Protein 8PME (pdb70)

Nearest PDB structures (foldseek):
  8pme-assembly1_B  TM=1.002E+00  e=4.960E-70  Oryza sativa Indica Group
  8pme-assembly1_A  TM=9.781E-01  e=5.952E-61  Oryza sativa Indica Group
  8pmm-assembly1_A-2  TM=9.682E-01  e=9.503E-59  Oryza sativa Japonica Group
  8pmm-assembly1_C-2  TM=9.652E-01  e=1.484E-58  Oryza sativa Japonica Group
  8pmg-assembly1_B  TM=9.663E-01  e=3.622E-58  Oryza sativa Indica Group

Secondary structure (DSSP, 8-state):
-PBP-STTT--HHHHTHHHHHTT-SEEEEEEEEETTEEEEEEEEEEEESS---GGGS-TTTPPPSEEE-GGG-EEEEEEEE------HHHHIIIIISSSB-TT-EEE-SS-EEE--EEEEESSTT--EEEEEEPPSS---SGGG---EE--TTTS-EE--B-PPPP---STT-HHHHHHHTB-TTT-EE--EEEEEBPTT--GGGB--SBTTTB---S-----SSS-GGGTTT-EEEEEETTTEEEEEE--EEEEEE-SSSEEEEEEEEEEEGGG--S--TT-TTPEEEE--SSSSPPEEEEEEE-----B--SSS----EEEEEEHHHHHHHHTEEE--SHHHHHHHHHT--/-PBP-STTT--HHHHTHHHHHTT-SEEEEEEEEETTEEEEEEEEEEEESS---GGGS-GGGPPPSEEE-GGG-EEEEEEEEEES----HHHHIIIIISSSB-TT-EEE-SS-EEE--EEEEESSTT--EEEEEEPP------EE--TTTS-EE---PPBP--EE--EEEEEPPTT--GGGB---BTTTB---S-----SSS-GGGTTT-EEEEEETTTEEEEEE--EEEEE----EEEEEEEEEGGG--S--TT-TTPEEEEPPSSSSPPEEEEEEPSSSSS--EEE--SSS--EE-EEEEEHHHHHHHHTEEE--SHHHHHHHHHT--/-PBP-STTT--HHHHTHHHHGGG-SEEEEEEEEETTEEEEEEEEEEEESS---GGGSPTTTSPPSEEE-GGG-EEEEEEEEE---HHHHIIIIISSSB-TT-EEE-SS-EEE--EEEEESSTT--EEEEEE---------EE--TTTS-EE---------HHIIIII-B-TTT-EE--EEEEEPPTT--GGGB--SBTTTB---S-----TTS-GGGTTT-EEEEEETTTEEEEEE--EEEEEEETTEEEEEEEEEEEEGGG--S--TT-TTPEEEEPPSSSSPPEEEEEEE--EEE--SSS--EE-EEEEEHHHHHHHHTEEE--SHHHHHHHHHT--

Sequence (1021 aa):
GQQANSLLDLTIRAFHSKILRRFSLGTAVGFRIRKGDLTDIPAILVFVARKVHKKWLNPAQCLPAILEGPGGVWCDVDVVEFSYQFSELVDKLCGSDECIGSGSQVASHETFGTLGAIVKRRTGNKQVGFLTNRHVAVDLDYPNQKFHPLPPNLGPGVYLGAVERATSFITDDVWYGIYAGTNPETFVRADGAFIPFADDFDISTVTTVVRGVGDIGDVKVIDLQCPLNSLIGRQVCKVGRSSGHTTGTVAYALEYNDEKGICFFTDILVVGENRQTFDLEGDSGSLIILTSQDGEKPRPIGIIWGGGRLKLTSDHGPENWTSGVDLGRLLDRLELDIIITNESLQDAVQQQRGQQANSLLDLTIRAFHSKILRRFSLGTAVGFRIRKGDLTDIPAILVFVARKVHKKWLNPAQCLPAILEGPGGVWCDVDVVEFSYYGFSELVDKLCGSDECIGSGSQVASHETFGTLGAIVKRRTGNKQVGFLTNRHVPNQKFHPLPPNLGPGVYLGAVERAFVRADGAFIPFADDFDISTVTTVVRGVGDIGDVKVIDLQCPLNSLIGRQVCKVGRSSGHTTGTVAYALEYNDECFFTDILVVGENRQTFDLEGDSGSLIILTSQDGEKPRPIGIIWGGTANRGRLKLTSDHGPENWTSGVDLGRLLDRLELDIIITNESLQDAVQQQRGQQANSLLDLTIRAFHSKILRRFSLGTAVGFRIRKGDLTDIPAILVFVARKVHKKWLNPAQCLPAILEGPGGVWCDVDVVEFSFSELVDKLCGSDECIGSGSQVASHETFGTLGAIVKRRTGNKQVGFLTNRHVAPNQKFHPLPPNLGPGVYLGAVERADVWYGIYAGTNPETFVRADGAFIPFADDFDISTVTTVVRGVGDIGDVKVIDLQCPLNSLIGRQVCKVGRSSGHTTGTVAYALEYNDEKGICFFTDILVVGENRQTFDLEGDSGSLIILTSQDGEKPRPIGIIWGGRLKLTSDHGPENWTSGVDLGRLLDRLELDIIITNESLQDAVQQQR

B-factor: mean 61.57, std 19.37, range [29.87, 193.29]

Foldseek 3Di:
DEEDFFLVLLLQCLQCVVLLPPAAQWKFWFAAFDQLHGDQFTEIETEHQDDDDPVPDDPSNDDDQKTAHPPRHIGGYHYWNKDDADDPQLVCLQAPPQAHAFQHWDAFPWAIATFAFWKFFPDDLRFTWTKFWDADPTDQDDRGQWFGHYDPVPDDTDTFAGWDDQDDDPCVPVVVVVSSFEDVVAADETAMITGGGDPPDDCVRYFRFDPPQGFADFADARDGRHGRVVAAQFKKWWAHNGPGIFIWGKGAWMFGADPRGTRYTFGIKTFTPPLARRDDARHGGIFIWGDDPPPDGIHTFWTWGHNMFRQRHPVDGGTDMTGTHGPVVNCVSSNMGGDRGPVSVVVSVVSRD/DDEDFFLVLLLQCVQCVVVLVPAAQWKFWAAAFDQLHGDLFTEIEGEHQDDDDCVPDDVSNDDDQKTAHPPRHMGGYHYWNKDLFADDPQLVCQQAPPQAHAFQHWDDFPVAIATFAFWKFFQDDLGFIWTKFWDPVVFRWFGHYDPVVDDTDTFATWDDDCPETAMTTGGGDPPDDCVRYFRADPPQGFADFADARDRPHGRVVAFQFKKWWAHNPPGIFIWGKTAFMDGDPVGYTFGIKTFTPPLDRRADGRHGRIFIWGHDDDPDGIHTFWTWYPRSRHGMWIDSHPVDGTGRMTGTHGPVVNCVSSNMGGDGGVVSVVVSVVSRD/DDEDFFLVLLLQCLQCVVVLLVQAQWKFWAAAFDQLHGDLFTEIEGEHQDDDDPVPADVVSDDDQKTAHPPRYMGGYHYWYFNDDPQLVCQQAPPQAHAFAHWDDFPVAIATFAFWWFFPDDLRFTWTKFWDDPPDQTWFGHYDPVVDDTDTFFGWHHADDVCCVSVVEDVVAADETAMITGGGDPPDDCVRYFLFDVVAGFADWADARDRRHGRVVAFQFKKWWAHSPPGIFIWGKTAFMFGDDDRGTRYTFGIKIFTPPLDRRDDRRHGRIFIWGDDDDPDGIHTFWTWHDTFIDSHPVDDTGDMTGTHGPVVNCVSSNMTGDRHPVSVVVSVVSRD

Structure (mmCIF, N/CA/C/O backbone):
data_8PME
#
_entry.id   8PME
#
_cell.length_a   79.279
_cell.length_b   103.735
_cell.length_c   143.471
_cell.angle_alpha   90.000
_cell.angle_beta   90.000
_cell.angle_gamma   90.000
#
_symmetry.space_group_name_H-M   'P 21 21 21'
#
loop_
_entity.id
_entity.type
_entity.pdbx_description
1 polymer 'Narrow leaf 1'
2 non-polymer "ADENOSINE-5'-TRIPHOSPHATE"
3 non-polymer 'MAGNESIUM ION'
4 non-polymer 'SUCCINIC ACID'
5 water water
#
loop_
_atom_site.group_PDB
_atom_site.id
_atom_site.type_symbol
_atom_site.label_atom_id
_atom_site.label_alt_id
_atom_site.label_comp_id
_atom_site.label_asym_id
_atom_site.label_entity_id
_atom_site.label_seq_id
_atom_site.pdbx_PDB_ins_code
_atom_site.Cartn_x
_atom_site.Cartn_y
_atom_site.Cartn_z
_atom_site.occupancy
_atom_site.B_iso_or_equiv
_atom_site.auth_seq_id
_atom_site.auth_comp_id
_atom_site.auth_asym_id
_atom_site.auth_atom_id
_atom_site.pdbx_PDB_model_num
ATOM 1 N N . GLY A 1 1 ? -49.64257 -7.88100 139.61511 1.000 100.87958 88 GLY A N 1
ATOM 2 C CA . GLY A 1 1 ? -48.95641 -7.51816 138.38718 1.000 109.46438 88 GLY A CA 1
ATOM 3 C C . GLY A 1 1 ? -49.36282 -6.15869 137.85181 1.000 97.53029 88 GLY A C 1
ATOM 4 O O . GLY A 1 1 ? -50.00974 -6.05858 136.80798 1.000 87.49149 88 GLY A O 1
ATOM 5 N N . GLN A 1 2 ? -48.96930 -5.10893 138.56686 1.000 74.86527 89 GLN A N 1
ATOM 6 C CA . GLN A 1 2 ? -49.35324 -3.75266 138.21606 1.000 72.04604 89 GLN A CA 1
ATOM 7 C C . GLN A 1 2 ? -48.40565 -3.16108 137.17438 1.000 66.51793 89 GLN A C 1
ATOM 8 O O . GLN A 1 2 ? -47.25719 -3.58426 137.01919 1.000 66.93643 89 GLN A O 1
ATOM 14 N N . GLN A 1 3 ? -48.91210 -2.16563 136.45273 1.000 62.06727 90 GLN A N 1
ATOM 15 C CA . GLN A 1 3 ? -48.09245 -1.43015 135.50392 1.000 58.17907 90 GLN A CA 1
ATOM 16 C C . GLN A 1 3 ? -47.02836 -0.63002 136.24676 1.000 59.78568 90 GLN A C 1
ATOM 17 O O . GLN A 1 3 ? -47.23122 -0.19155 137.38279 1.000 60.72696 90 GLN A O 1
ATOM 23 N N . ALA A 1 4 ? -45.87836 -0.44564 135.60118 1.000 57.15269 91 ALA A N 1
ATOM 24 C CA . ALA A 1 4 ? -44.83208 0.36104 136.21272 1.000 53.55046 91 ALA A CA 1
ATOM 25 C C . ALA A 1 4 ? -45.35856 1.76449 136.47909 1.000 54.01785 91 ALA A C 1
ATOM 26 O O . ALA A 1 4 ? -46.06920 2.34547 135.65416 1.000 53.25553 91 ALA A O 1
ATOM 28 N N . ASN A 1 5 ? -45.00469 2.31605 137.64100 1.000 52.43482 92 ASN A N 1
ATOM 29 C CA . ASN A 1 5 ? -45.51030 3.62338 138.03621 1.000 52.95803 92 ASN A CA 1
ATOM 30 C C . ASN A 1 5 ? -44.42201 4.55364 138.55841 1.000 53.51688 92 ASN A C 1
ATOM 31 O O . ASN A 1 5 ? -44.74410 5.60646 139.12067 1.000 58.80954 92 ASN A O 1
ATOM 36 N N . SER A 1 6 ? -43.15152 4.19734 138.39948 1.000 52.84604 93 SER A N 1
ATOM 37 C CA . SER A 1 6 ? -42.06112 4.98924 138.94954 1.000 46.40081 93 SER A CA 1
ATOM 38 C C . SER A 1 6 ? -40.79035 4.64815 138.19120 1.000 45.60708 93 SER A C 1
ATOM 39 O O . SER A 1 6 ? -40.72868 3.65642 137.46175 1.000 45.14674 93 SER A O 1
ATOM 42 N N . LEU A 1 7 ? -39.76211 5.47591 138.38741 1.000 46.94165 94 LEU A N 1
ATOM 43 C CA . LEU A 1 7 ? -38.47375 5.17542 137.77314 1.000 47.60133 94 LEU A CA 1
ATOM 44 C C . LEU A 1 7 ? -37.93181 3.84200 138.27626 1.000 48.95573 94 LEU A C 1
ATOM 45 O O . LEU A 1 7 ? -37.40531 3.04109 137.49365 1.000 43.30052 94 LEU A O 1
ATOM 50 N N . LEU A 1 8 ? -38.07713 3.57601 139.57727 1.000 44.00092 95 LEU A N 1
ATOM 51 C CA . LEU A 1 8 ? -37.57837 2.32701 140.14442 1.000 48.30184 95 LEU A CA 1
ATOM 52 C C . LEU A 1 8 ? -38.25478 1.11690 139.50806 1.000 49.83715 95 LEU A C 1
ATOM 53 O O . LEU A 1 8 ? -37.58979 0.12214 139.19092 1.000 51.65251 95 LEU A O 1
ATOM 58 N N . ASP A 1 9 ? -39.57642 1.18103 139.31089 1.000 50.83111 96 ASP A N 1
ATOM 59 C CA . ASP A 1 9 ? -40.27278 0.09330 138.62947 1.000 47.43308 96 ASP A CA 1
ATOM 60 C C . ASP A 1 9 ? -39.64744 -0.18043 137.27107 1.000 44.01759 96 ASP A C 1
ATOM 61 O O . ASP A 1 9 ? -39.31290 -1.32434 136.94385 1.000 46.82603 96 ASP A O 1
ATOM 66 N N . LEU A 1 10 ? -39.47467 0.86839 136.46555 1.000 44.04667 97 LEU A N 1
ATOM 67 C CA . LEU A 1 10 ? -38.92604 0.68422 135.12881 1.000 46.18280 97 LEU A CA 1
ATOM 68 C C . LEU A 1 10 ? -37.50495 0.14139 135.18595 1.000 44.64255 97 LEU A C 1
ATOM 69 O O . LEU A 1 10 ? -37.13507 -0.72593 134.38817 1.000 46.81306 97 LEU A O 1
ATOM 82 N N . THR A 1 12 ? -35.97715 -1.72468 137.53128 1.000 49.13726 99 THR A N 1
ATOM 83 C CA . THR A 1 12 ? -35.87590 -3.12580 137.93216 1.000 46.91981 99 THR A CA 1
ATOM 84 C C . THR A 1 12 ? -36.28785 -4.04619 136.79182 1.000 48.40677 99 THR A C 1
ATOM 85 O O . THR A 1 12 ? -35.70451 -5.12025 136.61029 1.000 55.83420 99 THR A O 1
ATOM 89 N N . ILE A 1 13 ? -37.29589 -3.64088 136.01838 1.000 49.78890 100 ILE A N 1
ATOM 90 C CA . ILE A 1 13 ? -37.66398 -4.38384 134.81657 1.000 51.43596 100 ILE A CA 1
ATOM 91 C C . ILE A 1 13 ? -36.51315 -4.37030 133.81878 1.000 51.70758 100 ILE A C 1
ATOM 92 O O . ILE A 1 13 ? -36.19549 -5.39204 133.19744 1.000 54.89780 100 ILE A O 1
ATOM 97 N N . ARG A 1 14 ? -35.87427 -3.21076 133.64583 1.000 52.99902 101 ARG A N 1
ATOM 98 C CA . ARG A 1 14 ? -34.76704 -3.10349 132.70066 1.000 48.32693 101 ARG A CA 1
ATOM 99 C C . ARG A 1 14 ? -33.60416 -3.99725 133.11301 1.000 52.82747 101 ARG A C 1
ATOM 100 O O . ARG A 1 14 ? -32.98561 -4.65550 132.26724 1.000 54.36398 101 ARG A O 1
ATOM 108 N N . ALA A 1 15 ? -33.30103 -4.04501 134.41287 1.000 51.25006 102 ALA A N 1
ATOM 109 C CA . ALA A 1 15 ? -32.20296 -4.88102 134.88494 1.000 50.20223 102 ALA A CA 1
ATOM 110 C C . ALA A 1 15 ? -32.51500 -6.35937 134.70143 1.000 55.57230 102 ALA A C 1
ATOM 111 O O . ALA A 1 15 ? -31.65388 -7.13510 134.27176 1.000 61.24006 102 ALA A O 1
ATOM 113 N N . PHE A 1 16 ? -33.74397 -6.76457 135.02347 1.000 55.83048 103 PHE A N 1
ATOM 114 C CA . PHE A 1 16 ? -34.12067 -8.16935 134.92211 1.000 54.63537 103 PHE A CA 1
ATOM 115 C C . PHE A 1 16 ? -34.00200 -8.68199 133.49216 1.000 57.09984 103 PHE A C 1
ATOM 116 O O . PHE A 1 16 ? -33.78928 -9.88079 133.27798 1.000 62.85344 103 PHE A O 1
ATOM 124 N N . HIS A 1 17 ? -34.13748 -7.79459 132.50479 1.000 58.04237 104 HIS A N 1
ATOM 125 C CA . HIS A 1 17 ? -34.03729 -8.13884 131.09071 1.000 54.85744 104 HIS A CA 1
ATOM 126 C C . HIS A 1 17 ? -32.81332 -7.51640 130.42422 1.000 56.61643 104 HIS A C 1
ATOM 127 O O . HIS A 1 17 ? -32.84398 -7.20518 129.23144 1.000 57.16144 104 HIS A O 1
ATOM 134 N N . SER A 1 18 ? -31.73013 -7.32910 131.17908 1.000 56.17243 105 SER A N 1
ATOM 135 C CA . SER A 1 18 ? -30.56633 -6.62940 130.64317 1.000 58.51862 105 SER A CA 1
ATOM 136 C C . SER A 1 18 ? -30.01284 -7.33419 129.41017 1.000 64.31646 105 SER A C 1
ATOM 137 O O . SER A 1 18 ? -29.71855 -6.69334 128.39280 1.000 63.38761 105 SER A O 1
ATOM 140 N N . LYS A 1 19 ? -29.85195 -8.65659 129.48848 1.000 64.09758 106 LYS A N 1
ATOM 141 C CA . LYS A 1 19 ? -29.22892 -9.39372 128.39391 1.000 66.65648 106 LYS A CA 1
ATOM 142 C C . LYS A 1 19 ? -30.02614 -9.25924 127.09943 1.000 69.03761 106 LYS A C 1
ATOM 143 O O . LYS A 1 19 ? -29.44713 -9.06249 126.02370 1.000 65.38438 106 LYS A O 1
ATOM 149 N N . ILE A 1 20 ? -31.35425 -9.35756 127.18196 1.000 72.75548 107 ILE A N 1
ATOM 150 C CA . ILE A 1 20 ? -32.17429 -9.31203 125.97484 1.000 69.94178 107 ILE A CA 1
ATOM 151 C C . ILE A 1 20 ? -32.18292 -7.90405 125.38898 1.000 67.96557 107 ILE A C 1
ATOM 152 O O . ILE A 1 20 ? -32.17774 -7.72565 124.16355 1.000 69.75938 107 ILE A O 1
ATOM 157 N N . LEU A 1 21 ? -32.19120 -6.88618 126.25381 1.000 65.71179 108 LEU A N 1
ATOM 158 C CA . LEU A 1 21 ? -32.26730 -5.50431 125.79773 1.000 58.55612 108 LEU A CA 1
ATOM 159 C C . LEU A 1 21 ? -30.94411 -5.01461 125.21744 1.000 60.14050 108 LEU A C 1
ATOM 160 O O . LEU A 1 21 ? -30.94539 -4.16067 124.32348 1.000 67.45500 108 LEU A O 1
ATOM 165 N N . ARG A 1 22 ? -29.81415 -5.52272 125.70816 1.000 57.15258 109 ARG A N 1
ATOM 166 C CA . ARG A 1 22 ? -28.50947 -5.04305 125.26756 1.000 60.67931 109 ARG A CA 1
ATOM 167 C C . ARG A 1 22 ? -27.97674 -5.74965 124.02356 1.000 66.56170 109 ARG A C 1
ATOM 168 O O . ARG A 1 22 ? -27.05914 -5.22388 123.38248 1.000 67.00338 109 ARG A O 1
ATOM 176 N N . ARG A 1 23 ? -28.52153 -6.91444 123.65716 1.000 68.98428 110 ARG A N 1
ATOM 177 C CA . ARG A 1 23 ? -27.90688 -7.70116 122.58918 1.000 73.16470 110 ARG A CA 1
ATOM 178 C C . ARG A 1 23 ? -27.91384 -6.97834 121.24665 1.000 71.94805 110 ARG A C 1
ATOM 179 O O . ARG A 1 23 ? -27.00257 -7.17764 120.43553 1.000 73.40945 110 ARG A O 1
ATOM 187 N N . PHE A 1 24 ? -28.91515 -6.13609 120.98711 1.000 66.74530 111 PHE A N 1
ATOM 188 C CA . PHE A 1 24 ? -29.03680 -5.51137 119.67327 1.000 71.64272 111 PHE A CA 1
ATOM 189 C C . PHE A 1 24 ? -29.29702 -4.01324 119.76371 1.000 66.88191 111 PHE A C 1
ATOM 190 O O . PHE A 1 24 ? -29.92039 -3.43937 118.86861 1.000 72.16208 111 PHE A O 1
ATOM 198 N N . SER A 1 25 ? -28.82607 -3.35508 120.81687 1.000 55.48839 112 SER A N 1
ATOM 199 C CA . SER A 1 25 ? -29.11923 -1.94294 121.00466 1.000 52.47654 112 SER A CA 1
ATOM 200 C C . SER A 1 25 ? -27.85320 -1.18289 121.35705 1.000 53.13481 112 SER A C 1
ATOM 201 O O . SER A 1 25 ? -26.89143 -1.74866 121.88179 1.000 58.47551 112 SER A O 1
ATOM 204 N N . LEU A 1 26 ? -27.86197 0.11410 121.05187 1.000 48.31673 113 LEU A N 1
ATOM 205 C CA . LEU A 1 26 ? -26.78177 0.99131 121.48321 1.000 50.33851 113 LEU A CA 1
ATOM 206 C C . LEU A 1 26 ? -26.87887 1.31215 122.96546 1.000 50.25742 113 LEU A C 1
ATOM 207 O O . LEU A 1 26 ? -25.85799 1.60692 123.59815 1.000 51.91783 113 LEU A O 1
ATOM 212 N N . GLY A 1 27 ? -28.07495 1.23845 123.53317 1.000 43.44733 114 GLY A N 1
ATOM 213 C CA . GLY A 1 27 ? -28.25534 1.58840 124.92717 1.000 46.53698 114 GLY A CA 1
ATOM 214 C C . GLY A 1 27 ? -29.71853 1.54111 125.30452 1.000 43.89682 114 GLY A C 1
ATOM 215 O O . GLY A 1 27 ? -30.59088 1.25210 124.47904 1.000 49.63698 114 GLY A O 1
ATOM 216 N N . THR A 1 28 ? -29.97131 1.83058 126.57756 1.000 43.60681 115 THR A N 1
ATOM 217 C CA . THR A 1 28 ? -31.33114 1.91118 127.08585 1.000 43.99037 115 THR A CA 1
ATOM 218 C C . THR A 1 28 ? -31.43739 3.03252 128.11189 1.000 40.70100 115 THR A C 1
ATOM 219 O O . THR A 1 28 ? -30.44020 3.49766 128.66951 1.000 40.23603 115 THR A O 1
ATOM 223 N N . ALA A 1 29 ? -32.67499 3.45561 128.34428 1.000 41.47939 116 ALA A N 1
ATOM 224 C CA . ALA A 1 29 ? -33.02581 4.42509 129.36439 1.000 38.86163 116 ALA A CA 1
ATOM 225 C C . ALA A 1 29 ? -34.47877 4.16427 129.72094 1.000 38.51211 116 ALA A C 1
ATOM 226 O O . ALA A 1 29 ? -35.13712 3.31723 129.11757 1.000 42.88256 116 ALA A O 1
ATOM 228 N N . VAL A 1 30 ? -34.97954 4.88189 130.71984 1.000 38.49446 117 VAL A N 1
ATOM 229 C CA . VAL A 1 30 ? -36.36697 4.69784 131.12057 1.000 39.38028 117 VAL A CA 1
ATOM 230 C C . VAL A 1 30 ? -37.08156 6.04053 131.07850 1.000 36.88399 117 VAL A C 1
ATOM 231 O O . VAL A 1 30 ? -36.46785 7.09784 131.25234 1.000 40.72715 117 VAL A O 1
ATOM 235 N N . GLY A 1 31 ? -38.38833 5.99065 130.82248 1.000 36.56614 118 GLY A N 1
ATOM 236 C CA . GLY A 1 31 ? -39.18422 7.19554 130.68711 1.000 38.34118 118 GLY A CA 1
ATOM 237 C C . GLY A 1 31 ? -40.60314 6.91296 130.23100 1.000 45.81108 118 GLY A C 1
ATOM 238 O O . GLY A 1 31 ? -41.23039 5.94928 130.68191 1.000 49.04668 118 GLY A O 1
ATOM 239 N N . PHE A 1 32 ? -41.11207 7.75231 129.32986 1.000 40.11581 119 PHE A N 1
ATOM 240 C CA . PHE A 1 32 ? -42.40694 7.55842 128.69721 1.000 45.63358 119 PHE A CA 1
ATOM 241 C C . PHE A 1 32 ? -42.22148 7.12731 127.24733 1.000 48.40007 119 PHE A C 1
ATOM 242 O O . PHE A 1 32 ? -41.29330 7.56278 126.56088 1.000 47.00666 119 PHE A O 1
ATOM 250 N N . ARG A 1 33 ? -43.12381 6.26708 126.78138 1.000 46.73036 120 ARG A N 1
ATOM 251 C CA . ARG A 1 33 ? -43.07918 5.84852 125.38733 1.000 47.34463 120 ARG A CA 1
ATOM 252 C C . ARG A 1 33 ? -43.25504 7.04739 124.46781 1.000 54.20481 120 ARG A C 1
ATOM 253 O O . ARG A 1 33 ? -44.10815 7.90920 124.69560 1.000 54.75942 120 ARG A O 1
ATOM 261 N N . ILE A 1 34 ? -42.44884 7.09068 123.41207 1.000 56.80342 121 ILE A N 1
ATOM 262 C CA . ILE A 1 34 ? -42.53746 8.12471 122.38682 1.000 56.58154 121 ILE A CA 1
ATOM 263 C C . ILE A 1 34 ? -43.18278 7.50162 121.15664 1.000 59.68447 121 ILE A C 1
ATOM 264 O O . ILE A 1 34 ? -42.68371 6.50013 120.62561 1.000 55.94800 121 ILE A O 1
ATOM 269 N N . ARG A 1 35 ? -44.29144 8.08419 120.70415 1.000 65.54707 122 ARG A N 1
ATOM 270 C CA . ARG A 1 35 ? -45.03948 7.54990 119.57448 1.000 68.24487 122 ARG A CA 1
ATOM 271 C C . ARG A 1 35 ? -45.37688 8.67073 118.60417 1.000 72.84681 122 ARG A C 1
ATOM 272 O O . ARG A 1 35 ? -45.91341 9.70732 119.00706 1.000 71.99519 122 ARG A O 1
ATOM 280 N N . LYS A 1 36 ? -45.06167 8.45492 117.32697 1.000 71.47094 123 LYS A N 1
ATOM 281 C CA . LYS A 1 36 ? -45.31182 9.44091 116.27681 1.000 70.35683 123 LYS A CA 1
ATOM 282 C C . LYS A 1 36 ? -44.70782 10.79195 116.64835 1.000 70.26397 123 LYS A C 1
ATOM 283 O O . LYS A 1 36 ? -45.29386 11.84958 116.40760 1.000 78.21804 123 LYS A O 1
ATOM 289 N N . GLY A 1 37 ? -43.52239 10.75214 117.25425 1.000 68.48752 124 GLY A N 1
ATOM 290 C CA . GLY A 1 37 ? -42.78475 11.95077 117.58782 1.000 73.56903 124 GLY A CA 1
ATOM 291 C C . GLY A 1 37 ? -43.22694 12.64774 118.85392 1.000 74.03529 124 GLY A C 1
ATOM 292 O O . GLY A 1 37 ? -42.58867 13.62952 119.25515 1.000 76.08619 124 GLY A O 1
ATOM 293 N N . ASP A 1 38 ? -44.29588 12.18499 119.49455 1.000 70.69061 125 ASP A N 1
ATOM 294 C CA . ASP A 1 38 ? -44.84445 12.82896 120.67676 1.000 69.98856 125 ASP A CA 1
ATOM 295 C C . ASP A 1 38 ? -44.63376 11.97059 121.91854 1.000 64.95637 125 ASP A C 1
ATOM 296 O O . ASP A 1 38 ? -44.60311 10.73817 121.85005 1.000 61.38010 125 ASP A O 1
ATOM 301 N N . LEU A 1 39 ? -44.48292 12.64726 123.05613 1.000 61.55510 126 LEU A N 1
ATOM 302 C CA . LEU A 1 39 ? -44.43354 11.97576 124.34772 1.000 56.87870 126 LEU A CA 1
ATOM 303 C C . LEU A 1 39 ? -45.81783 11.47934 124.73665 1.000 51.28045 126 LEU A C 1
ATOM 304 O O . LEU A 1 39 ? -46.79323 12.23339 124.68343 1.000 57.84733 126 LEU A O 1
ATOM 309 N N . THR A 1 40 ? -45.90605 10.21777 125.14104 1.000 52.53416 127 THR A N 1
ATOM 310 C CA . THR A 1 40 ? -47.11903 9.71395 125.75879 1.000 51.58425 127 THR A CA 1
ATOM 311 C C . THR A 1 40 ? -46.95789 9.76320 127.27550 1.000 50.32382 127 THR A C 1
ATOM 312 O O . THR A 1 40 ? -45.94692 10.23166 127.80312 1.000 49.94903 127 THR A O 1
ATOM 316 N N . ASP A 1 41 ? -47.97129 9.27399 127.98792 1.000 49.28246 128 ASP A N 1
ATOM 317 C CA . ASP A 1 41 ? -47.86590 9.03156 129.41884 1.000 50.55411 128 ASP A CA 1
ATOM 318 C C . ASP A 1 41 ? -47.68375 7.55296 129.73608 1.000 49.34372 128 ASP A C 1
ATOM 319 O O . ASP A 1 41 ? -47.98355 7.12230 130.85553 1.000 48.73935 128 ASP A O 1
ATOM 324 N N . ILE A 1 42 ? -47.22435 6.76650 128.76752 1.000 46.12972 129 ILE A N 1
ATOM 325 C CA . ILE A 1 42 ? -47.09039 5.32120 128.92304 1.000 48.96675 129 ILE A CA 1
ATOM 326 C C . ILE A 1 42 ? -45.68427 5.03267 129.44550 1.000 48.96748 129 ILE A C 1
ATOM 327 O O . ILE A 1 42 ? -44.70743 5.26413 128.71170 1.000 52.41990 129 ILE A O 1
ATOM 332 N N . PRO A 1 43 ? -45.53273 4.53899 130.67497 1.000 49.41024 130 PRO A N 1
ATOM 333 C CA . PRO A 1 43 ? -44.19550 4.17734 131.15507 1.000 45.90879 130 PRO A CA 1
ATOM 334 C C . PRO A 1 43 ? -43.55889 3.16104 130.22031 1.000 48.17943 130 PRO A C 1
ATOM 335 O O . PRO A 1 43 ? -44.21493 2.22970 129.74861 1.000 47.76096 130 PRO A O 1
ATOM 339 N N . ALA A 1 44 ? -42.26505 3.34141 129.95783 1.000 44.36600 131 ALA A N 1
ATOM 340 C CA . ALA A 1 44 ? -41.60150 2.48589 128.98633 1.000 43.94036 131 ALA A CA 1
ATOM 341 C C . ALA A 1 44 ? -40.10357 2.46246 129.24171 1.000 44.81028 131 ALA A C 1
ATOM 342 O O . ALA A 1 44 ? -39.52752 3.39753 129.80720 1.000 41.45036 131 ALA A O 1
ATOM 344 N N . ILE A 1 45 ? -39.48323 1.37771 128.80112 1.000 44.73778 132 ILE A N 1
ATOM 345 C CA . ILE A 1 45 ? -38.03585 1.31944 128.65836 1.000 40.58937 132 ILE A CA 1
ATOM 346 C C . ILE A 1 45 ? -37.71316 1.76691 127.24093 1.000 42.38702 132 ILE A C 1
ATOM 347 O O . ILE A 1 45 ? -38.25213 1.22095 126.27065 1.000 48.36388 132 ILE A O 1
ATOM 352 N N . LEU A 1 46 ? -36.85676 2.77207 127.11773 1.000 41.67138 133 LEU A N 1
ATOM 353 C CA . LEU A 1 46 ? -36.41132 3.23131 125.81390 1.000 41.10450 133 LEU A CA 1
ATOM 354 C C . LEU A 1 46 ? -35.20808 2.41336 125.37652 1.000 41.51654 133 LEU A C 1
ATOM 355 O O . LEU A 1 46 ? -34.22065 2.30647 126.11203 1.000 42.73582 133 LEU A O 1
ATOM 360 N N . VAL A 1 47 ? -35.30068 1.81085 124.19728 1.000 42.79614 134 VAL A N 1
ATOM 361 C CA . VAL A 1 47 ? -34.18485 1.07280 123.61935 1.000 44.18497 134 VAL A CA 1
ATOM 362 C C . VAL A 1 47 ? -33.69492 1.85704 122.41262 1.000 44.69489 134 VAL A C 1
ATOM 363 O O . VAL A 1 47 ? -34.46188 2.12667 121.47844 1.000 49.78753 134 VAL A O 1
ATOM 367 N N . PHE A 1 48 ? -32.41679 2.20947 122.43087 1.000 47.96455 135 PHE A N 1
ATOM 368 C CA . PHE A 1 48 ? -31.80438 3.04297 121.40702 1.000 48.73003 135 PHE A CA 1
ATOM 369 C C . PHE A 1 48 ? -31.10261 2.16730 120.37959 1.000 49.76091 135 PHE A C 1
ATOM 370 O O . PHE A 1 48 ? -30.29243 1.30596 120.74191 1.000 51.99467 135 PHE A O 1
ATOM 378 N N . VAL A 1 49 ? -31.42860 2.37254 119.10390 1.000 52.79367 136 VAL A N 1
ATOM 379 C CA . VAL A 1 49 ? -30.82685 1.60816 118.02008 1.000 53.08108 136 VAL A CA 1
ATOM 380 C C . VAL A 1 49 ? -30.25720 2.56794 116.98587 1.000 59.59562 136 VAL A C 1
ATOM 381 O O . VAL A 1 49 ? -30.75096 3.68661 116.80541 1.000 60.10360 136 VAL A O 1
ATOM 385 N N . ALA A 1 50 ? -29.20640 2.11736 116.29545 1.000 59.03562 137 ALA A N 1
ATOM 386 C CA . ALA A 1 50 ? -28.56938 2.96456 115.29226 1.000 65.56481 137 ALA A CA 1
ATOM 387 C C . ALA A 1 50 ? -29.53968 3.33467 114.17937 1.000 63.63531 137 ALA A C 1
ATOM 388 O O . ALA A 1 50 ? -29.56304 4.48177 113.72049 1.000 69.49646 137 ALA A O 1
ATOM 390 N N . ARG A 1 51 ? -30.35421 2.37850 113.73898 1.000 65.55270 138 ARG A N 1
ATOM 391 C CA . ARG A 1 51 ? -31.33776 2.60437 112.68682 1.000 66.71981 138 ARG A CA 1
ATOM 392 C C . ARG A 1 51 ? -32.59028 1.80542 113.01512 1.000 62.96852 138 ARG A C 1
ATOM 393 O O . ARG A 1 51 ? -32.51616 0.58866 113.21048 1.000 62.97658 138 ARG A O 1
ATOM 401 N N . LYS A 1 52 ? -33.73206 2.48569 113.07032 1.000 63.46198 139 LYS A N 1
ATOM 402 C CA . LYS A 1 52 ? -35.01113 1.84331 113.34053 1.000 56.49127 139 LYS A CA 1
ATOM 403 C C . LYS A 1 52 ? -35.64411 1.44136 112.01404 1.000 67.09796 139 LYS A C 1
ATOM 404 O O . LYS A 1 52 ? -35.85365 2.28918 111.13983 1.000 66.66477 139 LYS A O 1
ATOM 410 N N . VAL A 1 53 ? -35.94601 0.14998 111.86329 1.000 63.93142 140 VAL A N 1
ATOM 411 C CA . VAL A 1 53 ? -36.43029 -0.39505 110.60214 1.000 62.86846 140 VAL A CA 1
ATOM 412 C C . VAL A 1 53 ? -37.70178 -1.19915 110.84050 1.000 60.94207 140 VAL A C 1
ATOM 413 O O . VAL A 1 53 ? -38.02018 -1.59757 111.96339 1.000 59.37156 140 VAL A O 1
ATOM 417 N N . HIS A 1 54 ? -38.42038 -1.44223 109.74640 1.000 53.88754 141 HIS A N 1
ATOM 418 C CA . HIS A 1 54 ? -39.67410 -2.18019 109.79284 1.000 60.48011 141 HIS A CA 1
ATOM 419 C C . HIS A 1 54 ? -39.43347 -3.62329 110.23065 1.000 67.29163 141 HIS A C 1
ATOM 420 O O . HIS A 1 54 ? -38.36538 -4.19672 109.99909 1.000 69.12960 141 HIS A O 1
ATOM 427 N N . LYS A 1 55 ? -40.44739 -4.21003 110.87781 1.000 63.94698 142 LYS A N 1
ATOM 428 C CA . LYS A 1 55 ? -40.32229 -5.57346 111.38321 1.000 64.65944 142 LYS A CA 1
ATOM 429 C C . LYS A 1 55 ? -39.92103 -6.55851 110.29225 1.000 66.08382 142 LYS A C 1
ATOM 430 O O . LYS A 1 55 ? -39.24835 -7.55717 110.57542 1.000 68.99036 142 LYS A O 1
ATOM 436 N N . LYS A 1 56 ? -40.32893 -6.30807 109.04601 1.000 66.72617 143 LYS A N 1
ATOM 437 C CA . LYS A 1 56 ? -40.07522 -7.26776 107.97589 1.000 62.96075 143 LYS A CA 1
ATOM 438 C C . LYS A 1 56 ? -38.59032 -7.48086 107.71451 1.000 64.35969 143 LYS A C 1
ATOM 439 O O . LYS A 1 56 ? -38.21806 -8.51737 107.15431 1.000 64.86402 143 LYS A O 1
ATOM 445 N N . TRP A 1 57 ? -37.73857 -6.52481 108.07911 1.000 65.20637 144 TRP A N 1
ATOM 446 C CA . TRP A 1 57 ? -36.30399 -6.64759 107.86180 1.000 67.00331 144 TRP A CA 1
ATOM 447 C C . TRP A 1 57 ? -35.55214 -7.09622 109.10559 1.000 68.28296 144 TRP A C 1
ATOM 448 O O . TRP A 1 57 ? -34.31893 -7.14500 109.08097 1.000 71.27584 144 TRP A O 1
ATOM 459 N N . LEU A 1 58 ? -36.25388 -7.41831 110.18707 1.000 66.45038 145 LEU A N 1
ATOM 460 C CA . LEU A 1 58 ? -35.62327 -7.86572 111.41946 1.000 71.65906 145 LEU A CA 1
ATOM 461 C C . LEU A 1 58 ? -35.75431 -9.37434 111.57134 1.000 74.54813 145 LEU A C 1
ATOM 462 O O . LEU A 1 58 ? -36.79708 -9.95494 111.24913 1.000 79.08322 145 LEU A O 1
ATOM 467 N N . ASN A 1 59 ? -34.69628 -10.00238 112.06636 1.000 79.24870 146 ASN A N 1
ATOM 468 C CA . ASN A 1 59 ? -34.80533 -11.38720 112.50253 1.000 83.10794 146 ASN A CA 1
ATOM 469 C C . ASN A 1 59 ? -35.63087 -11.44933 113.78379 1.000 84.89441 146 ASN A C 1
ATOM 470 O O . ASN A 1 59 ? -35.55175 -10.53567 114.61251 1.000 77.63376 146 ASN A O 1
ATOM 475 N N . PRO A 1 60 ? -36.43136 -12.49892 113.97995 1.000 86.17703 147 PRO A N 1
ATOM 476 C CA . PRO A 1 60 ? -37.18310 -12.59923 115.24348 1.000 83.01644 147 PRO A CA 1
ATOM 477 C C . PRO A 1 60 ? -36.30910 -12.47719 116.48160 1.000 79.94951 147 PRO A C 1
ATOM 478 O O . PRO A 1 60 ? -36.78457 -12.01514 117.52789 1.000 76.62223 147 PRO A O 1
ATOM 482 N N . ALA A 1 61 ? -35.04019 -12.87979 116.39738 1.000 82.56318 148 ALA A N 1
ATOM 483 C CA . ALA A 1 61 ? -34.13774 -12.71929 117.53524 1.000 77.48269 148 ALA A CA 1
ATOM 484 C C . ALA A 1 61 ? -33.89364 -11.24868 117.85738 1.000 75.93288 148 ALA A C 1
ATOM 485 O O . ALA A 1 61 ? -33.75148 -10.88134 119.02910 1.000 76.59747 148 ALA A O 1
ATOM 487 N N . GLN A 1 62 ? -33.84419 -10.39300 116.84084 1.000 75.14588 149 GLN A N 1
ATOM 488 C CA . GLN A 1 62 ? -33.52018 -8.99252 117.06711 1.000 72.95735 149 GLN A CA 1
ATOM 489 C C . GLN A 1 62 ? -34.74093 -8.10316 117.26287 1.000 66.18982 149 GLN A C 1
ATOM 490 O O . GLN A 1 62 ? -34.57895 -6.95985 117.70367 1.000 61.29947 149 GLN A O 1
ATOM 496 N N . CYS A 1 63 ? -35.94818 -8.58156 116.95982 1.000 69.10088 150 CYS A N 1
ATOM 497 C CA . CYS A 1 63 ? -37.12566 -7.72696 117.07950 1.000 67.57153 150 CYS A CA 1
ATOM 498 C C . CYS A 1 63 ? -37.47526 -7.57120 118.55290 1.000 63.90660 150 CYS A C 1
ATOM 499 O O . CYS A 1 63 ? -37.74114 -8.56378 119.24830 1.000 62.79263 150 CYS A O 1
ATOM 502 N N . LEU A 1 64 ? -37.48042 -6.33269 119.01951 1.000 60.90969 151 LEU A N 1
ATOM 503 C CA . LEU A 1 64 ? -37.78376 -6.04651 120.41378 1.000 60.48766 151 LEU A CA 1
ATOM 504 C C . LEU A 1 64 ? -39.26476 -6.28677 120.69387 1.000 57.92146 151 LEU A C 1
ATOM 505 O O . LEU A 1 64 ? -40.10883 -6.02154 119.83331 1.000 58.78202 151 LEU A O 1
ATOM 510 N N . PRO A 1 65 ? -39.61036 -6.76516 121.88329 1.000 54.33387 152 PRO A N 1
ATOM 511 C CA . PRO A 1 65 ? -41.02152 -6.88784 122.24913 1.000 57.34416 152 PRO A CA 1
ATOM 512 C C . PRO A 1 65 ? -41.59875 -5.53334 122.61875 1.000 57.65526 152 PRO A C 1
ATOM 513 O O . PRO A 1 65 ? -40.87993 -4.57174 122.88703 1.000 56.70971 152 PRO A O 1
ATOM 517 N N . ALA A 1 66 ? -42.92490 -5.46987 122.62310 1.000 58.99467 153 ALA A N 1
ATOM 518 C CA . ALA A 1 66 ? -43.59818 -4.22195 122.95155 1.000 52.80487 153 ALA A CA 1
ATOM 519 C C . ALA A 1 66 ? -43.81022 -4.05948 124.44738 1.000 52.62747 153 ALA A C 1
ATOM 520 O O . ALA A 1 66 ? -43.94284 -2.92135 124.92244 1.000 51.68086 153 ALA A O 1
ATOM 522 N N . ILE A 1 67 ? -43.82428 -5.15606 125.19557 1.000 48.06004 154 ILE A N 1
ATOM 523 C CA . ILE A 1 67 ? -44.06330 -5.14414 126.63166 1.000 46.26302 154 ILE A CA 1
ATOM 524 C C . ILE A 1 67 ? -43.00700 -6.01790 127.29134 1.000 53.95654 154 ILE A C 1
ATOM 525 O O . ILE A 1 67 ? -42.58298 -7.02596 126.71747 1.000 53.74561 154 ILE A O 1
ATOM 530 N N . LEU A 1 68 ? -42.57044 -5.62515 128.49150 1.000 57.26999 155 LEU A N 1
ATOM 531 C CA . LEU A 1 68 ? -41.72150 -6.47313 129.31219 1.000 53.84376 155 LEU A CA 1
ATOM 532 C C . LEU A 1 68 ? -42.30991 -6.57576 130.71119 1.000 55.88790 155 LEU A C 1
ATOM 533 O O . LEU A 1 68 ? -42.86810 -5.60848 131.23743 1.000 55.99306 155 LEU A O 1
ATOM 538 N N . GLU A 1 69 ? -42.18828 -7.76356 131.29597 1.000 59.55588 156 GLU A N 1
ATOM 539 C CA . GLU A 1 69 ? -42.68679 -8.07233 132.62542 1.000 57.85714 156 GLU A CA 1
ATOM 540 C C . GLU A 1 69 ? -41.50834 -8.47118 133.49808 1.000 59.47142 156 GLU A C 1
ATOM 541 O O . GLU A 1 69 ? -40.67160 -9.27356 133.07496 1.000 64.24810 156 GLU A O 1
ATOM 547 N N . GLY A 1 70 ? -41.43351 -7.91163 134.70155 1.000 60.43463 157 GLY A N 1
ATOM 548 C CA . GLY A 1 70 ? -40.33636 -8.21873 135.58555 1.000 67.27094 157 GLY A CA 1
ATOM 549 C C . GLY A 1 70 ? -40.71887 -9.14619 136.72223 1.000 78.01412 157 GLY A C 1
ATOM 550 O O . GLY A 1 70 ? -41.73007 -9.85376 136.67501 1.000 75.54017 157 GLY A O 1
ATOM 551 N N . PRO A 1 71 ? -39.89647 -9.16030 137.76918 1.000 85.37935 158 PRO A N 1
ATOM 552 C CA . PRO A 1 71 ? -40.25432 -9.90769 138.97938 1.000 101.11027 158 PRO A CA 1
ATOM 553 C C . PRO A 1 71 ? -41.51429 -9.33877 139.61419 1.000 109.46104 158 PRO A C 1
ATOM 554 O O . PRO A 1 71 ? -41.71693 -8.12337 139.65376 1.000 92.85013 158 PRO A O 1
ATOM 558 N N . GLY A 1 72 ? -42.36514 -10.23167 140.11830 1.000 89.01084 159 GLY A N 1
ATOM 559 C CA . GLY A 1 72 ? -43.61324 -9.80667 140.71483 1.000 82.41142 159 GLY A CA 1
ATOM 560 C C . GLY A 1 72 ? -44.69253 -9.37403 139.74875 1.000 77.41628 159 GLY A C 1
ATOM 561 O O . GLY A 1 72 ? -45.69429 -8.79634 140.18720 1.000 76.71554 159 GLY A O 1
ATOM 562 N N . GLY A 1 73 ? -44.52332 -9.61799 138.45047 1.000 72.95091 160 GLY A N 1
ATOM 563 C CA . GLY A 1 73 ? -45.54357 -9.27726 137.48096 1.000 75.88380 160 GLY A CA 1
ATOM 564 C C . GLY A 1 73 ? -45.61122 -7.82171 137.07350 1.000 73.43509 160 GLY A C 1
ATOM 565 O O . GLY A 1 73 ? -46.45157 -7.47161 136.23329 1.000 73.27478 160 GLY A O 1
ATOM 566 N N . VAL A 1 74 ? -44.75982 -6.96326 137.63372 1.000 74.03716 161 VAL A N 1
ATOM 567 C CA . VAL A 1 74 ? -44.74569 -5.55890 137.24451 1.000 63.53022 161 VAL A CA 1
ATOM 568 C C . VAL A 1 74 ? -44.21784 -5.44297 135.82236 1.000 59.84465 161 VAL A C 1
ATOM 569 O O . VAL A 1 74 ? -43.18062 -6.02398 135.47798 1.000 61.62218 161 VAL A O 1
ATOM 573 N N . TRP A 1 75 ? -44.93709 -4.69968 134.98582 1.000 55.89555 162 TRP A N 1
ATOM 574 C CA . TRP A 1 75 ? -44.70440 -4.67707 133.54960 1.000 57.17922 162 TRP A CA 1
ATOM 575 C C . TRP A 1 75 ? -44.62536 -3.23907 133.05920 1.000 53.24111 162 TRP A C 1
ATOM 576 O O . TRP A 1 75 ? -44.98661 -2.29269 133.76445 1.000 56.08885 162 TRP A O 1
ATOM 587 N N . CYS A 1 76 ? -44.15172 -3.08441 131.82722 1.000 49.03549 163 CYS A N 1
ATOM 588 C CA . CYS A 1 76 ? -44.01144 -1.76903 131.22100 1.000 49.72062 163 CYS A CA 1
ATOM 589 C C . CYS A 1 76 ? -43.86058 -1.94654 129.71829 1.000 51.47905 163 CYS A C 1
ATOM 590 O O . CYS A 1 76 ? -43.66695 -3.05687 129.21681 1.000 54.01985 163 CYS A O 1
ATOM 593 N N . ASP A 1 77 ? -43.95096 -0.83124 129.00606 1.000 46.03540 164 ASP A N 1
ATOM 594 C CA . ASP A 1 77 ? -43.77615 -0.83929 127.56679 1.000 43.37931 164 ASP A CA 1
ATOM 595 C C . ASP A 1 77 ? -42.29624 -0.79472 127.20495 1.000 45.44274 164 ASP A C 1
ATOM 596 O O . ASP A 1 77 ? -41.43991 -0.41498 128.00929 1.000 46.71961 164 ASP A O 1
ATOM 601 N N . VAL A 1 78 ? -42.00541 -1.18935 125.96919 1.000 44.87848 165 VAL A N 1
ATOM 602 C CA . VAL A 1 78 ? -40.68431 -1.03506 125.37771 1.000 45.14762 165 VAL A CA 1
ATOM 603 C C . VAL A 1 78 ? -40.84006 -0.18429 124.12872 1.000 49.47984 165 VAL A C 1
ATOM 604 O O . VAL A 1 78 ? -41.66476 -0.49166 123.26032 1.000 51.23731 165 VAL A O 1
ATOM 608 N N . ASP A 1 79 ? -40.05335 0.88416 124.04618 1.000 45.76261 166 ASP A N 1
ATOM 609 C CA . ASP A 1 79 ? -40.15013 1.87005 122.97945 1.000 48.30319 166 ASP A CA 1
ATOM 610 C C . ASP A 1 79 ? -38.80664 1.98182 122.27711 1.000 48.26297 166 ASP A C 1
ATOM 611 O O . ASP A 1 79 ? -37.76680 2.08011 122.93792 1.000 47.31116 166 ASP A O 1
ATOM 616 N N . VAL A 1 80 ? -38.82383 1.96359 120.94752 1.000 44.34564 167 VAL A N 1
ATOM 617 C CA . VAL A 1 80 ? -37.60055 1.96762 120.15822 1.000 45.52990 167 VAL A CA 1
ATOM 618 C C . VAL A 1 80 ? -37.35879 3.38078 119.64604 1.000 47.77796 167 VAL A C 1
ATOM 619 O O . VAL A 1 80 ? -38.25110 3.99836 119.05012 1.000 49.22007 167 VAL A O 1
ATOM 623 N N . VAL A 1 81 ? -36.14708 3.88610 119.86876 1.000 48.62232 168 VAL A N 1
ATOM 624 C CA . VAL A 1 81 ? -35.76471 5.24011 119.48757 1.000 51.01068 168 VAL A CA 1
ATOM 625 C C . VAL A 1 81 ? -34.49100 5.18209 118.65581 1.000 48.68518 168 VAL A C 1
ATOM 626 O O . VAL A 1 81 ? -33.50119 4.57146 119.07325 1.000 48.03640 168 VAL A O 1
ATOM 630 N N . GLU A 1 82 ? -34.51157 5.83218 117.49502 1.000 49.80302 169 GLU A N 1
ATOM 631 C CA . GLU A 1 82 ? -33.31919 5.94529 116.66318 1.000 57.74100 169 GLU A CA 1
ATOM 632 C C . GLU A 1 82 ? -32.31814 6.88866 117.32002 1.000 66.23100 169 GLU A C 1
ATOM 633 O O . GLU A 1 82 ? -32.66415 8.01888 117.67613 1.000 69.67539 169 GLU A O 1
ATOM 639 N N . PHE A 1 83 ? -31.07630 6.43001 117.49462 1.000 75.72768 170 PHE A N 1
ATOM 640 C CA . PHE A 1 83 ? -30.13862 7.14131 118.35031 1.000 75.14921 170 PHE A CA 1
ATOM 641 C C . PHE A 1 83 ? -28.74417 7.11661 117.73117 1.000 82.35120 170 PHE A C 1
ATOM 642 O O . PHE A 1 83 ? -28.53892 6.63563 116.61060 1.000 79.12793 170 PHE A O 1
ATOM 650 N N . SER A 1 84 ? -27.78528 7.65236 118.47956 1.000 92.31256 171 SER A N 1
ATOM 651 C CA . SER A 1 84 ? -26.34769 7.48290 118.28247 1.000 109.79103 171 SER A CA 1
ATOM 652 C C . SER A 1 84 ? -25.67808 8.14102 119.48663 1.000 103.31453 171 SER A C 1
ATOM 653 O O . SER A 1 84 ? -26.34992 8.73211 120.33776 1.000 94.53440 171 SER A O 1
ATOM 656 N N . TYR A 1 85 ? -24.35298 8.05446 119.55322 1.000 93.57699 172 TYR A N 1
ATOM 657 C CA . TYR A 1 85 ? -23.62201 8.81200 120.56917 1.000 90.84772 172 TYR A CA 1
ATOM 658 C C . TYR A 1 85 ? -23.27649 10.19730 120.02595 1.000 96.82296 172 TYR A C 1
ATOM 659 O O . TYR A 1 85 ? -22.38793 10.87860 120.53829 1.000 96.02290 172 TYR A O 1
ATOM 668 N N . GLN A 1 96 ? -20.44131 30.63261 120.47899 1.000 82.91249 183 GLN A N 1
ATOM 669 C CA . GLN A 1 96 ? -21.00479 30.31776 119.17075 1.000 88.30092 183 GLN A CA 1
ATOM 670 C C . GLN A 1 96 ? -22.40166 30.90722 119.01853 1.000 92.43693 183 GLN A C 1
ATOM 671 O O . GLN A 1 96 ? -22.91142 31.04804 117.90667 1.000 102.86397 183 GLN A O 1
ATOM 685 N N . PHE A 1 98 ? -24.47440 34.42717 120.35297 1.000 64.91188 185 PHE A N 1
ATOM 686 C CA . PHE A 1 98 ? -24.12003 35.73717 120.87234 1.000 64.85287 185 PHE A CA 1
ATOM 687 C C . PHE A 1 98 ? -25.35772 36.44866 121.39097 1.000 66.68987 185 PHE A C 1
ATOM 688 O O . PHE A 1 98 ? -26.39242 36.49109 120.71640 1.000 69.15038 185 PHE A O 1
ATOM 696 N N . SER A 1 99 ? -25.23349 37.00847 122.58773 1.000 64.88060 186 SER A N 1
ATOM 697 C CA . SER A 1 99 ? -26.30119 37.74102 123.24750 1.000 60.86182 186 SER A CA 1
ATOM 698 C C . SER A 1 99 ? -25.65207 38.63843 124.28757 1.000 58.33269 186 SER A C 1
ATOM 699 O O . SER A 1 99 ? -24.46586 38.50317 124.59646 1.000 62.56742 186 SER A O 1
ATOM 702 N N . GLU A 1 100 ? -26.44663 39.55335 124.83908 1.000 60.35202 187 GLU A N 1
ATOM 703 C CA . GLU A 1 100 ? -25.95684 40.33504 125.96758 1.000 55.91926 187 GLU A CA 1
ATOM 704 C C . GLU A 1 100 ? -25.57242 39.41467 127.11758 1.000 55.95567 187 GLU A C 1
ATOM 705 O O . GLU A 1 100 ? -24.53941 39.61400 127.77048 1.000 52.23253 187 GLU A O 1
ATOM 711 N N . LEU A 1 101 ? -26.38367 38.38415 127.36477 1.000 54.70311 188 LEU A N 1
ATOM 712 C CA . LEU A 1 101 ? -26.12373 37.48404 128.48248 1.000 50.78079 188 LEU A CA 1
ATOM 713 C C . LEU A 1 101 ? -24.82180 36.71623 128.28263 1.000 48.00921 188 LEU A C 1
ATOM 714 O O . LEU A 1 101 ? -23.97935 36.65497 129.18627 1.000 46.61845 188 LEU A O 1
ATOM 719 N N . VAL A 1 102 ? -24.63753 36.11953 127.10245 1.000 49.53643 189 VAL A N 1
ATOM 720 C CA . VAL A 1 102 ? -23.41744 35.35621 126.85190 1.000 50.31483 189 VAL A CA 1
ATOM 721 C C . VAL A 1 102 ? -22.19112 36.24525 127.01207 1.000 50.91357 189 VAL A C 1
ATOM 722 O O . VAL A 1 102 ? -21.15497 35.80980 127.53264 1.000 47.86040 189 VAL A O 1
ATOM 726 N N . ASP A 1 103 ? -22.29188 37.51030 126.59362 1.000 49.41302 190 ASP A N 1
ATOM 727 C CA . ASP A 1 103 ? -21.15454 38.41198 126.74421 1.000 51.98298 190 ASP A CA 1
ATOM 728 C C . ASP A 1 103 ? -20.84008 38.65806 128.21513 1.000 48.45756 190 ASP A C 1
ATOM 729 O O . ASP A 1 103 ? -19.66732 38.69528 128.60756 1.000 48.33337 190 ASP A O 1
ATOM 734 N N . LYS A 1 104 ? -21.87135 38.83002 129.04440 1.000 50.65482 191 LYS A N 1
ATOM 735 C CA . LYS A 1 104 ? -21.63435 38.96166 130.47782 1.000 43.45271 191 LYS A CA 1
ATOM 736 C C . LYS A 1 104 ? -21.05888 37.67690 131.05966 1.000 43.48522 191 LYS A C 1
ATOM 737 O O . LYS A 1 104 ? -20.11729 37.71832 131.86018 1.000 50.71917 191 LYS A O 1
ATOM 743 N N . LEU A 1 105 ? -21.59682 36.52391 130.65968 1.000 44.90132 192 LEU A N 1
ATOM 744 C CA . LEU A 1 105 ? -21.11688 35.26870 131.22570 1.000 42.11765 192 LEU A CA 1
ATOM 745 C C . LEU A 1 105 ? -19.65150 35.02575 130.89054 1.000 47.36451 192 LEU A C 1
ATOM 746 O O . LEU A 1 105 ? -18.93037 34.40571 131.68203 1.000 45.32262 192 LEU A O 1
ATOM 751 N N . CYS A 1 106 ? -19.18831 35.50533 129.73747 1.000 48.41426 193 CYS A N 1
ATOM 752 C CA . CYS A 1 106 ? -17.83181 35.22806 129.28451 1.000 42.79889 193 CYS A CA 1
ATOM 753 C C . CYS A 1 106 ? -16.81807 36.27383 129.73622 1.000 42.14300 193 CYS A C 1
ATOM 754 O O . CYS A 1 106 ? -15.68346 36.26253 129.24850 1.000 46.03326 193 CYS A O 1
ATOM 757 N N . GLY A 1 107 ? -17.18765 37.17312 130.64606 1.000 38.42138 194 GLY A N 1
ATOM 758 C CA . GLY A 1 107 ? -16.18152 38.03741 131.22819 1.000 44.16752 194 GLY A CA 1
ATOM 759 C C . GLY A 1 107 ? -16.52248 39.50555 131.39679 1.000 49.35679 194 GLY A C 1
ATOM 760 O O . GLY A 1 107 ? -15.75816 40.23971 132.03255 1.000 48.65032 194 GLY A O 1
ATOM 761 N N . SER A 1 108 ? -17.64151 39.96438 130.84373 1.000 46.38865 195 SER A N 1
ATOM 762 C CA . SER A 1 108 ? -17.97784 41.37822 130.94488 1.000 45.25707 195 SER A CA 1
ATOM 763 C C . SER A 1 108 ? -18.86803 41.70194 132.13845 1.000 44.38122 195 SER A C 1
ATOM 764 O O . SER A 1 108 ? -19.17374 42.87846 132.35656 1.000 52.73180 195 SER A O 1
ATOM 767 N N . ASP A 1 109 ? -19.29443 40.70972 132.91284 1.000 42.81106 196 ASP A N 1
ATOM 768 C CA . ASP A 1 109 ? -20.09010 41.01348 134.09108 1.000 44.00897 196 ASP A CA 1
ATOM 769 C C . ASP A 1 109 ? -19.18277 41.34251 135.27350 1.000 47.34434 196 ASP A C 1
ATOM 770 O O . ASP A 1 109 ? -18.01486 40.94750 135.32596 1.000 49.43278 196 ASP A O 1
ATOM 775 N N . GLU A 1 110 ? -19.73737 42.07756 136.23307 1.000 49.81130 197 GLU A N 1
ATOM 776 C CA . GLU A 1 110 ? -18.99847 42.45760 137.42871 1.000 49.24438 197 GLU A CA 1
ATOM 777 C C . GLU A 1 110 ? -19.07241 41.41661 138.53421 1.000 47.10862 197 GLU A C 1
ATOM 778 O O . GLU A 1 110 ? -18.56722 41.66709 139.63331 1.000 50.20951 197 GLU A O 1
ATOM 784 N N . CYS A 1 111 ? -19.68808 40.26519 138.28125 1.000 45.74615 198 CYS A N 1
ATOM 785 C CA . CYS A 1 111 ? -19.79901 39.22122 139.28831 1.000 48.47195 198 CYS A CA 1
ATOM 786 C C . CYS A 1 111 ? -19.56379 37.86336 138.64275 1.000 49.15668 198 CYS A C 1
ATOM 787 O O . CYS A 1 111 ? -19.63241 37.70973 137.41905 1.000 49.02171 198 CYS A O 1
ATOM 790 N N . ILE A 1 112 ? -19.28905 36.87496 139.48838 1.000 47.27453 199 ILE A N 1
ATOM 791 C CA . ILE A 1 112 ? -19.13718 35.48739 139.07149 1.000 45.44202 199 ILE A CA 1
ATOM 792 C C . ILE A 1 112 ? -20.29074 34.69155 139.66285 1.000 47.00272 199 ILE A C 1
ATOM 793 O O . ILE A 1 112 ? -20.62539 34.85337 140.84313 1.000 47.55881 199 ILE A O 1
ATOM 798 N N . GLY A 1 113 ? -20.89798 33.84245 138.84827 1.000 41.68342 200 GLY A N 1
ATOM 799 C CA . GLY A 1 113 ? -21.98446 33.02073 139.33416 1.000 44.16477 200 GLY A CA 1
ATOM 800 C C . GLY A 1 113 ? -22.33993 31.95591 138.32498 1.000 42.95630 200 GLY A C 1
ATOM 801 O O . GLY A 1 113 ? -21.62431 31.73984 137.34376 1.000 40.50284 200 GLY A O 1
ATOM 802 N N . SER A 1 114 ? -23.46897 31.29554 138.57179 1.000 43.46872 201 SER A N 1
ATOM 803 C CA . SER A 1 114 ? -23.91097 30.24537 137.66789 1.000 37.87778 201 SER A CA 1
ATOM 804 C C . SER A 1 114 ? -24.00586 30.79424 136.25200 1.000 36.38769 201 SER A C 1
ATOM 805 O O . SER A 1 114 ? -24.55634 31.87428 136.02603 1.000 39.76731 201 SER A O 1
ATOM 808 N N . GLY A 1 115 ? -23.45567 30.04955 135.29975 1.000 35.99036 202 GLY A N 1
ATOM 809 C CA . GLY A 1 115 ? -23.40812 30.45749 133.91828 1.000 35.66191 202 GLY A CA 1
ATOM 810 C C . GLY A 1 115 ? -22.09924 31.09910 133.50776 1.000 41.30754 202 GLY A C 1
ATOM 811 O O . GLY A 1 115 ? -21.79982 31.14685 132.31089 1.000 46.93233 202 GLY A O 1
ATOM 812 N N . SER A 1 116 ? -21.30798 31.57376 134.46911 1.000 36.94248 203 SER A N 1
ATOM 813 C CA . SER A 1 116 ? -20.04576 32.22096 134.14925 1.000 37.17383 203 SER A CA 1
ATOM 814 C C . SER A 1 116 ? -19.07427 31.23744 133.51123 1.000 38.89250 203 SER A C 1
ATOM 815 O O . SER A 1 116 ? -19.02326 30.05544 133.86295 1.000 41.07559 203 SER A O 1
ATOM 818 N N . GLN A 1 117 ? -18.27942 31.74703 132.57572 1.000 42.38807 204 GLN A N 1
ATOM 819 C CA . GLN A 1 117 ? -17.24795 30.93115 131.95244 1.000 39.11180 204 GLN A CA 1
ATOM 820 C C . GLN A 1 117 ? -16.15044 30.61733 132.96332 1.000 43.47991 204 GLN A C 1
ATOM 821 O O . GLN A 1 117 ? -15.67232 31.50394 133.67836 1.000 43.40338 204 GLN A O 1
ATOM 827 N N . VAL A 1 118 ? -15.75549 29.34831 133.02548 1.000 41.12566 205 VAL A N 1
ATOM 828 C CA . VAL A 1 118 ? -14.60854 28.90799 133.81126 1.000 43.93791 205 VAL A CA 1
ATOM 829 C C . VAL A 1 118 ? -13.69599 28.11617 132.88443 1.000 44.41443 205 VAL A C 1
ATOM 830 O O . VAL A 1 118 ? -14.16634 27.25126 132.13682 1.000 44.01364 205 VAL A O 1
ATOM 834 N N . ALA A 1 119 ? -12.39822 28.41145 132.92583 1.000 40.50984 206 ALA A N 1
ATOM 835 C CA . ALA A 1 119 ? -11.46677 27.82432 131.97536 1.000 47.54895 206 ALA A CA 1
ATOM 836 C C . ALA A 1 119 ? -10.15555 27.47613 132.65865 1.000 47.54863 206 ALA A C 1
ATOM 837 O O . ALA A 1 119 ? -9.72922 28.14404 133.60447 1.000 47.55362 206 ALA A O 1
ATOM 839 N N . SER A 1 120 ? -9.51524 26.43008 132.15637 1.000 56.61658 207 SER A N 1
ATOM 840 C CA . SER A 1 120 ? -8.17258 26.04248 132.55672 1.000 56.44390 207 SER A CA 1
ATOM 841 C C . SER A 1 120 ? -7.24337 26.14957 131.35372 1.000 56.84935 207 SER A C 1
ATOM 842 O O . SER A 1 120 ? -7.64743 26.54796 130.25904 1.000 58.64743 207 SER A O 1
ATOM 845 N N . HIS A 1 121 ? -5.98663 25.76134 131.56897 1.000 58.91783 208 HIS A N 1
ATOM 846 C CA . HIS A 1 121 ? -5.01686 25.69415 130.48408 1.000 65.83631 208 HIS A CA 1
ATOM 847 C C . HIS A 1 121 ? -5.46983 24.74555 129.38241 1.000 65.79972 208 HIS A C 1
ATOM 848 O O . HIS A 1 121 ? -5.01528 24.87195 128.23985 1.000 66.85691 208 HIS A O 1
ATOM 855 N N . GLU A 1 122 ? -6.37781 23.82193 129.69792 1.000 67.03000 209 GLU A N 1
ATOM 856 C CA . GLU A 1 122 ? -6.78452 22.74843 128.80353 1.000 67.84990 209 GLU A CA 1
ATOM 857 C C . GLU A 1 122 ? -8.24457 22.79084 128.39748 1.000 66.20850 209 GLU A C 1
ATOM 858 O O . GLU A 1 122 ? -8.57543 22.31700 127.30889 1.000 62.93817 209 GLU A O 1
ATOM 864 N N . THR A 1 123 ? -9.12899 23.32569 129.23334 1.000 63.95314 210 THR A N 1
ATOM 865 C CA . THR A 1 123 ? -10.55262 23.21403 128.97449 1.000 61.72402 210 THR A CA 1
ATOM 866 C C . THR A 1 123 ? -11.25572 24.49323 129.39007 1.000 51.52905 210 THR A C 1
ATOM 867 O O . THR A 1 123 ? -10.68835 25.36815 130.04819 1.000 58.20622 210 THR A O 1
ATOM 871 N N . PHE A 1 124 ? -12.51571 24.58109 128.98456 1.000 50.78740 211 PHE A N 1
ATOM 872 C CA . PHE A 1 124 ? -13.38638 25.68317 129.34122 1.000 53.15880 211 PHE A CA 1
ATOM 873 C C . PHE A 1 124 ? -14.78690 25.11726 129.50517 1.000 49.00854 211 PHE A C 1
ATOM 874 O O . PHE A 1 124 ? -15.12847 24.08817 128.91884 1.000 50.08068 211 PHE A O 1
ATOM 882 N N . GLY A 1 125 ? -15.57999 25.77908 130.32636 1.000 43.72911 212 GLY A N 1
ATOM 883 C CA . GLY A 1 125 ? -16.92460 25.32052 130.56377 1.000 37.66732 212 GLY A CA 1
ATOM 884 C C . GLY A 1 125 ? -17.69395 26.34663 131.35104 1.000 42.50303 212 GLY A C 1
ATOM 885 O O . GLY A 1 125 ? -17.30956 27.51498 131.41846 1.000 46.61219 212 GLY A O 1
ATOM 886 N N . THR A 1 126 ? -18.78342 25.89303 131.96114 1.000 37.63701 213 THR A N 1
ATOM 887 C CA . THR A 1 126 ? -19.72003 26.77642 132.63527 1.000 35.13143 213 THR A CA 1
ATOM 888 C C . THR A 1 126 ? -19.75308 26.44702 134.11620 1.000 35.95112 213 THR A C 1
ATOM 889 O O . THR A 1 126 ? -19.73825 25.27303 134.49848 1.000 38.62584 213 THR A O 1
ATOM 893 N N . LEU A 1 127 ? -19.79726 27.48298 134.95077 1.000 36.35386 214 LEU A N 1
ATOM 894 C CA . LEU A 1 127 ? -19.95504 27.26717 136.38244 1.000 35.19186 214 LEU A CA 1
ATOM 895 C C . LEU A 1 127 ? -21.40509 26.88376 136.65554 1.000 40.76501 214 LEU A C 1
ATOM 896 O O . LEU A 1 127 ? -22.32661 27.60517 136.25427 1.000 36.12432 214 LEU A O 1
ATOM 901 N N . GLY A 1 128 ? -21.62066 25.74264 137.31027 1.000 37.52495 215 GLY A N 1
ATOM 902 C CA . GLY A 1 128 ? -22.98542 25.33340 137.58735 1.000 35.99900 215 GLY A CA 1
ATOM 903 C C . GLY A 1 128 ? -23.69535 25.94797 138.77627 1.000 38.98405 215 GLY A C 1
ATOM 904 O O . GLY A 1 128 ? -24.74995 26.57242 138.63066 1.000 42.66098 215 GLY A O 1
ATOM 905 N N . ALA A 1 129 ? -23.10388 25.79785 139.96149 1.000 38.70719 216 ALA A N 1
ATOM 906 C CA . ALA A 1 129 ? -23.74347 26.21937 141.20125 1.000 39.79947 216 ALA A CA 1
ATOM 907 C C . ALA A 1 129 ? -22.69033 26.69468 142.18878 1.000 38.99390 216 ALA A C 1
ATOM 908 O O . ALA A 1 129 ? -21.54195 26.24207 142.15810 1.000 39.81622 216 ALA A O 1
ATOM 910 N N . ILE A 1 130 ? -23.09702 27.58545 143.08108 1.000 42.56107 217 ILE A N 1
ATOM 911 C CA . ILE A 1 130 ? -22.29725 27.93250 144.24798 1.000 42.51335 217 ILE A CA 1
ATOM 912 C C . ILE A 1 130 ? -22.66519 26.97748 145.37763 1.000 43.20965 217 ILE A C 1
ATOM 913 O O . ILE A 1 130 ? -23.84310 26.84710 145.73459 1.000 47.60334 217 ILE A O 1
ATOM 918 N N . VAL A 1 131 ? -21.66095 26.29794 145.93627 1.000 45.32041 218 VAL A N 1
ATOM 919 C CA . VAL A 1 131 ? -21.87466 25.22811 146.90367 1.000 41.16161 218 VAL A CA 1
ATOM 920 C C . VAL A 1 131 ? -20.87227 25.37419 148.04148 1.000 48.71722 218 VAL A C 1
ATOM 921 O O . VAL A 1 131 ? -19.89981 26.12635 147.95719 1.000 47.65322 218 VAL A O 1
ATOM 925 N N . LYS A 1 132 ? -21.13205 24.63231 149.11547 1.000 47.98415 219 LYS A N 1
ATOM 926 C CA . LYS A 1 132 ? -20.27305 24.59304 150.28733 1.000 51.36376 219 LYS A CA 1
ATOM 927 C C . LYS A 1 132 ? -20.22204 23.16259 150.80095 1.000 52.49328 219 LYS A C 1
ATOM 928 O O . LYS A 1 132 ? -21.15277 22.38095 150.58583 1.000 52.32809 219 LYS A O 1
ATOM 934 N N . ARG A 1 133 ? -19.12241 22.81779 151.46659 1.000 49.76128 220 ARG A N 1
ATOM 935 C CA . ARG A 1 133 ? -19.03883 21.50927 152.09435 1.000 51.94508 220 ARG A CA 1
ATOM 936 C C . ARG A 1 133 ? -19.99808 21.42763 153.27228 1.000 63.71825 220 ARG A C 1
ATOM 937 O O . ARG A 1 133 ? -20.15435 22.38397 154.03887 1.000 65.71040 220 ARG A O 1
ATOM 945 N N . ARG A 1 134 ? -20.63221 20.26436 153.42278 1.000 60.19066 221 ARG A N 1
ATOM 946 C CA . ARG A 1 134 ? -21.49058 20.03506 154.57735 1.000 66.85017 221 ARG A CA 1
ATOM 947 C C . ARG A 1 134 ? -20.68958 19.98547 155.87038 1.000 70.99984 221 ARG A C 1
ATOM 948 O O . ARG A 1 134 ? -21.14636 20.47118 156.91111 1.000 73.10719 221 ARG A O 1
ATOM 956 N N . THR A 1 135 ? -19.49215 19.41058 155.82144 1.000 70.05434 222 THR A N 1
ATOM 957 C CA . THR A 1 135 ? -18.74133 19.04881 157.01245 1.000 68.47018 222 THR A CA 1
ATOM 958 C C . THR A 1 135 ? -17.29830 19.51884 156.87720 1.000 72.35892 222 THR A C 1
ATOM 959 O O . THR A 1 135 ? -16.91951 20.17085 155.89947 1.000 68.59844 222 THR A O 1
ATOM 963 N N . GLY A 1 136 ? -16.49041 19.19038 157.88216 1.000 71.99483 223 GLY A N 1
ATOM 964 C CA . GLY A 1 136 ? -15.07151 19.49053 157.79757 1.000 64.49452 223 GLY A CA 1
ATOM 965 C C . GLY A 1 136 ? -14.83626 20.98509 157.81661 1.000 76.55812 223 GLY A C 1
ATOM 966 O O . GLY A 1 136 ? -15.39652 21.71889 158.63919 1.000 82.92502 223 GLY A O 1
ATOM 967 N N . ASN A 1 137 ? -13.99556 21.44728 156.89135 1.000 73.76520 224 ASN A N 1
ATOM 968 C CA . ASN A 1 137 ? -13.67275 22.86290 156.79428 1.000 73.59026 224 ASN A CA 1
ATOM 969 C C . ASN A 1 137 ? -14.80578 23.67647 156.18222 1.000 72.48966 224 ASN A C 1
ATOM 970 O O . ASN A 1 137 ? -14.72992 24.91016 156.18711 1.000 71.61032 224 ASN A O 1
ATOM 975 N N . LYS A 1 138 ? -15.84134 23.02173 155.65230 1.000 66.43177 225 LYS A N 1
ATOM 976 C CA . LYS A 1 138 ? -17.03008 23.71519 155.15607 1.000 66.33348 225 LYS A CA 1
ATOM 977 C C . LYS A 1 138 ? -16.65983 24.77444 154.12021 1.000 63.83280 225 LYS A C 1
ATOM 978 O O . LYS A 1 138 ? -17.18331 25.89168 154.12435 1.000 63.83089 225 LYS A O 1
ATOM 984 N N . GLN A 1 139 ? -15.74971 24.40979 153.22093 1.000 63.25053 226 GLN A N 1
ATOM 985 C CA . GLN A 1 139 ? -15.26293 25.32520 152.19968 1.000 57.64668 226 GLN A CA 1
ATOM 986 C C . GLN A 1 139 ? -16.37482 25.71744 151.23698 1.000 57.42150 226 GLN A C 1
ATOM 987 O O . GLN A 1 139 ? -17.25793 24.92289 150.90773 1.000 54.82271 226 GLN A O 1
ATOM 993 N N . VAL A 1 140 ? -16.32100 26.96131 150.78027 1.000 52.75754 227 VAL A N 1
ATOM 994 C CA . VAL A 1 140 ? -17.21684 27.45668 149.74219 1.000 51.51192 227 VAL A CA 1
ATOM 995 C C . VAL A 1 140 ? -16.50146 27.37002 148.40308 1.000 50.48566 227 VAL A C 1
ATOM 996 O O . VAL A 1 140 ? -15.32337 27.72887 148.28818 1.000 53.63988 227 VAL A O 1
ATOM 1000 N N . GLY A 1 141 ? -17.19791 26.87968 147.39393 1.000 48.19296 228 GLY A N 1
ATOM 1001 C CA . GLY A 1 141 ? -16.65483 26.76651 146.06093 1.000 44.12072 228 GLY A CA 1
ATOM 1002 C C . GLY A 1 141 ? -17.77449 26.72578 145.05236 1.000 44.58557 228 GLY A C 1
ATOM 1003 O O . GLY A 1 141 ? -18.87422 27.22092 145.30213 1.000 43.91496 228 GLY A O 1
ATOM 1004 N N . PHE A 1 142 ? -17.50221 26.12814 143.89445 1.000 40.45112 229 PHE A N 1
ATOM 1005 C CA . PHE A 1 142 ? -18.54176 25.97109 142.88543 1.000 38.91984 229 PHE A CA 1
ATOM 1006 C C . PHE A 1 142 ? -18.51010 24.56123 142.31189 1.000 38.43637 229 PHE A C 1
ATOM 1007 O O . PHE A 1 142 ? -17.54283 23.81232 142.47951 1.000 42.03747 229 PHE A O 1
ATOM 1015 N N . LEU A 1 143 ? -19.59427 24.21500 141.62510 1.000 36.45034 230 LEU A N 1
ATOM 1016 C CA . LEU A 1 143 ? -19.78188 22.89507 141.04658 1.000 37.96142 230 LEU A CA 1
ATOM 1017 C C . LEU A 1 143 ? -19.81756 23.02215 139.53024 1.000 34.73651 230 LEU A C 1
ATOM 1018 O O . LEU A 1 143 ? -20.47037 23.92096 138.99551 1.000 39.20016 230 LEU A O 1
ATOM 1023 N N . THR A 1 144 ? -19.10480 22.13525 138.84447 1.000 37.90107 231 THR A N 1
ATOM 1024 C CA . THR A 1 144 ? -19.11133 22.09691 137.38906 1.000 38.82178 231 THR A CA 1
ATOM 1025 C C . THR A 1 144 ? -18.99850 20.63837 136.95904 1.000 40.38835 231 THR A C 1
ATOM 1026 O O . THR A 1 144 ? -18.94577 19.72665 137.79154 1.000 39.49304 231 THR A O 1
ATOM 1030 N N . ASN A 1 145 ? -18.96886 20.41653 135.64827 1.000 37.21258 232 ASN A N 1
ATOM 1031 C CA . ASN A 1 145 ? -18.84260 19.05558 135.15338 1.000 41.50002 232 ASN A CA 1
ATOM 1032 C C . ASN A 1 145 ? -17.42560 18.54368 135.37744 1.000 43.20608 232 ASN A C 1
ATOM 1033 O O . ASN A 1 145 ? -16.45906 19.30836 135.39304 1.000 45.34869 232 ASN A O 1
ATOM 1038 N N . ARG A 1 146 ? -17.30478 17.23205 135.54658 1.000 45.88723 233 ARG A N 1
ATOM 1039 C CA . ARG A 1 146 ? -15.99853 16.59315 135.58461 1.000 46.57803 233 ARG A CA 1
ATOM 1040 C C . ARG A 1 146 ? -15.60629 16.21510 134.16406 1.000 51.49374 233 ARG A C 1
ATOM 1041 O O . ARG A 1 146 ? -16.28572 15.40627 133.52400 1.000 49.51468 233 ARG A O 1
ATOM 1049 N N . HIS A 1 147 ? -14.52396 16.80403 133.66641 1.000 54.31378 234 HIS A N 1
ATOM 1050 C CA . HIS A 1 147 ? -14.06405 16.45461 132.33268 1.000 57.55100 234 HIS A CA 1
ATOM 1051 C C . HIS A 1 147 ? -13.38737 15.09059 132.34233 1.000 60.93779 234 HIS A C 1
ATOM 1052 O O . HIS A 1 147 ? -12.60194 14.76965 133.23821 1.000 67.06964 234 HIS A O 1
ATOM 1059 N N . VAL A 1 148 ? -13.70276 14.29129 131.33215 1.000 67.94970 235 VAL A N 1
ATOM 1060 C CA . VAL A 1 148 ? -13.08359 12.99290 131.10533 1.000 75.77950 235 VAL A CA 1
ATOM 1061 C C . VAL A 1 148 ? -12.18757 13.09836 129.87959 1.000 77.03380 235 VAL A C 1
ATOM 1062 O O . VAL A 1 148 ? -12.43357 13.90657 128.97637 1.000 77.32197 235 VAL A O 1
ATOM 1066 N N . ALA A 1 149 ? -11.13156 12.28294 129.85260 1.000 78.95167 236 ALA A N 1
ATOM 1067 C CA . ALA A 1 149 ? -10.17125 12.31552 128.75235 1.000 85.78928 236 ALA A CA 1
ATOM 1068 C C . ALA A 1 149 ? -9.39199 13.62726 128.73660 1.000 85.64134 236 ALA A C 1
ATOM 1069 O O . ALA A 1 149 ? -9.11574 14.19161 127.67647 1.000 81.49847 236 ALA A O 1
ATOM 1071 N N . VAL A 1 150 ? -9.03778 14.11566 129.92167 1.000 88.11400 237 VAL A N 1
ATOM 1072 C CA . VAL A 1 150 ? -8.34591 15.38634 130.06622 1.000 87.64971 237 VAL A CA 1
ATOM 1073 C C . VAL A 1 150 ? -7.06180 15.16152 130.85392 1.000 89.65570 237 VAL A C 1
ATOM 1074 O O . VAL A 1 150 ? -6.95039 14.23422 131.66260 1.000 91.47818 237 VAL A O 1
ATOM 1078 N N . ASP A 1 151 ? -6.08888 16.03186 130.59760 1.000 89.23288 238 ASP A N 1
ATOM 1079 C CA . ASP A 1 151 ? -4.72138 15.91005 131.10516 1.000 98.44646 238 ASP A CA 1
ATOM 1080 C C . ASP A 1 151 ? -4.57423 16.54509 132.48900 1.000 106.06512 238 ASP A C 1
ATOM 1081 O O . ASP A 1 151 ? -3.82777 17.50472 132.68121 1.000 110.11528 238 ASP A O 1
ATOM 1086 N N . LEU A 1 152 ? -5.28744 16.00299 133.47461 1.000 103.06291 239 LEU A N 1
ATOM 1087 C CA . LEU A 1 152 ? -5.41211 16.70489 134.74943 1.000 100.01451 239 LEU A CA 1
ATOM 1088 C C . LEU A 1 152 ? -4.10010 16.50881 135.50602 1.000 105.50933 239 LEU A C 1
ATOM 1089 O O . LEU A 1 152 ? -3.95406 15.64298 136.37151 1.000 110.59394 239 LEU A O 1
ATOM 1094 N N . ASP A 1 153 ? -3.12740 17.35905 135.15915 1.000 103.16001 240 ASP A N 1
ATOM 1095 C CA . ASP A 1 153 ? -1.83109 17.43060 135.81993 1.000 107.28082 240 ASP A CA 1
ATOM 1096 C C . ASP A 1 153 ? -1.54245 18.87775 136.20243 1.000 106.58084 240 ASP A C 1
ATOM 1097 O O . ASP A 1 153 ? -2.21753 19.80738 135.75341 1.000 118.77950 240 ASP A O 1
ATOM 1102 N N . TYR A 1 154 ? -0.52285 19.05301 137.05474 1.000 103.54467 241 TYR A N 1
ATOM 1103 C CA . TYR A 1 154 ? -0.57129 20.21352 137.93903 1.000 102.92590 241 TYR A CA 1
ATOM 1104 C C . TYR A 1 154 ? -1.05289 21.54685 137.37346 1.000 112.17178 241 TYR A C 1
ATOM 1105 O O . TYR A 1 154 ? -2.02199 22.09932 137.91288 1.000 120.36176 241 TYR A O 1
ATOM 1114 N N . PRO A 1 155 ? -0.43833 22.14424 136.28518 1.000 109.01655 242 PRO A N 1
ATOM 1115 C CA . PRO A 1 155 ? -1.12260 23.24918 135.60792 1.000 102.11011 242 PRO A CA 1
ATOM 1116 C C . PRO A 1 155 ? -2.22474 22.82346 134.64491 1.000 104.10964 242 PRO A C 1
ATOM 1117 O O . PRO A 1 155 ? -2.29475 23.30059 133.51109 1.000 104.95181 242 PRO A O 1
ATOM 1121 N N . ASN A 1 156 ? -3.11940 21.94148 135.08381 1.000 98.78382 243 ASN A N 1
ATOM 1122 C CA . ASN A 1 156 ? -4.38752 21.86801 134.38388 1.000 93.17439 243 ASN A CA 1
ATOM 1123 C C . ASN A 1 156 ? -5.63597 21.79391 135.24623 1.000 85.39801 243 ASN A C 1
ATOM 1124 O O . ASN A 1 156 ? -6.73746 21.75740 134.68252 1.000 75.73796 243 ASN A O 1
ATOM 1129 N N . GLN A 1 157 ? -5.53040 21.77248 136.57716 1.000 82.28532 244 GLN A N 1
ATOM 1130 C CA . GLN A 1 157 ? -6.72468 21.77510 137.40489 1.000 69.12100 244 GLN A CA 1
ATOM 1131 C C . GLN A 1 157 ? -7.07982 23.16222 137.89751 1.000 59.70106 244 GLN A C 1
ATOM 1132 O O . GLN A 1 157 ? -7.97760 23.31024 138.73223 1.000 57.49133 244 GLN A O 1
ATOM 1138 N N . LYS A 1 158 ? -6.43150 24.18071 137.35712 1.000 60.30149 245 LYS A N 1
ATOM 1139 C CA . LYS A 1 158 ? -6.53738 25.53577 137.86796 1.000 56.80740 245 LYS A CA 1
ATOM 1140 C C . LYS A 1 158 ? -7.60232 26.27801 137.07783 1.000 54.44966 245 LYS A C 1
ATOM 1141 O O . LYS A 1 158 ? -7.48281 26.43744 135.85766 1.000 58.00997 245 LYS A O 1
ATOM 1155 N N . PHE A 1 160 ? -9.97471 29.59504 136.19131 1.000 44.60529 247 PHE A N 1
ATOM 1156 C CA . PHE A 1 160 ? -9.91540 31.04319 136.14446 1.000 40.17401 247 PHE A CA 1
ATOM 1157 C C . PHE A 1 160 ? -11.19900 31.54357 135.50983 1.000 43.57379 247 PHE A C 1
ATOM 1158 O O . PHE A 1 160 ? -11.87164 30.81682 134.77355 1.000 43.12402 247 PHE A O 1
ATOM 1166 N N . HIS A 1 161 ? -11.53841 32.79606 135.80362 1.000 46.75377 248 HIS A N 1
ATOM 1167 C CA . HIS A 1 161 ? -12.59724 33.46889 135.07452 1.000 42.08139 248 HIS A CA 1
ATOM 1168 C C . HIS A 1 161 ? -12.03887 34.76856 134.51272 1.000 43.23355 248 HIS A C 1
ATOM 1169 O O . HIS A 1 161 ? -11.48144 35.58115 135.27030 1.000 46.67438 248 HIS A O 1
ATOM 1176 N N . PRO A 1 162 ? -12.17655 35.01331 133.20542 1.000 43.57505 249 PRO A N 1
ATOM 1177 C CA . PRO A 1 162 ? -12.75691 34.06978 132.24610 1.000 43.16107 249 PRO A CA 1
ATOM 1178 C C . PRO A 1 162 ? -11.71227 33.21717 131.52426 1.000 41.44472 249 PRO A C 1
ATOM 1179 O O . PRO A 1 162 ? -12.08336 32.24003 130.87583 1.000 43.98347 249 PRO A O 1
ATOM 1183 N N . LEU A 1 163 ? -10.43514 33.57786 131.62276 1.000 43.65578 250 LEU A N 1
ATOM 1184 C CA . LEU A 1 163 ? -9.39847 32.88799 130.87168 1.000 48.92894 250 LEU A CA 1
ATOM 1185 C C . LEU A 1 163 ? -8.19293 32.58966 131.74860 1.000 49.08170 250 LEU A C 1
ATOM 1186 O O . LEU A 1 163 ? -7.92922 33.29907 132.72436 1.000 48.58992 250 LEU A O 1
ATOM 1191 N N . PRO A 1 164 ? -7.44419 31.54304 131.41663 1.000 50.47014 251 PRO A N 1
ATOM 1192 C CA . PRO A 1 164 ? -6.20600 31.24885 132.13620 1.000 50.89199 251 PRO A CA 1
ATOM 1193 C C . PRO A 1 164 ? -5.10634 32.21240 131.73388 1.000 55.54434 251 PRO A C 1
ATOM 1194 O O . PRO A 1 164 ? -5.18157 32.84923 130.67217 1.000 58.21075 251 PRO A O 1
ATOM 1198 N N . PRO A 1 165 ? -4.05777 32.33711 132.55019 1.000 53.80258 252 PRO A N 1
ATOM 1199 C CA . PRO A 1 165 ? -3.03698 33.36254 132.28226 1.000 57.15862 252 PRO A CA 1
ATOM 1200 C C . PRO A 1 165 ? -2.40280 33.24659 130.90803 1.000 64.78458 252 PRO A C 1
ATOM 1201 O O . PRO A 1 165 ? -1.95580 34.25881 130.35429 1.000 67.76507 252 PRO A O 1
ATOM 1205 N N . ASN A 1 166 ? -2.32739 32.04081 130.34501 1.000 60.69123 253 ASN A N 1
ATOM 1206 C CA . ASN A 1 166 ? -1.67956 31.86629 129.05177 1.000 60.49041 253 ASN A CA 1
ATOM 1207 C C . ASN A 1 166 ? -2.53645 32.37269 127.89714 1.000 63.61168 253 ASN A C 1
ATOM 1208 O O . ASN A 1 166 ? -2.00376 32.61371 126.80893 1.000 73.70484 253 ASN A O 1
ATOM 1213 N N . LEU A 1 167 ? -3.84675 32.53439 128.10379 1.000 62.51367 254 LEU A N 1
ATOM 1214 C CA . LEU A 1 167 ? -4.75818 32.95094 127.04585 1.000 59.69301 254 LEU A CA 1
ATOM 1215 C C . LEU A 1 167 ? -5.28893 34.36964 127.20101 1.000 58.07373 254 LEU A C 1
ATOM 1216 O O . LEU A 1 167 ? -5.70951 34.96203 126.20211 1.000 61.31152 254 LEU A O 1
ATOM 1221 N N . GLY A 1 168 ? -5.29571 34.92077 128.41276 1.000 55.79310 255 GLY A N 1
ATOM 1222 C CA . GLY A 1 168 ? -5.82843 36.24225 128.64047 1.000 50.47049 255 GLY A CA 1
ATOM 1223 C C . GLY A 1 168 ? -6.02687 36.54922 130.11176 1.000 53.42215 255 GLY A C 1
ATOM 1224 O O . GLY A 1 168 ? -5.56085 35.81500 130.99085 1.000 55.93924 255 GLY A O 1
ATOM 1225 N N . PRO A 1 169 ? -6.71752 37.64578 130.41006 1.000 48.89876 256 PRO A N 1
ATOM 1226 C CA . PRO A 1 169 ? -6.87899 38.06689 131.80355 1.000 49.47283 256 PRO A CA 1
ATOM 1227 C C . PRO A 1 169 ? -7.95613 37.26360 132.52198 1.000 49.83866 256 PRO A C 1
ATOM 1228 O O . PRO A 1 169 ? -8.83551 36.65630 131.91055 1.000 50.51692 256 PRO A O 1
ATOM 1232 N N . GLY A 1 170 ? -7.86468 37.26932 133.84347 1.000 52.13598 257 GLY A N 1
ATOM 1233 C CA . GLY A 1 170 ? -8.81932 36.56783 134.67610 1.000 47.12650 257 GLY A CA 1
ATOM 1234 C C . GLY A 1 170 ? -8.29058 36.37355 136.07587 1.000 43.53406 257 GLY A C 1
ATOM 1235 O O . GLY A 1 170 ? -7.09127 36.46023 136.34285 1.000 52.47771 257 GLY A O 1
ATOM 1236 N N . VAL A 1 171 ? -9.21119 36.11000 136.99589 1.000 45.80912 258 VAL A N 1
ATOM 1237 C CA . VAL A 1 171 ? -8.85434 35.82991 138.38308 1.000 45.37760 258 VAL A CA 1
ATOM 1238 C C . VAL A 1 171 ? -8.85576 34.32571 138.61390 1.000 45.64035 258 VAL A C 1
ATOM 1239 O O . VAL A 1 171 ? -9.65137 33.58326 138.02786 1.000 45.83722 258 VAL A O 1
ATOM 1243 N N . TYR A 1 172 ? -7.96333 33.87825 139.49419 1.000 45.00007 259 TYR A N 1
ATOM 1244 C CA . TYR A 1 172 ? -7.90715 32.47320 139.86275 1.000 46.09205 259 TYR A CA 1
ATOM 1245 C C . TYR A 1 172 ? -9.05966 32.10844 140.79534 1.000 45.47044 259 TYR A C 1
ATOM 1246 O O . TYR A 1 172 ? -9.25812 32.73861 141.83525 1.000 49.71911 259 TYR A O 1
ATOM 1255 N N . LEU A 1 173 ? -9.83456 31.09379 140.40616 1.000 43.80139 260 LEU A N 1
ATOM 1256 C CA . LEU A 1 173 ? -10.96096 30.62773 141.21060 1.000 45.44567 260 LEU A CA 1
ATOM 1257 C C . LEU A 1 173 ? -10.58247 29.51828 142.18741 1.000 44.37845 260 LEU A C 1
ATOM 1258 O O . LEU A 1 173 ? -11.05975 29.50599 143.32644 1.000 47.18236 260 LEU A O 1
ATOM 1263 N N . GLY A 1 174 ? -9.75967 28.57922 141.75695 1.000 51.11840 261 GLY A N 1
ATOM 1264 C CA . GLY A 1 174 ? -9.43543 27.41901 142.56424 1.000 48.63777 261 GLY A CA 1
ATOM 1265 C C . GLY A 1 174 ? -9.06524 26.25534 141.66635 1.000 51.18900 261 GLY A C 1
ATOM 1266 O O . GLY A 1 174 ? -9.08782 26.35359 140.44496 1.000 49.11453 261 GLY A O 1
ATOM 1267 N N . ALA A 1 175 ? -8.68734 25.14933 142.30500 1.000 58.77052 262 ALA A N 1
ATOM 1268 C CA . ALA A 1 175 ? -8.30944 23.91556 141.61455 1.000 59.19778 262 ALA A CA 1
ATOM 1269 C C . ALA A 1 175 ? -9.37777 22.85378 141.75667 1.000 58.38290 262 ALA A C 1
ATOM 1270 O O . ALA A 1 175 ? -10.00834 22.71954 142.81082 1.000 56.98133 262 ALA A O 1
ATOM 1272 N N . VAL A 1 176 ? -9.55805 22.09138 140.68424 1.000 54.61023 263 VAL A N 1
ATOM 1273 C CA . VAL A 1 176 ? -10.51834 21.00304 140.69491 1.000 51.49535 263 VAL A CA 1
ATOM 1274 C C . VAL A 1 176 ? -10.05528 19.91732 141.65910 1.000 57.39637 263 VAL A C 1
ATOM 1275 O O . VAL A 1 176 ? -8.89010 19.49185 141.64957 1.000 62.09276 263 VAL A O 1
ATOM 1279 N N . GLU A 1 177 ? -10.97046 19.48713 142.52206 1.000 56.87431 264 GLU A N 1
ATOM 1280 C CA . GLU A 1 177 ? -10.73941 18.37374 143.43168 1.000 60.74391 264 GLU A CA 1
ATOM 1281 C C . GLU A 1 177 ? -10.94783 17.05449 142.69321 1.000 64.45743 264 GLU A C 1
ATOM 1282 O O . GLU A 1 177 ? -11.96989 16.87204 142.02245 1.000 61.90050 264 GLU A O 1
ATOM 1288 N N . ARG A 1 178 ? -9.97792 16.14057 142.78571 1.000 71.61090 265 ARG A N 1
ATOM 1289 C CA . ARG A 1 178 ? -10.13821 14.86993 142.08578 1.000 76.53457 265 ARG A CA 1
ATOM 1290 C C . ARG A 1 178 ? -11.39811 14.15668 142.57279 1.000 79.39113 265 ARG A C 1
ATOM 1291 O O . ARG A 1 178 ? -11.84831 14.35685 143.70429 1.000 82.51090 265 ARG A O 1
ATOM 1299 N N . ALA A 1 179 ? -11.96004 13.29244 141.72252 1.000 83.35157 266 ALA A N 1
ATOM 1300 C CA . ALA A 1 179 ? -13.16174 12.57275 142.13377 1.000 89.21802 266 ALA A CA 1
ATOM 1301 C C . ALA A 1 179 ? -12.80383 11.54081 143.19311 1.000 100.22040 266 ALA A C 1
ATOM 1302 O O . ALA A 1 179 ? -11.86749 10.75575 143.01401 1.000 98.50432 266 ALA A O 1
ATOM 1304 N N . THR A 1 180 ? -13.52357 11.54934 144.31272 1.000 130.24316 267 THR A N 1
ATOM 1305 C CA . THR A 1 180 ? -13.19451 10.57210 145.33978 1.000 138.38244 267 THR A CA 1
ATOM 1306 C C . THR A 1 180 ? -13.68580 9.14166 145.09047 1.000 147.72982 267 THR A C 1
ATOM 1307 O O . THR A 1 180 ? -13.34419 8.26849 145.89613 1.000 131.22416 267 THR A O 1
ATOM 1311 N N . SER A 1 181 ? -14.43066 8.83544 144.02372 1.000 135.72129 268 SER A N 1
ATOM 1312 C CA . SER A 1 181 ? -15.07740 7.52169 144.12664 1.000 134.33086 268 SER A CA 1
ATOM 1313 C C . SER A 1 181 ? -15.84367 7.10092 142.86856 1.000 132.05780 268 SER A C 1
ATOM 1314 O O . SER A 1 181 ? -15.99197 7.85925 141.90488 1.000 132.64235 268 SER A O 1
ATOM 1317 N N . PHE A 1 182 ? -16.30648 5.84727 142.91620 1.000 120.61160 269 PHE A N 1
ATOM 1318 C CA . PHE A 1 182 ? -17.72593 5.55064 142.71007 1.000 111.41826 269 PHE A CA 1
ATOM 1319 C C . PHE A 1 182 ? -18.00177 4.10191 143.09269 1.000 113.69030 269 PHE A C 1
ATOM 1320 O O . PHE A 1 182 ? -17.08452 3.32297 143.36825 1.000 115.51429 269 PHE A O 1
ATOM 1328 N N . ILE A 1 183 ? -19.29339 3.74077 143.05598 1.000 110.47781 270 ILE A N 1
ATOM 1329 C CA . ILE A 1 183 ? -19.73841 2.35264 143.13678 1.000 105.38676 270 ILE A CA 1
ATOM 1330 C C . ILE A 1 183 ? -19.39444 1.52697 141.90768 1.000 115.32659 270 ILE A C 1
ATOM 1331 O O . ILE A 1 183 ? -19.34150 0.29279 141.98520 1.000 106.29233 270 ILE A O 1
ATOM 1336 N N . THR A 1 184 ? -19.15354 2.18421 140.77138 1.000 114.67512 271 THR A N 1
ATOM 1337 C CA . THR A 1 184 ? -18.73795 1.48527 139.56268 1.000 101.14725 271 THR A CA 1
ATOM 1338 C C . THR A 1 184 ? -17.33178 0.92777 139.70997 1.000 99.93884 271 THR A C 1
ATOM 1339 O O . THR A 1 184 ? -16.98055 -0.06758 139.06560 1.000 92.78523 271 THR A O 1
ATOM 1343 N N . ASP A 1 185 ? -16.51976 1.56579 140.55519 1.000 111.03494 272 ASP A N 1
ATOM 1344 C CA . ASP A 1 185 ? -15.14747 1.13662 140.77577 1.000 105.77292 272 ASP A CA 1
ATOM 1345 C C . ASP A 1 185 ? -15.08234 -0.19299 141.50882 1.000 98.46828 272 ASP A C 1
ATOM 1346 O O . ASP A 1 185 ? -14.06458 -0.88760 141.41646 1.000 90.10758 272 ASP A O 1
ATOM 1351 N N . ASP A 1 186 ? -16.13116 -0.55581 142.24575 1.000 93.70477 273 ASP A N 1
ATOM 1352 C CA . ASP A 1 186 ? -16.18800 -1.87546 142.86205 1.000 84.36068 273 ASP A CA 1
ATOM 1353 C C . ASP A 1 186 ? -16.39910 -2.91410 141.76874 1.000 74.71474 273 ASP A C 1
ATOM 1354 O O . ASP A 1 186 ? -17.45460 -2.95127 141.12704 1.000 74.37005 273 ASP A O 1
ATOM 1359 N N . VAL A 1 187 ? -15.38698 -3.75405 141.55356 1.000 66.70553 274 VAL A N 1
ATOM 1360 C CA . VAL A 1 187 ? -15.45423 -4.74956 140.49078 1.000 58.13390 274 VAL A CA 1
ATOM 1361 C C . VAL A 1 187 ? -16.67295 -5.64362 140.67140 1.000 61.06999 274 VAL A C 1
ATOM 1362 O O . VAL A 1 187 ? -17.36998 -5.97571 139.70395 1.000 62.04884 274 VAL A O 1
ATOM 1366 N N . TRP A 1 188 ? -16.95875 -6.03340 141.91506 1.000 60.08788 275 TRP A N 1
ATOM 1367 C CA . TRP A 1 188 ? -18.03049 -6.98930 142.17326 1.000 54.98024 275 TRP A CA 1
ATOM 1368 C C . TRP A 1 188 ? -19.37598 -6.45008 141.70301 1.000 56.95357 275 TRP A C 1
ATOM 1369 O O . TRP A 1 188 ? -20.12674 -7.14443 141.00807 1.000 57.24577 275 TRP A O 1
ATOM 1380 N N . TYR A 1 189 ? -19.70565 -5.21289 142.07635 1.000 58.40014 276 TYR A N 1
ATOM 1381 C CA . TYR A 1 189 ? -20.92028 -4.60106 141.54768 1.000 59.53305 276 TYR A CA 1
ATOM 1382 C C . TYR A 1 189 ? -20.83741 -4.43625 140.03649 1.000 59.52112 276 TYR A C 1
ATOM 1383 O O . TYR A 1 189 ? -21.81853 -4.67856 139.32277 1.000 59.54196 276 TYR A O 1
ATOM 1392 N N . GLY A 1 190 ? -19.67236 -4.02983 139.53018 1.000 60.30970 277 GLY A N 1
ATOM 1393 C CA . GLY A 1 190 ? -19.54527 -3.77124 138.10658 1.000 51.00760 277 GLY A CA 1
ATOM 1394 C C . GLY A 1 190 ? -19.91293 -4.97593 137.26405 1.000 52.58704 277 GLY A C 1
ATOM 1395 O O . GLY A 1 190 ? -20.56623 -4.84221 136.22596 1.000 53.96486 277 GLY A O 1
ATOM 1396 N N . ILE A 1 191 ? -19.49542 -6.16756 137.69324 1.000 51.57977 278 ILE A N 1
ATOM 1397 C CA . ILE A 1 191 ? -19.80578 -7.37387 136.93339 1.000 47.13588 278 ILE A CA 1
ATOM 1398 C C . ILE A 1 191 ? -21.31109 -7.60050 136.87514 1.000 52.29251 278 ILE A C 1
ATOM 1399 O O . ILE A 1 191 ? -21.85787 -7.96320 135.82534 1.000 54.25376 278 ILE A O 1
ATOM 1404 N N . TYR A 1 192 ? -22.00547 -7.41270 138.00176 1.000 52.49195 279 TYR A N 1
ATOM 1405 C CA . TYR A 1 192 ? -23.45520 -7.59126 137.99927 1.000 53.35692 279 TYR A CA 1
ATOM 1406 C C . TYR A 1 192 ? -24.15322 -6.56089 137.11866 1.000 53.88054 279 TYR A C 1
ATOM 1407 O O . TYR A 1 192 ? -25.14880 -6.87989 136.45897 1.000 61.82919 279 TYR A O 1
ATOM 1416 N N . ALA A 1 193 ? -23.65791 -5.32038 137.09963 1.000 53.42084 280 ALA A N 1
ATOM 1417 C CA . ALA A 1 193 ? -24.28420 -4.28610 136.28453 1.000 52.82394 280 ALA A CA 1
ATOM 1418 C C . ALA A 1 193 ? -23.91066 -4.37845 134.81222 1.000 52.87815 280 ALA A C 1
ATOM 1419 O O . ALA A 1 193 ? -24.55401 -3.72416 133.98417 1.000 60.66565 280 ALA A O 1
ATOM 1421 N N . GLY A 1 194 ? -22.89738 -5.16668 134.46630 1.000 53.67090 281 GLY A N 1
ATOM 1422 C CA . GLY A 1 194 ? -22.52936 -5.34122 133.07873 1.000 54.47204 281 GLY A CA 1
ATOM 1423 C C . GLY A 1 194 ? -21.63916 -4.25912 132.51762 1.000 57.28177 281 GLY A C 1
ATOM 1424 O O . GLY A 1 194 ? -21.61212 -4.06865 131.29824 1.000 60.81844 281 GLY A O 1
ATOM 1425 N N . THR A 1 195 ? -20.90480 -3.54127 133.36124 1.000 57.15083 282 THR A N 1
ATOM 1426 C CA . THR A 1 195 ? -20.03865 -2.48715 132.86129 1.000 55.87500 282 THR A CA 1
ATOM 1427 C C . THR A 1 195 ? -18.80136 -3.08454 132.20905 1.000 59.61540 282 THR A C 1
ATOM 1428 O O . THR A 1 195 ? -18.34760 -4.17396 132.57015 1.000 65.51247 282 THR A O 1
ATOM 1432 N N . ASN A 1 196 ? -18.25717 -2.36235 131.23028 1.000 60.54906 283 ASN A N 1
ATOM 1433 C CA . ASN A 1 196 ? -16.92811 -2.66649 130.72300 1.000 60.16561 283 ASN A CA 1
ATOM 1434 C C . ASN A 1 196 ? -15.92458 -1.84936 131.52553 1.000 66.29531 283 ASN A C 1
ATOM 1435 O O . ASN A 1 196 ? -15.90173 -0.61503 131.39130 1.000 61.96217 283 ASN A O 1
ATOM 1440 N N . PRO A 1 197 ? -15.09212 -2.46920 132.36631 1.000 67.47042 284 PRO A N 1
ATOM 1441 C CA . PRO A 1 197 ? -14.13008 -1.67434 133.14726 1.000 60.53101 284 PRO A CA 1
ATOM 1442 C C . PRO A 1 197 ? -13.14263 -0.89090 132.30072 1.000 63.24182 284 PRO A C 1
ATOM 1443 O O . PRO A 1 197 ? -12.72679 0.20045 132.70936 1.000 66.83418 284 PRO A O 1
ATOM 1447 N N . GLU A 1 198 ? -12.74164 -1.41399 131.13678 1.000 68.87068 285 GLU A N 1
ATOM 1448 C CA . GLU A 1 198 ? -11.70656 -0.74056 130.35620 1.000 67.83436 285 GLU A CA 1
ATOM 1449 C C . GLU A 1 198 ? -12.15703 0.62388 129.84853 1.000 65.62832 285 GLU A C 1
ATOM 1450 O O . GLU A 1 198 ? -11.31872 1.50542 129.63040 1.000 67.13473 285 GLU A O 1
ATOM 1456 N N . THR A 1 199 ? -13.46129 0.82223 129.65414 1.000 63.75221 286 THR A N 1
ATOM 1457 C CA . THR A 1 199 ? -13.95834 2.04359 129.02855 1.000 59.15905 286 THR A CA 1
ATOM 1458 C C . THR A 1 199 ? -14.99681 2.80800 129.83408 1.000 54.31489 286 THR A C 1
ATOM 1459 O O . THR A 1 199 ? -15.21846 3.98946 129.53784 1.000 53.56647 286 THR A O 1
ATOM 1463 N N . PHE A 1 200 ? -15.63032 2.19513 130.83283 1.000 58.02762 287 PHE A N 1
ATOM 1464 C CA . PHE A 1 200 ? -16.82325 2.77961 131.43758 1.000 50.07575 287 PHE A CA 1
ATOM 1465 C C . PHE A 1 200 ? -16.55989 4.17959 131.97454 1.000 50.31991 287 PHE A C 1
ATOM 1466 O O . PHE A 1 200 ? -15.53409 4.44033 132.60849 1.000 50.52212 287 PHE A O 1
ATOM 1474 N N . VAL A 1 201 ? -17.50708 5.08096 131.72153 1.000 49.24749 288 VAL A N 1
ATOM 1475 C CA . VAL A 1 201 ? -17.45681 6.44443 132.22932 1.000 45.15623 288 VAL A CA 1
ATOM 1476 C C . VAL A 1 201 ? -18.80063 6.76601 132.86321 1.000 44.37693 288 VAL A C 1
ATOM 1477 O O . VAL A 1 201 ? -19.85067 6.56107 132.24618 1.000 49.90022 288 VAL A O 1
ATOM 1481 N N . ARG A 1 202 ? -18.76347 7.26085 134.09251 1.000 47.24256 289 ARG A N 1
ATOM 1482 C CA . ARG A 1 202 ? -19.94092 7.75256 134.79251 1.000 46.84446 289 ARG A CA 1
ATOM 1483 C C . ARG A 1 202 ? -19.96535 9.27076 134.66670 1.000 48.17025 289 ARG A C 1
ATOM 1484 O O . ARG A 1 202 ? -19.03418 9.94613 135.11960 1.000 49.84766 289 ARG A O 1
ATOM 1492 N N . ALA A 1 203 ? -21.01438 9.80988 134.04916 1.000 46.83040 290 ALA A N 1
ATOM 1493 C CA . ALA A 1 203 ? -21.11655 11.25871 133.96068 1.000 40.49781 290 ALA A CA 1
ATOM 1494 C C . ALA A 1 203 ? -21.12862 11.83095 135.36784 1.000 40.58747 290 ALA A C 1
ATOM 1495 O O . ALA A 1 203 ? -21.84788 11.34022 136.24227 1.000 43.96536 290 ALA A O 1
ATOM 1497 N N . ASP A 1 204 ? -20.32291 12.86334 135.59495 1.000 40.03958 291 ASP A N 1
ATOM 1498 C CA . ASP A 1 204 ? -20.11997 13.32998 136.95621 1.000 42.34299 291 ASP A CA 1
ATOM 1499 C C . ASP A 1 204 ? -19.85893 14.82779 136.96393 1.000 42.51066 291 ASP A C 1
ATOM 1500 O O . ASP A 1 204 ? -19.56897 15.44013 135.93252 1.000 36.73215 291 ASP A O 1
ATOM 1505 N N . GLY A 1 205 ? -19.97072 15.40744 138.15884 1.000 37.26241 292 GLY A N 1
ATOM 1506 C CA . GLY A 1 205 ? -19.61081 16.78392 138.40508 1.000 38.67670 292 GLY A CA 1
ATOM 1507 C C . GLY A 1 205 ? -18.31797 16.84381 139.20153 1.000 42.43354 292 GLY A C 1
ATOM 1508 O O . GLY A 1 205 ? -17.79951 15.83403 139.67106 1.000 49.27591 292 GLY A O 1
ATOM 1509 N N . ALA A 1 206 ? -17.78623 18.05549 139.33074 1.000 43.48477 293 ALA A N 1
ATOM 1510 C CA . ALA A 1 206 ? -16.59057 18.25479 140.13369 1.000 42.81870 293 ALA A CA 1
ATOM 1511 C C . ALA A 1 206 ? -16.75324 19.50707 140.97777 1.000 40.82930 293 ALA A C 1
ATOM 1512 O O . ALA A 1 206 ? -17.41365 20.46854 140.57693 1.000 41.18969 293 ALA A O 1
ATOM 1514 N N . PHE A 1 207 ? -16.12604 19.48288 142.14712 1.000 42.52048 294 PHE A N 1
ATOM 1515 C CA . PHE A 1 207 ? -16.16753 20.58245 143.09759 1.000 36.80733 294 PHE A CA 1
ATOM 1516 C C . PHE A 1 207 ? -14.85302 21.34513 143.02094 1.000 43.42645 294 PHE A C 1
ATOM 1517 O O . PHE A 1 207 ? -13.77684 20.74039 143.08499 1.000 46.58767 294 PHE A O 1
ATOM 1525 N N . ILE A 1 208 ? -14.93885 22.66194 142.86841 1.000 41.72057 295 ILE A N 1
ATOM 1526 C CA . ILE A 1 208 ? -13.77138 23.53044 142.93766 1.000 40.65012 295 ILE A CA 1
ATOM 1527 C C . ILE A 1 208 ? -13.89245 24.36280 144.21118 1.000 43.10555 295 ILE A C 1
ATOM 1528 O O . ILE A 1 208 ? -14.75463 25.25042 144.28679 1.000 42.41891 295 ILE A O 1
ATOM 1533 N N . PRO A 1 209 ? -13.07377 24.11480 145.23217 1.000 46.86630 296 PRO A N 1
ATOM 1534 C CA . PRO A 1 209 ? -13.04106 25.03098 146.37743 1.000 45.80665 296 PRO A CA 1
ATOM 1535 C C . PRO A 1 209 ? -12.33851 26.32603 145.99750 1.000 47.26769 296 PRO A C 1
ATOM 1536 O O . PRO A 1 209 ? -11.28060 26.31118 145.36482 1.000 51.54833 296 PRO A O 1
ATOM 1540 N N . PHE A 1 210 ? -12.93532 27.44867 146.39174 1.000 46.80990 297 PHE A N 1
ATOM 1541 C CA . PHE A 1 210 ? -12.36358 28.75086 146.07720 1.000 45.96081 297 PHE A CA 1
ATOM 1542 C C . PHE A 1 210 ? -11.00012 28.91911 146.73557 1.000 52.40961 297 PHE A C 1
ATOM 1543 O O . PHE A 1 210 ? -10.78659 28.50536 147.87820 1.000 62.72646 297 PHE A O 1
ATOM 1551 N N . ALA A 1 211 ? -10.07660 29.54164 146.00665 1.000 56.52777 298 ALA A N 1
ATOM 1552 C CA . ALA A 1 211 ? -8.74777 29.79525 146.53929 1.000 56.35834 298 ALA A CA 1
ATOM 1553 C C . ALA A 1 211 ? -8.83511 30.68438 147.77709 1.000 59.57566 298 ALA A C 1
ATOM 1554 O O . ALA A 1 211 ? -9.81900 31.39755 147.99611 1.000 57.49190 298 ALA A O 1
ATOM 1556 N N . ASP A 1 212 ? -7.77934 30.63501 148.59582 1.000 67.67719 299 ASP A N 1
ATOM 1557 C CA . ASP A 1 212 ? -7.78901 31.36757 149.85924 1.000 66.45048 299 ASP A CA 1
ATOM 1558 C C . ASP A 1 212 ? -7.98548 32.86153 149.63937 1.000 62.87546 299 ASP A C 1
ATOM 1559 O O . ASP A 1 212 ? -8.68912 33.52352 150.41100 1.000 65.99963 299 ASP A O 1
ATOM 1564 N N . ASP A 1 213 ? -7.36890 33.41429 148.59865 1.000 55.29473 300 ASP A N 1
ATOM 1565 C CA . ASP A 1 213 ? -7.40680 34.84831 148.35782 1.000 57.46703 300 ASP A CA 1
ATOM 1566 C C . ASP A 1 213 ? -8.41016 35.24072 147.28244 1.000 53.97087 300 ASP A C 1
ATOM 1567 O O . ASP A 1 213 ? -8.35521 36.36794 146.78225 1.000 64.65836 300 ASP A O 1
ATOM 1572 N N . PHE A 1 214 ? -9.32381 34.34818 146.91270 1.000 54.17433 301 PHE A N 1
ATOM 1573 C CA . PHE A 1 214 ? -10.37164 34.72923 145.97847 1.000 52.85217 301 PHE A CA 1
ATOM 1574 C C . PHE A 1 214 ? -11.42200 35.54837 146.71394 1.000 53.14404 301 PHE A C 1
ATOM 1575 O O . PHE A 1 214 ? -11.83743 35.19455 147.82279 1.000 51.44592 301 PHE A O 1
ATOM 1583 N N . ASP A 1 215 ? -11.84318 36.64629 146.09539 1.000 50.27858 302 ASP A N 1
ATOM 1584 C CA . ASP A 1 215 ? -12.81053 37.55972 146.69807 1.000 49.43440 302 ASP A CA 1
ATOM 1585 C C . ASP A 1 215 ? -14.21681 37.02634 146.45499 1.000 51.80265 302 ASP A C 1
ATOM 1586 O O . ASP A 1 215 ? -14.78862 37.22073 145.37895 1.000 48.41553 302 ASP A O 1
ATOM 1591 N N . ILE A 1 216 ? -14.79082 36.35573 147.45623 1.000 48.09221 303 ILE A N 1
ATOM 1592 C CA . ILE A 1 216 ? -16.11478 35.77401 147.27502 1.000 49.91527 303 ILE A CA 1
ATOM 1593 C C . ILE A 1 216 ? -17.21537 36.82371 147.25871 1.000 52.35834 303 ILE A C 1
ATOM 1594 O O . ILE A 1 216 ? -18.35194 36.50804 146.88662 1.000 51.20763 303 ILE A O 1
ATOM 1599 N N . SER A 1 217 ? -16.91170 38.07238 147.62360 1.000 46.60794 304 SER A N 1
ATOM 1600 C CA . SER A 1 217 ? -17.91580 39.11979 147.49112 1.000 49.13329 304 SER A CA 1
ATOM 1601 C C . SER A 1 217 ? -18.21632 39.45195 146.03474 1.000 53.63332 304 SER A C 1
ATOM 1602 O O . SER A 1 217 ? -19.15164 40.21725 145.77554 1.000 59.99085 304 SER A O 1
ATOM 1605 N N . THR A 1 218 ? -17.43985 38.92063 145.08884 1.000 48.75506 305 THR A N 1
ATOM 1606 C CA . THR A 1 218 ? -17.73344 39.04043 143.66516 1.000 47.48348 305 THR A CA 1
ATOM 1607 C C . THR A 1 218 ? -18.61803 37.91572 143.13914 1.000 47.05434 305 THR A C 1
ATOM 1608 O O . THR A 1 218 ? -18.89247 37.87510 141.93519 1.000 48.65303 305 THR A O 1
ATOM 1612 N N . VAL A 1 219 ? -19.06707 37.01051 144.00402 1.000 49.22259 306 VAL A N 1
ATOM 1613 C CA . VAL A 1 219 ? -19.88168 35.86097 143.62050 1.000 48.84821 306 VAL A CA 1
ATOM 1614 C C . VAL A 1 219 ? -21.34491 36.16983 143.89882 1.000 48.96462 306 VAL A C 1
ATOM 1615 O O . VAL A 1 219 ? -21.67848 36.77105 144.92582 1.000 51.04182 306 VAL A O 1
ATOM 1619 N N . THR A 1 220 ? -22.22129 35.77129 142.98065 1.000 51.43104 307 THR A N 1
ATOM 1620 C CA . THR A 1 220 ? -23.65954 35.87550 143.17909 1.000 48.14984 307 THR A CA 1
ATOM 1621 C C . THR A 1 220 ? -24.28294 34.49319 143.07969 1.000 46.88872 307 THR A C 1
ATOM 1622 O O . THR A 1 220 ? -23.83319 33.65582 142.29249 1.000 42.46357 307 THR A O 1
ATOM 1626 N N . THR A 1 221 ? -25.31865 34.25842 143.87822 1.000 46.44280 308 THR A N 1
ATOM 1627 C CA . THR A 1 221 ? -26.07494 33.01594 143.80255 1.000 48.27462 308 THR A CA 1
ATOM 1628 C C . THR A 1 221 ? -27.25223 33.10530 142.84778 1.000 44.73361 308 THR A C 1
ATOM 1629 O O . THR A 1 221 ? -27.98724 32.12512 142.69827 1.000 49.04818 308 THR A O 1
ATOM 1633 N N . VAL A 1 222 ? -27.44616 34.24409 142.19962 1.000 47.93687 309 VAL A N 1
ATOM 1634 C CA . VAL A 1 222 ? -28.51838 34.38155 141.22522 1.000 45.90734 309 VAL A CA 1
ATOM 1635 C C . VAL A 1 222 ? -28.12296 33.65037 139.95391 1.000 48.63933 309 VAL A C 1
ATOM 1636 O O . VAL A 1 222 ? -26.94453 33.61068 139.58191 1.000 46.68039 309 VAL A O 1
ATOM 1640 N N . VAL A 1 223 ? -29.10160 33.05253 139.28729 1.000 46.80652 310 VAL A N 1
ATOM 1641 C CA . VAL A 1 223 ? -28.90434 32.48913 137.96014 1.000 46.45686 310 VAL A CA 1
ATOM 1642 C C . VAL A 1 223 ? -29.34021 33.55549 136.96114 1.000 52.20174 310 VAL A C 1
ATOM 1643 O O . VAL A 1 223 ? -30.53602 33.76260 136.73757 1.000 51.96069 310 VAL A O 1
ATOM 1647 N N . ARG A 1 224 ? -28.37105 34.23083 136.34924 1.000 46.64745 311 ARG A N 1
ATOM 1648 C CA . ARG A 1 224 ? -28.70059 35.27092 135.38725 1.000 46.51268 311 ARG A CA 1
ATOM 1649 C C . ARG A 1 224 ? -29.44214 34.67692 134.19748 1.000 50.94317 311 ARG A C 1
ATOM 1650 O O . ARG A 1 224 ? -29.08438 33.61386 133.68394 1.000 46.86243 311 ARG A O 1
ATOM 1658 N N . GLY A 1 225 ? -30.48893 35.37532 133.76366 1.000 58.68208 312 GLY A N 1
ATOM 1659 C CA . GLY A 1 225 ? -31.34038 34.92400 132.68916 1.000 51.60651 312 GLY A CA 1
ATOM 1660 C C . GLY A 1 225 ? -32.53585 34.10184 133.12201 1.000 54.39842 312 GLY A C 1
ATOM 1661 O O . GLY A 1 225 ? -33.47142 33.93725 132.33155 1.000 56.72533 312 GLY A O 1
ATOM 1662 N N . VAL A 1 226 ? -32.53243 33.57358 134.34848 1.000 50.83573 313 VAL A N 1
ATOM 1663 C CA . VAL A 1 226 ? -33.70156 32.93375 134.94074 1.000 50.76475 313 VAL A CA 1
ATOM 1664 C C . VAL A 1 226 ? -34.11776 33.62229 136.23809 1.000 53.02505 313 VAL A C 1
ATOM 1665 O O . VAL A 1 226 ? -35.29917 33.91237 136.44687 1.000 60.00819 313 VAL A O 1
ATOM 1669 N N . GLY A 1 227 ? -33.15739 33.89269 137.12429 1.000 52.21846 314 GLY A N 1
ATOM 1670 C CA . GLY A 1 227 ? -33.46361 34.55846 138.38015 1.000 49.63682 314 GLY A CA 1
ATOM 1671 C C . GLY A 1 227 ? -33.08990 33.77495 139.62430 1.000 51.78422 314 GLY A C 1
ATOM 1672 O O . GLY A 1 227 ? -32.20792 32.91001 139.57838 1.000 55.94945 314 GLY A O 1
ATOM 1673 N N . ASP A 1 228 ? -33.74096 34.07935 140.74701 1.000 51.39714 315 ASP A N 1
ATOM 1674 C CA . ASP A 1 228 ? -33.48791 33.34412 141.97963 1.000 57.65487 315 ASP A CA 1
ATOM 1675 C C . ASP A 1 228 ? -34.01327 31.91875 141.85493 1.000 59.45696 315 ASP A C 1
ATOM 1676 O O . ASP A 1 228 ? -35.11692 31.69014 141.35294 1.000 60.43354 315 ASP A O 1
ATOM 1681 N N . ILE A 1 229 ? -33.22620 30.95758 142.32676 1.000 56.74298 316 ILE A N 1
ATOM 1682 C CA . ILE A 1 229 ? -33.62450 29.56346 142.28743 1.000 53.95783 316 ILE A CA 1
ATOM 1683 C C . ILE A 1 229 ? -33.93570 29.08310 143.69840 1.000 56.35873 316 ILE A C 1
ATOM 1684 O O . ILE A 1 229 ? -33.44421 29.61989 144.69752 1.000 60.55256 316 ILE A O 1
ATOM 1689 N N . GLY A 1 230 ? -34.77625 28.05299 143.76940 1.000 58.78766 317 GLY A N 1
ATOM 1690 C CA . GLY A 1 230 ? -35.05070 27.36352 145.01018 1.000 57.31577 317 GLY A CA 1
ATOM 1691 C C . GLY A 1 230 ? -34.04148 26.26143 145.25655 1.000 55.32688 317 GLY A C 1
ATOM 1692 O O . GLY A 1 230 ? -33.03643 26.12389 144.55678 1.000 55.89589 317 GLY A O 1
ATOM 1693 N N . ASP A 1 231 ? -34.32625 25.45907 146.27505 1.000 54.83264 318 ASP A N 1
ATOM 1694 C CA . ASP A 1 231 ? -33.40455 24.39350 146.63072 1.000 57.23361 318 ASP A CA 1
ATOM 1695 C C . ASP A 1 231 ? -33.42266 23.28614 145.57701 1.000 54.49313 318 ASP A C 1
ATOM 1696 O O . ASP A 1 231 ? -34.33883 23.18119 144.75262 1.000 54.65878 318 ASP A O 1
ATOM 1701 N N . VAL A 1 232 ? -32.37935 22.45262 145.61775 1.000 54.56581 319 VAL A N 1
ATOM 1702 C CA . VAL A 1 232 ? -32.27135 21.33155 144.69275 1.000 52.72545 319 VAL A CA 1
ATOM 1703 C C . VAL A 1 232 ? -33.52074 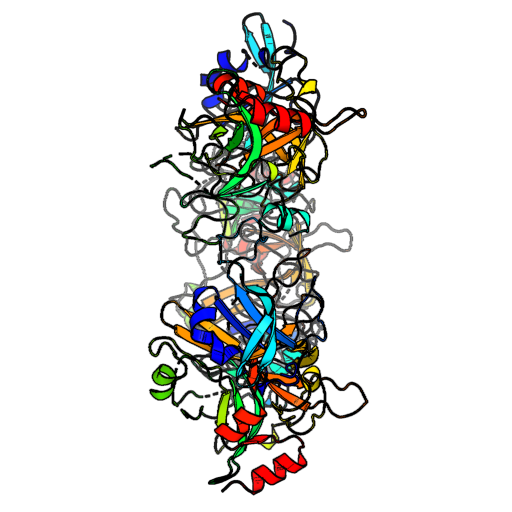20.47318 144.78421 1.000 51.98034 319 VAL A C 1
ATOM 1704 O O . VAL A 1 232 ? -34.03619 20.20380 145.87698 1.000 50.39225 319 VAL A O 1
ATOM 1708 N N . LYS A 1 233 ? -34.02775 20.05206 143.62758 1.000 52.83119 320 LYS A N 1
ATOM 1709 C CA . LYS A 1 233 ? -35.15141 19.12724 143.57807 1.000 49.20329 320 LYS A CA 1
ATOM 1710 C C . LYS A 1 233 ? -34.58678 17.71745 143.49088 1.000 44.87862 320 LYS A C 1
ATOM 1711 O O . LYS A 1 233 ? -34.03132 17.32510 142.46187 1.000 46.85935 320 LYS A O 1
ATOM 1717 N N . VAL A 1 234 ? -34.72358 16.96151 144.57781 1.000 45.85825 321 VAL A N 1
ATOM 1718 C CA . VAL A 1 234 ? -34.27808 15.57657 144.58497 1.000 47.80203 321 VAL A CA 1
ATOM 1719 C C . VAL A 1 234 ? -35.11123 14.77042 143.60226 1.000 47.79908 321 VAL A C 1
ATOM 1720 O O . VAL A 1 234 ? -36.34024 14.90097 143.54546 1.000 46.57596 321 VAL A O 1
ATOM 1724 N N . ILE A 1 235 ? -34.44648 13.94033 142.80772 1.000 41.03533 322 ILE A N 1
ATOM 1725 C CA . ILE A 1 235 ? -35.15192 13.04296 141.90340 1.000 47.30188 322 ILE A CA 1
ATOM 1726 C C . ILE A 1 235 ? -35.51429 11.79396 142.70093 1.000 47.60295 322 ILE A C 1
ATOM 1727 O O . ILE A 1 235 ? -34.64884 10.97699 143.02890 1.000 45.24994 322 ILE A O 1
ATOM 1732 N N . ASP A 1 236 ? -36.79949 11.65449 143.02491 1.000 46.04956 323 ASP A N 1
ATOM 1733 C CA . ASP A 1 236 ? -37.29447 10.52501 143.80230 1.000 48.32796 323 ASP A CA 1
ATOM 1734 C C . ASP A 1 236 ? -37.62036 9.37417 142.85813 1.000 51.51855 323 ASP A C 1
ATOM 1735 O O . ASP A 1 236 ? -38.36549 9.55376 141.88783 1.000 54.41831 323 ASP A O 1
ATOM 1740 N N . LEU A 1 237 ? -37.06183 8.19612 143.13883 1.000 48.62341 324 LEU A N 1
ATOM 1741 C CA . LEU A 1 237 ? -37.22117 7.06348 142.23593 1.000 45.81040 324 LEU A CA 1
ATOM 1742 C C . LEU A 1 237 ? -38.52483 6.30146 142.43071 1.000 46.98447 324 LEU A C 1
ATOM 1743 O O . LEU A 1 237 ? -38.85462 5.45618 141.59358 1.000 47.34087 324 LEU A O 1
ATOM 1748 N N . GLN A 1 238 ? -39.27359 6.56249 143.50009 1.000 50.06223 325 GLN A N 1
ATOM 1749 C CA . GLN A 1 238 ? -40.49353 5.81732 143.75107 1.000 48.09238 325 GLN A CA 1
ATOM 1750 C C . GLN A 1 238 ? -41.76581 6.62202 143.54326 1.000 51.74030 325 GLN A C 1
ATOM 1751 O O . GLN A 1 238 ? -42.86074 6.05124 143.63422 1.000 53.77274 325 GLN A O 1
ATOM 1757 N N . CYS A 1 239 ? -41.66472 7.90991 143.26462 1.000 49.07100 326 CYS A N 1
ATOM 1758 C CA . CYS A 1 239 ? -42.83110 8.72510 142.96813 1.000 58.55278 326 CYS A CA 1
ATOM 1759 C C . CYS A 1 239 ? -43.18608 8.60723 141.49390 1.000 55.50915 326 CYS A C 1
ATOM 1760 O O . CYS A 1 239 ? -42.43045 8.05146 140.69224 1.000 52.29957 326 CYS A O 1
ATOM 1763 N N . PRO A 1 240 ? -44.35299 9.10914 141.10222 1.000 58.75551 327 PRO A N 1
ATOM 1764 C CA . PRO A 1 240 ? -44.78009 8.96313 139.70616 1.000 52.94862 327 PRO A CA 1
ATOM 1765 C C . PRO A 1 240 ? -43.78972 9.59356 138.73352 1.000 50.93923 327 PRO A C 1
ATOM 1766 O O . PRO A 1 240 ? -43.06439 10.53541 139.06426 1.000 54.78056 327 PRO A O 1
ATOM 1770 N N . LEU A 1 241 ? -43.77580 9.05398 137.51339 1.000 47.59395 328 LEU A N 1
ATOM 1771 C CA . LEU A 1 241 ? -42.78434 9.44969 136.51740 1.000 48.83027 328 LEU A CA 1
ATOM 1772 C C . LEU A 1 241 ? -42.93861 10.90472 136.10109 1.000 48.25581 328 LEU A C 1
ATOM 1773 O O . LEU A 1 241 ? -41.94471 11.56958 135.78640 1.000 46.92680 328 LEU A O 1
ATOM 1778 N N . ASN A 1 242 ? -44.16587 11.41698 136.08074 1.000 50.34246 329 ASN A N 1
ATOM 1779 C CA . ASN A 1 242 ? -44.37795 12.75898 135.56100 1.000 49.29208 329 ASN A CA 1
ATOM 1780 C C . ASN A 1 242 ? -43.78810 13.84255 136.45088 1.000 52.73958 329 ASN A C 1
ATOM 1781 O O . ASN A 1 242 ? -43.87800 15.02131 136.08751 1.000 57.95745 329 ASN A O 1
ATOM 1786 N N . SER A 1 243 ? -43.21126 13.50064 137.60528 1.000 52.11143 330 SER A N 1
ATOM 1787 C CA . SER A 1 243 ? -42.46033 14.51291 138.33615 1.000 52.16130 330 SER A CA 1
ATOM 1788 C C . SER A 1 243 ? -41.15540 14.86184 137.63091 1.000 56.43408 330 SER A C 1
ATOM 1789 O O . SER A 1 243 ? -40.66506 15.98979 137.76830 1.000 60.55937 330 SER A O 1
ATOM 1792 N N . LEU A 1 244 ? -40.56723 13.92082 136.88955 1.000 51.37165 331 LEU A N 1
ATOM 1793 C CA . LEU A 1 244 ? -39.39246 14.24232 136.08837 1.000 46.75852 331 LEU A CA 1
ATOM 1794 C C . LEU A 1 244 ? -39.61870 14.11908 134.58871 1.000 50.77425 331 LEU A C 1
ATOM 1795 O O . LEU A 1 244 ? -39.34313 15.06942 133.84513 1.000 47.29284 331 LEU A O 1
ATOM 1800 N N . ILE A 1 245 ? -40.14872 12.98734 134.12075 1.000 45.69108 332 ILE A N 1
ATOM 1801 C CA . ILE A 1 245 ? -40.21551 12.73636 132.68421 1.000 44.47745 332 ILE A CA 1
ATOM 1802 C C . ILE A 1 245 ? -41.21952 13.68065 132.03906 1.000 48.19560 332 ILE A C 1
ATOM 1803 O O . ILE A 1 245 ? -42.38696 13.74554 132.44505 1.000 46.72692 332 ILE A O 1
ATOM 1808 N N . GLY A 1 246 ? -40.78088 14.39311 131.00412 1.000 49.38959 333 GLY A N 1
ATOM 1809 C CA . GLY A 1 246 ? -41.62559 15.33970 130.31268 1.000 41.59208 333 GLY A CA 1
ATOM 1810 C C . GLY A 1 246 ? -41.60739 16.74377 130.87800 1.000 50.67501 333 GLY A C 1
ATOM 1811 O O . GLY A 1 246 ? -42.22900 17.63864 130.28911 1.000 50.74561 333 GLY A O 1
ATOM 1812 N N . ARG A 1 247 ? -40.91978 16.97132 131.99493 1.000 46.30284 334 ARG A N 1
ATOM 1813 C CA . ARG A 1 247 ? -40.89055 18.30083 132.58866 1.000 46.17383 334 ARG A CA 1
ATOM 1814 C C . ARG A 1 247 ? -39.98136 19.22027 131.78322 1.000 51.08124 334 ARG A C 1
ATOM 1815 O O . ARG A 1 247 ? -38.91705 18.81106 131.31048 1.000 48.29463 334 ARG A O 1
ATOM 1823 N N . GLN A 1 248 ? -40.40374 20.47263 131.63256 1.000 49.36345 335 GLN A N 1
ATOM 1824 C CA . GLN A 1 248 ? -39.58137 21.46950 130.96361 1.000 49.01946 335 GLN A CA 1
ATOM 1825 C C . GLN A 1 248 ? -38.44151 21.92477 131.86829 1.000 51.36075 335 GLN A C 1
ATOM 1826 O O . GLN A 1 248 ? -38.63357 22.15805 133.06521 1.000 51.39429 335 GLN A O 1
ATOM 1832 N N . VAL A 1 249 ? -37.24405 22.05075 131.29209 1.000 47.99409 336 VAL A N 1
ATOM 1833 C CA . VAL A 1 249 ? -36.09816 22.59231 132.00844 1.000 47.78440 336 VAL A CA 1
ATOM 1834 C C . VAL A 1 249 ? -35.42986 23.66610 131.15605 1.000 49.71510 336 VAL A C 1
ATOM 1835 O O . VAL A 1 249 ? -35.64971 23.76180 129.94538 1.000 48.70380 336 VAL A O 1
ATOM 1839 N N . CYS A 1 250 ? -34.60373 24.48263 131.81454 1.000 47.84487 337 CYS A N 1
ATOM 1840 C CA . CYS A 1 250 ? -33.80005 25.51358 131.17241 1.000 40.68974 337 CYS A CA 1
ATOM 1841 C C . CYS A 1 250 ? -32.35692 25.41399 131.65423 1.000 44.27371 337 CYS A C 1
ATOM 1842 O O . CYS A 1 250 ? -32.05306 24.75120 132.64811 1.000 44.52168 337 CYS A O 1
ATOM 1845 N N . LYS A 1 251 ? -31.46208 26.08022 130.92917 1.000 44.12921 338 LYS A N 1
ATOM 1846 C CA . LYS A 1 251 ? -30.03880 26.08654 131.24551 1.000 39.31534 338 LYS A CA 1
ATOM 1847 C C . LYS A 1 251 ? -29.41878 27.39268 130.76948 1.000 41.92227 338 LYS A C 1
ATOM 1848 O O . LYS A 1 251 ? -29.78408 27.90260 129.70637 1.000 41.52769 338 LYS A O 1
ATOM 1854 N N . VAL A 1 252 ? -28.50039 27.93982 131.56211 1.000 40.13721 339 VAL A N 1
ATOM 1855 C CA . VAL A 1 252 ? -27.70800 29.09778 131.15763 1.000 42.93421 339 VAL A CA 1
ATOM 1856 C C . VAL A 1 252 ? -26.24118 28.68475 131.10857 1.000 42.25505 339 VAL A C 1
ATOM 1857 O O . VAL A 1 252 ? -25.67409 28.26100 132.12486 1.000 39.33216 339 VAL A O 1
ATOM 1861 N N . GLY A 1 253 ? -25.63460 28.78778 129.91958 1.000 38.11217 340 GLY A N 1
ATOM 1862 C CA . GLY A 1 253 ? -24.24188 28.43384 129.73931 1.000 38.65693 340 GLY A CA 1
ATOM 1863 C C . GLY A 1 253 ? -23.51707 29.45348 128.87944 1.000 43.68301 340 GLY A C 1
ATOM 1864 O O . GLY A 1 253 ? -24.13495 30.27533 128.19501 1.000 43.65435 340 GLY A O 1
ATOM 1865 N N . ARG A 1 254 ? -22.18152 29.37913 128.92095 1.000 39.80322 341 ARG A N 1
ATOM 1866 C CA . ARG A 1 254 ? -21.35656 30.36965 128.23121 1.000 43.72147 341 ARG A CA 1
ATOM 1867 C C . ARG A 1 254 ? -21.48351 30.29178 126.71446 1.000 41.07729 341 ARG A C 1
ATOM 1868 O O . ARG A 1 254 ? -21.24966 31.29413 126.02934 1.000 47.53244 341 ARG A O 1
ATOM 1876 N N . SER A 1 255 ? -21.80869 29.12145 126.16447 1.000 42.95491 342 SER A N 1
ATOM 1877 C CA . SER A 1 255 ? -21.79489 28.97946 124.71140 1.000 39.87104 342 SER A CA 1
ATOM 1878 C C . SER A 1 255 ? -23.12427 29.33966 124.05837 1.000 48.88302 342 SER A C 1
ATOM 1879 O O . SER A 1 255 ? -23.14501 30.04074 123.04107 1.000 50.46019 342 SER A O 1
ATOM 1882 N N . SER A 1 256 ? -24.23921 28.86743 124.61607 1.000 43.30112 343 SER A N 1
ATOM 1883 C CA . SER A 1 256 ? -25.54320 29.08354 124.00039 1.000 47.45177 343 SER A CA 1
ATOM 1884 C C . SER A 1 256 ? -26.46700 29.95283 124.84398 1.000 46.11868 343 SER A C 1
ATOM 1885 O O . SER A 1 256 ? -27.64228 30.10902 124.49210 1.000 52.04044 343 SER A O 1
ATOM 1888 N N . GLY A 1 257 ? -25.97562 30.52577 125.93535 1.000 43.84929 344 GLY A N 1
ATOM 1889 C CA . GLY A 1 257 ? -26.82986 31.38181 126.74397 1.000 44.49826 344 GLY A CA 1
ATOM 1890 C C . GLY A 1 257 ? -27.99247 30.60348 127.32661 1.000 41.80399 344 GLY A C 1
ATOM 1891 O O . GLY A 1 257 ? -27.82573 29.52112 127.89814 1.000 45.48834 344 GLY A O 1
ATOM 1892 N N . HIS A 1 258 ? -29.19274 31.15377 127.17038 1.000 49.69793 345 HIS A N 1
ATOM 1893 C CA . HIS A 1 258 ? -30.40711 30.56210 127.71527 1.000 50.82590 345 HIS A CA 1
ATOM 1894 C C . HIS A 1 258 ? -31.07003 29.66486 126.67778 1.000 46.87539 345 HIS A C 1
ATOM 1895 O O . HIS A 1 258 ? -31.28752 30.07958 125.53607 1.000 45.88530 345 HIS A O 1
ATOM 1902 N N . THR A 1 259 ? -31.37983 28.43502 127.08239 1.000 48.21497 346 THR A N 1
ATOM 1903 C CA . THR A 1 259 ? -32.16211 27.52027 126.26850 1.000 46.74381 346 THR A CA 1
ATOM 1904 C C . THR A 1 259 ? -33.14569 26.78900 127.16808 1.000 47.89384 346 THR A C 1
ATOM 1905 O O . THR A 1 259 ? -32.96704 26.71264 128.38555 1.000 46.06739 346 THR A O 1
ATOM 1909 N N . THR A 1 260 ? -34.19983 26.26065 126.55372 1.000 51.18368 347 THR A N 1
ATOM 1910 C CA . THR A 1 260 ? -35.18886 25.45909 127.25494 1.000 49.78773 347 THR A CA 1
ATOM 1911 C C . THR A 1 260 ? -35.29012 24.09342 126.59073 1.000 50.73959 347 THR A C 1
ATOM 1912 O O . THR A 1 260 ? -35.08965 23.95673 125.37972 1.000 51.93469 347 THR A O 1
ATOM 1916 N N . GLY A 1 261 ? -35.60388 23.08136 127.39157 1.000 47.65503 348 GLY A N 1
ATOM 1917 C CA . GLY A 1 261 ? -35.75621 21.74526 126.86154 1.000 47.22516 348 GLY A CA 1
ATOM 1918 C C . GLY A 1 261 ? -36.73199 20.90747 127.65412 1.000 47.16467 348 GLY A C 1
ATOM 1919 O O . GLY A 1 261 ? -37.44709 21.42064 128.51878 1.000 48.50024 348 GLY A O 1
ATOM 1920 N N . THR A 1 262 ? -36.75865 19.60847 127.37203 1.000 46.50069 349 THR A N 1
ATOM 1921 C CA . THR A 1 262 ? -37.62201 18.66080 128.05896 1.000 44.88894 349 THR A CA 1
ATOM 1922 C C . THR A 1 262 ? -36.78876 17.46479 128.49499 1.000 48.50495 349 THR A C 1
ATOM 1923 O O . THR A 1 262 ? -35.88876 17.03270 127.76671 1.000 47.50289 349 THR A O 1
ATOM 1927 N N . VAL A 1 263 ? -37.07092 16.94869 129.68798 1.000 45.28555 350 VAL A N 1
ATOM 1928 C CA . VAL A 1 263 ? -36.41618 15.73315 130.16070 1.000 43.90756 350 VAL A CA 1
ATOM 1929 C C . VAL A 1 263 ? -37.05838 14.54343 129.45875 1.000 46.13428 350 VAL A C 1
ATOM 1930 O O . VAL A 1 263 ? -38.26109 14.29969 129.60311 1.000 43.45425 350 VAL A O 1
ATOM 1942 N N . ALA A 1 265 ? -35.61007 11.17612 129.32658 1.000 42.01143 352 ALA A N 1
ATOM 1943 C CA . ALA A 1 265 ? -35.29489 9.85620 129.84235 1.000 36.85405 352 ALA A CA 1
ATOM 1944 C C . ALA A 1 265 ? -34.42873 9.99501 131.08249 1.000 36.47521 352 ALA A C 1
ATOM 1945 O O . ALA A 1 265 ? -33.87262 11.05766 131.36628 1.000 39.07020 352 ALA A O 1
ATOM 1947 N N . TYR A 1 266 ? -34.33491 8.89559 131.81750 1.000 36.25343 353 TYR A N 1
ATOM 1948 C CA . TYR A 1 266 ? -33.56809 8.80188 133.04589 1.000 31.25702 353 TYR A CA 1
ATOM 1949 C C . TYR A 1 266 ? -32.69290 7.55954 132.98349 1.000 34.15898 353 TYR A C 1
ATOM 1950 O O . TYR A 1 266 ? -33.05564 6.56150 132.35246 1.000 41.85862 353 TYR A O 1
ATOM 1959 N N . ALA A 1 267 ? -31.53371 7.62943 133.63484 1.000 34.57869 354 ALA A N 1
ATOM 1960 C CA . ALA A 1 267 ? -30.65933 6.47002 133.80707 1.000 37.66570 354 ALA A CA 1
ATOM 1961 C C . ALA A 1 267 ? -30.26605 5.84811 132.46576 1.000 36.10045 354 ALA A C 1
ATOM 1962 O O . ALA A 1 267 ? -30.55833 4.68487 132.17967 1.000 37.27649 354 ALA A O 1
ATOM 1964 N N . LEU A 1 268 ? -29.59220 6.64466 131.64186 1.000 32.67792 355 LEU A N 1
ATOM 1965 C CA . LEU A 1 268 ? -29.10308 6.14238 130.36497 1.000 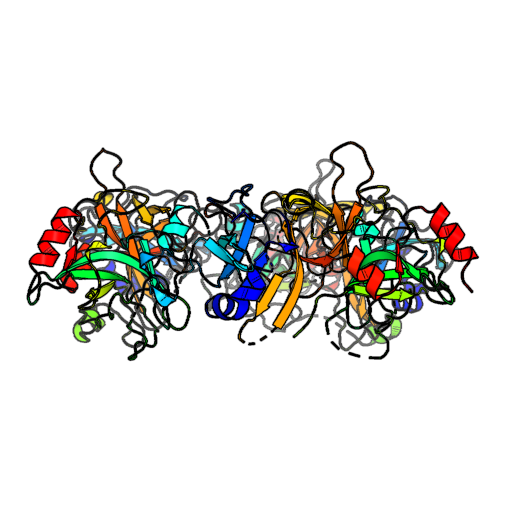37.27012 355 LEU A CA 1
ATOM 1966 C C . LEU A 1 268 ? -27.88715 5.24866 130.56932 1.000 37.96954 355 LEU A C 1
ATOM 1967 O O . LEU A 1 268 ? -26.91206 5.63977 131.21709 1.000 39.46145 355 LEU A O 1
ATOM 1972 N N . GLU A 1 269 ? -27.95307 4.04429 130.01794 1.000 37.74031 356 GLU A N 1
ATOM 1973 C CA . GLU A 1 269 ? -26.82517 3.12616 129.95122 1.000 42.31203 356 GLU A CA 1
ATOM 1974 C C . GLU A 1 269 ? -26.47307 2.93685 128.48650 1.000 40.65120 356 GLU A C 1
ATOM 1975 O O . GLU A 1 269 ? -27.33377 2.55432 127.68531 1.000 43.27051 356 GLU A O 1
ATOM 1981 N N . TYR A 1 270 ? -25.21928 3.18971 128.13707 1.000 40.99756 357 TYR A N 1
ATOM 1982 C CA . TYR A 1 270 ? -24.80433 3.15258 126.74585 1.000 43.72848 357 TYR A CA 1
ATOM 1983 C C . TYR A 1 270 ? -23.80854 2.02257 126.54630 1.000 48.49890 357 TYR A C 1
ATOM 1984 O O . TYR A 1 270 ? -22.94779 1.78134 127.39752 1.000 52.23044 357 TYR A O 1
ATOM 1993 N N . ASN A 1 271 ? -23.92711 1.33994 125.41584 1.000 48.55735 358 ASN A N 1
ATOM 1994 C CA . ASN A 1 271 ? -23.22220 0.08921 125.20344 1.000 52.05671 358 ASN A CA 1
ATOM 1995 C C . ASN A 1 271 ? -22.00998 0.26833 124.30275 1.000 57.82070 358 ASN A C 1
ATOM 1996 O O . ASN A 1 271 ? -21.87541 1.24547 123.56187 1.000 57.54565 358 ASN A O 1
ATOM 2001 N N . ASP A 1 272 ? -21.12244 -0.71346 124.39241 1.000 62.33895 359 ASP A N 1
ATOM 2002 C CA . ASP A 1 272 ? -19.99432 -0.90905 123.49655 1.000 68.23763 359 ASP A CA 1
ATOM 2003 C C . ASP A 1 272 ? -19.88714 -2.41601 123.28352 1.000 70.70415 359 ASP A C 1
ATOM 2004 O O . ASP A 1 272 ? -20.77930 -3.17799 123.66984 1.000 67.62866 359 ASP A O 1
ATOM 2009 N N . GLU A 1 273 ? -18.78903 -2.86142 122.68119 1.000 71.36660 360 GLU A N 1
ATOM 2010 C CA . GLU A 1 273 ? -18.70723 -4.23285 122.19777 1.000 75.51078 360 GLU A CA 1
ATOM 2011 C C . GLU A 1 273 ? -18.61717 -5.22680 123.34931 1.000 75.83133 360 GLU A C 1
ATOM 2012 O O . GLU A 1 273 ? -18.96900 -6.39883 123.17349 1.000 72.13759 360 GLU A O 1
ATOM 2018 N N . LYS A 1 274 ? -18.16547 -4.78499 124.52197 1.000 73.91971 361 LYS A N 1
ATOM 2019 C CA . LYS A 1 274 ? -17.98497 -5.65108 125.67908 1.000 72.87374 361 LYS A CA 1
ATOM 2020 C C . LYS A 1 274 ? -19.00331 -5.40584 126.78264 1.000 69.83582 361 LYS A C 1
ATOM 2021 O O . LYS A 1 274 ? -19.29859 -6.32967 127.54448 1.000 67.33057 361 LYS A O 1
ATOM 2027 N N . GLY A 1 275 ? -19.54941 -4.19747 126.88822 1.000 67.80116 362 GLY A N 1
ATOM 2028 C CA . GLY A 1 275 ? -20.62067 -3.95902 127.84316 1.000 61.15484 362 GLY A CA 1
ATOM 2029 C C . GLY A 1 275 ? -20.98591 -2.49272 127.92812 1.000 60.75912 362 GLY A C 1
ATOM 2030 O O . GLY A 1 275 ? -20.92593 -1.76229 126.93145 1.000 61.99668 362 GLY A O 1
ATOM 2031 N N . ILE A 1 276 ? -21.38331 -2.07588 129.12720 1.000 60.18359 363 ILE A N 1
ATOM 2032 C CA . ILE A 1 276 ? -21.80661 -0.70040 129.36651 1.000 54.14347 363 ILE A CA 1
ATOM 2033 C C . ILE A 1 276 ? -20.56476 0.17389 129.50064 1.000 54.68148 363 ILE A C 1
ATOM 2034 O O . ILE A 1 276 ? -19.68807 -0.10098 130.32659 1.000 50.88538 363 ILE A O 1
ATOM 2039 N N . CYS A 1 277 ? -20.48618 1.23099 128.68719 1.000 48.85399 364 CYS A N 1
ATOM 2040 C CA . CYS A 1 277 ? -19.34439 2.12752 128.71281 1.000 52.11988 364 CYS A CA 1
ATOM 2041 C C . CYS A 1 277 ? -19.69161 3.55097 129.11832 1.000 49.32694 364 CYS A C 1
ATOM 2042 O O . CYS A 1 277 ? -18.77217 4.35190 129.33697 1.000 49.16907 364 CYS A O 1
ATOM 2045 N N . PHE A 1 278 ? -20.97127 3.89355 129.22837 1.000 46.69596 365 PHE A N 1
ATOM 2046 C CA . PHE A 1 278 ? -21.36335 5.23925 129.62667 1.000 41.99689 365 PHE A CA 1
ATOM 2047 C C . PHE A 1 278 ? -22.67822 5.18435 130.39011 1.000 43.33247 365 PHE A C 1
ATOM 2048 O O . PHE A 1 278 ? -23.62618 4.52766 129.94614 1.000 42.55863 365 PHE A O 1
ATOM 2056 N N . PHE A 1 279 ? -22.72217 5.84258 131.54499 1.000 39.61353 366 PHE A N 1
ATOM 2057 C CA . PHE A 1 279 ? -23.96643 6.07578 132.26180 1.000 41.76529 366 PHE A CA 1
ATOM 2058 C C . PHE A 1 279 ? -24.14349 7.56514 132.52584 1.000 38.91630 366 PHE A C 1
ATOM 2059 O O . PHE A 1 279 ? -23.19082 8.24879 132.91375 1.000 42.93234 366 PHE A O 1
ATOM 2067 N N . THR A 1 280 ? -25.36068 8.06761 132.32383 1.000 38.22700 367 THR A N 1
ATOM 2068 C CA . THR A 1 280 ? -25.71715 9.40028 132.79249 1.000 38.92148 367 THR A CA 1
ATOM 2069 C C . THR A 1 280 ? -27.16079 9.40215 133.28007 1.000 39.04337 367 THR A C 1
ATOM 2070 O O . THR A 1 280 ? -27.99430 8.61625 132.81689 1.000 39.62693 367 THR A O 1
ATOM 2074 N N . ASP A 1 281 ? -27.44556 10.31615 134.21235 1.000 33.94300 368 ASP A N 1
ATOM 2075 C CA . ASP A 1 281 ? -28.71645 10.31352 134.92963 1.000 35.57992 368 ASP A CA 1
ATOM 2076 C C . ASP A 1 281 ? -29.87634 10.82298 134.08129 1.000 40.00759 368 ASP A C 1
ATOM 2077 O O . ASP A 1 281 ? -30.96475 10.23467 134.09546 1.000 37.81145 368 ASP A O 1
ATOM 2082 N N . ILE A 1 282 ? -29.67560 11.92399 133.36306 1.000 37.99448 369 ILE A N 1
ATOM 2083 C CA . ILE A 1 282 ? -30.75858 12.64180 132.70372 1.000 37.52271 369 ILE A CA 1
ATOM 2084 C C . ILE A 1 282 ? -30.41926 12.82711 131.23323 1.000 37.59428 369 ILE A C 1
ATOM 2085 O O . ILE A 1 282 ? -29.26646 13.09631 130.88001 1.000 39.16090 369 ILE A O 1
ATOM 2090 N N . LEU A 1 283 ? -31.42770 12.69065 130.37767 1.000 39.07928 370 LEU A N 1
ATOM 2091 C CA . LEU A 1 283 ? -31.33166 13.06689 128.97506 1.000 36.22232 370 LEU A CA 1
ATOM 2092 C C . LEU A 1 283 ? -32.28708 14.21956 128.71167 1.000 39.43248 370 LEU A C 1
ATOM 2093 O O . LEU A 1 283 ? -33.47247 14.13967 129.05045 1.000 41.21743 370 LEU A O 1
ATOM 2098 N N . VAL A 1 284 ? -31.77491 15.28140 128.09908 1.000 40.38981 371 VAL A N 1
ATOM 2099 C CA . VAL A 1 284 ? -32.56743 16.45204 127.75542 1.000 45.02508 371 VAL A CA 1
ATOM 2100 C C . VAL A 1 284 ? -32.49910 16.66183 126.25160 1.000 42.92698 371 VAL A C 1
ATOM 2101 O O . VAL A 1 284 ? -31.44603 16.46991 125.63318 1.000 42.21071 371 VAL A O 1
ATOM 2105 N N . VAL A 1 285 ? -33.62413 17.05040 125.66632 1.000 44.17384 372 VAL A N 1
ATOM 2106 C CA . VAL A 1 285 ? -33.70614 17.39060 124.25457 1.000 47.87502 372 VAL A CA 1
ATOM 2107 C C . VAL A 1 285 ? -34.19213 18.83024 124.17063 1.000 51.44046 372 VAL A C 1
ATOM 2108 O O . VAL A 1 285 ? -35.11919 19.21767 124.89128 1.000 46.81575 372 VAL A O 1
ATOM 2112 N N . GLY A 1 286 ? -33.55162 19.62425 123.31565 1.000 51.27146 373 GLY A N 1
ATOM 2113 C CA . GLY A 1 286 ? -33.92729 21.01491 123.18133 1.000 56.27174 373 GLY A CA 1
ATOM 2114 C C . GLY A 1 286 ? -35.32852 21.18656 122.62649 1.000 55.19310 373 GLY A C 1
ATOM 2115 O O . GLY A 1 286 ? -35.82309 20.37694 121.84458 1.000 54.14940 373 GLY A O 1
ATOM 2116 N N . GLU A 1 287 ? -35.97860 22.26813 123.04454 1.000 53.26271 374 GLU A N 1
ATOM 2117 C CA . GLU A 1 287 ? -37.32517 22.54847 122.57986 1.000 59.52271 374 GLU A CA 1
ATOM 2118 C C . GLU A 1 287 ? -37.30037 23.10856 121.16362 1.000 65.12227 374 GLU A C 1
ATOM 2119 O O . GLU A 1 287 ? -36.31370 23.70180 120.71954 1.000 68.04342 374 GLU A O 1
ATOM 2125 N N . ASN A 1 288 ? -38.41432 22.91892 120.45573 1.000 64.35032 375 ASN A N 1
ATOM 2126 C CA . ASN A 1 288 ? -38.61936 23.53895 119.14916 1.000 64.49916 375 ASN A CA 1
ATOM 2127 C C . ASN A 1 288 ? -37.51016 23.17056 118.16624 1.000 68.57038 375 ASN A C 1
ATOM 2128 O O . ASN A 1 288 ? -37.06305 24.00000 117.37062 1.000 68.98591 375 ASN A O 1
ATOM 2133 N N . ARG A 1 289 ? -37.06424 21.91593 118.21542 1.000 64.30832 376 ARG A N 1
ATOM 2134 C CA . ARG A 1 289 ? -36.08096 21.38974 117.27070 1.000 65.09580 376 ARG A CA 1
ATOM 2135 C C . ARG A 1 289 ? -34.74677 22.13282 117.32418 1.000 72.81281 376 ARG A C 1
ATOM 2136 O O . ARG A 1 289 ? -33.94317 22.02713 116.39277 1.000 76.79762 376 ARG A O 1
ATOM 2144 N N . GLN A 1 290 ? -34.48811 22.88907 118.38851 1.000 74.06806 377 GLN A N 1
ATOM 2145 C CA . GLN A 1 290 ? -33.21795 23.57927 118.56695 1.000 65.54776 377 GLN A CA 1
ATOM 2146 C C . GLN A 1 290 ? -32.42036 22.91694 119.68330 1.000 62.28772 377 GLN A C 1
ATOM 2147 O O . GLN A 1 290 ? -32.99301 22.43711 120.66719 1.000 62.10969 377 GLN A O 1
ATOM 2153 N N . THR A 1 291 ? -31.09807 22.89073 119.52119 1.000 54.26566 378 THR A N 1
ATOM 2154 C CA . THR A 1 291 ? -30.23821 22.19449 120.46998 1.000 52.19012 378 THR A CA 1
ATOM 2155 C C . THR A 1 291 ? -30.36372 22.79202 121.86706 1.000 52.04809 378 THR A C 1
ATOM 2156 O O . THR A 1 291 ? -30.54081 24.00285 122.03082 1.000 54.92393 378 THR A O 1
ATOM 2160 N N . PHE A 1 292 ? -30.27056 21.92966 122.88207 1.000 45.10735 379 PHE A N 1
ATOM 2161 C CA . PHE A 1 292 ? -30.30807 22.39208 124.26381 1.000 45.47986 379 PHE A CA 1
ATOM 2162 C C . PHE A 1 292 ? -28.96239 22.92412 124.74609 1.000 50.44208 379 PHE A C 1
ATOM 2163 O O . PHE A 1 292 ? -28.92479 23.76400 125.65398 1.000 48.54947 379 PHE A O 1
ATOM 2171 N N . ASP A 1 293 ? -27.85469 22.44949 124.17733 1.000 45.33768 380 ASP A N 1
ATOM 2172 C CA . ASP A 1 293 ? -26.53864 22.87855 124.63175 1.000 44.72358 380 ASP A CA 1
ATOM 2173 C C . ASP A 1 293 ? -25.55939 22.85711 123.46807 1.000 48.96900 380 ASP A C 1
ATOM 2174 O O . ASP A 1 293 ? -25.79825 22.22557 122.43422 1.000 51.08427 380 ASP A O 1
ATOM 2179 N N . LEU A 1 294 ? -24.46020 23.58379 123.64742 1.000 49.64898 381 LEU A N 1
ATOM 2180 C CA . LEU A 1 294 ? -23.31885 23.58456 122.74643 1.000 45.70584 381 LEU A CA 1
ATOM 2181 C C . LEU A 1 294 ? -22.06870 23.24691 123.54662 1.000 45.75540 381 LEU A C 1
ATOM 2182 O O . LEU A 1 294 ? -22.06997 23.28457 124.77988 1.000 50.41281 381 LEU A O 1
ATOM 2187 N N . GLU A 1 295 ? -20.99422 22.90264 122.84081 1.000 47.25888 382 GLU A N 1
ATOM 2188 C CA . GLU A 1 295 ? -19.73260 22.66556 123.52745 1.000 49.61788 382 GLU A CA 1
ATOM 2189 C C . GLU A 1 295 ? -19.35764 23.91128 124.31890 1.000 48.47632 382 GLU A C 1
ATOM 2190 O O . GLU A 1 295 ? -19.38325 25.02656 123.79062 1.000 47.46326 382 GLU A O 1
ATOM 2196 N N . GLY A 1 296 ? -19.01035 23.72250 125.58789 1.000 44.06402 383 GLY A N 1
ATOM 2197 C CA . GLY A 1 296 ? -18.74931 24.82041 126.48489 1.000 43.51098 383 GLY A CA 1
ATOM 2198 C C . GLY A 1 296 ? -19.87115 25.11381 127.46020 1.000 43.76759 383 GLY A C 1
ATOM 2199 O O . GLY A 1 296 ? -19.63998 25.80813 128.45587 1.000 43.39974 383 GLY A O 1
ATOM 2200 N N . ASP A 1 297 ? -21.07830 24.61060 127.19692 1.000 40.54388 384 ASP A N 1
ATOM 2201 C CA . ASP A 1 297 ? -22.16884 24.71026 128.15740 1.000 38.18716 384 ASP A CA 1
ATOM 2202 C C . ASP A 1 297 ? -22.08813 23.64475 129.23980 1.000 40.39657 384 ASP A C 1
ATOM 2203 O O . ASP A 1 297 ? -22.89602 23.67074 130.17526 1.000 40.86275 384 ASP A O 1
ATOM 2208 N N . SER A 1 298 ? -21.13873 22.71887 129.13658 1.000 36.38495 385 SER A N 1
ATOM 2209 C CA . SER A 1 298 ? -21.01570 21.66619 130.13144 1.000 41.13260 385 SER A CA 1
ATOM 2210 C C . SER A 1 298 ? -20.78695 22.27698 131.50565 1.000 38.59376 385 SER A C 1
ATOM 2211 O O . SER A 1 298 ? -20.03170 23.23950 131.65824 1.000 38.64764 385 SER A O 1
ATOM 2214 N N . GLY A 1 299 ? -21.44164 21.70802 132.51615 1.000 37.69559 386 GLY A N 1
ATOM 2215 C CA . GLY A 1 299 ? -21.45806 22.29484 133.83349 1.000 35.87570 386 GLY A CA 1
ATOM 2216 C C . GLY A 1 299 ? -22.63347 23.20800 134.10611 1.000 39.09471 386 GLY A C 1
ATOM 2217 O O . GLY A 1 299 ? -22.88627 23.52916 135.27521 1.000 40.87400 386 GLY A O 1
ATOM 2218 N N . SER A 1 300 ? -23.36027 23.63605 133.07373 1.000 36.42872 387 SER A N 1
ATOM 2219 C CA . SER A 1 300 ? -24.50228 24.51196 133.29039 1.000 35.83457 387 SER A CA 1
ATOM 2220 C C . SER A 1 300 ? -25.54412 23.82371 134.16090 1.000 36.88030 387 SER A C 1
ATOM 2221 O O . SER A 1 300 ? -25.75921 22.61067 134.06773 1.000 41.99347 387 SER A O 1
ATOM 2224 N N . LEU A 1 301 ? -26.20445 24.61594 134.99733 1.000 36.69265 388 LEU A N 1
ATOM 2225 C CA . LEU A 1 301 ? -27.23150 24.10563 135.88930 1.000 37.60873 388 LEU A CA 1
ATOM 2226 C C . LEU A 1 301 ? -28.50221 23.81076 135.09952 1.000 42.38027 388 LEU A C 1
ATOM 2227 O O . LEU A 1 301 ? -29.00977 24.67855 134.38102 1.000 42.37595 388 LEU A O 1
ATOM 2232 N N . ILE A 1 302 ? -29.01701 22.59080 135.23515 1.000 39.27987 389 ILE A N 1
ATOM 2233 C CA . ILE A 1 302 ? -30.27672 22.20324 134.60789 1.000 38.82335 389 ILE A CA 1
ATOM 2234 C C . ILE A 1 302 ? -31.38911 22.44616 135.61718 1.000 41.03309 389 ILE A C 1
ATOM 2235 O O . ILE A 1 302 ? -31.40588 21.84316 136.69676 1.000 43.47709 389 ILE A O 1
ATOM 2240 N N . ILE A 1 303 ? -32.32656 23.32020 135.26272 1.000 41.17823 390 ILE A N 1
ATOM 2241 C CA . ILE A 1 303 ? -33.27917 23.88364 136.21305 1.000 45.02238 390 ILE A CA 1
ATOM 2242 C C . ILE A 1 303 ? -34.69697 23.59046 135.74391 1.000 44.79829 390 ILE A C 1
ATOM 2243 O O . ILE A 1 303 ? -35.03013 23.83332 134.57899 1.000 46.86780 390 ILE A O 1
ATOM 2248 N N . LEU A 1 304 ? -35.52821 23.07985 136.64863 1.000 47.54984 391 LEU A N 1
ATOM 2249 C CA . LEU A 1 304 ? -36.93932 22.91020 136.33863 1.000 52.12123 391 LEU A CA 1
ATOM 2250 C C . LEU A 1 304 ? -37.61999 24.26881 136.27160 1.000 53.73209 391 LEU A C 1
ATOM 2251 O O . LEU A 1 304 ? -37.53774 25.06418 137.21311 1.000 55.33434 391 LEU A O 1
ATOM 2256 N N . THR A 1 305 ? -38.27520 24.54196 135.14773 1.000 57.79721 392 THR A N 1
ATOM 2257 C CA . THR A 1 305 ? -39.04329 25.77070 135.01998 1.000 63.61382 392 THR A CA 1
ATOM 2258 C C . THR A 1 305 ? -40.32168 25.68870 135.85147 1.000 77.99208 392 THR A C 1
ATOM 2259 O O . THR A 1 305 ? -40.91668 24.61930 136.01500 1.000 77.69650 392 THR A O 1
ATOM 2263 N N . SER A 1 306 ? -40.73926 26.83510 136.37984 1.000 91.83406 393 SER A N 1
ATOM 2264 C CA . SER A 1 306 ? -41.90936 26.93178 137.24414 1.000 103.27023 393 SER A CA 1
ATOM 2265 C C . SER A 1 306 ? -43.04771 27.59789 136.47977 1.000 111.84588 393 SER A C 1
ATOM 2266 O O . SER A 1 306 ? -43.05177 28.81931 136.29794 1.000 116.48686 393 SER A O 1
ATOM 2269 N N . GLN A 1 307 ? -44.02818 26.80217 136.06332 1.000 121.22613 394 GLN A N 1
ATOM 2270 C CA . GLN A 1 307 ? -45.21208 27.31146 135.38713 1.000 134.63695 394 GLN A CA 1
ATOM 2271 C C . GLN A 1 307 ? -46.33197 27.63532 136.37039 1.000 129.80287 394 GLN A C 1
ATOM 2272 O O . GLN A 1 307 ? -47.50534 27.67025 135.97916 1.000 125.61137 394 GLN A O 1
ATOM 2278 N N . ASP A 1 308 ? -45.98433 27.87991 137.63508 1.000 136.54840 395 ASP A N 1
ATOM 2279 C CA . ASP A 1 308 ? -46.94362 28.01126 138.72434 1.000 128.44473 395 ASP A CA 1
ATOM 2280 C C . ASP A 1 308 ? -46.74441 29.31202 139.49539 1.000 129.07887 395 ASP A C 1
ATOM 2281 O O . ASP A 1 308 ? -47.70113 29.85457 140.05886 1.000 128.61067 395 ASP A O 1
ATOM 2286 N N . GLY A 1 309 ? -45.51487 29.81840 139.53345 1.000 111.47455 396 GLY A N 1
ATOM 2287 C CA . GLY A 1 309 ? -45.17226 30.97356 140.34495 1.000 97.97524 396 GLY A CA 1
ATOM 2288 C C . GLY A 1 309 ? -44.15638 30.70920 141.43674 1.000 104.38717 396 GLY A C 1
ATOM 2289 O O . GLY A 1 309 ? -43.71420 31.66641 142.09045 1.000 106.51130 396 GLY A O 1
ATOM 2290 N N . GLU A 1 310 ? -43.76365 29.45918 141.67288 1.000 110.07771 397 GLU A N 1
ATOM 2291 C CA . GLU A 1 310 ? -42.67118 29.16967 142.58889 1.000 105.08083 397 GLU A CA 1
ATOM 2292 C C . GLU A 1 310 ? -41.33281 29.37247 141.88652 1.000 104.55669 397 GLU A C 1
ATOM 2293 O O . GLU A 1 310 ? -41.25251 29.47801 140.66125 1.000 109.02644 397 GLU A O 1
ATOM 2299 N N . LYS A 1 311 ? -40.26975 29.44440 142.67779 1.000 84.33788 398 LYS A N 1
ATOM 2300 C CA . LYS A 1 311 ? -38.95582 29.64157 142.09000 1.000 76.22329 398 LYS A CA 1
ATOM 2301 C C . LYS A 1 311 ? -38.48277 28.36376 141.39826 1.000 66.58064 398 LYS A C 1
ATOM 2302 O O . LYS A 1 311 ? -38.74037 27.25620 141.88063 1.000 64.22527 398 LYS A O 1
ATOM 2308 N N . PRO A 1 312 ? -37.79371 28.48782 140.26642 1.000 64.79784 399 PRO A N 1
ATOM 2309 C CA . PRO A 1 312 ? -37.25607 27.30528 139.58317 1.000 60.01196 399 PRO A CA 1
ATOM 2310 C C . PRO A 1 312 ? -36.26831 26.55987 140.46716 1.000 56.95352 399 PRO A C 1
ATOM 2311 O O . PRO A 1 312 ? -35.53604 27.15932 141.25540 1.000 59.32332 399 PRO A O 1
ATOM 2315 N N . ARG A 1 313 ? -36.23420 25.23724 140.31825 1.000 53.14969 400 ARG A N 1
ATOM 2316 C CA . ARG A 1 313 ? -35.41539 24.40613 141.18235 1.000 52.01488 400 ARG A CA 1
ATOM 2317 C C . ARG A 1 313 ? -34.44631 23.58704 140.33961 1.000 54.07407 400 ARG A C 1
ATOM 2318 O O . ARG A 1 313 ? -34.85957 22.96426 139.34888 1.000 52.97988 400 ARG A O 1
ATOM 2326 N N . PRO A 1 314 ? -33.15723 23.57524 140.68374 1.000 51.38658 401 PRO A N 1
ATOM 2327 C CA . PRO A 1 314 ? -32.17692 22.81914 139.89591 1.000 47.69173 401 PRO A CA 1
ATOM 2328 C C . PRO A 1 314 ? -32.27618 21.32177 140.14119 1.000 47.99036 401 PRO A C 1
ATOM 2329 O O . PRO A 1 314 ? -32.51230 20.87002 141.26614 1.000 47.90142 401 PRO A O 1
ATOM 2333 N N . ILE A 1 315 ? -32.07321 20.55069 139.07387 1.000 40.63813 402 ILE A N 1
ATOM 2334 C CA . ILE A 1 315 ? -32.12444 19.09532 139.15551 1.000 43.25031 402 ILE A CA 1
ATOM 2335 C C . ILE A 1 315 ? -30.86438 18.41954 138.63820 1.000 42.52519 402 ILE A C 1
ATOM 2336 O O . ILE A 1 315 ? -30.68287 17.21760 138.88625 1.000 39.38712 402 ILE A O 1
ATOM 2341 N N . GLY A 1 316 ? -29.98037 19.12609 137.94343 1.000 35.81216 403 GLY A N 1
ATOM 2342 C CA . GLY A 1 316 ? -28.82315 18.43156 137.41204 1.000 36.53831 403 GLY A CA 1
ATOM 2343 C C . GLY A 1 316 ? -27.77583 19.38173 136.87933 1.000 38.17656 403 GLY A C 1
ATOM 2344 O O . GLY A 1 316 ? -27.91801 20.60640 136.93184 1.000 38.86884 403 GLY A O 1
ATOM 2345 N N . ILE A 1 317 ? -26.70892 18.77916 136.36436 1.000 34.82988 404 ILE A N 1
ATOM 2346 C CA . ILE A 1 317 ? -25.57522 19.47551 135.77525 1.000 32.63450 404 ILE A CA 1
ATOM 2347 C C . ILE A 1 317 ? -25.34926 18.89889 134.38458 1.000 42.51099 404 ILE A C 1
ATOM 2348 O O . ILE A 1 317 ? -25.40709 17.67820 134.19209 1.000 37.28729 404 ILE A O 1
ATOM 2353 N N . ILE A 1 318 ? -25.09335 19.77420 133.41251 1.000 37.44771 405 ILE A N 1
ATOM 2354 C CA . ILE A 1 318 ? -24.78662 19.31312 132.06378 1.000 39.96146 405 ILE A CA 1
ATOM 2355 C C . ILE A 1 318 ? -23.40634 18.67237 132.05153 1.000 40.15683 405 ILE A C 1
ATOM 2356 O O . ILE A 1 318 ? -22.42516 19.26665 132.51761 1.000 33.91943 405 ILE A O 1
ATOM 2361 N N . TRP A 1 319 ? -23.32143 17.46189 131.50842 1.000 35.81421 406 TRP A N 1
ATOM 2362 C CA . TRP A 1 319 ? -22.05488 16.75990 131.36914 1.000 42.47692 406 TRP A CA 1
ATOM 2363 C C . TRP A 1 319 ? -21.53720 16.92975 129.94666 1.000 46.49321 406 TRP A C 1
ATOM 2364 O O . TRP A 1 319 ? -22.30218 16.83763 128.98173 1.000 48.16787 406 TRP A O 1
ATOM 2375 N N . GLY A 1 320 ? -20.23608 17.18828 129.82343 1.000 51.10517 407 GLY A N 1
ATOM 2376 C CA . GLY A 1 320 ? -19.66460 17.59551 128.55149 1.000 62.15012 407 GLY A CA 1
ATOM 2377 C C . GLY A 1 320 ? -19.02302 16.50186 127.72072 1.000 76.57162 407 GLY A C 1
ATOM 2378 O O . GLY A 1 320 ? -19.71688 15.63029 127.18725 1.000 92.96939 407 GLY A O 1
ATOM 2379 N N . GLY A 1 321 ? -17.70006 16.54538 127.58902 1.000 96.87933 408 GLY A N 1
ATOM 2380 C CA . GLY A 1 321 ? -16.98667 15.59755 126.74849 1.000 99.73070 408 GLY A CA 1
ATOM 2381 C C . GLY A 1 321 ? -15.85185 14.87000 127.44238 1.000 93.00084 408 GLY A C 1
ATOM 2382 O O . GLY A 1 321 ? -15.58035 15.10625 128.61890 1.000 78.48173 408 GLY A O 1
ATOM 2383 N N . GLY A 1 326 ? -24.88019 12.87459 118.94704 1.000 97.39919 413 GLY A N 1
ATOM 2384 C CA . GLY A 1 326 ? -25.97924 11.92881 119.03198 1.000 98.62453 413 GLY A CA 1
ATOM 2385 C C . GLY A 1 326 ? -27.17863 12.32294 118.18976 1.000 102.72495 413 GLY A C 1
ATOM 2386 O O . GLY A 1 326 ? -27.63533 13.46257 118.24587 1.000 99.78781 413 GLY A O 1
ATOM 2387 N N . ARG A 1 327 ? -27.70086 11.36784 117.41668 1.000 113.29712 414 ARG A N 1
ATOM 2388 C CA . ARG A 1 327 ? -28.72950 11.67345 116.42445 1.000 119.43677 414 ARG A CA 1
ATOM 2389 C C . ARG A 1 327 ? -30.10514 11.87247 117.05577 1.000 116.09329 414 ARG A C 1
ATOM 2390 O O . ARG A 1 327 ? -30.72538 12.92794 116.88561 1.000 116.60147 414 ARG A O 1
ATOM 2398 N N . LEU A 1 328 ? -30.59814 10.87487 117.78929 1.000 90.43205 415 LEU A N 1
ATOM 2399 C CA . LEU A 1 328 ? -31.88652 10.97656 118.47661 1.000 87.02374 415 LEU A CA 1
ATOM 2400 C C . LEU A 1 328 ? -32.98297 11.53187 117.56469 1.000 83.23762 415 LEU A C 1
ATOM 2401 O O . LEU A 1 328 ? -33.55409 12.59389 117.81311 1.000 85.70471 415 LEU A O 1
ATOM 2406 N N . LYS A 1 329 ? -33.25864 10.81013 116.48131 1.000 77.86077 416 LYS A N 1
ATOM 2407 C CA . LYS A 1 329 ? -34.19271 11.28577 115.46592 1.000 85.44887 416 LYS A CA 1
ATOM 2408 C C . LYS A 1 329 ? -35.60140 10.83418 115.83674 1.000 80.68163 416 LYS A C 1
ATOM 2409 O O . LYS A 1 329 ? -35.89483 9.63400 115.87312 1.000 77.95472 416 LYS A O 1
ATOM 2415 N N . LEU A 1 330 ? -36.45975 11.81305 116.12444 1.000 84.36211 417 LEU A N 1
ATOM 2416 C CA . LEU A 1 330 ? -37.75863 11.65136 116.76576 1.000 79.10166 417 LEU A CA 1
ATOM 2417 C C . LEU A 1 330 ? -38.92975 11.69183 115.79554 1.000 82.71510 417 LEU A C 1
ATOM 2418 O O . LEU A 1 330 ? -39.87896 10.91761 115.95512 1.000 83.97409 417 LEU A O 1
ATOM 2423 N N . THR A 1 331 ? -38.91111 12.58368 114.80851 1.000 87.14770 418 THR A N 1
ATOM 2424 C CA . THR A 1 331 ? -40.00419 12.67698 113.85502 1.000 92.63565 418 THR A CA 1
ATOM 2425 C C . THR A 1 331 ? -39.48252 12.39412 112.45347 1.000 93.84134 418 THR A C 1
ATOM 2426 O O . THR A 1 331 ? -38.29109 12.54196 112.16709 1.000 102.73630 418 THR A O 1
ATOM 2430 N N . SER A 1 332 ? -40.39620 11.97653 111.57576 1.000 96.70552 419 SER A N 1
ATOM 2431 C CA . SER A 1 332 ? -40.01531 11.65983 110.20661 1.000 91.03311 419 SER A CA 1
ATOM 2432 C C . SER A 1 332 ? -39.89523 12.89067 109.32130 1.000 92.28784 419 SER A C 1
ATOM 2433 O O . SER A 1 332 ? -39.18032 12.84460 108.31470 1.000 88.00604 419 SER A O 1
ATOM 2436 N N . ASP A 1 333 ? -40.56089 13.99083 109.67566 1.000 95.92025 420 ASP A N 1
ATOM 2437 C CA . ASP A 1 333 ? -40.48884 15.18292 108.84183 1.000 100.76551 420 ASP A CA 1
ATOM 2438 C C . ASP A 1 333 ? -39.24456 16.00764 109.13135 1.000 102.16404 420 ASP A C 1
ATOM 2439 O O . ASP A 1 333 ? -38.77320 16.74080 108.25678 1.000 104.15822 420 ASP A O 1
ATOM 2444 N N . HIS A 1 334 ? -38.69261 15.89449 110.33192 1.000 103.82111 421 HIS A N 1
ATOM 2445 C CA . HIS A 1 334 ? -37.55040 16.69471 110.73417 1.000 104.56599 421 HIS A CA 1
ATOM 2446 C C . HIS A 1 334 ? -36.32826 15.80841 110.91920 1.000 104.35019 421 HIS A C 1
ATOM 2447 O O . HIS A 1 334 ? -36.43424 14.58986 111.08378 1.000 103.58791 421 HIS A O 1
ATOM 2454 N N . GLY A 1 335 ? -35.16070 16.43827 110.89755 1.000 90.10053 422 GLY A N 1
ATOM 2455 C CA . GLY A 1 335 ? -33.92161 15.71093 111.07340 1.000 86.00632 422 GLY A CA 1
ATOM 2456 C C . GLY A 1 335 ? -33.69482 15.30480 112.51023 1.000 83.91372 422 GLY A C 1
ATOM 2457 O O . GLY A 1 335 ? -34.47918 15.61898 113.42071 1.000 78.34354 422 GLY A O 1
ATOM 2458 N N . PRO A 1 336 ? -32.61141 14.58118 112.73601 1.000 81.89649 423 PRO A N 1
ATOM 2459 C CA . PRO A 1 336 ? -32.28745 14.19370 114.11200 1.000 80.39597 423 PRO A CA 1
ATOM 2460 C C . PRO A 1 336 ? -32.01695 15.43043 114.95593 1.000 77.09059 423 PRO A C 1
ATOM 2461 O O . PRO A 1 336 ? -31.57407 16.47216 114.45656 1.000 73.91706 423 PRO A O 1
ATOM 2465 N N . GLU A 1 337 ? -32.30087 15.31124 116.24464 1.000 78.75829 424 GLU A N 1
ATOM 2466 C CA . GLU A 1 337 ? -32.11981 16.39165 117.20043 1.000 66.68310 424 GLU A CA 1
ATOM 2467 C C . GLU A 1 337 ? -31.01558 16.03464 118.18317 1.000 68.38964 424 GLU A C 1
ATOM 2468 O O . GLU A 1 337 ? -30.80811 14.86107 118.50617 1.000 78.57074 424 GLU A O 1
ATOM 2474 N N . ASN A 1 338 ? -30.30912 17.04848 118.66633 1.000 65.87094 425 ASN A N 1
ATOM 2475 C CA . ASN A 1 338 ? -29.29136 16.77197 119.66502 1.000 65.79781 425 ASN A CA 1
ATOM 2476 C C . ASN A 1 338 ? -29.94522 16.43860 120.99602 1.000 60.17142 425 ASN A C 1
ATOM 2477 O O . ASN A 1 338 ? -31.06998 16.85721 121.28708 1.000 60.14311 425 ASN A O 1
ATOM 2482 N N . TRP A 1 339 ? -29.21777 15.69030 121.81218 1.000 59.54171 426 TRP A N 1
ATOM 2483 C CA . TRP A 1 339 ? -29.61663 15.37721 123.17193 1.000 56.63440 426 TRP A CA 1
ATOM 2484 C C . TRP A 1 339 ? -28.47711 15.75057 124.10572 1.000 51.85520 426 TRP A C 1
ATOM 2485 O O . TRP A 1 339 ? -27.31450 15.83510 123.69856 1.000 55.66114 426 TRP A O 1
ATOM 2496 N N . THR A 1 340 ? -28.82292 15.97867 125.36358 1.000 43.06002 427 THR A N 1
ATOM 2497 C CA . THR A 1 340 ? -27.88525 16.46796 126.35840 1.000 40.33919 427 THR A CA 1
ATOM 2498 C C . THR A 1 340 ? -27.83590 15.49751 127.52614 1.000 39.38794 427 THR A C 1
ATOM 2499 O O . THR A 1 340 ? -28.87107 14.97879 127.95724 1.000 43.65023 427 THR A O 1
ATOM 2503 N N . SER A 1 341 ? -26.63334 15.25292 128.03528 1.000 39.76860 428 SER A N 1
ATOM 2504 C CA . SER A 1 341 ? -26.47017 14.42052 129.21490 1.000 40.05251 428 SER A CA 1
ATOM 2505 C C . SER A 1 341 ? -26.45842 15.31551 130.44454 1.000 39.11719 428 SER A C 1
ATOM 2506 O O . SER A 1 341 ? -25.77218 16.34185 130.46860 1.000 38.76191 428 SER A O 1
ATOM 2509 N N . GLY A 1 342 ? -27.22229 14.92915 131.45110 1.000 35.98204 429 GLY A N 1
ATOM 2510 C CA . GLY A 1 342 ? -27.25883 15.64420 132.71518 1.000 30.08892 429 GLY A CA 1
ATOM 2511 C C . GLY A 1 342 ? -26.90183 14.71376 133.85520 1.000 35.96474 429 GLY A C 1
ATOM 2512 O O . GLY A 1 342 ? -27.27179 13.53779 133.84373 1.000 39.02718 429 GLY A O 1
ATOM 2513 N N . VAL A 1 343 ? -26.18047 15.24918 134.83233 1.000 36.43460 430 VAL A N 1
ATOM 2514 C CA . VAL A 1 343 ? -25.83322 14.53420 136.05243 1.000 32.98310 430 VAL A CA 1
ATOM 2515 C C . VAL A 1 343 ? -26.86447 14.88747 137.11224 1.000 35.10540 430 VAL A C 1
ATOM 2516 O O . VAL A 1 343 ? -27.13152 16.06820 137.35739 1.000 37.34511 430 VAL A O 1
ATOM 2520 N N . ASP A 1 344 ? -27.46783 13.87008 137.71837 1.000 34.59966 431 ASP A N 1
ATOM 2521 C CA . ASP A 1 344 ? -28.44718 14.09360 138.77596 1.000 34.55248 431 ASP A CA 1
ATOM 2522 C C . ASP A 1 344 ? -27.82801 14.95442 139.87378 1.000 38.20335 431 ASP A C 1
ATOM 2523 O O . ASP A 1 344 ? -26.87452 14.53696 140.54265 1.000 37.22827 431 ASP A O 1
ATOM 2528 N N . LEU A 1 345 ? -28.39045 16.15135 140.07910 1.000 37.96402 432 LEU A N 1
ATOM 2529 C CA . LEU A 1 345 ? -27.78540 17.08115 141.02937 1.000 34.80578 432 LEU A CA 1
ATOM 2530 C C . LEU A 1 345 ? -27.88356 16.56370 142.45787 1.000 36.01449 432 LEU A C 1
ATOM 2531 O O . LEU A 1 345 ? -26.88328 16.52420 143.18491 1.000 43.07470 432 LEU A O 1
ATOM 2536 N N . GLY A 1 346 ? -29.08452 16.17159 142.88487 1.000 38.29188 433 GLY A N 1
ATOM 2537 C CA . GLY A 1 346 ? -29.24888 15.73508 144.26020 1.000 36.81043 433 GLY A CA 1
ATOM 2538 C C . GLY A 1 346 ? -28.30039 14.61679 144.64622 1.000 41.20962 433 GLY A C 1
ATOM 2539 O O . GLY A 1 346 ? -27.73977 14.61741 145.74484 1.000 42.82027 433 GLY A O 1
ATOM 2540 N N . ARG A 1 347 ? -28.09753 13.65070 143.74526 1.000 41.77015 434 ARG A N 1
ATOM 2541 C CA . ARG A 1 347 ? -27.16429 12.56720 144.03521 1.000 39.56332 434 ARG A CA 1
ATOM 2542 C C . ARG A 1 347 ? -25.71490 13.01826 143.92151 1.000 42.03416 434 ARG A C 1
ATOM 2543 O O . ARG A 1 347 ? -24.86027 12.53750 144.67439 1.000 43.03719 434 ARG A O 1
ATOM 2551 N N . LEU A 1 348 ? -25.42708 13.94805 143.00903 1.000 41.56990 435 LEU A N 1
ATOM 2552 C CA . LEU A 1 348 ? -24.08923 14.52325 142.93835 1.000 39.61379 435 LEU A CA 1
ATOM 2553 C C . LEU A 1 348 ? -23.73063 15.23317 144.23917 1.000 41.03080 435 LEU A C 1
ATOM 2554 O O . LEU A 1 348 ? -22.62350 15.06486 144.76587 1.000 44.41957 435 LEU A O 1
ATOM 2559 N N . LEU A 1 349 ? -24.66222 16.02599 144.77534 1.000 39.63559 436 LEU A N 1
ATOM 2560 C CA . LEU A 1 349 ? -24.42971 16.71912 146.03979 1.000 40.39249 436 LEU A CA 1
ATOM 2561 C C . LEU A 1 349 ? -24.18216 15.73588 147.17993 1.000 47.43420 436 LEU A C 1
ATOM 2562 O O . LEU A 1 349 ? -23.28468 15.94397 148.00831 1.000 46.83701 436 LEU A O 1
ATOM 2567 N N . ASP A 1 350 ? -24.96677 14.65851 147.24171 1.000 45.71503 437 ASP A N 1
ATOM 2568 C CA . ASP A 1 350 ? -24.74069 13.64157 148.26670 1.000 48.53310 437 ASP A CA 1
ATOM 2569 C C . ASP A 1 350 ? -23.37236 12.99512 148.08727 1.000 46.97973 437 ASP A C 1
ATOM 2570 O O . ASP A 1 350 ? -22.65513 12.75528 149.06606 1.000 47.15526 437 ASP A O 1
ATOM 2575 N N . ARG A 1 351 ? -22.98757 12.72331 146.83908 1.000 45.80678 438 ARG A N 1
ATOM 2576 C CA . ARG A 1 351 ? -21.72797 12.03868 146.57264 1.000 46.52094 438 ARG A CA 1
ATOM 2577 C C . ARG A 1 351 ? -20.53973 12.88880 147.00245 1.000 48.74706 438 ARG A C 1
ATOM 2578 O O . ARG A 1 351 ? -19.59425 12.37988 147.61515 1.000 50.84317 438 ARG A O 1
ATOM 2586 N N . LEU A 1 352 ? -20.57407 14.18558 146.70820 1.000 49.90882 439 LEU A N 1
ATOM 2587 C CA . LEU A 1 352 ? -19.49040 15.09033 147.06700 1.000 46.18405 439 LEU A CA 1
ATOM 2588 C C . LEU A 1 352 ? -19.69488 15.73237 148.43269 1.000 49.99769 439 LEU A C 1
ATOM 2589 O O . LEU A 1 352 ? -18.84873 16.52377 148.86367 1.000 53.30200 439 LEU A O 1
ATOM 2594 N N . GLU A 1 353 ? -20.78058 15.39566 149.12779 1.000 50.23490 440 GLU A N 1
ATOM 2595 C CA . GLU A 1 353 ? -21.11663 15.97611 150.42823 1.000 50.58256 440 GLU A CA 1
ATOM 2596 C C . GLU A 1 353 ? -21.12054 17.50191 150.35259 1.000 51.91022 440 GLU A C 1
ATOM 2597 O O . GLU A 1 353 ? -20.37059 18.19618 151.04075 1.000 56.55917 440 GLU A O 1
ATOM 2603 N N . LEU A 1 354 ? -22.00402 18.01384 149.49854 1.000 52.70953 441 LEU A N 1
ATOM 2604 C CA . LEU A 1 354 ? -22.09985 19.43695 149.21970 1.000 48.81712 441 LEU A CA 1
ATOM 2605 C C . LEU A 1 354 ? -23.53025 19.92121 149.41515 1.000 52.50471 441 LEU A C 1
ATOM 2606 O O . LEU A 1 354 ? -24.49000 19.15618 149.27777 1.000 49.94795 441 LEU A O 1
ATOM 2611 N N . ASP A 1 355 ? -23.65849 21.20609 149.74171 1.000 49.74815 442 ASP A N 1
ATOM 2612 C CA . ASP A 1 355 ? -24.93635 21.90373 149.75974 1.000 51.44897 442 ASP A CA 1
ATOM 2613 C C . ASP A 1 355 ? -24.89428 23.04968 148.76087 1.000 48.65690 442 ASP A C 1
ATOM 2614 O O . ASP A 1 355 ? -23.88369 23.75249 148.65358 1.000 48.73205 442 ASP A O 1
ATOM 2619 N N . ILE A 1 356 ? -25.98882 23.23685 148.03419 1.000 45.36453 443 ILE A N 1
ATOM 2620 C CA . ILE A 1 356 ? -26.10558 24.36818 147.12248 1.000 49.77943 443 ILE A CA 1
ATOM 2621 C C . ILE A 1 356 ? -26.49923 25.60690 147.91675 1.000 48.73821 443 ILE A C 1
ATOM 2622 O O . ILE A 1 356 ? -27.24238 25.52206 148.90239 1.000 49.07138 443 ILE A O 1
ATOM 2627 N N . ILE A 1 357 ? -25.98662 26.76415 147.50235 1.000 51.82453 444 ILE A N 1
ATOM 2628 C CA . ILE A 1 357 ? -26.28765 28.04741 148.13436 1.000 48.38441 444 ILE A CA 1
ATOM 2629 C C . ILE A 1 357 ? -27.12405 28.85625 147.15140 1.000 46.34539 444 ILE A C 1
ATOM 2630 O O . ILE A 1 357 ? -26.68468 29.10972 146.02332 1.000 47.02428 444 ILE A O 1
ATOM 2635 N N . ILE A 1 358 ? -28.31695 29.27953 147.57323 1.000 46.28345 445 ILE A N 1
ATOM 2636 C CA . ILE A 1 358 ? -29.30963 29.79712 146.63845 1.000 50.16330 445 ILE A CA 1
ATOM 2637 C C . ILE A 1 358 ? -29.73797 31.22643 146.93348 1.000 54.19201 445 ILE A C 1
ATOM 2638 O O . ILE A 1 358 ? -30.58734 31.76107 146.21210 1.000 54.04331 445 ILE A O 1
ATOM 2643 N N . THR A 1 359 ? -29.18579 31.86892 147.95708 1.000 54.99577 446 THR A N 1
ATOM 2644 C CA . THR A 1 359 ? -29.38913 33.29528 148.15343 1.000 53.85414 446 THR A CA 1
ATOM 2645 C C . THR A 1 359 ? -28.04863 33.95152 148.43856 1.000 56.94040 446 THR A C 1
ATOM 2646 O O . THR A 1 359 ? -27.12038 33.30761 148.93314 1.000 58.64254 446 THR A O 1
ATOM 2650 N N . ASN A 1 360 ? -27.95858 35.24733 148.13464 1.000 62.51641 447 ASN A N 1
ATOM 2651 C CA . ASN A 1 360 ? -26.72349 35.98023 148.38085 1.000 61.20249 447 ASN A CA 1
ATOM 2652 C C . ASN A 1 360 ? -26.51184 36.29627 149.85590 1.000 65.94403 447 ASN A C 1
ATOM 2653 O O . ASN A 1 360 ? -25.36863 36.51825 150.26845 1.000 64.17361 447 ASN A O 1
ATOM 2658 N N . GLU A 1 361 ? -27.57946 36.32860 150.65634 1.000 66.43019 448 GLU A N 1
ATOM 2659 C CA . GLU A 1 361 ? -27.40537 36.37486 152.10454 1.000 71.00392 448 GLU A CA 1
ATOM 2660 C C . GLU A 1 361 ? -26.84151 35.05898 152.62630 1.000 67.40387 448 GLU A C 1
ATOM 2661 O O . GLU A 1 361 ? -25.91385 35.04952 153.44319 1.000 73.44978 448 GLU A O 1
ATOM 2667 N N . SER A 1 362 ? -27.38468 33.93676 152.15426 1.000 65.31981 449 SER A N 1
ATOM 2668 C CA . SER A 1 362 ? -26.91884 32.63215 152.61075 1.000 66.94235 449 SER A CA 1
ATOM 2669 C C . SER A 1 362 ? -25.44687 32.42178 152.28226 1.000 69.02276 449 SER A C 1
ATOM 2670 O O . SER A 1 362 ? -24.73318 31.75015 153.03584 1.000 66.09143 449 SER A O 1
ATOM 2673 N N . LEU A 1 363 ? -24.97706 32.97890 151.16424 1.000 68.12037 450 LEU A N 1
ATOM 2674 C CA . LEU A 1 363 ? -23.56501 32.86355 150.80869 1.000 61.91675 450 LEU A CA 1
ATOM 2675 C C . LEU A 1 363 ? -22.67690 33.54465 151.84734 1.000 68.36968 450 LEU A C 1
ATOM 2676 O O . LEU A 1 363 ? -21.67885 32.97009 152.29862 1.000 72.86383 450 LEU A O 1
ATOM 2681 N N . GLN A 1 364 ? -23.02987 34.77037 152.24449 1.000 68.46517 451 GLN A N 1
ATOM 2682 C CA . GLN A 1 364 ? -22.23508 35.48531 153.24106 1.000 72.82605 451 GLN A CA 1
ATOM 2683 C C . GLN A 1 364 ? -22.15605 34.70196 154.54368 1.000 73.16712 451 GLN A C 1
ATOM 2684 O O . GLN A 1 364 ? -21.11802 34.69665 155.21613 1.000 81.64086 451 GLN A O 1
ATOM 2690 N N . ASP A 1 365 ? -23.24653 34.03341 154.91453 1.000 70.61832 452 ASP A N 1
ATOM 2691 C CA . ASP A 1 365 ? -23.24237 33.19020 156.10436 1.000 71.67770 452 ASP A CA 1
ATOM 2692 C C . ASP A 1 365 ? -22.24961 32.04545 155.94048 1.000 76.16648 452 ASP A C 1
ATOM 2693 O O . ASP A 1 365 ? -21.43747 31.77592 156.83373 1.000 72.74327 452 ASP A O 1
ATOM 2698 N N . ALA A 1 366 ? -22.28842 31.37483 154.78677 1.000 75.46305 453 ALA A N 1
ATOM 2699 C CA . ALA A 1 366 ? -21.39812 30.24523 154.53901 1.000 68.71672 453 ALA A CA 1
ATOM 2700 C C . ALA A 1 366 ? -19.94355 30.69821 154.49913 1.000 69.08177 453 ALA A C 1
ATOM 2701 O O . ALA A 1 366 ? -19.05440 29.99789 154.99770 1.000 69.55289 453 ALA A O 1
ATOM 2703 N N . VAL A 1 367 ? -19.68115 31.86512 153.90909 1.000 65.70139 454 VAL A N 1
ATOM 2704 C CA . VAL A 1 367 ? -18.31438 32.37819 153.84482 1.000 68.77133 454 VAL A CA 1
ATOM 2705 C C . VAL A 1 367 ? -17.77775 32.63751 155.24734 1.000 73.00153 454 VAL A C 1
ATOM 2706 O O . VAL A 1 367 ? -16.63872 32.27563 155.56764 1.000 77.02975 454 VAL A O 1
ATOM 2710 N N . GLN A 1 368 ? -18.58332 33.26182 156.10672 1.000 73.06136 455 GLN A N 1
ATOM 2711 C CA . GLN A 1 368 ? -18.15959 33.52365 157.47717 1.000 75.62812 455 GLN A CA 1
ATOM 2712 C C . GLN A 1 368 ? -18.13636 32.26269 158.32855 1.000 72.63302 455 GLN A C 1
ATOM 2713 O O . GLN A 1 368 ? -17.54515 32.27689 159.41358 1.000 81.75862 455 GLN A O 1
ATOM 2719 N N . GLN A 1 369 ? -18.76286 31.18603 157.86836 1.000 75.22400 456 GLN A N 1
ATOM 2720 C CA . GLN A 1 369 ? -18.79036 29.91886 158.58341 1.000 78.83500 456 GLN A CA 1
ATOM 2721 C C . GLN A 1 369 ? -17.69745 28.95707 158.12227 1.000 76.20664 456 GLN A C 1
ATOM 2722 O O . GLN A 1 369 ? -17.62037 27.83717 158.64087 1.000 71.12218 456 GLN A O 1
ATOM 2728 N N . GLN A 1 370 ? -16.85423 29.36436 157.17098 1.000 76.45944 457 GLN A N 1
ATOM 2729 C CA . GLN A 1 370 ? -15.72797 28.53534 156.75817 1.000 73.72594 457 GLN A CA 1
ATOM 2730 C C . GLN A 1 370 ? -14.71601 28.41371 157.89022 1.000 73.10364 457 GLN A C 1
ATOM 2731 O O . GLN A 1 370 ? -14.40708 29.39202 158.57673 1.000 77.18810 457 GLN A O 1
ATOM 2737 N N . ARG A 1 371 ? -14.18075 27.20887 158.06629 1.000 75.19443 458 ARG A N 1
ATOM 2738 C CA . ARG A 1 371 ? -13.21415 26.94761 159.12912 1.000 80.48031 458 ARG A CA 1
ATOM 2739 C C . ARG A 1 371 ? -11.78446 27.02252 158.60149 1.000 75.77063 458 ARG A C 1
ATOM 2740 O O . ARG A 1 371 ? -11.47299 26.47487 157.54292 1.000 77.37036 458 ARG A O 1
ATOM 2748 N N . GLY B 1 1 ? -5.64304 73.28479 128.45329 1.000 110.51118 88 GLY B N 1
ATOM 2749 C CA . GLY B 1 1 ? -5.79542 71.86687 128.18386 1.000 104.41133 88 GLY B CA 1
ATOM 2750 C C . GLY B 1 1 ? -7.06357 71.54204 127.42038 1.000 109.96627 88 GLY B C 1
ATOM 2751 O O . GLY B 1 1 ? -8.03174 71.03828 127.99008 1.000 106.08324 88 GLY B O 1
ATOM 2752 N N . GLN B 1 2 ? -7.05471 71.82357 126.12052 1.000 99.47102 89 GLN B N 1
ATOM 2753 C CA . GLN B 1 2 ? -8.23360 71.61089 125.29628 1.000 92.15824 89 GLN B CA 1
ATOM 2754 C C . GLN B 1 2 ? -8.33303 70.15919 124.84097 1.000 88.89392 89 GLN B C 1
ATOM 2755 O O . GLN B 1 2 ? -7.33034 69.45013 124.71129 1.000 85.32295 89 GLN B O 1
ATOM 2761 N N . GLN B 1 3 ? -9.56497 69.72667 124.59117 1.000 83.23772 90 GLN B N 1
ATOM 2762 C CA . GLN B 1 3 ? -9.81532 68.38602 124.08737 1.000 73.41023 90 GLN B CA 1
ATOM 2763 C C . GLN B 1 3 ? -9.31241 68.24349 122.65453 1.000 73.95327 90 GLN B C 1
ATOM 2764 O O . GLN B 1 3 ? -9.26841 69.20844 121.88751 1.000 73.79441 90 GLN B O 1
ATOM 2770 N N . ALA B 1 4 ? -8.92730 67.02020 122.29732 1.000 75.93968 91 ALA B N 1
ATOM 2771 C CA . ALA B 1 4 ? -8.49655 66.74838 120.93228 1.000 70.76101 91 ALA B CA 1
ATOM 2772 C C . ALA B 1 4 ? -9.63015 67.03441 119.95631 1.000 77.05096 91 ALA B C 1
ATOM 2773 O O . ALA B 1 4 ? -10.80315 66.78553 120.24884 1.000 77.36408 91 ALA B O 1
ATOM 2775 N N . ASN B 1 5 ? -9.27465 67.56969 118.78733 1.000 73.03996 92 ASN B N 1
ATOM 2776 C CA . ASN B 1 5 ? -10.26629 67.96295 117.79737 1.000 71.56730 92 ASN B CA 1
ATOM 2777 C C . ASN B 1 5 ? -9.95725 67.49343 116.38084 1.000 74.32330 92 ASN B C 1
ATOM 2778 O O . ASN B 1 5 ? -10.70122 67.84710 115.45982 1.000 73.20844 92 ASN B O 1
ATOM 2783 N N . SER B 1 6 ? -8.90554 66.70413 116.17562 1.000 74.33974 93 SER B N 1
ATOM 2784 C CA . SER B 1 6 ? -8.51963 66.30334 114.82808 1.000 73.60965 93 SER B CA 1
ATOM 2785 C C . SER B 1 6 ? -7.70893 65.01642 114.90246 1.000 70.19557 93 SER B C 1
ATOM 2786 O O . SER B 1 6 ? -7.29248 64.57748 115.97744 1.000 69.70828 93 SER B O 1
ATOM 2789 N N . LEU B 1 7 ? -7.48648 64.41550 113.73133 1.000 69.89111 94 LEU B N 1
ATOM 2790 C CA . LEU B 1 7 ? -6.69677 63.19024 113.67607 1.000 69.92848 94 LEU B CA 1
ATOM 2791 C C . LEU B 1 7 ? -5.28357 63.42724 114.19011 1.000 73.97816 94 LEU B C 1
ATOM 2792 O O . LEU B 1 7 ? -4.72769 62.59016 114.91102 1.000 72.90849 94 LEU B O 1
ATOM 2797 N N . LEU B 1 8 ? -4.68427 64.56437 113.82793 1.000 74.54441 95 LEU B N 1
ATOM 2798 C CA . LEU B 1 8 ? -3.33752 64.87009 114.29835 1.000 75.21502 95 LEU B CA 1
ATOM 2799 C C . LEU B 1 8 ? -3.28367 64.96159 115.82099 1.000 75.06435 95 LEU B C 1
ATOM 2800 O O . LEU B 1 8 ? -2.35030 64.44463 116.44664 1.000 70.85566 95 LEU B O 1
ATOM 2805 N N . ASP B 1 9 ? -4.27460 65.61487 116.43728 1.000 70.40650 96 ASP B N 1
ATOM 2806 C CA . ASP B 1 9 ? -4.31308 65.68773 117.89605 1.000 73.86540 96 ASP B CA 1
ATOM 2807 C C . ASP B 1 9 ? -4.26797 64.29802 118.51622 1.000 74.15210 96 ASP B C 1
ATOM 2808 O O . ASP B 1 9 ? -3.48154 64.03398 119.43312 1.000 70.90559 96 ASP B O 1
ATOM 2813 N N . LEU B 1 10 ? -5.11839 63.39561 118.02450 1.000 74.35336 97 LEU B N 1
ATOM 2814 C CA . LEU B 1 10 ? -5.17837 62.04903 118.57870 1.000 71.61090 97 LEU B CA 1
ATOM 2815 C C . LEU B 1 10 ? -3.86056 61.31283 118.38501 1.000 72.67335 97 LEU B C 1
ATOM 2816 O O . LEU B 1 10 ? -3.40001 60.59870 119.28310 1.000 71.34628 97 LEU B O 1
ATOM 2829 N N . THR B 1 12 ? -0.67281 62.54595 117.85337 1.000 72.93483 99 THR B N 1
ATOM 2830 C CA . THR B 1 12 ? 0.41840 63.04936 118.68156 1.000 81.46922 99 THR B CA 1
ATOM 2831 C C . THR B 1 12 ? 0.26713 62.58089 120.12395 1.000 78.05601 99 THR B C 1
ATOM 2832 O O . THR B 1 12 ? 1.25536 62.23255 120.78050 1.000 84.48400 99 THR B O 1
ATOM 2836 N N . ILE B 1 13 ? -0.96647 62.55574 120.63169 1.000 75.10419 100 ILE B N 1
ATOM 2837 C CA . ILE B 1 13 ? -1.21769 61.96416 121.94229 1.000 75.17583 100 ILE B CA 1
ATOM 2838 C C . ILE B 1 13 ? -0.83497 60.49118 121.93621 1.000 76.21742 100 ILE B C 1
ATOM 2839 O O . ILE B 1 13 ? -0.22134 59.98586 122.88381 1.000 78.55903 100 ILE B O 1
ATOM 2844 N N . ARG B 1 14 ? -1.19717 59.77996 120.86664 1.000 75.42692 101 ARG B N 1
ATOM 2845 C CA . ARG B 1 14 ? -0.93967 58.34524 120.79055 1.000 73.48557 101 ARG B CA 1
ATOM 2846 C C . ARG B 1 14 ? 0.55615 58.05292 120.76279 1.000 77.87144 101 ARG B C 1
ATOM 2847 O O . ARG B 1 14 ? 1.02387 57.10530 121.40612 1.000 79.52767 101 ARG B O 1
ATOM 2855 N N . ALA B 1 15 ? 1.32093 58.85419 120.01818 1.000 79.25149 102 ALA B N 1
ATOM 2856 C CA . ALA B 1 15 ? 2.76216 58.64245 119.93750 1.000 81.72916 102 ALA B CA 1
ATOM 2857 C C . ALA B 1 15 ? 3.42682 58.86800 121.28939 1.000 86.59204 102 ALA B C 1
ATOM 2858 O O . ALA B 1 15 ? 4.33493 58.12280 121.67703 1.000 89.47992 102 ALA B O 1
ATOM 2860 N N . PHE B 1 16 ? 2.99339 59.90087 122.01490 1.000 89.91596 103 PHE B N 1
ATOM 2861 C CA . PHE B 1 16 ? 3.60788 60.23093 123.29635 1.000 88.41537 103 PHE B CA 1
ATOM 2862 C C . PHE B 1 16 ? 3.47571 59.08719 124.29763 1.000 94.48793 103 PHE B C 1
ATOM 2863 O O . PHE B 1 16 ? 4.33363 58.93137 125.17423 1.000 92.23216 103 PHE B O 1
ATOM 2871 N N . HIS B 1 17 ? 2.42066 58.27569 124.18480 1.000 86.95800 104 HIS B N 1
ATOM 2872 C CA . HIS B 1 17 ? 2.19860 57.13639 125.06980 1.000 82.08832 104 HIS B CA 1
ATOM 2873 C C . HIS B 1 17 ? 2.31696 55.80063 124.33791 1.000 83.54379 104 HIS B C 1
ATOM 2874 O O . HIS B 1 17 ? 1.67355 54.82158 124.71986 1.000 86.26911 104 HIS B O 1
ATOM 2881 N N . SER B 1 18 ? 3.12761 55.74401 123.28017 1.000 86.06769 105 SER B N 1
ATOM 2882 C CA . SER B 1 18 ? 3.12428 54.57028 122.41117 1.000 91.33114 105 SER B CA 1
ATOM 2883 C C . SER B 1 18 ? 3.56469 53.31357 123.15588 1.000 94.84143 105 SER B C 1
ATOM 2884 O O . SER B 1 18 ? 2.88176 52.28345 123.11544 1.000 93.87850 105 SER B O 1
ATOM 2887 N N . LYS B 1 19 ? 4.70611 53.38068 123.84567 1.000 100.51804 106 LYS B N 1
ATOM 2888 C CA . LYS B 1 19 ? 5.22112 52.20272 124.53960 1.000 101.85867 106 LYS B CA 1
ATOM 2889 C C . LYS B 1 19 ? 4.24258 51.71286 125.60035 1.000 106.64086 106 LYS B C 1
ATOM 2890 O O . LYS B 1 19 ? 4.02789 50.50370 125.75215 1.000 113.65697 106 LYS B O 1
ATOM 2896 N N . ILE B 1 20 ? 3.63139 52.64196 126.33599 1.000 93.64408 107 ILE B N 1
ATOM 2897 C CA . ILE B 1 20 ? 2.73497 52.27557 127.42843 1.000 89.70374 107 ILE B CA 1
ATOM 2898 C C . ILE B 1 20 ? 1.46073 51.63832 126.88506 1.000 92.48093 107 ILE B C 1
ATOM 2899 O O . ILE B 1 20 ? 0.88989 50.73559 127.50973 1.000 94.39993 107 ILE B O 1
ATOM 2904 N N . LEU B 1 21 ? 0.98884 52.10103 125.72699 1.000 90.49718 108 LEU B N 1
ATOM 2905 C CA . LEU B 1 21 ? -0.24376 51.58059 125.14450 1.000 79.17343 108 LEU B CA 1
ATOM 2906 C C . LEU B 1 21 ? -0.04311 50.19938 124.53063 1.000 81.17422 108 LEU B C 1
ATOM 2907 O O . LEU B 1 21 ? -0.97958 49.39170 124.51206 1.000 81.56106 108 LEU B O 1
ATOM 2912 N N . ARG B 1 22 ? 1.15530 49.90944 124.01985 1.000 81.43414 109 ARG B N 1
ATOM 2913 C CA . ARG B 1 22 ? 1.41188 48.61776 123.39403 1.000 85.58210 109 ARG B CA 1
ATOM 2914 C C . ARG B 1 22 ? 1.65701 47.50808 124.40916 1.000 88.90929 109 ARG B C 1
ATOM 2915 O O . ARG B 1 22 ? 1.56513 46.32878 124.04977 1.000 85.95139 109 ARG B O 1
ATOM 2923 N N . ARG B 1 23 ? 1.95632 47.85233 125.66467 1.000 98.04483 110 ARG B N 1
ATOM 2924 C CA . ARG B 1 23 ? 2.33983 46.83304 126.63628 1.000 92.63426 110 ARG B CA 1
ATOM 2925 C C . ARG B 1 23 ? 1.21714 45.83731 126.89580 1.000 86.65997 110 ARG B C 1
ATOM 2926 O O . ARG B 1 23 ? 1.48584 44.67896 127.23473 1.000 90.76845 110 ARG B O 1
ATOM 2934 N N . PHE B 1 24 ? -0.03981 46.25977 126.75748 1.000 86.32142 111 PHE B N 1
ATOM 2935 C CA . PHE B 1 24 ? -1.16745 45.38201 127.04740 1.000 84.52899 111 PHE B CA 1
ATOM 2936 C C . PHE B 1 24 ? -2.21761 45.42860 125.94184 1.000 75.28749 111 PHE B C 1
ATOM 2937 O O . PHE B 1 24 ? -3.39838 45.17439 126.19063 1.000 68.19650 111 PHE B O 1
ATOM 2945 N N . SER B 1 25 ? -1.80693 45.73923 124.71254 1.000 75.13281 112 SER B N 1
ATOM 2946 C CA . SER B 1 25 ? -2.73302 45.79636 123.59093 1.000 64.31311 112 SER B CA 1
ATOM 2947 C C . SER B 1 25 ? -2.09924 45.17826 122.35256 1.000 67.57629 112 SER B C 1
ATOM 2948 O O . SER B 1 25 ? -0.87498 45.17728 122.19399 1.000 67.44091 112 SER B O 1
ATOM 2951 N N . LEU B 1 26 ? -2.95703 44.66203 121.46784 1.000 64.73754 113 LEU B N 1
ATOM 2952 C CA . LEU B 1 26 ? -2.52626 44.17387 120.16283 1.000 59.09462 113 LEU B CA 1
ATOM 2953 C C . LEU B 1 26 ? -2.25704 45.30316 119.18123 1.000 65.72070 113 LEU B C 1
ATOM 2954 O O . LEU B 1 26 ? -1.54631 45.09407 118.19190 1.000 68.97945 113 LEU B O 1
ATOM 2959 N N . GLY B 1 27 ? -2.81770 46.47943 119.42363 1.000 59.83911 114 GLY B N 1
ATOM 2960 C CA . GLY B 1 27 ? -2.62942 47.60089 118.52914 1.000 55.08132 114 GLY B CA 1
ATOM 2961 C C . GLY B 1 27 ? -3.50995 48.75531 118.94788 1.000 53.74657 114 GLY B C 1
ATOM 2962 O O . GLY B 1 27 ? -4.29830 48.66086 119.89524 1.000 54.30492 114 GLY B O 1
ATOM 2963 N N . THR B 1 28 ? -3.35693 49.85616 118.21770 1.000 48.89524 115 THR B N 1
ATOM 2964 C CA . THR B 1 28 ? -4.10011 51.07482 118.49143 1.000 51.26082 115 THR B CA 1
ATOM 2965 C C . THR B 1 28 ? -4.50493 51.72420 117.17758 1.000 52.17104 115 THR B C 1
ATOM 2966 O O . THR B 1 28 ? -3.97771 51.40622 116.10888 1.000 54.60633 115 THR B O 1
ATOM 2970 N N . ALA B 1 29 ? -5.46984 52.62979 117.27900 1.000 52.75971 116 ALA B N 1
ATOM 2971 C CA . ALA B 1 29 ? -5.89638 53.47499 116.17317 1.000 50.99547 116 ALA B CA 1
ATOM 2972 C C . ALA B 1 29 ? -6.55057 54.70671 116.78331 1.000 53.15400 116 ALA B C 1
ATOM 2973 O O . ALA B 1 29 ? -6.71504 54.80075 118.00303 1.000 53.95477 116 ALA B O 1
ATOM 2975 N N . VAL B 1 30 ? -6.92009 55.65944 115.93619 1.000 51.21085 117 VAL B N 1
ATOM 2976 C CA . VAL B 1 30 ? -7.55168 56.87499 116.42601 1.000 54.22171 117 VAL B CA 1
ATOM 2977 C C . VAL B 1 30 ? -8.90161 57.03333 115.74587 1.000 53.28550 117 VAL B C 1
ATOM 2978 O O . VAL B 1 30 ? -9.09451 56.62732 114.59439 1.000 54.89143 117 VAL B O 1
ATOM 2982 N N . GLY B 1 31 ? -9.83685 57.64272 116.47240 1.000 55.29772 118 GLY B N 1
ATOM 2983 C CA . GLY B 1 31 ? -11.18803 57.82848 115.98521 1.000 55.35225 118 GLY B CA 1
ATOM 2984 C C . GLY B 1 31 ? -12.12022 58.34442 117.06222 1.000 57.34325 118 GLY B C 1
ATOM 2985 O O . GLY B 1 31 ? -11.74589 59.21010 117.85979 1.000 58.45998 118 GLY B O 1
ATOM 2986 N N . PHE B 1 32 ? -13.33812 57.81190 117.09911 1.000 56.94143 119 PHE B N 1
ATOM 2987 C CA . PHE B 1 32 ? -14.32985 58.16762 118.10359 1.000 60.28637 119 PHE B CA 1
ATOM 2988 C C . PHE B 1 32 ? -14.52808 57.00770 119.06979 1.000 60.70020 119 PHE B C 1
ATOM 2989 O O . PHE B 1 32 ? -14.46574 55.83648 118.67784 1.000 59.35291 119 PHE B O 1
ATOM 2997 N N . ARG B 1 33 ? -14.76950 57.33778 120.33444 1.000 57.24318 120 ARG B N 1
ATOM 2998 C CA . ARG B 1 33 ? -15.06053 56.30412 121.31474 1.000 50.49765 120 ARG B CA 1
ATOM 2999 C C . ARG B 1 33 ? -16.31963 55.54456 120.92123 1.000 53.58720 120 ARG B C 1
ATOM 3000 O O . ARG B 1 33 ? -17.30232 56.13093 120.45939 1.000 58.39328 120 ARG B O 1
ATOM 3008 N N . ILE B 1 34 ? -16.28218 54.22703 121.09726 1.000 54.89817 121 ILE B N 1
ATOM 3009 C CA . ILE B 1 34 ? -17.44764 53.37398 120.90284 1.000 52.47604 121 ILE B CA 1
ATOM 3010 C C . ILE B 1 34 ? -17.92973 52.93256 122.27689 1.000 56.11102 121 ILE B C 1
ATOM 3011 O O . ILE B 1 34 ? -17.18337 52.30167 123.03477 1.000 54.52637 121 ILE B O 1
ATOM 3016 N N . ARG B 1 35 ? -19.17956 53.26247 122.59183 1.000 59.00469 122 ARG B N 1
ATOM 3017 C CA . ARG B 1 35 ? -19.75550 53.04429 123.91120 1.000 54.70727 122 ARG B CA 1
ATOM 3018 C C . ARG B 1 35 ? -21.10434 52.35840 123.76721 1.000 60.72753 122 ARG B C 1
ATOM 3019 O O . ARG B 1 35 ? -21.97210 52.84090 123.03041 1.000 60.89241 122 ARG B O 1
ATOM 3027 N N . LYS B 1 36 ? -21.28110 51.24036 124.47064 1.000 59.07406 123 LYS B N 1
ATOM 3028 C CA . LYS B 1 36 ? -22.51338 50.45774 124.38225 1.000 61.93645 123 LYS B CA 1
ATOM 3029 C C . LYS B 1 36 ? -22.86898 50.16206 122.92520 1.000 63.74796 123 LYS B C 1
ATOM 3030 O O . LYS B 1 36 ? -24.03803 50.15623 122.53201 1.000 66.47923 123 LYS B O 1
ATOM 3036 N N . GLY B 1 37 ? -21.83823 49.91820 122.11449 1.000 61.02212 124 GLY B N 1
ATOM 3037 C CA . GLY B 1 37 ? -21.99642 49.52048 120.73261 1.000 62.47314 124 GLY B CA 1
ATOM 3038 C C . GLY B 1 37 ? -22.22115 50.64443 119.74491 1.000 67.88987 124 GLY B C 1
ATOM 3039 O O . GLY B 1 37 ? -22.27185 50.38051 118.53643 1.000 70.27649 124 GLY B O 1
ATOM 3040 N N . ASP B 1 38 ? -22.35838 51.88241 120.20634 1.000 66.74007 125 ASP B N 1
ATOM 3041 C CA . ASP B 1 38 ? -22.66081 53.01244 119.34110 1.000 69.10300 125 ASP B CA 1
ATOM 3042 C C . ASP B 1 38 ? -21.47223 53.96033 119.23944 1.000 64.58248 125 ASP B C 1
ATOM 3043 O O . ASP B 1 38 ? -20.70501 54.12910 120.19140 1.000 63.74174 125 ASP B O 1
ATOM 3048 N N . LEU B 1 39 ? -21.33036 54.57876 118.06992 1.000 64.59252 126 LEU B N 1
ATOM 3049 C CA . LEU B 1 39 ? -20.31280 55.60182 117.88223 1.000 58.81925 126 LEU B CA 1
ATOM 3050 C C . LEU B 1 39 ? -20.71860 56.87391 118.61164 1.000 60.09268 126 LEU B C 1
ATOM 3051 O O . LEU B 1 39 ? -21.86026 57.32864 118.49514 1.000 60.48532 126 LEU B O 1
ATOM 3056 N N . THR B 1 40 ? -19.78637 57.45355 119.35930 1.000 57.88746 127 THR B N 1
ATOM 3057 C CA . THR B 1 40 ? -20.01259 58.74580 119.98092 1.000 56.37871 127 THR B CA 1
ATOM 3058 C C . THR B 1 40 ? -19.36487 59.84495 119.14295 1.000 62.84555 127 THR B C 1
ATOM 3059 O O . THR B 1 40 ? -18.78931 59.59960 118.07983 1.000 63.05230 127 THR B O 1
ATOM 3063 N N . ASP B 1 41 ? -19.45008 61.07643 119.64220 1.000 59.72440 128 ASP B N 1
ATOM 3064 C CA . ASP B 1 41 ? -18.68583 62.18846 119.10093 1.000 63.14439 128 ASP B CA 1
ATOM 3065 C C . ASP B 1 41 ? -17.43769 62.47265 119.92143 1.000 64.13392 128 ASP B C 1
ATOM 3066 O O . ASP B 1 41 ? -16.82661 63.53519 119.76035 1.000 63.14729 128 ASP B O 1
ATOM 3071 N N . ILE B 1 42 ? -17.04075 61.54392 120.78553 1.000 62.91566 129 ILE B N 1
ATOM 3072 C CA . ILE B 1 42 ? -15.95209 61.76283 121.73370 1.000 66.36861 129 ILE B CA 1
ATOM 3073 C C . ILE B 1 42 ? -14.65300 61.30668 121.07177 1.000 64.35130 129 ILE B C 1
ATOM 3074 O O . ILE B 1 42 ? -14.47194 60.09401 120.86477 1.000 58.83316 129 ILE B O 1
ATOM 3079 N N . PRO B 1 43 ? -13.73873 62.21510 120.73269 1.000 63.58272 130 PRO B N 1
ATOM 3080 C CA . PRO B 1 43 ? -12.46404 61.78144 120.15381 1.000 62.71821 130 PRO B CA 1
ATOM 3081 C C . PRO B 1 43 ? -11.73822 60.85539 121.11645 1.000 62.99631 130 PRO B C 1
ATOM 3082 O O . PRO B 1 43 ? -11.71184 61.08384 122.32779 1.000 61.27953 130 PRO B O 1
ATOM 3086 N N . ALA B 1 44 ? -11.14113 59.80024 120.56632 1.000 56.97101 131 ALA B N 1
ATOM 3087 C CA . ALA B 1 44 ? -10.53771 58.78308 121.40967 1.000 58.52020 131 ALA B CA 1
ATOM 3088 C C . ALA B 1 44 ? -9.40416 58.08455 120.67503 1.000 56.17077 131 ALA B C 1
ATOM 3089 O O . ALA B 1 44 ? -9.36687 58.02684 119.44337 1.000 59.09076 131 ALA B O 1
ATOM 3091 N N . ILE B 1 45 ? -8.48339 57.54630 121.46271 1.000 59.22691 132 ILE B N 1
ATOM 3092 C CA . ILE B 1 45 ? -7.51073 56.57529 120.98086 1.000 51.44041 132 ILE B CA 1
ATOM 3093 C C . ILE B 1 45 ? -8.12746 55.20259 121.19202 1.000 52.36824 132 ILE B C 1
ATOM 3094 O O . ILE B 1 45 ? -8.46031 54.83431 122.32401 1.000 55.09291 132 ILE B O 1
ATOM 3099 N N . LEU B 1 46 ? -8.28716 54.44393 120.11343 1.000 53.49245 133 LEU B N 1
ATOM 3100 C CA . LEU B 1 46 ? -8.85251 53.10535 120.20829 1.000 49.28670 133 LEU B CA 1
ATOM 3101 C C . LEU B 1 46 ? -7.72535 52.12303 120.50264 1.000 47.49688 133 LEU B C 1
ATOM 3102 O O . LEU B 1 46 ? -6.77114 52.01069 119.72426 1.000 49.90412 133 LEU B O 1
ATOM 3107 N N . VAL B 1 47 ? -7.83836 51.41377 121.61997 1.000 44.37800 134 VAL B N 1
ATOM 3108 C CA . VAL B 1 47 ? -6.85300 50.42318 122.03411 1.000 47.48068 134 VAL B CA 1
ATOM 3109 C C . VAL B 1 47 ? -7.46912 49.05007 121.81724 1.000 50.07895 134 VAL B C 1
ATOM 3110 O O . VAL B 1 47 ? -8.51456 48.72807 122.39797 1.000 52.43840 134 VAL B O 1
ATOM 3114 N N . PHE B 1 48 ? -6.81515 48.23777 120.99497 1.000 49.66367 135 PHE B N 1
ATOM 3115 C CA . PHE B 1 48 ? -7.34073 46.94133 120.58650 1.000 50.96679 135 PHE B CA 1
ATOM 3116 C C . PHE B 1 48 ? -6.70576 45.84198 121.42409 1.000 52.64701 135 PHE B C 1
ATOM 3117 O O . PHE B 1 48 ? -5.47706 45.71973 121.46808 1.000 57.13114 135 PHE B O 1
ATOM 3125 N N . VAL B 1 49 ? -7.54398 45.03465 122.06322 1.000 47.80903 136 VAL B N 1
ATOM 3126 C CA . VAL B 1 49 ? -7.09108 43.99245 122.97114 1.000 51.41477 136 VAL B CA 1
ATOM 3127 C C . VAL B 1 49 ? -7.63429 42.65751 122.48863 1.000 54.05540 136 VAL B C 1
ATOM 3128 O O . VAL B 1 49 ? -8.71512 42.58068 121.89421 1.000 52.22894 136 VAL B O 1
ATOM 3132 N N . ALA B 1 50 ? -6.86770 41.59499 122.75005 1.000 57.18116 137 ALA B N 1
ATOM 3133 C CA . ALA B 1 50 ? -7.28427 40.26408 122.32131 1.000 53.34430 137 ALA B CA 1
ATOM 3134 C C . ALA B 1 50 ? -8.60713 39.86505 122.96406 1.000 53.89392 137 ALA B C 1
ATOM 3135 O O . ALA B 1 50 ? -9.49010 39.31669 122.29553 1.000 59.07262 137 ALA B O 1
ATOM 3137 N N . ARG B 1 51 ? -8.76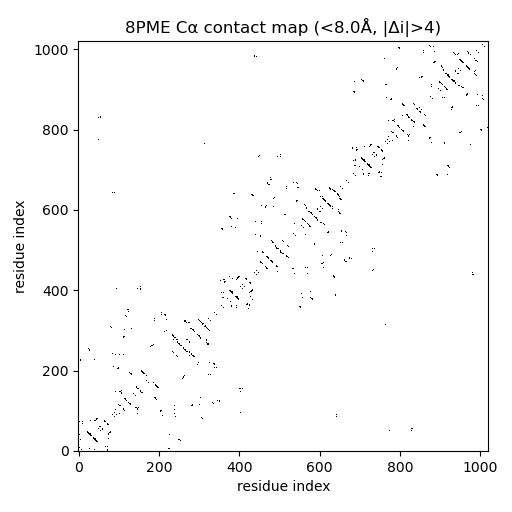856 40.13615 124.25853 1.000 53.38541 138 ARG B N 1
ATOM 3138 C CA . ARG B 1 51 ? -10.00311 39.80835 124.96625 1.000 56.49745 138 ARG B CA 1
ATOM 3139 C C . ARG B 1 51 ? -10.31146 40.90418 125.97323 1.000 53.68545 138 ARG B C 1
ATOM 3140 O O . ARG B 1 51 ? -9.49056 41.19544 126.84744 1.000 54.30702 138 ARG B O 1
ATOM 3148 N N . LYS B 1 52 ? -11.49490 41.49939 125.85044 1.000 53.08277 139 LYS B N 1
ATOM 3149 C CA . LYS B 1 52 ? -11.93765 42.58013 126.72234 1.000 50.62779 139 LYS B CA 1
ATOM 3150 C C . LYS B 1 52 ? -12.77617 42.00895 127.86010 1.000 51.56120 139 LYS B C 1
ATOM 3151 O O . LYS B 1 52 ? -13.78767 41.34276 127.61784 1.000 57.68481 139 LYS B O 1
ATOM 3157 N N . VAL B 1 53 ? -12.35969 42.27633 129.09742 1.000 43.49556 140 VAL B N 1
ATOM 3158 C CA . VAL B 1 53 ? -13.03331 41.76741 130.28270 1.000 48.37135 140 VAL B CA 1
ATOM 3159 C C . VAL B 1 53 ? -13.26690 42.90891 131.26280 1.000 46.46345 140 VAL B C 1
ATOM 3160 O O . VAL B 1 53 ? -12.65009 43.97220 131.17974 1.000 48.96768 140 VAL B O 1
ATOM 3164 N N . HIS B 1 54 ? -14.16867 42.66463 132.20861 1.000 43.31379 141 HIS B N 1
ATOM 3165 C CA . HIS B 1 54 ? -14.49880 43.65914 133.21571 1.000 41.12642 141 HIS B CA 1
ATOM 3166 C C . HIS B 1 54 ? -13.27209 43.96866 134.06937 1.000 53.43587 141 HIS B C 1
ATOM 3167 O O . HIS B 1 54 ? -12.39363 43.12497 134.26635 1.000 52.94436 141 HIS B O 1
ATOM 3174 N N . LYS B 1 55 ? -13.21977 45.20087 134.58475 1.000 53.41390 142 LYS B N 1
ATOM 3175 C CA . LYS B 1 55 ? -12.04878 45.64332 135.33808 1.000 50.99620 142 LYS B CA 1
ATOM 3176 C C . LYS B 1 55 ? -11.81516 44.78846 136.57870 1.000 52.07528 142 LYS B C 1
ATOM 3177 O O . LYS B 1 55 ? -10.67544 44.67134 137.04425 1.000 55.51381 142 LYS B O 1
ATOM 3183 N N . LYS B 1 56 ? -12.87384 44.18855 137.13121 1.000 49.36679 143 LYS B N 1
ATOM 3184 C CA . LYS B 1 56 ? -12.71956 43.39198 138.34309 1.000 48.76807 143 LYS B CA 1
ATOM 3185 C C . LYS B 1 56 ? -11.81689 42.18365 138.13034 1.000 49.74644 143 LYS B C 1
ATOM 3186 O O . LYS B 1 56 ? -11.21890 41.69689 139.09623 1.000 55.17510 143 LYS B O 1
ATOM 3192 N N . TRP B 1 57 ? -11.69821 41.69112 136.89726 1.000 53.99456 144 TRP B N 1
ATOM 3193 C CA . TRP B 1 57 ? -10.86725 40.53243 136.59567 1.000 53.47328 144 TRP B CA 1
ATOM 3194 C C . TRP B 1 57 ? -9.50384 40.91923 136.03322 1.000 50.86871 144 TRP B C 1
ATOM 3195 O O . TRP B 1 57 ? -8.73564 40.03703 135.63846 1.000 52.79472 144 TRP B O 1
ATOM 3206 N N . LEU B 1 58 ? -9.19186 42.20958 135.98022 1.000 52.69810 145 LEU B N 1
ATOM 3207 C CA . LEU B 1 58 ? -7.90254 42.69688 135.51350 1.000 62.37484 145 LEU B CA 1
ATOM 3208 C C . LEU B 1 58 ? -7.02069 43.06054 136.69931 1.000 62.14160 145 LEU B C 1
ATOM 3209 O O . LEU B 1 58 ? -7.50272 43.55190 137.72359 1.000 63.16152 145 LEU B O 1
ATOM 3214 N N . ASN B 1 59 ? -5.72092 42.82698 136.55975 1.000 58.78635 146 ASN B N 1
ATOM 3215 C C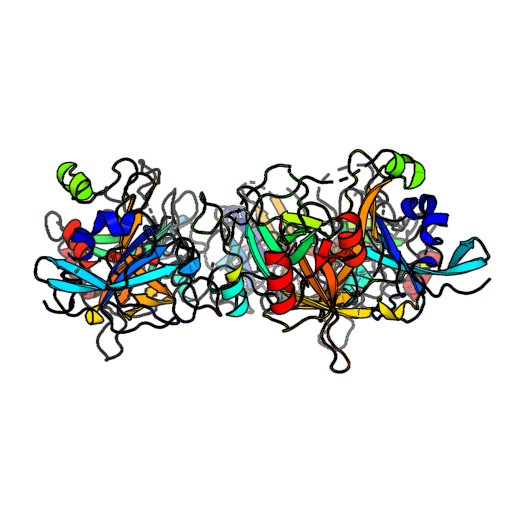A . ASN B 1 59 ? -4.81551 43.39808 137.53904 1.000 63.03248 146 ASN B CA 1
ATOM 3216 C C . ASN B 1 59 ? -4.75692 44.90788 137.32718 1.000 65.34441 146 ASN B C 1
ATOM 3217 O O . ASN B 1 59 ? -4.81055 45.37439 136.18572 1.000 67.41561 146 ASN B O 1
ATOM 3222 N N . PRO B 1 60 ? -4.66747 45.69869 138.39790 1.000 63.69523 147 PRO B N 1
ATOM 3223 C CA . PRO B 1 60 ? -4.64928 47.15703 138.20655 1.000 64.93625 147 PRO B CA 1
ATOM 3224 C C . PRO B 1 60 ? -3.62209 47.62752 137.19054 1.000 63.62157 147 PRO B C 1
ATOM 3225 O O . PRO B 1 60 ? -3.91814 48.51897 136.38452 1.000 67.39793 147 PRO B O 1
ATOM 3229 N N . ALA B 1 61 ? -2.41972 47.04505 137.20082 1.000 59.13425 148 ALA B N 1
ATOM 3230 C CA . ALA B 1 61 ? -1.37573 47.50530 136.29433 1.000 65.24763 148 ALA B CA 1
ATOM 3231 C C . ALA B 1 61 ? -1.72864 47.31206 134.82456 1.000 69.52948 148 ALA B C 1
ATOM 3232 O O . ALA B 1 61 ? -1.14925 47.99173 133.96973 1.000 75.51006 148 ALA B O 1
ATOM 3234 N N . GLN B 1 62 ? -2.66274 46.41394 134.50397 1.000 65.58873 149 GLN B N 1
ATOM 3235 C CA . GLN B 1 62 ? -3.05435 46.19563 133.11759 1.000 71.48812 149 GLN B CA 1
ATOM 3236 C C . GLN B 1 62 ? -4.28145 46.99448 132.70049 1.000 68.93458 149 GLN B C 1
ATOM 3237 O O . GLN B 1 62 ? -4.56113 47.08422 131.50027 1.000 67.39308 149 GLN B O 1
ATOM 3243 N N . CYS B 1 63 ? -5.01524 47.57713 133.64508 1.000 65.43558 150 CYS B N 1
ATOM 3244 C CA . CYS B 1 63 ? -6.23059 48.29780 133.29236 1.000 63.14828 150 CYS B CA 1
ATOM 3245 C C . CYS B 1 63 ? -5.87224 49.61600 132.61731 1.000 66.33513 150 CYS B C 1
ATOM 3246 O O . CYS B 1 63 ? -5.15141 50.44238 133.18734 1.000 75.72747 150 CYS B O 1
ATOM 3249 N N . LEU B 1 64 ? -6.37561 49.80786 131.40339 1.000 57.22143 151 LEU B N 1
ATOM 3250 C CA . LEU B 1 64 ? -6.11333 51.02984 130.66621 1.000 57.06524 151 LEU B CA 1
ATOM 3251 C C . LEU B 1 64 ? -6.81921 52.21699 131.32003 1.000 59.27145 151 LEU B C 1
ATOM 3252 O O . LEU B 1 64 ? -7.88194 52.06401 131.92870 1.000 56.06414 151 LEU B O 1
ATOM 3257 N N . PRO B 1 65 ? -6.24438 53.40924 131.21518 1.000 60.03621 152 PRO B N 1
ATOM 3258 C CA . PRO B 1 65 ? -6.92998 54.60618 131.70336 1.000 58.90720 152 PRO B CA 1
ATOM 3259 C C . PRO B 1 65 ? -7.98225 55.06684 130.70692 1.000 61.36198 152 PRO B C 1
ATOM 3260 O O . PRO B 1 65 ? -8.00931 54.64744 129.54914 1.000 62.33505 152 PRO B O 1
ATOM 3264 N N . ALA B 1 66 ? -8.86360 55.94326 131.18286 1.000 59.03614 153 ALA B N 1
ATOM 3265 C CA . ALA B 1 66 ? -9.91696 56.47774 130.33188 1.000 62.27545 153 ALA B CA 1
ATOM 3266 C C . ALA B 1 66 ? -9.48074 57.70725 129.54863 1.000 66.76574 153 ALA B C 1
ATOM 3267 O O . ALA B 1 66 ? -10.07492 58.00513 128.50528 1.000 63.82415 153 ALA B O 1
ATOM 3269 N N . ILE B 1 67 ? -8.46243 58.41979 130.02223 1.000 61.56720 154 ILE B N 1
ATOM 3270 C CA . ILE B 1 67 ? -8.01228 59.66300 129.41473 1.000 63.05352 154 ILE B CA 1
ATOM 3271 C C . ILE B 1 67 ? -6.49811 59.62785 129.27920 1.000 66.62682 154 ILE B C 1
ATOM 3272 O O . ILE B 1 67 ? -5.79524 59.02448 130.09596 1.000 71.26780 154 ILE B O 1
ATOM 3277 N N . LEU B 1 68 ? -5.99771 60.26316 128.22275 1.000 70.56840 155 LEU B N 1
ATOM 3278 C CA . LEU B 1 68 ? -4.56944 60.48149 128.05254 1.000 67.45483 155 LEU B CA 1
ATOM 3279 C C . LEU B 1 68 ? -4.31899 61.94017 127.70701 1.000 75.16638 155 LEU B C 1
ATOM 3280 O O . LEU B 1 68 ? -5.09656 62.55967 126.97347 1.000 74.44074 155 LEU B O 1
ATOM 3285 N N . GLU B 1 69 ? -3.22387 62.47873 128.23393 1.000 78.19781 156 GLU B N 1
ATOM 3286 C CA . GLU B 1 69 ? -2.79533 63.83996 127.95359 1.000 80.61681 156 GLU B CA 1
ATOM 3287 C C . GLU B 1 69 ? -1.47229 63.78155 127.20859 1.000 83.00197 156 GLU B C 1
ATOM 3288 O O . GLU B 1 69 ? -0.56212 63.04835 127.61084 1.000 85.40899 156 GLU B O 1
ATOM 3294 N N . GLY B 1 70 ? -1.36979 64.54789 126.12897 1.000 85.56933 157 GLY B N 1
ATOM 3295 C CA . GLY B 1 70 ? -0.16643 64.58523 125.33809 1.000 89.48667 157 GLY B CA 1
ATOM 3296 C C . GLY B 1 70 ? 0.60404 65.86224 125.58549 1.000 100.68121 157 GLY B C 1
ATOM 3297 O O . GLY B 1 70 ? 0.43445 66.52493 126.61347 1.000 100.50957 157 GLY B O 1
ATOM 3298 N N . PRO B 1 71 ? 1.47377 66.23453 124.64977 1.000 113.98151 158 PRO B N 1
ATOM 3299 C CA . PRO B 1 71 ? 2.21693 67.48653 124.81166 1.000 109.72629 158 PRO B CA 1
ATOM 3300 C C . PRO B 1 71 ? 1.26504 68.67195 124.82562 1.000 105.84052 158 PRO B C 1
ATOM 3301 O O . PRO B 1 71 ? 0.26127 68.69561 124.11032 1.000 103.67610 158 PRO B O 1
ATOM 3305 N N . GLY B 1 72 ? 1.58502 69.66036 125.65687 1.000 98.98431 159 GLY B N 1
ATOM 3306 C CA . GLY B 1 72 ? 0.78041 70.86269 125.68508 1.000 94.83427 159 GLY B CA 1
ATOM 3307 C C . GLY B 1 72 ? -0.57559 70.72322 126.33553 1.000 92.82503 159 GLY B C 1
ATOM 3308 O O . GLY B 1 72 ? -1.40948 71.62017 126.18482 1.000 95.40952 159 GLY B O 1
ATOM 3309 N N . GLY B 1 73 ? -0.83197 69.63201 127.05253 1.000 91.08953 160 GLY B N 1
ATOM 3310 C CA . GLY B 1 73 ? -2.12051 69.44894 127.68282 1.000 88.80573 160 GLY B CA 1
ATOM 3311 C C . GLY B 1 73 ? -3.23512 68.97808 126.77378 1.000 93.83503 160 GLY B C 1
ATOM 3312 O O . GLY B 1 73 ? -4.37837 68.86993 127.23617 1.000 91.03535 160 GLY B O 1
ATOM 3313 N N . VAL B 1 74 ? -2.95599 68.70799 125.49732 1.000 91.18102 161 VAL B N 1
ATOM 3314 C CA . VAL B 1 74 ? -3.99045 68.18710 124.61339 1.000 79.66617 161 VAL B CA 1
ATOM 3315 C C . VAL B 1 74 ? -4.33365 66.76994 125.04812 1.000 80.19562 161 VAL B C 1
ATOM 3316 O O . VAL B 1 74 ? -3.44749 65.92160 125.21334 1.000 85.09552 161 VAL B O 1
ATOM 3320 N N . TRP B 1 75 ? -5.62422 66.50467 125.23237 1.000 75.87100 162 TRP B N 1
ATOM 3321 C CA . TRP B 1 75 ? -6.08583 65.26054 125.82892 1.000 77.96547 162 TRP B CA 1
ATOM 3322 C C . TRP B 1 75 ? -7.15333 64.62028 124.95110 1.000 75.38635 162 TRP B C 1
ATOM 3323 O O . TRP B 1 75 ? -7.69265 65.24059 124.02928 1.000 75.36365 162 TRP B O 1
ATOM 3334 N N . CYS B 1 76 ? -7.45203 63.35849 125.25265 1.000 70.47212 163 CYS B N 1
ATOM 3335 C CA . CYS B 1 76 ? -8.45292 62.60553 124.51187 1.000 63.61521 163 CYS B CA 1
ATOM 3336 C C . CYS B 1 76 ? -8.85879 61.39369 125.33639 1.000 64.60105 163 CYS B C 1
ATOM 3337 O O . CYS B 1 76 ? -8.24655 61.07792 126.35976 1.000 67.25512 163 CYS B O 1
ATOM 3340 N N . ASP B 1 77 ? -9.90247 60.71547 124.86821 1.000 63.72043 164 ASP B N 1
ATOM 3341 C CA . ASP B 1 77 ? -10.38102 59.50002 125.50798 1.000 57.87932 164 ASP B CA 1
ATOM 3342 C C . ASP B 1 77 ? -9.57043 58.29117 125.05290 1.000 57.11096 164 ASP B C 1
ATOM 3343 O O . ASP B 1 77 ? -8.90316 58.30752 124.01632 1.000 60.07214 164 ASP B O 1
ATOM 3348 N N . VAL B 1 78 ? -9.65448 57.22981 125.84679 1.000 59.80693 165 VAL B N 1
ATOM 3349 C CA . VAL B 1 78 ? -9.09006 55.92844 125.51195 1.000 53.47939 165 VAL B CA 1
ATOM 3350 C C . VAL B 1 78 ? -10.22455 54.91751 125.50750 1.000 57.64351 165 VAL B C 1
ATOM 3351 O O . VAL B 1 78 ? -10.94916 54.78832 126.49995 1.000 60.21669 165 VAL B O 1
ATOM 3355 N N . ASP B 1 79 ? -10.37936 54.20608 124.39580 1.000 53.58558 166 ASP B N 1
ATOM 3356 C CA . ASP B 1 79 ? -11.48557 53.27885 124.21309 1.000 52.17678 166 ASP B CA 1
ATOM 3357 C C . ASP B 1 79 ? -10.94486 51.89182 123.91239 1.000 48.78401 166 ASP B C 1
ATOM 3358 O O . ASP B 1 79 ? -10.07436 51.72824 123.04994 1.000 50.35186 166 ASP B O 1
ATOM 3363 N N . VAL B 1 80 ? -11.46127 50.90240 124.62980 1.000 47.38753 167 VAL B N 1
ATOM 3364 C CA . VAL B 1 80 ? -10.95729 49.54041 124.58243 1.000 45.46100 167 VAL B CA 1
ATOM 3365 C C . VAL B 1 80 ? -11.88435 48.72885 123.69373 1.000 48.17516 167 VAL B C 1
ATOM 3366 O O . VAL B 1 80 ? -13.10869 48.74645 123.87213 1.000 46.00827 167 VAL B O 1
ATOM 3370 N N . VAL B 1 81 ? -11.30085 48.02374 122.73140 1.000 45.81325 168 VAL B N 1
ATOM 3371 C CA . VAL B 1 81 ? -12.05080 47.28779 121.72408 1.000 46.56188 168 VAL B CA 1
ATOM 3372 C C . VAL B 1 81 ? -11.45449 45.89538 121.61106 1.000 44.72303 168 VAL B C 1
ATOM 3373 O O . VAL B 1 81 ? -10.23370 45.74424 121.49700 1.000 49.28386 168 VAL B O 1
ATOM 3377 N N . GLU B 1 82 ? -12.31041 44.88252 121.65164 1.000 47.19066 169 GLU B N 1
ATOM 3378 C CA . GLU B 1 82 ? -11.85525 43.51438 121.46407 1.000 50.94306 169 GLU B CA 1
ATOM 3379 C C . GLU B 1 82 ? -11.55639 43.28875 119.98881 1.000 47.84129 169 GLU B C 1
ATOM 3380 O O . GLU B 1 82 ? -12.39906 43.55676 119.12779 1.000 53.59946 169 GLU B O 1
ATOM 3386 N N . PHE B 1 83 ? -10.35180 42.80368 119.69924 1.000 48.54140 170 PHE B N 1
ATOM 3387 C CA . PHE B 1 83 ? -9.81713 42.84387 118.34800 1.000 54.12460 170 PHE B CA 1
ATOM 3388 C C . PHE B 1 83 ? -8.90424 41.63995 118.15261 1.000 63.68687 170 PHE B C 1
ATOM 3389 O O . PHE B 1 83 ? -8.44617 41.02250 119.11628 1.000 64.32890 170 PHE B O 1
ATOM 3397 N N . SER B 1 84 ? -8.64821 41.30144 116.89283 1.000 67.84255 171 SER B N 1
ATOM 3398 C CA . SER B 1 84 ? -7.62192 40.31749 116.57480 1.000 75.74664 171 SER B CA 1
ATOM 3399 C C . SER B 1 84 ? -7.40459 40.30175 115.06957 1.000 78.91025 171 SER B C 1
ATOM 3400 O O . SER B 1 84 ? -8.31456 40.62409 114.29992 1.000 71.90083 171 SER B O 1
ATOM 3403 N N . TYR B 1 85 ? -6.19258 39.91976 114.65495 1.000 85.17732 172 TYR B N 1
ATOM 3404 C CA . TYR B 1 85 ? -5.95112 39.71294 113.23124 1.000 89.49115 172 TYR B CA 1
ATOM 3405 C C . TYR B 1 85 ? -6.61312 38.43791 112.71909 1.000 103.06603 172 TYR B C 1
ATOM 3406 O O . TYR B 1 85 ? -7.08158 38.39615 111.57571 1.000 107.17953 172 TYR B O 1
ATOM 3415 N N . TYR B 1 86 ? -6.66095 37.39222 113.54784 1.000 109.27977 173 TYR B N 1
ATOM 3416 C CA . TYR B 1 86 ? -7.03915 36.06477 113.07027 1.000 116.53450 173 TYR B CA 1
ATOM 3417 C C . TYR B 1 86 ? -8.55265 35.90213 112.95565 1.000 119.90860 173 TYR B C 1
ATOM 3418 O O . TYR B 1 86 ? -9.07653 35.61156 111.87333 1.000 113.13824 173 TYR B O 1
ATOM 3427 N N . GLY B 1 87 ? -9.26886 36.07576 114.06285 1.000 98.79213 174 GLY B N 1
ATOM 3428 C CA . GLY B 1 87 ? -10.71638 35.96300 114.05182 1.000 90.33782 174 GLY B CA 1
ATOM 3429 C C . GLY B 1 87 ? -11.23776 34.64962 114.60121 1.000 87.69471 174 GLY B C 1
ATOM 3430 O O . GLY B 1 87 ? -12.32059 34.19295 114.22908 1.000 82.37468 174 GLY B O 1
ATOM 3439 N N . PHE B 1 98 ? -22.97364 36.41152 94.16791 1.000 66.62158 185 PHE B N 1
ATOM 3440 C CA . PHE B 1 98 ? -23.44829 36.03885 92.83973 1.000 61.75836 185 PHE B CA 1
ATOM 3441 C C . PHE B 1 98 ? -24.49042 37.06266 92.41721 1.000 63.13314 185 PHE B C 1
ATOM 3442 O O . PHE B 1 98 ? -25.56130 37.15618 93.02676 1.000 75.48230 185 PHE B O 1
ATOM 3450 N N . SER B 1 99 ? -24.17789 37.81777 91.37160 1.000 62.34753 186 SER B N 1
ATOM 3451 C CA . SER B 1 99 ? -25.06534 38.85931 90.87885 1.000 59.07581 186 SER B CA 1
ATOM 3452 C C . SER B 1 99 ? -24.61907 39.21750 89.47284 1.000 61.33780 186 SER B C 1
ATOM 3453 O O . SER B 1 99 ? -23.54678 38.81214 89.01963 1.000 62.60891 186 SER B O 1
ATOM 3456 N N . GLU B 1 100 ? -25.45615 39.99043 88.78395 1.000 66.93511 187 GLU B N 1
ATOM 3457 C CA . GLU B 1 100 ? -25.06149 40.47183 87.46795 1.000 62.20199 187 GLU B CA 1
ATOM 3458 C C . GLU B 1 100 ? -23.78123 41.29020 87.55270 1.000 55.58829 187 GLU B C 1
ATOM 3459 O O . GLU B 1 100 ? -22.90980 41.19147 86.67937 1.000 57.63746 187 GLU B O 1
ATOM 3465 N N . LEU B 1 101 ? -23.64663 42.09980 88.60406 1.000 52.72967 188 LEU B N 1
ATOM 3466 C CA . LEU B 1 101 ? -22.46901 42.94937 88.73168 1.000 51.44821 188 LEU B CA 1
ATOM 3467 C C . LEU B 1 101 ? -21.20124 42.12087 88.90745 1.000 52.26992 188 LEU B C 1
ATOM 3468 O O . LEU B 1 101 ? -20.20176 42.34135 88.21036 1.000 51.81116 188 LEU B O 1
ATOM 3473 N N . VAL B 1 102 ? -21.22555 41.15524 89.83111 1.000 49.80242 189 VAL B N 1
ATOM 3474 C CA . VAL B 1 102 ? -20.04285 40.32955 90.05590 1.000 47.40710 189 VAL B CA 1
ATOM 3475 C C . VAL B 1 102 ? -19.67557 39.56774 88.79098 1.000 50.26922 189 VAL B C 1
ATOM 3476 O O . VAL B 1 102 ? -18.49226 39.37902 88.48064 1.000 48.17001 189 VAL B O 1
ATOM 3480 N N . ASP B 1 103 ? -20.68103 39.11442 88.04094 1.000 50.08555 190 ASP B N 1
ATOM 3481 C CA . ASP B 1 103 ? -20.39359 38.42216 86.79228 1.000 49.24835 190 ASP B CA 1
ATOM 3482 C C . ASP B 1 103 ? -19.68768 39.34179 85.80154 1.000 51.44943 190 ASP B C 1
ATOM 3483 O O . ASP B 1 103 ? -18.71540 38.93738 85.15185 1.000 47.94485 190 ASP B O 1
ATOM 3488 N N . LYS B 1 104 ? -20.14883 40.59129 85.68384 1.000 52.43340 191 LYS B N 1
ATOM 3489 C CA . LYS B 1 104 ? -19.47151 41.53871 84.80483 1.000 51.25883 191 LYS B CA 1
ATOM 3490 C C . LYS B 1 104 ? -18.04724 41.80999 85.27198 1.000 46.18396 191 LYS B C 1
ATOM 3491 O O . LYS B 1 104 ? -17.11543 41.85526 84.45953 1.000 47.26852 191 LYS B O 1
ATOM 3497 N N . LEU B 1 105 ? -17.85800 41.99026 86.58171 1.000 43.75977 192 LEU B N 1
ATOM 3498 C CA . LEU B 1 105 ? -16.52701 42.28274 87.09799 1.000 43.25043 192 LEU B CA 1
ATOM 3499 C C . LEU B 1 105 ? -15.55807 41.13859 86.84162 1.000 45.54549 192 LEU B C 1
ATOM 3500 O O . LEU B 1 105 ? -14.35331 41.36967 86.68449 1.000 38.32523 192 LEU B O 1
ATOM 3505 N N . CYS B 1 106 ? -16.05320 39.90318 86.81812 1.000 39.14855 193 CYS B N 1
ATOM 3506 C CA . CYS B 1 106 ? -15.18534 38.74062 86.72941 1.000 40.23919 193 CYS B CA 1
ATOM 3507 C C . CYS B 1 106 ? -14.94707 38.25911 85.30378 1.000 46.19796 193 CYS B C 1
ATOM 3508 O O . CYS B 1 106 ? -14.32610 37.20776 85.12202 1.000 49.50869 193 CYS B O 1
ATOM 3511 N N . GLY B 1 107 ? -15.40803 38.98963 84.29081 1.000 42.92785 194 GLY B N 1
ATOM 3512 C CA . GLY B 1 107 ? -15.00841 38.63587 82.94436 1.000 45.20398 194 GLY B CA 1
ATOM 3513 C C . GLY B 1 107 ? -16.05779 38.69615 81.85418 1.000 50.76157 194 GLY B C 1
ATOM 3514 O O . GLY B 1 107 ? -15.72238 38.51948 80.67955 1.000 53.63180 194 GLY B O 1
ATOM 3515 N N . SER B 1 108 ? -17.32273 38.93116 82.20134 1.000 49.54524 195 SER B N 1
ATOM 3516 C CA . SER B 1 108 ? -18.37517 38.92423 81.19417 1.000 53.09758 195 SER B CA 1
ATOM 3517 C C . SER B 1 108 ? -18.69226 40.31131 80.65646 1.000 55.81260 195 SER B C 1
ATOM 3518 O O . SER B 1 108 ? -19.48681 40.42704 79.71709 1.000 56.29876 195 SER B O 1
ATOM 3521 N N . ASP B 1 109 ? -18.08250 41.35542 81.20654 1.000 55.79347 196 ASP B N 1
ATOM 3522 C CA . ASP B 1 109 ? -18.31743 42.69945 80.71233 1.000 51.23935 196 ASP B CA 1
ATOM 3523 C C . ASP B 1 109 ? -17.43907 42.98864 79.49711 1.000 55.64989 196 ASP B C 1
ATOM 3524 O O . ASP B 1 109 ? -16.37041 42.40125 79.30622 1.000 50.69007 196 ASP B O 1
ATOM 3529 N N . GLU B 1 110 ? -17.90259 43.92108 78.67072 1.000 55.88479 197 GLU B N 1
ATOM 3530 C CA . GLU B 1 110 ? -17.15755 44.33793 77.49215 1.000 61.34590 197 GLU B CA 1
ATOM 3531 C C . GLU B 1 110 ? -16.12759 45.41282 77.79718 1.000 61.91155 197 GLU B C 1
ATOM 3532 O O . GLU B 1 110 ? -15.50051 45.92800 76.86527 1.000 60.93431 197 GLU B O 1
ATOM 3538 N N . CYS B 1 111 ? -15.94948 45.76924 79.06732 1.000 58.71154 198 CYS B N 1
ATOM 3539 C CA . CYS B 1 111 ? -15.00349 46.80228 79.44509 1.000 55.77927 198 CYS B CA 1
ATOM 3540 C C . CYS B 1 111 ? -14.30239 46.40021 80.73259 1.000 52.40077 198 CYS B C 1
ATOM 3541 O O . CYS B 1 111 ? -14.77493 45.54829 81.48890 1.000 50.55890 198 CYS B O 1
ATOM 3544 N N . ILE B 1 112 ? -13.16289 47.03875 80.97062 1.000 51.56367 199 ILE B N 1
ATOM 3545 C CA . ILE B 1 112 ? -12.37204 46.84681 82.17707 1.000 50.17215 199 ILE B CA 1
ATOM 3546 C C . ILE B 1 112 ? -12.36983 48.15653 82.95197 1.000 51.03409 199 ILE B C 1
ATOM 3547 O O . ILE B 1 112 ? -12.23561 49.23483 82.36266 1.000 57.18993 199 ILE B O 1
ATOM 3552 N N . GLY B 1 113 ? -12.53737 48.06496 84.26362 1.000 47.19993 200 GLY B N 1
ATOM 3553 C CA . GLY B 1 113 ? -12.54240 49.26283 85.07470 1.000 41.89424 200 GLY B CA 1
ATOM 3554 C C . GLY B 1 113 ? -12.47676 48.91874 86.54357 1.000 45.49013 200 GLY B C 1
ATOM 3555 O O . GLY B 1 113 ? -12.19577 47.78153 86.92367 1.000 46.00695 200 GLY B O 1
ATOM 3556 N N . SER B 1 114 ? -12.74716 49.92474 87.36831 1.000 42.52780 201 SER B N 1
ATOM 3557 C CA . SER B 1 114 ? -12.79444 49.70877 88.80557 1.000 45.34480 201 SER B CA 1
ATOM 3558 C C . SER B 1 114 ? -13.77676 48.59155 89.13028 1.000 44.78185 201 SER B C 1
ATOM 3559 O O . SER B 1 114 ? -14.89725 48.56084 88.61435 1.000 45.32468 201 SER B O 1
ATOM 3562 N N . GLY B 1 115 ? -13.34632 47.66372 89.98245 1.000 42.43989 202 GLY B N 1
ATOM 3563 C CA . GLY B 1 115 ? -14.11927 46.49072 90.31126 1.000 39.45913 202 GLY B CA 1
ATOM 3564 C C . GLY B 1 115 ? -13.74417 45.25358 89.52296 1.000 43.95570 202 GLY B C 1
ATOM 3565 O O . GLY B 1 115 ? -14.04202 44.13755 89.96828 1.000 41.43148 202 GL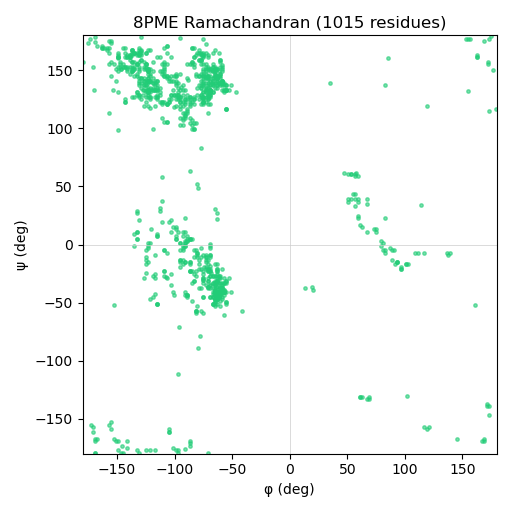Y B O 1
ATOM 3566 N N . SER B 1 116 ? -13.10263 45.41884 88.36939 1.000 42.83431 203 SER B N 1
ATOM 3567 C CA . SER B 1 116 ? -12.77730 44.27835 87.52706 1.000 39.68067 203 SER B CA 1
ATOM 3568 C C . SER B 1 116 ? -11.74714 43.37892 88.19863 1.000 39.96983 203 SER B C 1
ATOM 3569 O O . SER B 1 116 ? -10.83158 43.84852 88.88083 1.000 43.51117 203 SER B O 1
ATOM 3572 N N . GLN B 1 117 ? -11.91291 42.07452 88.00052 1.000 37.44129 204 GLN B N 1
ATOM 3573 C CA . GLN B 1 117 ? -10.96700 41.09240 88.50967 1.000 38.61773 20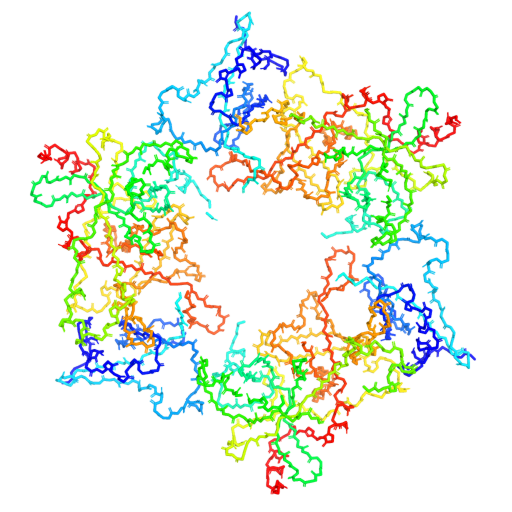4 GLN B CA 1
ATOM 3574 C C . GLN B 1 117 ? -9.63811 41.18618 87.76942 1.000 42.76029 204 GLN B C 1
ATOM 3575 O O . GLN B 1 117 ? -9.60514 41.25570 86.53676 1.000 43.21138 204 GLN B O 1
ATOM 3581 N N . VAL B 1 118 ? -8.54103 41.19448 88.52409 1.000 41.41414 205 VAL B N 1
ATOM 3582 C CA . VAL B 1 118 ? -7.19506 41.14668 87.96690 1.000 43.19818 205 VAL B CA 1
ATOM 3583 C C . VAL B 1 118 ? -6.44036 40.03074 88.67625 1.000 46.06450 205 VAL B C 1
ATOM 3584 O O . VAL B 1 118 ? -6.53469 39.89301 89.90199 1.000 40.54648 205 VAL B O 1
ATOM 3588 N N . ALA B 1 119 ? -5.72394 39.21472 87.90317 1.000 43.95808 206 ALA B N 1
ATOM 3589 C CA . ALA B 1 119 ? -5.06208 38.03847 88.44566 1.000 51.87418 206 ALA B CA 1
ATOM 3590 C C . ALA B 1 119 ? -3.69656 37.85285 87.79830 1.000 53.98036 206 ALA B C 1
ATOM 3591 O O . ALA B 1 119 ? -3.46720 38.25624 86.65523 1.000 49.36363 206 ALA B O 1
ATOM 3593 N N . SER B 1 120 ? -2.78784 37.25357 88.55718 1.000 57.80201 207 SER B N 1
ATOM 3594 C CA . SER B 1 120 ? -1.51029 36.76672 88.06598 1.000 54.28849 207 SER B CA 1
ATOM 3595 C C . SER B 1 120 ? -1.39110 35.28963 88.42868 1.000 63.46447 207 SER B C 1
ATOM 3596 O O . SER B 1 120 ? -2.31707 34.68450 88.97893 1.000 65.40667 207 SER B O 1
ATOM 3599 N N . HIS B 1 121 ? -0.23964 34.69994 88.10174 1.000 71.05101 208 HIS B N 1
ATOM 3600 C CA . HIS B 1 121 ? 0.02872 33.32660 88.51002 1.000 70.29762 208 HIS B CA 1
ATOM 3601 C C . HIS B 1 121 ? 0.12725 33.19073 90.02377 1.000 73.36153 208 HIS B C 1
ATOM 3602 O O . HIS B 1 121 ? 0.00367 32.07622 90.54198 1.000 79.35696 208 HIS B O 1
ATOM 3609 N N . GLU B 1 122 ? 0.31124 34.29800 90.74387 1.000 70.27817 209 GLU B N 1
ATOM 3610 C CA . GLU B 1 122 ? 0.54377 34.26516 92.17963 1.000 70.86469 209 GLU B CA 1
ATOM 3611 C C . GLU B 1 122 ? -0.53396 34.95125 93.00711 1.000 74.00956 209 GLU B C 1
ATOM 3612 O O . GLU B 1 122 ? -0.68918 34.60739 94.18124 1.000 78.69390 209 GLU B O 1
ATOM 3618 N N . THR B 1 123 ? -1.27096 35.90795 92.44997 1.000 69.86133 210 THR B N 1
ATOM 3619 C CA . THR B 1 123 ? -2.24085 36.66961 93.22479 1.000 65.40664 210 THR B CA 1
ATOM 3620 C C . THR B 1 123 ? -3.47260 36.96143 92.37794 1.000 61.23749 210 THR B C 1
ATOM 3621 O O . THR B 1 123 ? -3.45789 36.82615 91.15272 1.000 60.51006 210 THR B O 1
ATOM 3625 N N . PHE B 1 124 ? -4.54467 37.37055 93.05158 1.000 52.76219 211 PHE B N 1
ATOM 3626 C CA . PHE B 1 124 ? -5.73864 37.84829 92.37160 1.000 55.47322 211 PHE B CA 1
ATOM 3627 C C . PHE B 1 124 ? -6.44436 38.85872 93.26062 1.000 51.85919 211 PHE B C 1
ATOM 3628 O O . PHE B 1 124 ? -6.35836 38.79763 94.49057 1.000 59.40195 211 PHE B O 1
ATOM 3636 N N . GLY B 1 125 ? -7.14198 39.79054 92.62191 1.000 47.17438 212 GLY B N 1
ATOM 3637 C CA . GLY B 1 125 ? -7.81222 40.84771 93.34417 1.000 40.98974 212 GLY B CA 1
ATOM 3638 C C . GLY B 1 125 ? -8.68265 41.69930 92.44727 1.000 43.07306 212 GLY B C 1
ATOM 3639 O O . GLY B 1 125 ? -9.12935 41.25058 91.38778 1.000 44.42370 212 GLY B O 1
ATOM 3640 N N . THR B 1 126 ? -8.91524 42.93990 92.86167 1.000 42.68076 213 THR B N 1
ATOM 3641 C CA . THR B 1 126 ? -9.81188 43.86171 92.18247 1.000 39.46785 213 THR B CA 1
ATOM 3642 C C . THR B 1 126 ? -9.01935 45.05870 91.67960 1.000 40.18296 213 THR B C 1
ATOM 3643 O O . THR B 1 126 ? -8.09907 45.52759 92.35581 1.000 37.69223 213 THR B O 1
ATOM 3647 N N . LEU B 1 127 ? -9.35595 45.54004 90.48431 1.000 40.60115 214 LEU B N 1
ATOM 3648 C CA . LEU B 1 127 ? -8.77013 46.77967 89.99109 1.000 40.28335 214 LEU B CA 1
ATOM 3649 C C . LEU B 1 127 ? -9.41757 47.94852 90.72670 1.000 41.71218 214 LEU B C 1
ATOM 3650 O O . LEU B 1 127 ? -10.64383 48.09859 90.70295 1.000 43.41914 214 LEU B O 1
ATOM 3655 N N . GLY B 1 128 ? -8.60429 48.77138 91.38834 1.000 46.03817 215 GLY B N 1
ATOM 3656 C CA . GLY B 1 128 ? -9.15428 49.90112 92.11704 1.000 46.58942 215 GLY B CA 1
ATOM 3657 C C . GLY B 1 128 ? -9.49793 51.15614 91.33534 1.000 44.53581 215 GLY B C 1
ATOM 3658 O O . GLY B 1 128 ? -10.64579 51.61183 91.34674 1.000 47.25352 215 GLY B O 1
ATOM 3659 N N . ALA B 1 129 ? -8.50978 51.71185 90.64000 1.000 43.81111 216 ALA B N 1
ATOM 3660 C CA . ALA B 1 129 ? -8.67551 52.99257 89.96567 1.000 48.61793 216 ALA B CA 1
ATOM 3661 C C . ALA B 1 129 ? -7.88483 52.99929 88.66652 1.000 46.57043 216 ALA B C 1
ATOM 3662 O O . ALA B 1 129 ? -6.89407 52.27423 88.52713 1.000 47.09444 216 ALA B O 1
ATOM 3664 N N . ILE B 1 130 ? -8.32307 53.83444 87.72859 1.000 49.23003 217 ILE B N 1
ATOM 3665 C CA . ILE B 1 130 ? -7.55183 54.15862 86.53404 1.000 46.56351 217 ILE B CA 1
ATOM 3666 C C . ILE B 1 130 ? -6.70089 55.38609 86.82975 1.000 51.24330 217 ILE B C 1
ATOM 3667 O O . ILE B 1 130 ? -7.22918 56.42626 87.23943 1.000 56.05564 217 ILE B O 1
ATOM 3672 N N . VAL B 1 131 ? -5.38433 55.28069 86.62540 1.000 54.51211 218 VAL B N 1
ATOM 3673 C CA . VAL B 1 131 ? -4.45721 56.34694 86.99671 1.000 58.16729 218 VAL B CA 1
ATOM 3674 C C . VAL B 1 131 ? -3.42858 56.55664 85.89101 1.000 59.72115 218 VAL B C 1
ATOM 3675 O O . VAL B 1 131 ? -3.28543 55.74419 84.97569 1.000 60.74943 218 VAL B O 1
ATOM 3679 N N . LYS B 1 132 ? -2.70551 57.67554 85.99571 1.000 59.76818 219 LYS B N 1
ATOM 3680 C CA . LYS B 1 132 ? -1.59427 58.00936 85.11586 1.000 61.40637 219 LYS B CA 1
ATOM 3681 C C . LYS B 1 132 ? -0.44079 58.56870 85.94011 1.000 66.95101 219 LYS B C 1
ATOM 3682 O O . LYS B 1 132 ? -0.64633 59.14190 87.01315 1.000 64.84522 219 LYS B O 1
ATOM 3688 N N . ARG B 1 133 ? 0.77622 58.40137 85.42609 1.000 66.67493 220 ARG B N 1
ATOM 3689 C CA . ARG B 1 133 ? 1.94103 59.02565 86.04006 1.000 70.03795 220 ARG B CA 1
ATOM 3690 C C . ARG B 1 133 ? 1.85780 60.54060 85.89846 1.000 77.90079 220 ARG B C 1
ATOM 3691 O O . ARG B 1 133 ? 1.46326 61.06081 84.85111 1.000 83.51982 220 ARG B O 1
ATOM 3699 N N . ARG B 1 134 ? 2.22961 61.25470 86.96303 1.000 73.23397 221 ARG B N 1
ATOM 3700 C CA . ARG B 1 134 ? 2.16341 62.71130 86.91530 1.000 75.32548 221 ARG B CA 1
ATOM 3701 C C . ARG B 1 134 ? 3.23255 63.28892 85.99797 1.000 80.83632 221 ARG B C 1
ATOM 3702 O O . ARG B 1 134 ? 2.98301 64.27348 85.29194 1.000 83.56521 221 ARG B O 1
ATOM 3710 N N . THR B 1 135 ? 4.42112 62.69327 85.98315 1.000 75.78247 222 THR B N 1
ATOM 3711 C CA . THR B 1 135 ? 5.54383 63.25206 85.24772 1.000 82.37774 222 THR B CA 1
ATOM 3712 C C . THR B 1 135 ? 6.15908 62.18250 84.35276 1.000 85.93631 222 THR B C 1
ATOM 3713 O O . THR B 1 135 ? 5.72675 61.02572 84.33061 1.000 80.08456 222 THR B O 1
ATOM 3717 N N . GLY B 1 136 ? 7.18466 62.58841 83.61412 1.000 86.91435 223 GLY B N 1
ATOM 3718 C CA . GLY B 1 136 ? 7.87565 61.67041 82.72316 1.000 88.04987 223 GLY B CA 1
ATOM 3719 C C . GLY B 1 136 ? 7.00940 61.26033 81.54662 1.000 89.87392 223 GLY B C 1
ATOM 3720 O O . GLY B 1 136 ? 6.41160 62.09706 80.85981 1.000 86.56451 223 GLY B O 1
ATOM 3721 N N . ASN B 1 137 ? 6.94894 59.94895 81.30233 1.000 92.01391 224 ASN B N 1
ATOM 3722 C CA . ASN B 1 137 ? 6.20320 59.39760 80.17622 1.000 94.95134 224 ASN B CA 1
ATOM 3723 C C . ASN B 1 137 ? 4.69009 59.44595 80.35671 1.000 92.56190 224 ASN B C 1
ATOM 3724 O O . ASN B 1 137 ? 3.96392 59.22978 79.37982 1.000 90.95541 224 ASN B O 1
ATOM 3729 N N . LYS B 1 138 ? 4.20025 59.71645 81.56661 1.000 87.79658 225 LYS B N 1
ATOM 3730 C CA . LYS B 1 138 ? 2.76637 59.87311 81.82512 1.000 84.38582 225 LYS B CA 1
ATOM 3731 C C . LYS B 1 138 ? 1.97126 58.63919 81.40226 1.000 80.50396 225 LYS B C 1
ATOM 3732 O O . LYS B 1 138 ? 0.89287 58.74411 80.81606 1.000 75.30987 225 LYS B O 1
ATOM 3738 N N . GLN B 1 139 ? 2.49502 57.45998 81.71579 1.000 83.79088 226 GLN B N 1
ATOM 3739 C CA . GLN B 1 139 ? 1.82095 56.22154 81.34919 1.000 78.90877 226 GLN B CA 1
ATOM 3740 C C . GLN B 1 139 ? 0.48627 56.07095 82.06934 1.000 69.02703 226 GLN B C 1
ATOM 3741 O O . GLN B 1 139 ? 0.34564 56.42883 83.24146 1.000 70.59155 226 GLN B O 1
ATOM 3747 N N . VAL B 1 140 ? -0.49218 55.51720 81.36217 1.000 64.21921 227 VAL B N 1
ATOM 3748 C CA . VAL B 1 140 ? -1.80116 55.22750 81.93483 1.000 63.16204 227 VAL B CA 1
ATOM 3749 C C . VAL B 1 140 ? -1.81041 53.77813 82.40140 1.000 58.48192 227 VAL B C 1
ATOM 3750 O O . VAL B 1 140 ? -1.37449 52.87627 81.67726 1.000 64.10307 227 VAL B O 1
ATOM 3754 N N . GLY B 1 141 ? -2.29306 53.55634 83.61763 1.000 58.09171 228 GLY B N 1
ATOM 3755 C CA . GLY B 1 141 ? -2.37121 52.22466 84.18246 1.000 48.76360 228 GLY B CA 1
ATOM 3756 C C . GLY B 1 141 ? -3.45381 52.15475 85.23312 1.000 51.49735 228 GLY B C 1
ATOM 3757 O O . GLY B 1 141 ? -4.35171 53.00159 85.24700 1.000 52.61030 228 GLY B O 1
ATOM 3758 N N . PHE B 1 142 ? -3.38615 51.17687 86.12978 1.000 46.10469 229 PHE B N 1
ATOM 3759 C CA . PHE B 1 142 ? -4.38755 51.05757 87.17547 1.000 47.76612 229 PHE B CA 1
ATOM 3760 C C . PHE B 1 142 ? -3.70945 50.83843 88.51923 1.000 50.91949 229 PHE B C 1
ATOM 3761 O O . PHE B 1 142 ? -2.51435 50.53892 88.60820 1.000 50.93412 229 PHE B O 1
ATOM 3769 N N . LEU B 1 143 ? -4.50176 51.02705 89.56794 1.000 51.18402 230 LEU B N 1
ATOM 3770 C CA . LEU B 1 143 ? -4.04717 50.98305 90.94754 1.000 45.64206 230 LEU B CA 1
ATOM 3771 C C . LEU B 1 143 ? -4.74757 49.83546 91.65384 1.000 49.35461 230 LEU B C 1
ATOM 3772 O O . LEU B 1 143 ? -5.96787 49.67527 91.52498 1.000 49.70878 230 LEU B O 1
ATOM 3777 N N . THR B 1 144 ? -3.98172 49.03397 92.38508 1.000 49.90913 231 THR B N 1
ATOM 3778 C CA . THR B 1 144 ? -4.55036 47.97535 93.20510 1.000 48.75061 231 THR B CA 1
ATOM 3779 C C . THR B 1 144 ? -3.64612 47.78523 94.41624 1.000 48.86220 231 THR B C 1
ATOM 3780 O O . THR B 1 144 ? -2.66187 48.51013 94.59821 1.000 50.87223 231 THR B O 1
ATOM 3784 N N . ASN B 1 145 ? -3.98024 46.80772 95.25323 1.000 49.16035 232 ASN B N 1
ATOM 3785 C CA . ASN B 1 145 ? -3.17589 46.58853 96.44263 1.000 56.80263 232 ASN B CA 1
ATOM 3786 C C . ASN B 1 145 ? -1.86284 45.91297 96.07189 1.000 58.64783 232 ASN B C 1
ATOM 3787 O O . ASN B 1 145 ? -1.79085 45.12525 95.12455 1.000 58.49601 232 ASN B O 1
ATOM 3792 N N . ARG B 1 146 ? -0.82121 46.21295 96.84215 1.000 56.03629 233 ARG B N 1
ATOM 3793 C CA . ARG B 1 146 ? 0.46238 45.54223 96.69441 1.000 61.48326 233 ARG B CA 1
ATOM 3794 C C . ARG B 1 146 ? 0.44260 44.27668 97.54151 1.000 69.40435 233 ARG B C 1
ATOM 3795 O O . ARG B 1 146 ? 0.28325 44.34767 98.76608 1.000 73.70665 233 ARG B O 1
ATOM 3803 N N . HIS B 1 147 ? 0.59940 43.12377 96.89648 1.000 76.89684 234 HIS B N 1
ATOM 3804 C CA . HIS B 1 147 ? 0.61319 41.86993 97.63385 1.000 84.67162 234 HIS B CA 1
ATOM 3805 C C . HIS B 1 147 ? 1.91937 41.72676 98.40652 1.000 89.47036 234 HIS B C 1
ATOM 3806 O O . HIS B 1 147 ? 2.98523 42.14456 97.94419 1.000 86.87869 234 HIS B O 1
ATOM 3813 N N . VAL B 1 148 ? 1.83128 41.12068 99.58559 1.000 92.09056 235 VAL B N 1
ATOM 3814 C CA . VAL B 1 148 ? 2.96061 41.05585 100.50643 1.000 93.27771 235 VAL B CA 1
ATOM 3815 C C . VAL B 1 148 ? 3.94288 39.94768 100.13546 1.000 93.35105 235 VAL B C 1
ATOM 3816 O O . VAL B 1 148 ? 3.55088 38.81274 99.86578 1.000 99.06094 235 VAL B O 1
ATOM 3820 N N . PRO B 1 155 ? 10.05593 37.54611 87.39540 1.000 93.37059 242 PRO B N 1
ATOM 3821 C CA . PRO B 1 155 ? 9.85186 38.17518 88.70106 1.000 95.99674 242 PRO B CA 1
ATOM 3822 C C . PRO B 1 155 ? 9.35251 39.61089 88.54428 1.000 102.89397 242 PRO B C 1
ATOM 3823 O O . PRO B 1 155 ? 9.95859 40.58552 88.98707 1.000 112.21750 242 PRO B O 1
ATOM 3827 N N . ASN B 1 156 ? 8.21102 39.68323 87.86178 1.000 104.48671 243 ASN B N 1
ATOM 3828 C CA . ASN B 1 156 ? 7.44805 40.89289 87.57126 1.000 103.63202 243 ASN B CA 1
ATOM 3829 C C . ASN B 1 156 ? 5.98826 40.83310 88.02456 1.000 97.41660 243 ASN B C 1
ATOM 3830 O O . ASN B 1 156 ? 5.41595 41.90143 88.25242 1.000 114.49020 243 ASN B O 1
ATOM 3835 N N . GLN B 1 157 ? 5.36099 39.65213 88.17016 1.000 92.20784 244 GLN B N 1
ATOM 3836 C CA . GLN B 1 157 ? 3.93713 39.60333 88.51029 1.000 87.93311 244 GLN B CA 1
ATOM 3837 C C . GLN B 1 157 ? 2.96802 40.31479 87.56210 1.000 79.21167 244 GLN B C 1
ATOM 3838 O O . GLN B 1 157 ? 2.31405 41.29046 87.92548 1.000 95.11894 244 GLN B O 1
ATOM 3844 N N . LYS B 1 158 ? 2.94392 39.83753 86.30917 1.000 68.25362 245 LYS B N 1
ATOM 3845 C CA . LYS B 1 158 ? 2.31865 40.48848 85.16369 1.000 67.79729 245 LYS B CA 1
ATOM 3846 C C . LYS B 1 158 ? 0.90507 39.93653 84.99678 1.000 67.01779 245 LYS B C 1
ATOM 3847 O O . LYS B 1 158 ? 0.68924 38.72139 84.96817 1.000 62.72498 245 LYS B O 1
ATOM 3861 N N . PHE B 1 160 ? -3.47461 39.81347 84.32638 1.000 46.40017 247 PHE B N 1
ATOM 3862 C CA . PHE B 1 160 ? -4.44549 39.51786 83.28295 1.000 45.00697 247 PHE B CA 1
ATOM 3863 C C . PHE B 1 160 ? -5.85987 39.71587 83.80649 1.000 44.70725 247 PHE B C 1
ATOM 3864 O O . PHE B 1 160 ? -6.11344 39.69381 85.01335 1.000 46.19013 247 PHE B O 1
ATOM 3872 N N . HIS B 1 161 ? -6.78049 39.94454 82.86876 1.000 42.33763 248 HIS B N 1
ATOM 3873 C CA . HIS B 1 161 ? -8.21143 39.99840 83.16374 1.000 44.00933 248 HIS B CA 1
ATOM 3874 C C . HIS B 1 161 ? -8.92088 39.00781 82.26658 1.000 47.57449 248 HIS B C 1
ATOM 3875 O O . HIS B 1 161 ? -8.81960 39.11270 81.02519 1.000 53.50304 248 HIS B O 1
ATOM 3882 N N . PRO B 1 162 ? -9.67287 38.04231 82.81713 1.000 45.79385 249 PRO B N 1
ATOM 3883 C CA . PRO B 1 162 ? -9.77218 37.85804 84.26514 1.000 46.08828 249 PRO B CA 1
ATOM 3884 C C . PRO B 1 162 ? -8.73562 36.88909 84.83840 1.000 44.43108 249 PRO B C 1
ATOM 3885 O O . PRO B 1 162 ? -8.54225 36.86417 86.05159 1.000 45.00975 249 PRO B O 1
ATOM 3889 N N . LEU B 1 163 ? -8.08281 36.10136 83.98796 1.000 45.70731 250 LEU B N 1
ATOM 3890 C CA . LEU B 1 163 ? -7.22185 35.03266 84.46949 1.000 48.16247 250 LEU B CA 1
ATOM 3891 C C . LEU B 1 163 ? -5.89478 34.99457 83.72719 1.000 52.29252 250 LEU B C 1
ATOM 3892 O O . LEU B 1 163 ? -5.81322 35.37369 82.55362 1.000 52.82721 250 LEU B O 1
ATOM 3897 N N . PRO B 1 164 ? -4.84070 34.52898 84.39052 1.000 49.90760 251 PRO B N 1
ATOM 3898 C CA . PRO B 1 164 ? -3.54522 34.37088 83.73092 1.000 49.22672 251 PRO B CA 1
ATOM 3899 C C . PRO B 1 164 ? -3.53592 33.13353 82.85553 1.000 56.48571 251 PRO B C 1
ATOM 3900 O O . PRO B 1 164 ? -4.34404 32.21234 83.05498 1.000 58.29791 251 PRO B O 1
ATOM 3904 N N . PRO B 1 165 ? -2.62864 33.06430 81.87759 1.000 53.24875 252 PRO B N 1
ATOM 3905 C CA . PRO B 1 165 ? -2.71285 31.99387 80.87089 1.000 55.70241 252 PRO B CA 1
ATOM 3906 C C . PRO B 1 165 ? -2.69978 30.60408 81.47490 1.000 59.63215 252 PRO B C 1
ATOM 3907 O O . PRO B 1 165 ? -3.34421 29.69501 80.93473 1.000 61.22720 252 PRO B O 1
ATOM 3911 N N . ASN B 1 166 ? -1.99381 30.41002 82.58702 1.000 63.37323 253 ASN B N 1
ATOM 3912 C CA . ASN B 1 166 ? -1.90658 29.08918 83.19366 1.000 62.05957 253 ASN B CA 1
ATOM 3913 C C . ASN B 1 166 ? -3.22312 28.66119 83.83092 1.000 61.18332 253 ASN B C 1
ATOM 3914 O O . ASN B 1 166 ? -3.44096 27.46006 84.01723 1.000 62.01033 253 ASN B O 1
ATOM 3919 N N . LEU B 1 167 ? -4.11139 29.60670 84.15222 1.000 57.78100 254 LEU B N 1
ATOM 3920 C CA . LEU B 1 167 ? -5.37208 29.29212 84.81034 1.000 56.74571 254 LEU B CA 1
ATOM 3921 C C . LEU B 1 167 ? -6.60058 29.45012 83.92765 1.000 54.88643 254 LEU B C 1
ATOM 3922 O O . LEU B 1 167 ? -7.63354 28.84668 84.23174 1.000 63.16950 254 LEU B O 1
ATOM 3927 N N . GLY B 1 168 ? -6.53506 30.25444 82.87150 1.000 56.85512 255 GLY B N 1
ATOM 3928 C CA . GLY B 1 168 ? -7.68049 30.45050 82.01487 1.000 53.05365 255 GLY B CA 1
ATOM 3929 C C . GLY B 1 168 ? -7.50282 31.58936 81.03103 1.000 56.23894 255 GLY B C 1
ATOM 3930 O O . GLY B 1 168 ? -6.39490 32.08946 80.81903 1.000 62.39841 255 GLY B O 1
ATOM 3931 N N . PRO B 1 169 ? -8.59585 32.00496 80.39696 1.000 52.86890 256 PRO B N 1
ATOM 3932 C CA . PRO B 1 169 ? -8.51531 33.07473 79.39914 1.000 52.19093 256 PRO B CA 1
ATOM 3933 C C . PRO B 1 169 ? -8.43587 34.45105 80.04435 1.000 53.32230 256 PRO B C 1
ATOM 3934 O O . PRO B 1 169 ? -8.81988 34.65605 81.19666 1.000 50.74062 256 PRO B O 1
ATOM 3938 N N . GLY B 1 170 ? -7.93480 35.40300 79.27273 1.000 48.89169 257 GLY B N 1
ATOM 3939 C CA . GLY B 1 170 ? -7.79396 36.76724 79.74100 1.000 46.63783 257 GLY B CA 1
ATOM 3940 C C . GLY B 1 170 ? -6.84656 37.54964 78.86672 1.000 49.53015 257 GLY B C 1
ATOM 3941 O O . GLY B 1 170 ? -6.03129 36.99750 78.12352 1.000 55.08382 257 GLY B O 1
ATOM 3942 N N . VAL B 1 171 ? -6.94842 38.87071 78.96117 1.000 46.79155 258 VAL B N 1
ATOM 3943 C CA . VAL B 1 171 ? -6.04421 39.76723 78.24216 1.000 49.97514 258 VAL B CA 1
ATOM 3944 C C . VAL B 1 171 ? -4.96204 40.22834 79.20185 1.000 48.39480 258 VAL B C 1
ATOM 3945 O O . VAL B 1 171 ? -5.21916 40.43136 80.40115 1.000 46.10911 258 VAL B O 1
ATOM 3949 N N . TYR B 1 172 ? -3.75256 40.40450 78.67758 1.000 44.37295 259 TYR B N 1
ATOM 3950 C CA . TYR B 1 172 ? -2.62654 40.86649 79.47390 1.000 48.93644 259 TYR B CA 1
ATOM 3951 C C . TYR B 1 172 ? -2.74449 42.36981 79.71028 1.000 52.28773 259 TYR B C 1
ATOM 3952 O O . TYR B 1 172 ? -2.79996 43.15589 78.75513 1.000 46.26937 259 TYR B O 1
ATOM 3961 N N . LEU B 1 173 ? -2.80033 42.76534 80.98261 1.000 51.92604 260 LEU B N 1
ATOM 3962 C CA . LEU B 1 173 ? -2.96975 44.16329 81.36060 1.000 54.43315 260 LEU B CA 1
ATOM 3963 C C . LEU B 1 173 ? -1.63957 44.88902 81.49645 1.000 50.78830 260 LEU B C 1
ATOM 3964 O O . LEU B 1 173 ? -1.50811 46.03309 81.04945 1.000 47.11766 260 LEU B O 1
ATOM 3969 N N . GLY B 1 174 ? -0.66078 44.24991 82.11603 1.000 51.75188 261 GLY B N 1
ATOM 3970 C CA . GLY B 1 174 ? 0.62586 44.86886 82.34969 1.000 48.30246 261 GLY B CA 1
ATOM 3971 C C . GLY B 1 174 ? 1.29908 44.22516 83.54267 1.000 54.26196 261 GLY B C 1
ATOM 3972 O O . GLY B 1 174 ? 0.73471 43.35998 84.21344 1.000 55.93752 261 GLY B O 1
ATOM 3973 N N . ALA B 1 175 ? 2.51740 44.68094 83.80166 1.000 56.11384 262 ALA B N 1
ATOM 3974 C CA . ALA B 1 175 ? 3.32530 44.15124 84.88497 1.000 59.86831 262 ALA B CA 1
ATOM 3975 C C . ALA B 1 175 ? 3.32161 45.10692 86.07150 1.000 62.75512 262 ALA B C 1
ATOM 3976 O O . ALA B 1 175 ? 3.27629 46.33086 85.91565 1.000 59.94911 262 ALA B O 1
ATOM 3978 N N . VAL B 1 176 ? 3.35216 44.52985 87.27305 1.000 68.36689 263 VAL B N 1
ATOM 3979 C CA . VAL B 1 176 ? 3.35215 45.34749 88.47808 1.000 62.98301 263 VAL B CA 1
ATOM 3980 C C . VAL B 1 176 ? 4.67967 46.08211 88.58095 1.000 64.48073 263 VAL B C 1
ATOM 3981 O O . VAL B 1 176 ? 5.75533 45.47476 88.49810 1.000 74.07393 263 VAL B O 1
ATOM 3985 N N . GLU B 1 177 ? 4.60745 47.39423 88.77906 1.000 65.55988 264 GLU B N 1
ATOM 3986 C CA . GLU B 1 177 ? 5.79364 48.20428 89.02389 1.000 65.75594 264 GLU B CA 1
ATOM 3987 C C . GLU B 1 177 ? 6.16658 48.12359 90.49961 1.000 71.53825 264 GLU B C 1
ATOM 3988 O O . GLU B 1 177 ? 5.33781 48.41078 91.37093 1.000 73.56824 264 GLU B O 1
ATOM 3994 N N . ARG B 1 178 ? 7.40411 47.73625 90.78455 1.000 80.32321 265 ARG B N 1
ATOM 3995 C CA . ARG B 1 178 ? 7.87502 47.62752 92.15855 1.000 85.85745 265 ARG B CA 1
ATOM 3996 C C . ARG B 1 178 ? 8.45945 48.95538 92.62326 1.000 87.84841 265 ARG B C 1
ATOM 3997 O O . ARG B 1 178 ? 9.31376 49.53733 91.94516 1.000 91.42549 265 ARG B O 1
ATOM 4005 N N . ALA B 1 179 ? 8.00079 49.42499 93.78010 1.000 85.55859 266 ALA B N 1
ATOM 4006 C CA . ALA B 1 179 ? 8.41842 50.72004 94.30702 1.000 90.29496 266 ALA B CA 1
ATOM 4007 C C . ALA B 1 179 ? 9.55501 50.56790 95.31037 1.000 92.94612 266 ALA B C 1
ATOM 4008 O O . ALA B 1 179 ? 10.70368 50.33934 94.93298 1.000 97.34044 266 ALA B O 1
ATOM 4010 N N . PHE B 1 200 ? 7.93114 44.23993 110.14702 1.000 105.07682 287 PHE B N 1
ATOM 4011 C CA . PHE B 1 200 ? 6.94734 45.28200 109.86954 1.000 99.50505 287 PHE B CA 1
ATOM 4012 C C . PHE B 1 200 ? 6.50550 45.28970 108.40478 1.000 91.33372 287 PHE B C 1
ATOM 4013 O O . PHE B 1 200 ? 7.32203 45.11890 107.49999 1.000 102.44502 287 PHE B O 1
ATOM 4021 N N . VAL B 1 201 ? 5.20610 45.48037 108.18498 1.000 86.35308 288 VAL B N 1
ATOM 4022 C CA . VAL B 1 201 ? 4.63471 45.62221 106.84975 1.000 80.56039 288 VAL B CA 1
ATOM 4023 C C . VAL B 1 201 ? 3.65672 46.78763 106.86142 1.000 77.51934 288 VAL B C 1
ATOM 4024 O O . VAL B 1 201 ? 2.74915 46.82977 107.69963 1.000 81.48555 288 VAL B O 1
ATOM 4028 N N . ARG B 1 202 ? 3.83428 47.72708 105.93516 1.000 70.35454 289 ARG B N 1
ATOM 4029 C CA . ARG B 1 202 ? 2.93012 48.86145 105.80216 1.000 71.32668 289 ARG B CA 1
ATOM 4030 C C . ARG B 1 202 ? 1.99798 48.64496 104.61561 1.000 68.32693 289 ARG B C 1
ATOM 4031 O O . ARG B 1 202 ? 2.45449 48.33800 103.50950 1.000 66.84636 289 ARG B O 1
ATOM 4039 N N . ALA B 1 203 ? 0.69486 48.80058 104.85426 1.000 66.72098 290 ALA B N 1
ATOM 4040 C CA . ALA B 1 203 ? -0.29472 48.64957 103.79360 1.000 57.75443 290 ALA B CA 1
ATOM 4041 C C . ALA B 1 203 ? 0.00512 49.60594 102.64738 1.000 62.23999 290 ALA B C 1
ATOM 4042 O O . ALA B 1 203 ? 0.25463 50.79585 102.86383 1.000 65.28697 290 ALA B O 1
ATOM 4044 N N . ASP B 1 204 ? -0.02977 49.08641 101.42155 1.000 60.74829 291 ASP B N 1
ATOM 4045 C CA . ASP B 1 204 ? 0.37728 49.87387 100.26856 1.000 60.82505 291 ASP B CA 1
ATOM 4046 C C . ASP B 1 204 ? -0.41243 49.44055 99.04132 1.000 55.17973 291 ASP B C 1
ATOM 4047 O O . ASP B 1 204 ? -0.98731 48.35065 98.99571 1.000 48.82005 291 ASP B O 1
ATOM 4052 N N . GLY B 1 205 ? -0.42760 50.32325 98.04002 1.000 59.23642 292 GLY B N 1
ATOM 4053 C CA . GLY B 1 205 ? -0.96872 50.02746 96.73360 1.000 56.13626 292 GLY B CA 1
ATOM 4054 C C . GLY B 1 205 ? 0.15327 49.86269 95.71829 1.000 57.61202 292 GLY B C 1
ATOM 4055 O O . GLY B 1 205 ? 1.32018 50.13091 95.99234 1.000 57.89406 292 GLY B O 1
ATOM 4056 N N . ALA B 1 206 ? -0.22173 49.40593 94.52474 1.000 60.09104 293 ALA B N 1
ATOM 4057 C CA . ALA B 1 206 ? 0.74812 49.20603 93.45833 1.000 54.26769 293 ALA B CA 1
ATOM 4058 C C . ALA B 1 206 ? 0.18687 49.71773 92.14156 1.000 51.24457 293 ALA B C 1
ATOM 4059 O O . ALA B 1 206 ? -1.02451 49.68631 91.90575 1.000 53.43469 293 ALA B O 1
ATOM 4061 N N . PHE B 1 207 ? 1.08777 50.19174 91.28847 1.000 57.34404 294 PHE B N 1
ATOM 4062 C CA . PHE B 1 207 ? 0.75071 50.74814 89.98464 1.000 55.81611 294 PHE B CA 1
ATOM 4063 C C . PHE B 1 207 ? 1.12291 49.74079 88.90676 1.000 56.20789 294 PHE B C 1
ATOM 4064 O O . PHE B 1 207 ? 2.28559 49.32830 88.80916 1.000 57.83428 294 PHE B O 1
ATOM 4072 N N . ILE B 1 208 ? 0.14274 49.35649 88.09799 1.000 51.82966 295 ILE B N 1
ATOM 4073 C CA . ILE B 1 208 ? 0.37580 48.53251 86.91747 1.000 51.42494 295 ILE B CA 1
ATOM 4074 C C . ILE B 1 208 ? 0.21562 49.42239 85.68890 1.000 51.68408 295 ILE B C 1
ATOM 4075 O O . ILE B 1 208 ? -0.91631 49.78301 85.33076 1.000 56.02785 295 ILE B O 1
ATOM 4080 N N . PRO B 1 209 ? 1.30133 49.81840 85.02756 1.000 56.47339 296 PRO B N 1
ATOM 4081 C CA . PRO B 1 209 ? 1.15227 50.54016 83.75653 1.000 58.71512 296 PRO B CA 1
ATOM 4082 C C . PRO B 1 209 ? 0.65780 49.59374 82.67515 1.000 53.86883 296 PRO B C 1
ATOM 4083 O O . PRO B 1 209 ? 1.15037 48.47170 82.53939 1.000 59.02002 296 PRO B O 1
ATOM 4087 N N . PHE B 1 210 ? -0.32289 50.05763 81.90540 1.000 49.07893 297 PHE B N 1
ATOM 4088 C CA . PHE B 1 210 ? -0.89117 49.23766 80.84578 1.000 48.83605 297 PHE B CA 1
ATOM 4089 C C . PHE B 1 210 ? 0.17282 48.82334 79.83306 1.000 53.85289 297 PHE B C 1
ATOM 4090 O O . PHE B 1 210 ? 1.05693 49.60384 79.47440 1.000 59.08812 297 PHE B O 1
ATOM 4098 N N . ALA B 1 211 ? 0.07125 47.57870 79.37038 1.000 54.19546 298 ALA B N 1
ATOM 4099 C CA . ALA B 1 211 ? 1.00869 47.04222 78.39632 1.000 50.77382 298 ALA B CA 1
ATOM 4100 C C . ALA B 1 211 ? 0.96952 47.84614 77.09781 1.000 54.47435 298 ALA B C 1
ATOM 4101 O O . ALA B 1 211 ? -0.01122 48.52250 76.77719 1.000 55.60705 298 ALA B O 1
ATOM 4103 N N . ASP B 1 212 ? 2.07354 47.76306 76.34807 1.000 57.52135 299 ASP B N 1
ATOM 4104 C CA . ASP B 1 212 ? 2.20198 48.51792 75.10476 1.000 53.27209 299 ASP B CA 1
ATOM 4105 C C . ASP B 1 212 ? 1.10315 48.16979 74.10926 1.000 59.13276 299 ASP B C 1
ATOM 4106 O O . ASP B 1 212 ? 0.68872 49.02912 73.32183 1.000 62.27678 299 ASP B O 1
ATOM 4111 N N . ASP B 1 213 ? 0.64030 46.92235 74.10516 1.000 54.99133 300 ASP B N 1
ATOM 4112 C CA . ASP B 1 213 ? -0.34666 46.45945 73.14066 1.000 66.30388 300 ASP B CA 1
ATOM 4113 C C . ASP B 1 213 ? -1.75004 46.35480 73.72973 1.000 67.08465 300 ASP B C 1
ATOM 4114 O O . ASP B 1 213 ? -2.63821 45.78900 73.08452 1.000 61.70160 300 ASP B O 1
ATOM 4119 N N . PHE B 1 214 ? -1.97292 46.88702 74.92963 1.000 59.65199 301 PHE B N 1
ATOM 4120 C CA . PHE B 1 214 ? -3.29826 46.85733 75.53041 1.000 55.18301 301 PHE B CA 1
ATOM 4121 C C . PHE B 1 214 ? -4.18616 47.94325 74.93521 1.000 52.49781 301 PHE B C 1
ATOM 4122 O O . PHE B 1 214 ? -3.75690 49.08381 74.74423 1.000 55.77309 301 PHE B O 1
ATOM 4130 N N . ASP B 1 215 ? -5.43516 47.58008 74.64706 1.000 56.95752 302 ASP B N 1
ATOM 4131 C CA . ASP B 1 215 ? -6.41529 48.50397 74.07572 1.000 55.79731 302 ASP B CA 1
ATOM 4132 C C . ASP B 1 215 ? -7.06532 49.27585 75.21629 1.000 55.56758 302 ASP B C 1
ATOM 4133 O O . ASP B 1 215 ? -7.98298 48.77701 75.87495 1.000 55.18215 302 ASP B O 1
ATOM 4138 N N . ILE B 1 216 ? -6.59485 50.50218 75.45639 1.000 53.76330 303 ILE B N 1
ATOM 4139 C CA . ILE B 1 216 ? -7.16793 51.30003 76.53174 1.000 52.47347 303 ILE B CA 1
ATOM 4140 C C . ILE B 1 216 ? -8.57241 51.78723 76.21527 1.000 54.92975 303 ILE B C 1
ATOM 4141 O O . ILE B 1 216 ? -9.27090 52.25464 77.12251 1.000 57.99037 303 ILE B O 1
ATOM 4146 N N . SER B 1 217 ? -9.01552 51.68494 74.95813 1.000 55.65441 304 SER B N 1
ATOM 4147 C CA . SER B 1 217 ? -10.39895 52.02552 74.64739 1.000 54.31190 304 SER B CA 1
ATOM 4148 C C . SER B 1 217 ? -11.39286 51.03048 75.23248 1.000 56.61363 304 SER B C 1
ATOM 4149 O O . SER B 1 217 ? -12.59909 51.29462 75.19314 1.000 63.28897 304 SER B O 1
ATOM 4152 N N . THR B 1 218 ? -10.92660 49.90752 75.77503 1.000 54.83942 305 THR B N 1
ATOM 4153 C CA . THR B 1 218 ? -11.79610 48.98192 76.48678 1.000 57.14920 305 THR B CA 1
ATOM 4154 C C . THR B 1 218 ? -11.90498 49.31641 77.96673 1.000 55.32630 305 THR B C 1
ATOM 4155 O O . THR B 1 218 ? -12.53973 48.56480 78.71358 1.000 54.40968 305 THR B O 1
ATOM 4159 N N . VAL B 1 219 ? -11.30739 50.42535 78.40053 1.000 53.93632 306 VAL B N 1
ATOM 4160 C CA . VAL B 1 219 ? -11.28356 50.83086 79.80089 1.000 51.71968 306 VAL B CA 1
ATOM 4161 C C . VAL B 1 219 ? -12.32953 51.91230 80.02392 1.000 52.11004 306 VAL B C 1
ATOM 4162 O O . VAL B 1 219 ? -12.52949 52.78812 79.17227 1.000 57.25083 306 VAL B O 1
ATOM 4166 N N . THR B 1 220 ? -13.00744 51.84787 81.16667 1.000 51.30063 307 THR B N 1
ATOM 4167 C CA . THR B 1 220 ? -13.95621 52.87213 81.58089 1.000 57.77048 307 THR B CA 1
ATOM 4168 C C . THR B 1 220 ? -13.54842 53.42400 82.94042 1.000 58.84774 307 THR B C 1
ATOM 4169 O O . THR B 1 220 ? -13.07047 52.68098 83.80352 1.000 55.11410 307 THR B O 1
ATOM 4173 N N . THR B 1 221 ? -13.73813 54.72710 83.13318 1.000 58.84958 308 THR B N 1
ATOM 4174 C CA . THR B 1 221 ? -13.46809 55.33651 84.42710 1.000 57.05905 308 THR B CA 1
ATOM 4175 C C . THR B 1 221 ? -14.67857 55.30660 85.34868 1.000 54.99908 308 THR B C 1
ATOM 4176 O O . THR B 1 221 ? -14.60379 55.82359 86.46895 1.000 55.57235 308 THR B O 1
ATOM 4180 N N . VAL B 1 222 ? -15.77766 54.70086 84.91497 1.000 55.05099 309 VAL B N 1
ATOM 4181 C CA . VAL B 1 222 ? -16.97073 54.57999 85.74229 1.000 51.64803 309 VAL B CA 1
ATOM 4182 C C . VAL B 1 222 ? -16.75917 53.47804 86.76979 1.000 48.94702 309 VAL B C 1
ATOM 4183 O O . VAL B 1 222 ? -16.17237 52.43220 86.46695 1.000 52.18694 309 VAL B O 1
ATOM 4187 N N . VAL B 1 223 ? -17.24172 53.70089 87.99036 1.000 53.12359 310 VAL B N 1
ATOM 4188 C CA . VAL B 1 223 ? -17.29062 52.64999 89.00146 1.000 48.04636 310 VAL B CA 1
ATOM 4189 C C . VAL B 1 223 ? -18.67236 52.01575 88.88455 1.000 43.59331 310 VAL B C 1
ATOM 4190 O O . VAL B 1 223 ? -19.66974 52.58258 89.33354 1.000 49.43831 310 VAL B O 1
ATOM 4194 N N . ARG B 1 224 ? -18.73381 50.83955 88.26651 1.000 44.77670 311 ARG B N 1
ATOM 4195 C CA . ARG B 1 224 ? -20.02222 50.20048 88.04551 1.000 47.29213 311 ARG B CA 1
ATOM 4196 C C . ARG B 1 224 ? -20.67358 49.87664 89.38247 1.000 41.11475 311 ARG B C 1
ATOM 4197 O O . ARG B 1 224 ? -20.01831 49.40434 90.31505 1.000 45.18432 311 ARG B O 1
ATOM 4205 N N . GLY B 1 225 ? -21.97321 50.14365 89.47611 1.000 46.28023 312 GLY B N 1
ATOM 4206 C CA . GLY B 1 225 ? -22.69347 49.97476 90.71674 1.000 47.83958 312 GLY B CA 1
ATOM 4207 C C . GLY B 1 225 ? -22.69051 51.19525 91.61006 1.000 53.84038 312 GLY B C 1
ATOM 4208 O O . GLY B 1 225 ? -23.44641 51.23055 92.58937 1.000 57.67069 312 GLY B O 1
ATOM 4209 N N . VAL B 1 226 ? -21.83923 52.18195 91.32413 1.000 56.23791 313 VAL B N 1
ATOM 4210 C CA . VAL B 1 226 ? -21.80154 53.44451 92.05128 1.000 46.46485 313 VAL B CA 1
ATOM 4211 C C . VAL B 1 226 ? -22.09666 54.62325 91.13223 1.000 52.68502 313 VAL B C 1
ATOM 4212 O O . VAL B 1 226 ? -22.87934 55.51500 91.47680 1.000 61.31672 313 VAL B O 1
ATOM 4216 N N . GLY B 1 227 ? -21.48325 54.64021 89.95124 1.000 53.12462 314 GLY B N 1
ATOM 4217 C CA . GLY B 1 227 ? -21.67973 55.71356 88.99349 1.000 55.37032 314 GLY B CA 1
ATOM 4218 C C . GLY B 1 227 ? -20.40004 56.47611 88.71927 1.000 54.67405 314 GLY B C 1
ATOM 4219 O O . GLY B 1 227 ? -19.30437 55.94111 88.91008 1.000 58.77865 314 GLY B O 1
ATOM 4220 N N . ASP B 1 228 ? -20.52075 57.71798 88.25971 1.000 55.75658 315 ASP B N 1
ATOM 4221 C CA . ASP B 1 228 ? -19.35942 58.59162 88.14874 1.000 62.22287 315 ASP B CA 1
ATOM 4222 C C . ASP B 1 228 ? -18.87545 59.01865 89.53020 1.000 61.91185 315 ASP B C 1
ATOM 4223 O O . ASP B 1 228 ? -19.67532 59.36591 90.40374 1.000 68.59045 315 ASP B O 1
ATOM 4228 N N . ILE B 1 229 ? -17.55890 59.00161 89.72485 1.000 56.86454 316 ILE B N 1
ATOM 4229 C CA . ILE B 1 229 ? -16.95179 59.45752 90.96730 1.000 57.00987 316 ILE B CA 1
ATOM 4230 C C . ILE B 1 229 ? -16.26692 60.79819 90.73449 1.000 61.77155 316 ILE B C 1
ATOM 4231 O O . ILE B 1 229 ? -15.87933 61.14845 89.61509 1.000 66.04911 316 ILE B O 1
ATOM 4236 N N . GLY B 1 230 ? -16.13298 61.56329 91.81687 1.000 62.32555 317 GLY B N 1
ATOM 4237 C CA . GLY B 1 230 ? -15.34776 62.77828 91.81094 1.000 61.87845 317 GLY B CA 1
ATOM 4238 C C . GLY B 1 230 ? -13.88448 62.51192 92.11550 1.000 63.88328 317 GLY B C 1
ATOM 4239 O O . GLY B 1 230 ? -13.41980 61.37132 92.16085 1.000 61.40575 317 GLY B O 1
ATOM 4240 N N . ASP B 1 231 ? -13.15467 63.59739 92.35152 1.000 69.51595 318 ASP B N 1
ATOM 4241 C CA . ASP B 1 231 ? -11.72322 63.50266 92.59030 1.000 68.09662 318 ASP B CA 1
ATOM 4242 C C . ASP B 1 231 ? -11.44763 62.87164 93.95316 1.000 63.98516 318 ASP B C 1
ATOM 4243 O O . ASP B 1 231 ? -12.31397 62.81451 94.83195 1.000 57.97794 318 ASP B O 1
ATOM 4248 N N . VAL B 1 232 ? -10.21825 62.37457 94.11849 1.000 63.89492 319 VAL B N 1
ATOM 4249 C CA . VAL B 1 232 ? -9.82977 61.80332 95.40004 1.000 59.44822 319 VAL B CA 1
ATOM 4250 C C . VAL B 1 232 ? -10.06159 62.82359 96.50326 1.000 64.50103 319 VAL B C 1
ATOM 4251 O O . VAL B 1 232 ? -9.75678 64.01468 96.35519 1.000 68.57017 319 VAL B O 1
ATOM 4255 N N . LYS B 1 233 ? -10.61272 62.35957 97.61964 1.000 66.41239 320 LYS B N 1
ATOM 4256 C CA . LYS B 1 233 ? -10.79652 63.19611 98.79889 1.000 61.20168 320 LYS B CA 1
ATOM 4257 C C . LYS B 1 233 ? -9.55769 63.05185 99.67170 1.000 61.63424 320 LYS B C 1
ATOM 4258 O O . LYS B 1 233 ? -9.33246 61.99532 100.27361 1.000 64.32353 320 LYS B O 1
ATOM 4264 N N . VAL B 1 234 ? -8.74554 64.10727 99.73254 1.000 60.55752 321 VAL B N 1
ATOM 4265 C CA . VAL B 1 234 ? -7.56711 64.07415 100.58685 1.000 60.11637 321 VAL B CA 1
ATOM 4266 C C . VAL B 1 234 ? -8.00393 63.93146 102.03500 1.000 65.06056 321 VAL B C 1
ATOM 4267 O O . VAL B 1 234 ? -8.93004 64.61315 102.49321 1.000 62.85073 321 VAL B O 1
ATOM 4271 N N . ILE B 1 235 ? -7.33837 63.04396 102.76947 1.000 60.42237 322 ILE B N 1
ATOM 4272 C CA . ILE B 1 235 ? -7.59398 62.91391 104.20077 1.000 60.63334 322 ILE B CA 1
ATOM 4273 C C . ILE B 1 235 ? -6.77141 63.99521 104.89519 1.000 69.21179 322 ILE B C 1
ATOM 4274 O O . ILE B 1 235 ? -5.55047 63.88526 105.01374 1.000 68.47765 322 ILE B O 1
ATOM 4279 N N . ASP B 1 236 ? -7.44102 65.05270 105.34635 1.000 72.48676 323 ASP B N 1
ATOM 4280 C CA . ASP B 1 236 ? -6.78226 66.13936 106.06240 1.000 68.62125 323 ASP B CA 1
ATOM 4281 C C . ASP B 1 236 ? -6.63730 65.75096 107.52877 1.000 74.61081 323 ASP B C 1
ATOM 4282 O O . ASP B 1 236 ? -7.62925 65.41909 108.18638 1.000 79.93980 323 ASP B O 1
ATOM 4287 N N . LEU B 1 237 ? -5.41133 65.79337 108.04916 1.000 70.47775 324 LEU B N 1
ATOM 4288 C CA . LEU B 1 237 ? -5.19674 65.33168 109.41377 1.000 70.76195 324 LEU B CA 1
ATOM 4289 C C . LEU B 1 237 ? -5.56768 66.37643 110.45330 1.000 76.42948 324 LEU B C 1
ATOM 4290 O O . LEU B 1 237 ? -5.64337 66.04368 111.64100 1.000 80.53789 324 LEU B O 1
ATOM 4295 N N . GLN B 1 238 ? -5.81450 67.61955 110.03920 1.000 71.95478 325 GLN B N 1
ATOM 4296 C CA . GLN B 1 238 ? -6.05667 68.71443 110.96728 1.000 78.56897 325 GLN B CA 1
ATOM 4297 C C . GLN B 1 238 ? -7.49710 69.20724 110.99461 1.000 80.15591 325 GLN B C 1
ATOM 4298 O O . GLN B 1 238 ? -7.81638 70.07798 111.81083 1.000 82.46326 325 GLN B O 1
ATOM 4304 N N . CYS B 1 239 ? -8.36769 68.70249 110.13845 1.000 79.66872 326 CYS B N 1
ATOM 4305 C CA . CYS B 1 239 ? -9.77146 69.08427 110.18194 1.000 79.85750 326 CYS B CA 1
ATOM 4306 C C . CYS B 1 239 ? -10.50809 68.22214 111.19407 1.000 74.73360 326 CYS B C 1
ATOM 4307 O O . CYS B 1 239 ? -9.97887 67.22839 111.69820 1.000 76.23985 326 CYS B O 1
ATOM 4310 N N . PRO B 1 240 ? -11.74517 68.57664 111.52961 1.000 76.79575 327 PRO B N 1
ATOM 4311 C CA . PRO B 1 240 ? -12.43859 67.83635 112.58976 1.000 75.53149 327 PRO B CA 1
ATOM 4312 C C . PRO B 1 240 ? -12.60477 66.36627 112.22335 1.000 73.27630 327 PRO B C 1
ATOM 4313 O O . PRO B 1 240 ? -12.66040 65.99315 111.04794 1.000 71.38082 327 PRO B O 1
ATOM 4317 N N . LEU B 1 241 ? -12.68350 65.52903 113.25828 1.000 71.00632 328 LEU B N 1
ATOM 4318 C CA . LEU B 1 241 ? -12.68257 64.08698 113.04433 1.000 65.78272 328 LEU B CA 1
ATOM 4319 C C . LEU B 1 241 ? -13.89086 63.62499 112.24321 1.000 61.38310 328 LEU B C 1
ATOM 4320 O O . LEU B 1 241 ? -13.79067 62.66439 111.47138 1.000 59.91955 328 LEU B O 1
ATOM 4325 N N . ASN B 1 242 ? -15.03629 64.28590 112.40546 1.000 65.47820 329 ASN B N 1
ATOM 4326 C CA . ASN B 1 242 ? -16.23401 63.79569 111.73871 1.000 61.98141 329 ASN B CA 1
ATOM 4327 C C . ASN B 1 242 ? -16.18566 63.95207 110.22684 1.000 63.84725 329 ASN B C 1
ATOM 4328 O O . ASN B 1 242 ? -17.15465 63.56955 109.56079 1.000 68.17469 329 ASN B O 1
ATOM 4333 N N . SER B 1 243 ? -15.11650 64.51935 109.65990 1.000 64.87332 330 SER B N 1
ATOM 4334 C CA . SER B 1 243 ? -14.97776 64.48244 108.20905 1.000 61.12775 330 SER B CA 1
ATOM 4335 C C . SER B 1 243 ? -14.65810 63.08179 107.70317 1.000 61.84308 330 SER B C 1
ATOM 4336 O O . SER B 1 243 ? -15.04766 62.72544 106.58461 1.000 60.74049 330 SER B O 1
ATOM 4339 N N . LEU B 1 244 ? -13.94842 62.27850 108.49910 1.000 59.90653 331 LEU B N 1
ATOM 4340 C CA . LEU B 1 244 ? -13.61430 60.91244 108.11255 1.000 56.28225 331 LEU B CA 1
ATOM 4341 C C . LEU B 1 244 ? -14.25462 59.85453 108.99561 1.000 54.06548 331 LEU B C 1
ATOM 4342 O O . LEU B 1 244 ? -14.87676 58.91825 108.48100 1.000 52.27689 331 LEU B O 1
ATOM 4347 N N . ILE B 1 245 ? -14.11096 59.97117 110.31874 1.000 57.58021 332 ILE B N 1
ATOM 4348 C CA . ILE B 1 245 ? -14.58941 58.93081 111.22443 1.000 52.02807 332 ILE B CA 1
ATOM 4349 C C . ILE B 1 245 ? -16.10971 58.93817 111.25359 1.000 52.50344 332 ILE B C 1
ATOM 4350 O O . ILE B 1 245 ? -16.73734 59.97366 111.51297 1.000 52.83689 332 ILE B O 1
ATOM 4355 N N . GLY B 1 246 ? -16.71079 57.77742 111.01012 1.000 52.46453 333 GLY B N 1
ATOM 4356 C CA . GLY B 1 246 ? -18.14951 57.65365 111.00287 1.000 51.05002 333 GLY B CA 1
ATOM 4357 C C . GLY B 1 246 ? -18.78958 57.86870 109.65171 1.000 49.25522 333 GLY B C 1
ATOM 4358 O O . GLY B 1 246 ? -20.00787 57.68868 109.52453 1.000 51.62873 333 GLY B O 1
ATOM 4359 N N . ARG B 1 247 ? -18.01140 58.24449 108.64076 1.000 47.43399 334 ARG B N 1
ATOM 4360 C CA . ARG B 1 247 ? -18.56000 58.46409 107.31187 1.000 49.78966 334 ARG B CA 1
ATOM 4361 C C . ARG B 1 247 ? -18.95614 57.13838 106.67910 1.000 52.42654 334 ARG B C 1
ATOM 4362 O O . ARG B 1 247 ? -18.27756 56.12033 106.84984 1.000 48.35191 334 ARG B O 1
ATOM 4370 N N . GLN B 1 248 ? -20.05702 57.15226 105.93670 1.000 50.14008 335 GLN B N 1
ATOM 4371 C CA . GLN B 1 248 ? -20.44021 55.97277 105.17944 1.000 48.29607 335 GLN B CA 1
ATOM 4372 C C . GLN B 1 248 ? -19.54599 55.82552 103.95596 1.000 48.63866 335 GLN B C 1
ATOM 4373 O O . GLN B 1 248 ? -19.20896 56.80700 103.29084 1.000 55.58803 335 GLN B O 1
ATOM 4379 N N . VAL B 1 249 ? -19.14589 54.59010 103.66768 1.000 46.51638 336 VAL B N 1
ATOM 4380 C CA . VAL B 1 249 ? -18.33280 54.30361 102.49746 1.000 48.08437 336 VAL B CA 1
ATOM 4381 C C . VAL B 1 249 ? -18.92628 53.10432 101.77321 1.000 45.48318 336 VAL B C 1
ATOM 4382 O O . VAL B 1 249 ? -19.73494 52.35086 102.32088 1.000 45.55344 336 VAL B O 1
ATOM 4386 N N . CYS B 1 250 ? -18.51576 52.94333 100.51676 1.000 45.35529 337 CYS B N 1
ATOM 4387 C CA . CYS B 1 250 ? -18.88458 51.78851 99.71546 1.000 41.66003 337 CYS B CA 1
ATOM 4388 C C . CYS B 1 250 ? -17.66970 51.33821 98.92091 1.000 43.47917 337 CYS B C 1
ATOM 4389 O O . CYS B 1 250 ? -16.71614 52.09530 98.72366 1.000 45.92822 337 CYS B O 1
ATOM 4392 N N . LYS B 1 251 ? -17.71933 50.09339 98.45529 1.000 42.32427 338 LYS B N 1
ATOM 4393 C CA . LYS B 1 251 ? -16.69304 49.56457 97.57041 1.000 40.15323 338 LYS B CA 1
ATOM 4394 C C . LYS B 1 251 ? -17.34146 48.57941 96.61223 1.000 42.00918 338 LYS B C 1
ATOM 4395 O O . LYS B 1 251 ? -18.34548 47.94259 96.94273 1.000 44.28207 338 LYS B O 1
ATOM 4401 N N . VAL B 1 252 ? -16.76189 48.46119 95.42201 1.000 41.37629 339 VAL B N 1
ATOM 4402 C CA . VAL B 1 252 ? -17.19883 47.49248 94.42202 1.000 44.36201 339 VAL B CA 1
ATOM 4403 C C . VAL B 1 252 ? -16.01944 46.58496 94.10242 1.000 43.24002 339 VAL B C 1
ATOM 4404 O O . VAL B 1 252 ? -14.99280 47.05106 93.59193 1.000 43.15716 339 VAL B O 1
ATOM 4408 N N . GLY B 1 253 ? -16.16520 45.29341 94.39713 1.000 41.52847 340 GLY B N 1
ATOM 4409 C CA . GLY B 1 253 ? -15.07785 44.35409 94.21923 1.000 41.99702 340 GLY B CA 1
ATOM 4410 C C . GLY B 1 253 ? -15.56590 43.06130 93.59404 1.000 39.49757 340 GLY B C 1
ATOM 4411 O O . GLY B 1 253 ? -16.76228 42.75720 93.59009 1.000 38.32401 340 GLY B O 1
ATOM 4412 N N . ARG B 1 254 ? -14.60439 42.29095 93.07170 1.000 36.96060 341 ARG B N 1
ATOM 4413 C CA . ARG B 1 254 ? -14.94523 41.11119 92.28049 1.000 37.15891 341 ARG B CA 1
ATOM 4414 C C . ARG B 1 254 ? -15.60969 40.02740 93.11705 1.000 43.34230 341 ARG B C 1
ATOM 4415 O O . ARG B 1 254 ? -16.36845 39.21470 92.57768 1.000 49.26880 341 ARG B O 1
ATOM 4423 N N . SER B 1 255 ? -15.32801 39.97835 94.41930 1.000 43.19345 342 SER B N 1
ATOM 4424 C CA . SER B 1 255 ? -15.84177 38.89879 95.25625 1.000 43.70864 342 SER B CA 1
ATOM 4425 C C . SER B 1 255 ? -17.20799 39.20108 95.85956 1.000 43.53984 342 SER B C 1
ATOM 4426 O O . SER B 1 255 ? -18.07920 38.32485 95.87841 1.000 48.15688 342 SER B O 1
ATOM 4429 N N . SER B 1 256 ? -17.42065 40.41790 96.35915 1.000 42.50669 343 SER B N 1
ATOM 4430 C CA . SER B 1 256 ? -18.65643 40.74408 97.05968 1.000 41.23121 343 SER B CA 1
ATOM 4431 C C . SER B 1 256 ? -19.49743 41.78930 96.33826 1.000 42.24594 343 SER B C 1
ATOM 4432 O O . SER B 1 256 ? -20.51235 42.23631 96.88643 1.000 47.18763 343 SER B O 1
ATOM 4435 N N . GLY B 1 257 ? -19.12302 42.18183 95.12726 1.000 43.27218 344 GLY B N 1
ATOM 4436 C CA . GLY B 1 257 ? -19.89556 43.21298 94.45401 1.000 40.61934 344 GLY B CA 1
ATOM 4437 C C . GLY B 1 257 ? -19.87826 44.50058 95.25686 1.000 40.75152 344 GLY B C 1
ATOM 4438 O O . GLY B 1 257 ? -18.82188 44.97774 95.68850 1.000 43.79094 344 GLY B O 1
ATOM 4439 N N . HIS B 1 258 ? -21.06157 45.07329 95.46370 1.000 38.96670 345 HIS B N 1
ATOM 4440 C CA . HIS B 1 258 ? -21.22054 46.35107 96.14788 1.000 44.41636 345 HIS B CA 1
ATOM 4441 C C . HIS B 1 258 ? -21.56179 46.11436 97.61412 1.000 44.16188 345 HIS B C 1
ATOM 4442 O O . HIS B 1 258 ? -22.48820 45.35657 97.92676 1.000 45.60547 345 HIS B O 1
ATOM 4449 N N . THR B 1 259 ? -20.81443 46.76641 98.50672 1.000 46.01191 346 THR B N 1
ATOM 4450 C CA . THR B 1 259 ? -21.11617 46.76619 99.93234 1.000 41.55329 346 THR B CA 1
ATOM 4451 C C . THR B 1 259 ? -20.93618 48.17634 100.47272 1.000 42.67819 346 THR B C 1
ATOM 4452 O O . THR B 1 259 ? -20.20628 48.99151 99.90324 1.000 42.62871 346 THR B O 1
ATOM 4456 N N . THR B 1 260 ? -21.60117 48.45945 101.58798 1.000 42.78660 347 THR B N 1
ATOM 4457 C CA . THR B 1 260 ? -21.44475 49.73543 102.26848 1.000 48.67965 347 THR B CA 1
ATOM 4458 C C . THR B 1 260 ? -20.95432 49.50472 103.68998 1.000 46.60586 347 THR B C 1
ATOM 4459 O O . THR B 1 260 ? -21.22466 48.46597 104.29948 1.000 46.98087 347 THR B O 1
ATOM 4463 N N . GLY B 1 261 ? -20.22182 50.48415 104.20785 1.000 47.05837 348 GLY B N 1
ATOM 4464 C CA . GLY B 1 261 ? -19.72396 50.39848 105.56137 1.000 45.20077 348 GLY B CA 1
ATOM 4465 C C . GLY B 1 261 ? -19.50178 51.74933 106.20276 1.000 47.49349 348 GLY B C 1
ATOM 4466 O O . GLY B 1 261 ? -19.94650 52.78217 105.69241 1.000 51.85998 348 GLY B O 1
ATOM 4467 N N . THR B 1 262 ? -18.80137 51.74124 107.33023 1.000 49.33563 349 THR B N 1
ATOM 4468 C CA . THR B 1 262 ? -18.49986 52.93119 108.10676 1.000 44.32789 349 THR B CA 1
ATOM 4469 C C . THR B 1 262 ? -17.00583 52.95349 108.37633 1.000 45.16272 349 THR B C 1
ATOM 4470 O O . THR B 1 262 ? -16.40583 51.90883 108.64995 1.000 43.91103 349 THR B O 1
ATOM 4474 N N . VAL B 1 263 ? -16.39910 54.13079 108.27603 1.000 43.26443 350 VAL B N 1
ATOM 4475 C CA . VAL B 1 263 ? -14.99810 54.26645 108.65268 1.000 45.07277 350 VAL B CA 1
ATOM 4476 C C . VAL B 1 263 ? -14.93698 54.35439 110.17189 1.000 51.19743 350 VAL B C 1
ATOM 4477 O O . VAL B 1 263 ? -15.55843 55.23116 110.78127 1.000 46.87440 350 VAL B O 1
ATOM 4489 N N . ALA B 1 265 ? -11.89681 54.05814 112.15832 1.000 46.01164 352 ALA B N 1
ATOM 4490 C CA . ALA B 1 265 ? -10.65682 54.52344 112.76186 1.000 50.36466 352 ALA B CA 1
ATOM 4491 C C . ALA B 1 265 ? -9.66556 54.85292 111.65802 1.000 47.93060 352 ALA B C 1
ATOM 4492 O O . ALA B 1 265 ? -9.86537 54.51388 110.48922 1.000 46.62224 352 ALA B O 1
ATOM 4494 N N . TYR B 1 266 ? -8.59797 55.53811 112.05110 1.000 47.66053 353 TYR B N 1
ATOM 4495 C CA . TYR B 1 266 ? -7.50627 55.89473 111.16350 1.000 46.02814 353 TYR B CA 1
ATOM 4496 C C . TYR B 1 266 ? -6.19094 55.51589 111.82863 1.000 49.54914 353 TYR B C 1
ATOM 4497 O O . TYR B 1 266 ? -6.09545 55.46117 113.05838 1.000 59.27518 353 TYR B O 1
ATOM 4506 N N . ALA B 1 267 ? -5.17784 55.24510 111.00718 1.000 47.95564 354 ALA B N 1
ATOM 4507 C CA . ALA B 1 267 ? -3.81394 55.01346 111.48469 1.000 52.93156 354 ALA B CA 1
ATOM 4508 C C . ALA B 1 267 ? -3.74561 53.83475 112.46029 1.000 53.44545 354 ALA B C 1
ATOM 4509 O O . ALA B 1 267 ? -3.32808 53.96753 113.61314 1.000 56.22388 354 ALA B O 1
ATOM 4511 N N . LEU B 1 268 ? -4.16290 52.66910 111.97424 1.000 48.75664 355 LEU B N 1
ATOM 4512 C CA . LEU B 1 268 ? -4.10777 51.44851 112.76948 1.000 54.40037 355 LEU B CA 1
ATOM 4513 C C . LEU B 1 268 ? -2.68197 50.90252 112.82802 1.000 55.96787 355 LEU B C 1
ATOM 4514 O O . LEU B 1 268 ? -2.03605 50.71098 111.79236 1.000 57.84837 355 LEU B O 1
ATOM 4519 N N . GLU B 1 269 ? -2.19236 50.66361 114.04439 1.000 50.94267 356 GLU B N 1
ATOM 4520 C CA . GLU B 1 269 ? -0.91712 50.00149 114.29446 1.000 53.28004 356 GLU B CA 1
ATOM 4521 C C . GLU B 1 269 ? -1.16876 48.67311 114.99530 1.000 60.25854 356 GLU B C 1
ATOM 4522 O O . GLU B 1 269 ? -1.85046 48.63496 116.02535 1.000 65.94310 356 GLU B O 1
ATOM 4528 N N . TYR B 1 270 ? -0.62444 47.59081 114.44346 1.000 62.30958 357 TYR B N 1
ATOM 4529 C CA . TYR B 1 270 ? -0.80528 46.25491 114.99827 1.000 70.17460 357 TYR B CA 1
ATOM 4530 C C . TYR B 1 270 ? 0.54627 45.64297 115.34794 1.000 77.22422 357 TYR B C 1
ATOM 4531 O O . TYR B 1 270 ? 1.51979 45.79810 114.60444 1.000 80.29469 357 TYR B O 1
ATOM 4540 N N . ASN B 1 271 ? 0.59329 44.92711 116.47747 1.000 82.21638 358 ASN B N 1
ATOM 4541 C CA . ASN B 1 271 ? 1.82513 44.28270 116.94143 1.000 94.99025 358 ASN B CA 1
ATOM 4542 C C . ASN B 1 271 ? 1.43798 43.01526 117.69954 1.000 92.30770 358 ASN B C 1
ATOM 4543 O O . ASN B 1 271 ? 1.07537 43.08368 118.87770 1.000 95.13181 358 ASN B O 1
ATOM 4548 N N . ASP B 1 272 ? 1.52200 41.86861 117.02305 1.000 95.78577 359 ASP B N 1
ATOM 4549 C CA . ASP B 1 272 ? 1.30737 40.58994 117.69468 1.000 97.00794 359 ASP B CA 1
ATOM 4550 C C . ASP B 1 272 ? 2.26540 40.41195 118.86696 1.000 102.14977 359 ASP B C 1
ATOM 4551 O O . ASP B 1 272 ? 1.84458 40.28377 120.02346 1.000 101.39836 359 ASP B O 1
ATOM 4556 N N . GLU B 1 273 ? 3.56446 40.40798 118.58295 1.000 101.47487 360 GLU B N 1
ATOM 4557 C CA . GLU B 1 273 ? 4.57146 40.06173 119.58042 1.000 101.42176 360 GLU B CA 1
ATOM 4558 C C . GLU B 1 273 ? 5.35435 41.28478 120.04981 1.000 100.09790 360 GLU B C 1
ATOM 4559 O O . GLU B 1 273 ? 5.54118 41.48980 121.25026 1.000 94.81123 360 GLU B O 1
ATOM 4565 N N . CYS B 1 277 ? 4.39799 45.04436 113.51981 1.000 81.17127 364 CYS B N 1
ATOM 4566 C CA . CYS B 1 277 ? 4.02939 44.01063 112.56161 1.000 89.84713 364 CYS B CA 1
ATOM 4567 C C . CYS B 1 277 ? 3.33970 44.57563 111.31402 1.000 86.37543 364 CYS B C 1
ATOM 4568 O O . CYS B 1 277 ? 3.74004 44.25257 110.19695 1.000 109.70565 364 CYS B O 1
ATOM 4571 N N . PHE B 1 278 ? 2.29866 45.39211 111.48066 1.000 75.76984 365 PHE B N 1
ATOM 4572 C CA . PHE B 1 278 ? 1.64398 45.94851 110.30132 1.000 76.58634 365 PHE B CA 1
ATOM 4573 C C . PHE B 1 278 ? 0.94349 47.25918 110.64691 1.000 69.62995 365 PHE B C 1
ATOM 4574 O O . PHE B 1 278 ? 0.45672 47.44598 111.76591 1.000 67.28337 365 PHE B O 1
ATOM 4582 N N . PHE B 1 279 ? 0.95391 48.18437 109.68155 1.000 67.14500 366 PHE B N 1
ATOM 4583 C CA . PHE B 1 279 ? 0.28976 49.47930 109.79677 1.000 61.51238 366 PHE B CA 1
ATOM 4584 C C . PHE B 1 279 ? -0.55135 49.72885 108.55335 1.000 57.89243 366 PHE B C 1
ATOM 4585 O O . PHE B 1 279 ? -0.05740 49.59666 107.42973 1.000 57.99406 366 PHE B O 1
ATOM 4593 N N . THR B 1 280 ? -1.82050 50.07976 108.76127 1.000 56.53405 367 THR B N 1
ATOM 4594 C CA . THR B 1 280 ? -2.75403 50.40546 107.69110 1.000 54.12478 367 THR B CA 1
ATOM 4595 C C . THR B 1 280 ? -3.46175 51.71878 108.01168 1.000 54.43938 367 THR B C 1
ATOM 4596 O O . THR B 1 280 ? -3.57609 52.11673 109.17410 1.000 55.69983 367 THR B O 1
ATOM 4600 N N . ASP B 1 281 ? -3.96463 52.38233 106.96567 1.000 51.46971 368 ASP B N 1
ATOM 4601 C CA . ASP B 1 281 ? -4.42981 53.75907 107.11222 1.000 49.46193 368 ASP B CA 1
ATOM 4602 C C . ASP B 1 281 ? -5.87102 53.83753 107.61159 1.000 52.45512 368 ASP B C 1
ATOM 4603 O O . ASP B 1 281 ? -6.16539 54.58237 108.55327 1.000 55.28828 368 ASP B O 1
ATOM 4608 N N . ILE B 1 282 ? -6.78289 53.08887 106.99575 1.000 48.33476 369 ILE B N 1
ATOM 4609 C CA . ILE B 1 282 ? -8.21324 53.21443 107.25235 1.000 46.64022 369 ILE B CA 1
ATOM 4610 C C . ILE B 1 282 ? -8.75615 51.87984 107.74493 1.000 50.33544 369 ILE B C 1
ATOM 4611 O O . ILE B 1 282 ? -8.35879 50.81756 107.25397 1.000 49.81643 369 ILE B O 1
ATOM 4616 N N . LEU B 1 283 ? -9.67012 51.93496 108.71312 1.000 49.24070 370 LEU B N 1
ATOM 4617 C CA . LEU B 1 283 ? -10.39389 50.75850 109.17919 1.000 45.64598 370 LEU B CA 1
ATOM 4618 C C . LEU B 1 283 ? -11.87328 50.91445 108.85228 1.000 47.80488 370 LEU B C 1
ATOM 4619 O O . LEU B 1 283 ? -12.49216 51.91533 109.23040 1.000 43.72347 370 LEU B O 1
ATOM 4624 N N . VAL B 1 284 ? -12.44443 49.91591 108.17793 1.000 46.91209 371 VAL B N 1
ATOM 4625 C CA . VAL B 1 284 ? -13.85149 49.92602 107.79832 1.000 42.63234 371 VAL B CA 1
ATOM 4626 C C . VAL B 1 284 ? -14.53663 48.69150 108.36445 1.000 45.04855 371 VAL B C 1
ATOM 4627 O O . VAL B 1 284 ? -13.95607 47.60002 108.38390 1.000 47.50503 371 VAL B O 1
ATOM 4631 N N . VAL B 1 285 ? -15.77309 48.87465 108.83064 1.000 44.59036 372 VAL B N 1
ATOM 4632 C CA . VAL B 1 285 ? -16.64833 47.78693 109.25555 1.000 43.34802 372 VAL B CA 1
ATOM 4633 C C . VAL B 1 285 ? -17.91411 47.83349 108.41125 1.000 45.08710 372 VAL B C 1
ATOM 4634 O O . VAL B 1 285 ? -18.52533 48.89729 108.26057 1.000 49.51919 372 VAL B O 1
ATOM 4638 N N . GLY B 1 286 ? -18.30364 46.68596 107.86076 1.000 46.15871 373 GLY B N 1
ATOM 4639 C CA . GLY B 1 286 ? -19.47645 46.65372 107.00346 1.000 47.64432 373 GLY B CA 1
ATOM 4640 C C . GLY B 1 286 ? -20.74275 46.98792 107.76646 1.000 50.83728 373 GLY B C 1
ATOM 4641 O O . GLY B 1 286 ? -20.85524 46.73591 108.96800 1.000 55.67276 373 GLY B O 1
ATOM 4642 N N . GLU B 1 287 ? -21.71015 47.56159 107.05254 1.000 46.12554 374 GLU B N 1
ATOM 4643 C CA . GLU B 1 287 ? -22.97699 47.96141 107.65029 1.000 53.70776 374 GLU B CA 1
ATOM 4644 C C . GLU B 1 287 ? -23.89748 46.76446 107.87982 1.000 57.66589 374 GLU B C 1
ATOM 4645 O O . GLU B 1 287 ? -23.75355 45.70251 107.26599 1.000 62.29461 374 GLU B O 1
ATOM 4651 N N . ASN B 1 288 ? -24.85312 46.95585 108.79080 1.000 60.21730 375 ASN B N 1
ATOM 4652 C CA . ASN B 1 288 ? -25.90616 45.98107 109.07675 1.000 65.61955 375 ASN B CA 1
ATOM 4653 C C . ASN B 1 288 ? -25.32744 44.62994 109.48171 1.000 64.91464 375 ASN B C 1
ATOM 4654 O O . ASN B 1 288 ? -25.91805 43.58056 109.20377 1.000 62.17277 375 ASN B O 1
ATOM 4659 N N . ARG B 1 289 ? -24.17934 44.64445 110.15584 1.000 61.54638 376 ARG B N 1
ATOM 4660 C CA . ARG B 1 289 ? -23.51351 43.42749 110.60268 1.000 62.91667 376 ARG B CA 1
ATOM 4661 C C . ARG B 1 289 ? -23.17596 42.50512 109.43447 1.000 60.95169 376 ARG B C 1
ATOM 4662 O O . ARG B 1 289 ? -23.05194 41.28683 109.60703 1.000 62.79887 376 ARG B O 1
ATOM 4670 N N . GLN B 1 290 ? -23.03300 43.07502 108.24309 1.000 59.83247 377 GLN B N 1
ATOM 4671 C CA . GLN B 1 290 ? -22.61483 42.36214 107.04487 1.000 57.65270 377 GLN B CA 1
ATOM 4672 C C . GLN B 1 290 ? -21.16646 42.71168 106.72237 1.000 52.48632 377 GLN B C 1
ATOM 4673 O O . GLN B 1 290 ? -20.74126 43.85758 106.90177 1.000 54.99998 377 GLN B O 1
ATOM 4679 N N . THR B 1 291 ? -20.41164 41.72547 106.24151 1.000 46.35783 378 THR B N 1
ATOM 4680 C CA . THR B 1 291 ? -19.00570 41.95692 105.94141 1.000 46.32216 378 THR B CA 1
ATOM 4681 C C . THR B 1 291 ? -18.85544 42.99852 104.83872 1.000 50.18499 378 THR B C 1
ATOM 4682 O O . THR B 1 291 ? -19.66837 43.08114 103.91408 1.000 52.16330 378 THR B O 1
ATOM 4686 N N . PHE B 1 292 ? -17.79718 43.80589 104.94978 1.000 43.75784 379 PHE B N 1
ATOM 4687 C CA . PHE B 1 292 ? -17.53148 44.83900 103.95565 1.000 40.91898 379 PHE B CA 1
ATOM 4688 C C . PHE B 1 292 ? -16.79799 44.28985 102.74006 1.000 45.84142 379 PHE B C 1
ATOM 4689 O O . PHE B 1 292 ? -16.99284 44.79001 101.62590 1.000 47.41722 379 PHE B O 1
ATOM 4697 N N . ASP B 1 293 ? -15.96713 43.26463 102.92481 1.000 43.09757 380 ASP B N 1
ATOM 4698 C CA . ASP B 1 293 ? -15.18149 42.72067 101.82754 1.000 45.06326 380 ASP B CA 1
ATOM 4699 C C . ASP B 1 293 ? -14.95950 41.23202 102.04903 1.000 49.66738 380 ASP B C 1
ATOM 4700 O O . ASP B 1 293 ? -15.11364 40.71464 103.15736 1.000 52.06451 380 ASP B O 1
ATOM 4705 N N . LEU B 1 294 ? -14.61381 40.54661 100.96547 1.000 49.41158 381 LEU B N 1
ATOM 4706 C CA . LEU B 1 294 ? -14.19651 39.15345 100.98999 1.000 44.03414 381 LEU B CA 1
ATOM 4707 C C . LEU B 1 294 ? -12.83385 39.03916 100.32133 1.000 46.14851 381 LEU B C 1
ATOM 4708 O O . LEU B 1 294 ? -12.37600 39.96123 99.64003 1.000 48.10723 381 LEU B O 1
ATOM 4713 N N . GLU B 1 295 ? -12.17171 37.90451 100.52932 1.000 49.39463 382 GLU B N 1
ATOM 4714 C CA . GLU B 1 295 ? -10.91899 37.67022 99.82918 1.000 53.00179 382 GLU B CA 1
ATOM 4715 C C . GLU B 1 295 ? -11.14769 37.81518 98.33143 1.000 50.32189 382 GLU B C 1
ATOM 4716 O O . GLU B 1 295 ? -12.11516 37.27927 97.78485 1.000 48.92892 382 GLU B O 1
ATOM 4722 N N . GLY B 1 296 ? -10.26047 38.55593 97.67268 1.000 52.83275 383 GLY B N 1
ATOM 4723 C CA . GLY B 1 296 ? -10.41104 38.90637 96.28240 1.000 44.72138 383 GLY B CA 1
ATOM 4724 C C . GLY B 1 296 ? -10.92168 40.31372 96.05799 1.000 42.47820 383 GLY B C 1
ATOM 4725 O O . GLY B 1 296 ? -10.79885 40.83621 94.94382 1.000 40.30605 383 GLY B O 1
ATOM 4726 N N . ASP B 1 297 ? -11.49447 40.93577 97.08882 1.000 42.17890 384 ASP B N 1
ATOM 4727 C CA . ASP B 1 297 ? -11.91200 42.32949 97.02532 1.000 40.96929 384 ASP B CA 1
ATOM 4728 C C . ASP B 1 297 ? -10.75668 43.29380 97.24854 1.000 41.32572 384 ASP B C 1
ATOM 4729 O O . ASP B 1 297 ? -10.93172 44.50116 97.05154 1.000 42.15187 384 ASP B O 1
ATOM 4734 N N . SER B 1 298 ? -9.58925 42.79575 97.64564 1.000 35.20015 385 SER B N 1
ATOM 4735 C CA . SER B 1 298 ? -8.45649 43.67345 97.88542 1.000 40.16116 385 SER B CA 1
ATOM 4736 C C . SER B 1 298 ? -8.12079 44.44306 96.61835 1.000 43.99604 385 SER B C 1
ATOM 4737 O O . SER B 1 298 ? -8.18732 43.90766 95.50883 1.000 43.52749 385 SER B O 1
ATOM 4740 N N . GLY B 1 299 ? -7.76600 45.71404 96.78847 1.000 42.40836 386 GLY B N 1
ATOM 4741 C CA . GLY B 1 299 ? -7.62756 46.62837 95.67682 1.000 42.36048 386 GLY B CA 1
ATOM 4742 C C . GLY B 1 299 ? -8.87157 47.43241 95.36370 1.000 43.24643 386 GLY B C 1
ATOM 4743 O O . GLY B 1 299 ? -8.77650 48.43085 94.63881 1.000 45.10594 386 GLY B O 1
ATOM 4744 N N . SER B 1 300 ? -10.03096 47.04066 95.89175 1.000 38.94276 387 SER B N 1
ATOM 4745 C CA . SER B 1 300 ? -11.25635 47.77164 95.60750 1.000 39.17501 387 SER B CA 1
ATOM 4746 C C . SER B 1 300 ? -11.14086 49.20785 96.09782 1.000 44.60254 387 SER B C 1
ATOM 4747 O O . SER B 1 300 ? -10.50430 49.49430 97.11601 1.000 45.67680 387 SER B O 1
ATOM 4750 N N . LEU B 1 301 ? -11.78748 50.11304 95.37195 1.000 45.48019 388 LEU B N 1
ATOM 4751 C CA . LEU B 1 301 ? -11.80709 51.51577 95.75547 1.000 46.01182 388 LEU B CA 1
ATOM 4752 C C . LEU B 1 301 ? -12.75335 51.70699 96.93486 1.000 46.24482 388 LEU B C 1
ATOM 4753 O O . LEU B 1 301 ? -13.88907 51.22217 96.91364 1.000 43.39847 388 LEU B O 1
ATOM 4758 N N . ILE B 1 302 ? -12.28170 52.39882 97.96764 1.000 45.47546 389 ILE B N 1
ATOM 4759 C CA . ILE B 1 302 ? -13.10727 52.77430 99.10871 1.000 43.21258 389 ILE B CA 1
ATOM 4760 C C . ILE B 1 302 ? -13.62216 54.18407 98.85510 1.000 47.84269 389 ILE B C 1
ATOM 4761 O O . ILE B 1 302 ? -12.83491 55.13503 98.75869 1.000 46.54220 389 ILE B O 1
ATOM 4766 N N . ILE B 1 303 ? -14.94089 54.32492 98.74156 1.000 46.55565 390 ILE B N 1
ATOM 4767 C CA . ILE B 1 303 ? -15.56014 55.53530 98.21564 1.000 47.20556 390 ILE B CA 1
ATOM 4768 C C . ILE B 1 303 ? -16.52700 56.09386 99.24838 1.000 46.95425 390 ILE B C 1
ATOM 4769 O O . ILE B 1 303 ? -17.40034 55.37214 99.74396 1.000 50.71810 390 ILE B O 1
ATOM 4774 N N . LEU B 1 304 ? -16.38552 57.38296 99.54515 1.000 50.34611 391 LEU B N 1
ATOM 4775 C CA . LEU B 1 304 ? -17.35115 58.06382 100.39296 1.000 47.81777 391 LEU B CA 1
ATOM 4776 C C . LEU B 1 304 ? -18.66069 58.23895 99.64009 1.000 52.52872 391 LEU B C 1
ATOM 4777 O O . LEU B 1 304 ? -18.68744 58.81152 98.54692 1.000 53.81073 391 LEU B O 1
ATOM 4782 N N . THR B 1 305 ? -19.74953 57.75910 100.22822 1.000 54.30677 392 THR B N 1
ATOM 4783 C CA . THR B 1 305 ? -21.05001 57.93580 99.60435 1.000 59.51932 392 THR B CA 1
ATOM 4784 C C . THR B 1 305 ? -21.43407 59.41203 99.59788 1.000 67.70475 392 THR B C 1
ATOM 4785 O O . THR B 1 305 ? -20.96737 60.20272 100.42133 1.000 70.31654 392 THR B O 1
ATOM 4789 N N . SER B 1 306 ? -22.29013 59.78233 98.64762 1.000 73.52028 393 SER B N 1
ATOM 4790 C CA . SER B 1 306 ? -22.67138 61.17981 98.46475 1.000 79.89031 393 SER B CA 1
ATOM 4791 C C . SER B 1 306 ? -23.78629 61.54346 99.43970 1.000 86.58499 393 SER B C 1
ATOM 4792 O O . SER B 1 306 ? -24.85651 60.92647 99.42466 1.000 84.61165 393 SER B O 1
ATOM 4795 N N . GLN B 1 307 ? -23.53743 62.53929 100.29128 1.000 95.35857 394 GLN B N 1
ATOM 4796 C CA . GLN B 1 307 ? -24.52055 62.93416 101.29172 1.000 101.77064 394 GLN B CA 1
ATOM 4797 C C . GLN B 1 307 ? -25.40952 64.09100 100.85560 1.000 104.76590 394 GLN B C 1
ATOM 4798 O O . GLN B 1 307 ? -26.49192 64.26734 101.42496 1.000 106.95468 394 GLN B O 1
ATOM 4804 N N . ASP B 1 308 ? -25.00182 64.86561 99.85256 1.000 108.11356 395 ASP B N 1
ATOM 4805 C CA . ASP B 1 308 ? -25.74640 66.05725 99.47945 1.000 125.29548 395 ASP B CA 1
ATOM 4806 C C . ASP B 1 308 ? -25.99882 66.21182 97.98715 1.000 110.52769 395 ASP B C 1
ATOM 4807 O O . ASP B 1 308 ? -26.53278 67.25042 97.58057 1.000 115.83594 395 ASP B O 1
ATOM 4812 N N . GLY B 1 309 ? -25.62860 65.23695 97.16338 1.000 98.77175 396 GLY B N 1
ATOM 4813 C CA . GLY B 1 309 ? -25.85374 65.30848 95.73189 1.000 90.93239 396 GLY B CA 1
ATOM 4814 C C . GLY B 1 309 ? -24.59524 65.45994 94.90930 1.000 92.16634 396 GLY B C 1
ATOM 4815 O O . GLY B 1 309 ? -24.66825 65.40632 93.67324 1.000 86.82020 396 GLY B O 1
ATOM 4816 N N . GLU B 1 310 ? -23.44875 65.65489 95.55013 1.000 93.12640 397 GLU B N 1
ATOM 4817 C CA . GLU B 1 310 ? -22.17341 65.68164 94.86135 1.000 88.28804 397 GLU B CA 1
ATOM 4818 C C . GLU B 1 310 ? -21.73927 64.25706 94.52184 1.000 88.33549 397 GLU B C 1
ATOM 4819 O O . GLU B 1 310 ? -22.26937 63.27552 95.04578 1.000 83.19629 397 GLU B O 1
ATOM 4825 N N . LYS B 1 311 ? -20.75925 64.14407 93.63072 1.000 83.15919 398 LYS B N 1
ATOM 4826 C CA . LYS B 1 311 ? -20.29986 62.82388 93.24056 1.000 74.12929 398 LYS B CA 1
ATOM 4827 C C . LYS B 1 311 ? -19.57250 62.14564 94.40306 1.000 70.05872 398 LYS B C 1
ATOM 4828 O O . LYS B 1 311 ? -18.90735 62.80629 95.20794 1.000 71.90534 398 LYS B O 1
ATOM 4834 N N . PRO B 1 312 ? -19.71089 60.82919 94.53068 1.000 63.12956 399 PRO B N 1
ATOM 4835 C CA . PRO B 1 312 ? -18.95550 60.11008 95.56079 1.000 58.34505 399 PRO B CA 1
ATOM 4836 C C . PRO B 1 312 ? -17.46479 60.23222 95.29068 1.000 55.63936 399 PRO B C 1
ATOM 4837 O O . PRO B 1 312 ? -17.01868 60.19304 94.14212 1.000 62.24813 399 PRO B O 1
ATOM 4841 N N . ARG B 1 313 ? -16.68395 60.35248 96.36078 1.000 50.46382 400 ARG B N 1
ATOM 4842 C CA . ARG B 1 313 ? -15.25757 60.58337 96.21874 1.000 53.32141 400 ARG B CA 1
ATOM 4843 C C . ARG B 1 313 ? -14.44549 59.47865 96.88709 1.000 54.72715 400 ARG B C 1
ATOM 4844 O O . ARG B 1 313 ? -14.73102 59.10764 98.03375 1.000 53.75839 400 ARG B O 1
ATOM 4852 N N . PRO B 1 314 ? -13.43277 58.93915 96.20871 1.000 50.03811 401 PRO B N 1
ATOM 4853 C CA . PRO B 1 314 ? -12.63066 57.86034 96.80169 1.000 49.66568 401 PRO B CA 1
ATOM 4854 C C . PRO B 1 314 ? -11.67620 58.38254 97.86557 1.000 51.29457 401 PRO B C 1
ATOM 4855 O O . PRO B 1 314 ? -11.14088 59.48900 97.76348 1.000 49.18395 401 PRO B O 1
ATOM 4859 N N . ILE B 1 315 ? -11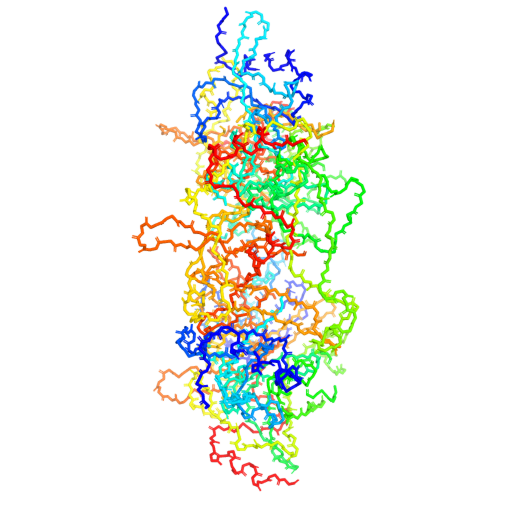.46721 57.57101 98.90048 1.000 50.36814 402 ILE B N 1
ATOM 4860 C CA . ILE B 1 315 ? -10.53608 57.91462 99.97007 1.000 49.84416 402 ILE B CA 1
ATOM 4861 C C . ILE B 1 315 ? -9.48685 56.82967 100.17890 1.000 51.07401 402 ILE B C 1
ATOM 4862 O O . ILE B 1 315 ? -8.51317 57.04137 100.91223 1.000 53.07276 402 ILE B O 1
ATOM 4867 N N . GLY B 1 316 ? -9.66448 55.66329 99.56565 1.000 49.38194 403 GLY B N 1
ATOM 4868 C CA . GLY B 1 316 ? -8.69351 54.61973 99.83241 1.000 44.87916 403 GLY B CA 1
ATOM 4869 C C . GLY B 1 316 ? -8.82460 53.43811 98.90022 1.000 45.88895 403 GLY B C 1
ATOM 4870 O O . GLY B 1 316 ? -9.69637 53.38720 98.02657 1.000 47.87874 403 GLY B O 1
ATOM 4871 N N . ILE B 1 317 ? -7.92793 52.47972 99.11650 1.000 43.67410 404 ILE B N 1
ATOM 4872 C CA . ILE B 1 317 ? -7.89178 51.21335 98.39895 1.000 45.67743 404 ILE B CA 1
ATOM 4873 C C . ILE B 1 317 ? -7.87953 50.10256 99.43791 1.000 47.80413 404 ILE B C 1
ATOM 4874 O O . ILE B 1 317 ? -7.17433 50.19868 100.44914 1.000 48.92586 404 ILE B O 1
ATOM 4879 N N . ILE B 1 318 ? -8.66657 49.05247 99.20178 1.000 46.03858 405 ILE B N 1
ATOM 4880 C CA . ILE B 1 318 ? -8.70268 47.94279 100.14358 1.000 39.96615 405 ILE B CA 1
ATOM 4881 C C . ILE B 1 318 ? -7.37043 47.21423 100.08920 1.000 44.84121 405 ILE B C 1
ATOM 4882 O O . ILE B 1 318 ? -6.86105 46.89609 99.00651 1.000 48.04764 405 ILE B O 1
ATOM 4887 N N . TRP B 1 319 ? -6.80611 46.93125 101.25490 1.000 45.65578 406 TRP B N 1
ATOM 4888 C CA . TRP B 1 319 ? -5.49617 46.30596 101.34133 1.000 52.82209 406 TRP B CA 1
ATOM 4889 C C . TRP B 1 319 ? -5.65156 44.80406 101.53049 1.000 59.54893 406 TRP B C 1
ATOM 4890 O O . TRP B 1 319 ? -6.51888 44.34943 102.28332 1.000 59.65111 406 TRP B O 1
ATOM 4901 N N . GLY B 1 320 ? -4.81004 44.03321 100.84252 1.000 61.24400 407 GLY B N 1
ATOM 4902 C CA . GLY B 1 320 ? -4.87938 42.59222 100.93604 1.000 61.84194 407 GLY B CA 1
ATOM 4903 C C . GLY B 1 320 ? -4.01476 42.07939 102.07138 1.000 77.90508 407 GLY B C 1
ATOM 4904 O O . GLY B 1 320 ? -3.04525 42.71133 102.48067 1.000 81.68513 407 GLY B O 1
ATOM 4905 N N . GLY B 1 321 ? -4.38435 40.90944 102.57170 1.000 93.86131 408 GLY B N 1
ATOM 4906 C CA . GLY B 1 321 ? -3.91352 40.48421 103.87055 1.000 100.05937 408 GLY B CA 1
ATOM 4907 C C . GLY B 1 321 ? -4.84137 41.15082 104.86288 1.000 113.01625 408 GLY B C 1
ATOM 4908 O O . GLY B 1 321 ? -5.15729 42.33343 104.70154 1.000 109.48786 408 GLY B O 1
ATOM 4909 N N . THR B 1 322 ? -5.28490 40.43606 105.88762 1.000 113.38680 409 THR B N 1
ATOM 4910 C CA . THR B 1 322 ? -6.30761 40.93207 106.80340 1.000 115.07040 409 THR B CA 1
ATOM 4911 C C . THR B 1 322 ? -7.63494 41.18073 106.09639 1.000 115.10457 409 THR B C 1
ATOM 4912 O O . THR B 1 322 ? -8.51273 41.85320 106.65237 1.000 103.20263 409 THR B O 1
ATOM 4916 N N . ALA B 1 323 ? -7.80736 40.65580 104.88144 1.000 125.42232 410 ALA B N 1
ATOM 4917 C CA . ALA B 1 323 ? -9.06362 40.83855 104.16354 1.000 121.47557 410 ALA B CA 1
ATOM 4918 C C . ALA B 1 323 ? -10.15425 39.95012 104.74698 1.000 119.54183 410 ALA B C 1
ATOM 4919 O O . ALA B 1 323 ? -11.19466 40.43757 105.20405 1.000 106.03343 410 ALA B O 1
ATOM 4921 N N . ASN B 1 324 ? -9.92165 38.63719 104.74088 1.000 115.65301 411 ASN B N 1
ATOM 4922 C CA . ASN B 1 324 ? -10.81998 37.68090 105.36901 1.000 121.07023 411 ASN B CA 1
ATOM 4923 C C . ASN B 1 324 ? -10.52191 37.46279 106.84579 1.000 117.02103 411 ASN B C 1
ATOM 4924 O O . ASN B 1 324 ? -11.41317 37.03178 107.58623 1.000 113.24029 411 ASN B O 1
ATOM 4929 N N . ARG B 1 325 ? -9.29666 37.73776 107.28624 1.000 114.76220 412 ARG B N 1
ATOM 4930 C CA . ARG B 1 325 ? -8.90396 37.53629 108.67435 1.000 116.57030 412 ARG B CA 1
ATOM 4931 C C . ARG B 1 325 ? -9.18849 38.78262 109.50663 1.000 119.55212 412 ARG B C 1
ATOM 4932 O O . ARG B 1 325 ? -9.03492 39.91238 109.03048 1.000 110.86818 412 ARG B O 1
ATOM 4940 N N . GLY B 1 326 ? -9.61263 38.56950 110.75384 1.000 126.14464 413 GLY B N 1
ATOM 4941 C CA . GLY B 1 326 ? -9.77259 39.66743 111.69143 1.000 103.48430 413 GLY B CA 1
ATOM 4942 C C . GLY B 1 326 ? -11.17780 39.87898 112.21951 1.000 94.52017 413 GLY B C 1
ATOM 4943 O O . GLY B 1 326 ? -12.09708 40.15213 111.44244 1.000 93.77890 413 GLY B O 1
ATOM 4944 N N . ARG B 1 327 ? -11.36071 39.76437 113.53528 1.000 83.82994 414 ARG B N 1
ATOM 4945 C CA . ARG B 1 327 ? -12.64912 40.01506 114.16465 1.000 76.31979 414 ARG B CA 1
ATOM 4946 C C . ARG B 1 327 ? -12.62402 41.33320 114.92968 1.000 68.80749 414 ARG B C 1
ATOM 4947 O O . ARG B 1 327 ? -11.56334 41.89444 115.21893 1.000 63.62082 414 ARG B O 1
ATOM 4955 N N . LEU B 1 328 ? -13.81968 41.81142 115.27551 1.000 65.32099 415 LEU B N 1
ATOM 4956 C CA . LEU B 1 328 ? -13.96574 43.10929 115.93245 1.000 59.96811 415 LEU B CA 1
ATOM 4957 C C . LEU B 1 328 ? -15.29019 43.11527 116.68743 1.000 58.55863 415 LEU B C 1
ATOM 4958 O O . LEU B 1 328 ? -16.34954 43.07250 116.05449 1.000 59.47631 415 LEU B O 1
ATOM 4963 N N . LYS B 1 329 ? -15.24476 43.15846 118.01895 1.000 60.53188 416 LYS B N 1
ATOM 4964 C CA . LYS B 1 329 ? -16.46680 43.16031 118.82279 1.000 56.53562 416 LYS B CA 1
ATOM 4965 C C . LYS B 1 329 ? -16.95435 44.59664 118.98925 1.000 61.65739 416 LYS B C 1
ATOM 4966 O O . LYS B 1 329 ? -16.33597 45.39256 119.70450 1.000 61.00089 416 LYS B O 1
ATOM 4972 N N . LEU B 1 330 ? -18.06438 44.92902 118.32588 1.000 63.76369 417 LEU B N 1
ATOM 4973 C CA . LEU B 1 330 ? -18.67570 46.24965 118.43692 1.000 64.53618 417 LEU B CA 1
ATOM 4974 C C . LEU B 1 330 ? -19.87931 46.27936 119.36520 1.000 58.31781 417 LEU B C 1
ATOM 4975 O O . LEU B 1 330 ? -20.02126 47.21534 120.15706 1.000 66.48812 417 LEU B O 1
ATOM 4980 N N . THR B 1 331 ? -20.75451 45.28351 119.28312 1.000 62.58144 418 THR B N 1
ATOM 4981 C CA . THR B 1 331 ? -21.90786 45.18311 120.16061 1.000 67.56877 418 THR B CA 1
ATOM 4982 C C . THR B 1 331 ? -21.84887 43.87290 120.92942 1.000 74.07369 418 THR B C 1
ATOM 4983 O O . THR B 1 331 ? -21.37401 42.85591 120.41603 1.000 76.14666 418 THR B O 1
ATOM 4987 N N . SER B 1 332 ? -22.34925 43.89832 122.16172 1.000 76.14400 419 SER B N 1
ATOM 4988 C CA . SER B 1 332 ? -22.48154 42.66601 122.92306 1.000 70.75571 419 SER B CA 1
ATOM 4989 C C . SER B 1 332 ? -23.72955 41.88928 122.53512 1.000 77.03313 419 SER B C 1
ATOM 4990 O O . SER B 1 332 ? -23.91330 40.76002 123.00272 1.000 78.11751 419 SER B O 1
ATOM 4993 N N . ASP B 1 333 ? -24.58426 42.47425 121.69519 1.000 79.47872 420 ASP B N 1
ATOM 4994 C CA . ASP B 1 333 ? -25.78023 41.79456 121.21477 1.000 81.77388 420 ASP B CA 1
ATOM 4995 C C . ASP B 1 333 ? -25.45778 40.81143 120.09343 1.000 86.24504 420 ASP B C 1
ATOM 4996 O O . ASP B 1 333 ? -26.05957 39.73378 120.01412 1.000 88.96748 420 ASP B O 1
ATOM 5001 N N . HIS B 1 334 ? -24.51519 41.16680 119.22498 1.000 86.81936 421 HIS B N 1
ATOM 5002 C CA . HIS B 1 334 ? -24.11583 40.36085 118.08288 1.000 85.90496 421 HIS B CA 1
ATOM 5003 C C . HIS B 1 334 ? -22.67071 39.91155 118.26540 1.000 82.89600 421 HIS B C 1
ATOM 5004 O O . HIS B 1 334 ? -21.91040 40.49174 119.04685 1.000 78.87006 421 HIS B O 1
ATOM 5011 N N . GLY B 1 335 ? -22.28655 38.86887 117.52759 1.000 74.01509 422 GLY B N 1
ATOM 5012 C CA . GLY B 1 335 ? -20.94483 38.37282 117.61125 1.000 71.46978 422 GLY B CA 1
ATOM 5013 C C . GLY B 1 335 ? -19.95820 39.33112 116.97629 1.000 72.35432 422 GLY B C 1
ATOM 5014 O O . GLY B 1 335 ? -20.32499 40.40936 116.48987 1.000 73.83419 422 GLY B O 1
ATOM 5015 N N . PRO B 1 336 ? -18.68217 38.95074 116.98467 1.000 62.30737 423 PRO B N 1
ATOM 5016 C CA . PRO B 1 336 ? -17.66770 39.79959 116.35487 1.000 60.19480 423 PRO B CA 1
ATOM 5017 C C . PRO B 1 336 ? -17.94267 39.97704 114.86944 1.000 60.56276 423 PRO B C 1
ATOM 5018 O O . PRO B 1 336 ? -18.49213 39.09735 114.20319 1.000 62.63418 423 PRO B O 1
ATOM 5022 N N . GLU B 1 337 ? -17.55077 41.13921 114.35770 1.000 59.86677 424 GLU B N 1
ATOM 5023 C CA . GLU B 1 337 ? -17.72198 41.51368 112.96309 1.000 51.52540 424 GLU B CA 1
ATOM 5024 C C . GLU B 1 337 ? -16.36885 41.57288 112.26852 1.000 61.77437 424 GLU B C 1
ATOM 5025 O O . GLU B 1 337 ? -15.32757 41.76323 112.90310 1.000 59.86266 424 GLU B O 1
ATOM 5031 N N . ASN B 1 338 ? -16.39257 41.39052 110.95130 1.000 53.88413 425 ASN B N 1
ATOM 5032 C CA . ASN B 1 338 ? -15.17901 41.53720 110.16182 1.000 56.25438 425 ASN B CA 1
ATOM 5033 C C . ASN B 1 338 ? -14.79799 43.00788 110.04306 1.000 52.73031 425 ASN B C 1
ATOM 5034 O O . ASN B 1 338 ? -15.64522 43.90287 110.11953 1.000 55.32460 425 ASN B O 1
ATOM 5039 N N . TRP B 1 339 ? -13.50375 43.25565 109.86367 1.000 55.05211 426 TRP B N 1
ATOM 5040 C CA . TRP B 1 339 ? -13.00572 44.58874 109.56407 1.000 53.85725 426 TRP B CA 1
ATOM 5041 C C . TRP B 1 339 ? -12.10281 44.51855 108.34182 1.000 47.74546 426 TRP B C 1
ATOM 5042 O O . TRP B 1 339 ? -11.59295 43.45603 107.97777 1.000 55.46945 426 TRP B O 1
ATOM 5053 N N . THR B 1 340 ? -11.93094 45.66914 107.69847 1.000 48.35560 427 THR B N 1
ATOM 5054 C CA . THR B 1 340 ? -11.18800 45.77673 106.45365 1.000 50.51206 427 THR B CA 1
ATOM 5055 C C . THR B 1 340 ? -10.11584 46.84967 106.58356 1.000 45.68097 427 THR B C 1
ATOM 5056 O O . THR B 1 340 ? -10.34245 47.89268 107.20305 1.000 50.05328 427 THR B O 1
ATOM 5060 N N . SER B 1 341 ? -8.94562 46.58030 106.00439 1.000 54.47887 428 SER B N 1
ATOM 5061 C CA . SER B 1 341 ? -7.84748 47.53601 105.97219 1.000 51.00854 428 SER B CA 1
ATOM 5062 C C . SER B 1 341 ? -7.90730 48.34733 104.68861 1.000 47.17100 428 SER B C 1
ATOM 5063 O O . SER B 1 341 ? -8.15086 47.80205 103.60707 1.000 47.47614 428 SER B O 1
ATOM 5066 N N . GLY B 1 342 ? -7.68819 49.64800 104.81284 1.000 46.89912 429 GLY B N 1
ATOM 5067 C CA . GLY B 1 342 ? -7.64965 50.54827 103.66580 1.000 46.91848 429 GLY B CA 1
ATOM 5068 C C . GLY B 1 342 ? -6.34761 51.33494 103.62230 1.000 49.78318 429 GLY B C 1
ATOM 5069 O O . GLY B 1 342 ? -5.84672 51.76620 104.66846 1.000 52.13491 429 GLY B O 1
ATOM 5070 N N . VAL B 1 343 ? -5.82241 51.51983 102.41649 1.000 50.31948 430 VAL B N 1
ATOM 5071 C CA . VAL B 1 343 ? -4.63623 52.33693 102.18566 1.000 51.82480 430 VAL B CA 1
ATOM 5072 C C . VAL B 1 343 ? -5.09352 53.73484 101.80234 1.000 49.71404 430 VAL B C 1
ATOM 5073 O O . VAL B 1 343 ? -5.88707 53.90156 100.86922 1.000 52.77149 430 VAL B O 1
ATOM 5077 N N . ASP B 1 344 ? -4.61795 54.73556 102.53298 1.000 52.65150 431 ASP B N 1
ATOM 5078 C CA . ASP B 1 344 ? -5.00773 56.11332 102.26911 1.000 51.71902 431 ASP B CA 1
ATOM 5079 C C . ASP B 1 344 ? -4.71916 56.45629 100.81383 1.000 52.94384 431 ASP B C 1
ATOM 5080 O O . ASP B 1 344 ? -3.56529 56.43029 100.37601 1.000 57.15312 431 ASP B O 1
ATOM 5085 N N . LEU B 1 345 ? -5.77650 56.76210 100.05774 1.000 53.18557 432 LEU B N 1
ATOM 5086 C CA . LEU B 1 345 ? -5.62499 56.94809 98.61645 1.000 57.46280 432 LEU B CA 1
ATOM 5087 C C . LEU B 1 345 ? -4.79260 58.18566 98.29444 1.000 59.74080 432 LEU B C 1
ATOM 5088 O O . LEU B 1 345 ? -3.83823 58.11702 97.51030 1.000 59.41995 432 LEU B O 1
ATOM 5093 N N . GLY B 1 346 ? -5.14349 59.33125 98.87680 1.000 58.54129 433 GLY B N 1
ATOM 5094 C CA . GLY B 1 346 ? -4.41278 60.54945 98.56499 1.000 55.95100 433 GLY B CA 1
ATOM 5095 C C . GLY B 1 346 ? -2.92864 60.42896 98.84473 1.000 60.52410 433 GLY B C 1
ATOM 5096 O O . GLY B 1 346 ? -2.09716 60.90087 98.06421 1.000 62.08649 433 GLY B O 1
ATOM 5097 N N . ARG B 1 347 ? -2.57321 59.79228 99.96112 1.000 59.30797 434 ARG B N 1
ATOM 5098 C CA . ARG B 1 347 ? -1.16323 59.59306 100.27324 1.000 58.70636 434 ARG B CA 1
ATOM 5099 C C . ARG B 1 347 ? -0.54596 58.50111 99.41351 1.000 60.16498 434 ARG B C 1
ATOM 5100 O O . ARG B 1 347 ? 0.66127 58.52723 99.15515 1.000 66.50467 434 ARG B O 1
ATOM 5108 N N . LEU B 1 348 ? -1.34559 57.52122 98.98530 1.000 59.77579 435 LEU B N 1
ATOM 5109 C CA . LEU B 1 348 ? -0.84550 56.52925 98.04118 1.000 60.50433 435 LEU B CA 1
ATOM 5110 C C . LEU B 1 348 ? -0.50827 57.17715 96.70400 1.000 68.26512 435 LEU B C 1
ATOM 5111 O O . LEU B 1 348 ? 0.54345 56.90201 96.11379 1.000 64.26710 435 LEU B O 1
ATOM 5116 N N . LEU B 1 349 ? -1.39695 58.04090 96.20550 1.000 64.07186 436 LEU B N 1
ATOM 5117 C CA . LEU B 1 349 ? -1.14274 58.68720 94.92416 1.000 63.08031 436 LEU B CA 1
ATOM 5118 C C . LEU B 1 349 ? 0.09808 59.56780 94.97777 1.000 69.03884 436 LEU B C 1
ATOM 5119 O O . LEU B 1 349 ? 0.88809 59.59164 94.02786 1.000 71.86750 436 LEU B O 1
ATOM 5124 N N . ASP B 1 350 ? 0.28746 60.31019 96.07227 1.000 65.39385 437 ASP B N 1
ATOM 5125 C CA . ASP B 1 350 ? 1.47287 61.15561 96.16592 1.000 68.27290 437 ASP B CA 1
ATOM 5126 C C . ASP B 1 350 ? 2.75134 60.32653 96.15739 1.000 69.15249 437 ASP B C 1
ATOM 5127 O O . ASP B 1 350 ? 3.69421 60.62731 95.41769 1.000 73.41857 437 ASP B O 1
ATOM 5132 N N . ARG B 1 351 ? 2.79455 59.26187 96.96520 1.000 68.52479 438 ARG B N 1
ATOM 5133 C CA . ARG B 1 351 ? 4.03087 58.49504 97.08749 1.000 65.24585 438 ARG B CA 1
ATOM 5134 C C . ARG B 1 351 ? 4.39741 57.81753 95.77365 1.000 65.28131 438 ARG B C 1
ATOM 5135 O O . ARG B 1 351 ? 5.58287 57.69416 95.44669 1.000 71.97888 438 ARG B O 1
ATOM 5143 N N . LEU B 1 352 ? 3.40082 57.37368 95.00874 1.000 67.46157 439 LEU B N 1
ATOM 5144 C CA . LEU B 1 352 ? 3.63964 56.81293 93.68566 1.000 65.66154 439 LEU B CA 1
ATOM 5145 C C . LEU B 1 352 ? 3.57606 57.86107 92.58458 1.000 68.79499 439 LEU B C 1
ATOM 5146 O O . LEU B 1 352 ? 3.79269 57.52447 91.41618 1.000 66.83264 439 LEU B O 1
ATOM 5151 N N . GLU B 1 353 ? 3.30011 59.11718 92.92826 1.000 67.73507 440 GLU B N 1
ATOM 5152 C CA . GLU B 1 353 ? 3.21856 60.20717 91.95626 1.000 73.64236 440 GLU B CA 1
ATOM 5153 C C . GLU B 1 353 ? 2.25731 59.86062 90.81833 1.000 71.36767 440 GLU B C 1
ATOM 5154 O O . GLU B 1 353 ? 2.62501 59.80108 89.64418 1.000 71.67140 440 GLU B O 1
ATOM 5160 N N . LEU B 1 354 ? 0.99860 59.64051 91.19340 1.000 68.64731 441 LEU B N 1
ATOM 5161 C CA . LEU B 1 354 ? -0.04286 59.26753 90.25414 1.000 66.56073 441 LEU B CA 1
ATOM 5162 C C . LEU B 1 354 ? -1.20424 60.24309 90.36387 1.000 65.13927 441 LEU B C 1
ATOM 5163 O O . LEU B 1 354 ? -1.42103 60.87309 91.40023 1.000 67.83563 441 LEU B O 1
ATOM 5168 N N . ASP B 1 355 ? -1.95600 60.35330 89.27205 1.000 64.67560 442 ASP B N 1
ATOM 5169 C CA . ASP B 1 355 ? -3.21914 61.08114 89.24024 1.000 61.93403 442 ASP B CA 1
ATOM 5170 C C . ASP B 1 355 ? -4.33374 60.11241 88.87115 1.000 64.70161 442 ASP B C 1
ATOM 5171 O O . ASP B 1 355 ? -4.18584 59.30813 87.94239 1.000 63.43348 442 ASP B O 1
ATOM 5176 N N . ILE B 1 356 ? -5.44412 60.19158 89.59410 1.000 63.09294 443 ILE B N 1
ATOM 5177 C CA . ILE B 1 356 ? -6.60398 59.36391 89.28694 1.000 57.48681 443 ILE B CA 1
ATOM 5178 C C . ILE B 1 356 ? -7.35403 59.97440 88.11015 1.000 59.85650 443 ILE B C 1
ATOM 5179 O O . ILE B 1 356 ? -7.41440 61.19943 87.95743 1.000 59.92047 443 ILE B O 1
ATOM 5184 N N . ILE B 1 357 ? -7.92334 59.12179 87.26201 1.000 59.33672 444 ILE B N 1
ATOM 5185 C CA . ILE B 1 357 ? -8.67145 59.55524 86.08381 1.000 57.83710 444 ILE B CA 1
ATOM 5186 C C . ILE B 1 357 ? -10.13054 59.17931 86.30310 1.000 58.10479 444 ILE B C 1
ATOM 5187 O O . ILE B 1 357 ? -10.44932 58.00411 86.52147 1.000 58.69084 444 ILE B O 1
ATOM 5192 N N . ILE B 1 358 ? -11.02132 60.16908 86.24277 1.000 59.09252 445 ILE B N 1
ATOM 5193 C CA . ILE B 1 358 ? -12.39030 59.99019 86.71009 1.000 64.16127 445 ILE B CA 1
ATOM 5194 C C . ILE B 1 358 ? -13.44259 60.28233 85.65029 1.000 63.99600 445 ILE B C 1
ATOM 5195 O O . ILE B 1 358 ? -14.63700 60.18149 85.94562 1.000 68.77441 445 ILE B O 1
ATOM 5200 N N . THR B 1 359 ? -13.05377 60.64138 84.43048 1.000 65.90615 446 THR B N 1
ATOM 5201 C CA . THR B 1 359 ? -13.99763 60.68266 83.32395 1.000 67.41980 446 THR B CA 1
ATOM 5202 C C . THR B 1 359 ? -13.38222 59.98713 82.12165 1.000 68.62939 446 THR B C 1
ATOM 5203 O O . THR B 1 359 ? -12.15921 59.91357 81.98611 1.000 67.29729 446 THR B O 1
ATOM 5207 N N . ASN B 1 360 ? -14.24315 59.48366 81.23741 1.000 69.60859 447 ASN B N 1
ATOM 5208 C CA . ASN B 1 360 ? -13.74008 58.86483 80.02005 1.000 68.57999 447 ASN B CA 1
ATOM 5209 C C . ASN B 1 360 ? -13.16282 59.88420 79.04786 1.000 73.15988 447 ASN B C 1
ATOM 5210 O O . ASN B 1 360 ? -12.33949 59.51758 78.20481 1.000 77.80156 447 ASN B O 1
ATOM 5215 N N . GLU B 1 361 ? -13.57286 61.15092 79.14434 1.000 78.01717 448 GLU B N 1
ATOM 5216 C CA . GLU B 1 361 ? -12.92073 62.20472 78.37544 1.000 79.48816 448 GLU B CA 1
ATOM 5217 C C . GLU B 1 361 ? -11.50555 62.45666 78.88289 1.000 75.39987 448 GLU B C 1
ATOM 5218 O O . GLU B 1 361 ? -10.56325 62.58890 78.09349 1.000 79.34495 448 GLU B O 1
ATOM 5224 N N . SER B 1 362 ? -11.34015 62.53394 80.20396 1.000 76.34163 449 SER B N 1
ATOM 5225 C CA . SER B 1 362 ? -10.00694 62.68010 80.77869 1.000 75.12837 449 SER B CA 1
ATOM 5226 C C . SER B 1 362 ? -9.12880 61.48840 80.41598 1.000 77.02248 449 SER B C 1
ATOM 5227 O O . SER B 1 362 ? -7.92873 61.64479 80.16414 1.000 68.14721 449 SER B O 1
ATOM 5230 N N . LEU B 1 363 ? -9.71661 60.28835 80.37665 1.000 75.04264 450 LEU B N 1
ATOM 5231 C CA . LEU B 1 363 ? -8.97391 59.09230 79.98751 1.000 71.37334 450 LEU B CA 1
ATOM 5232 C C . LEU B 1 363 ? -8.56489 59.14918 78.51938 1.000 73.02589 450 LEU B C 1
ATOM 5233 O O . LEU B 1 363 ? -7.42238 58.82482 78.17639 1.000 75.89357 450 LEU B O 1
ATOM 5238 N N . GLN B 1 364 ? -9.48391 59.54508 77.63531 1.000 73.07428 451 GLN B N 1
ATOM 5239 C CA . GLN B 1 364 ? -9.12987 59.67753 76.22442 1.000 76.90456 451 GLN B CA 1
ATOM 5240 C C . GLN B 1 364 ? -7.99423 60.67576 76.04731 1.000 83.40116 451 GLN B C 1
ATOM 5241 O O . GLN B 1 364 ? -7.09663 60.47141 75.22212 1.000 86.05806 451 GLN B O 1
ATOM 5247 N N . ASP B 1 365 ? -8.02014 61.76439 76.81838 1.000 87.20853 452 ASP B N 1
ATOM 5248 C CA . ASP B 1 365 ? -6.95974 62.76651 76.75770 1.000 90.03661 452 ASP B CA 1
ATOM 5249 C C . ASP B 1 365 ? -5.62979 62.18619 77.22698 1.000 84.16705 452 ASP B C 1
ATOM 5250 O O . ASP B 1 365 ? -4.59560 62.36398 76.57328 1.000 83.70506 452 ASP B O 1
ATOM 5255 N N . ALA B 1 366 ? -5.64042 61.47982 78.36017 1.000 80.80433 453 ALA B N 1
ATOM 5256 C CA . ALA B 1 366 ? -4.39866 60.97016 78.93512 1.000 77.65835 453 ALA B CA 1
ATOM 5257 C C . ALA B 1 366 ? -3.72980 59.97558 77.99564 1.000 84.43723 453 ALA B C 1
ATOM 5258 O O . ALA B 1 366 ? -2.49754 59.93466 77.89581 1.000 89.04079 453 ALA B O 1
ATOM 5260 N N . VAL B 1 367 ? -4.52572 59.16162 77.30169 1.000 84.63892 454 VAL B N 1
ATOM 5261 C CA . VAL B 1 367 ? -3.96793 58.21373 76.34210 1.000 81.84754 454 VAL B CA 1
ATOM 5262 C C . VAL B 1 367 ? -3.21797 58.95364 75.24183 1.000 82.37401 454 VAL B C 1
ATOM 5263 O O . VAL B 1 367 ? -2.14270 58.52424 74.80738 1.000 88.26152 454 VAL B O 1
ATOM 5267 N N . GLN B 1 368 ? -3.77113 60.07224 74.76962 1.000 86.60262 455 GLN B N 1
ATOM 5268 C CA . GLN B 1 368 ? -3.12695 60.82856 73.70099 1.000 93.01401 455 GLN B CA 1
ATOM 5269 C C . GLN B 1 368 ? -1.86088 61.53504 74.16995 1.000 95.48931 455 GLN B C 1
ATOM 5270 O O . GLN B 1 368 ? -1.01644 61.88084 73.33643 1.000 95.52885 455 GLN B O 1
ATOM 5276 N N . GLN B 1 369 ? -1.71132 61.76088 75.47423 1.000 96.87688 456 GLN B N 1
ATOM 5277 C CA . GLN B 1 369 ? -0.55885 62.46750 76.01834 1.000 97.60361 456 GLN B CA 1
ATOM 5278 C C . GLN B 1 369 ? 0.55313 61.53671 76.48798 1.000 94.49925 456 GLN B C 1
ATOM 5279 O O . GLN B 1 369 ? 1.57439 62.02199 76.98647 1.000 99.12180 456 GLN B O 1
ATOM 5285 N N . GLN B 1 370 ? 0.38662 60.22434 76.34553 1.000 94.78347 457 GLN B N 1
ATOM 5286 C CA . GLN B 1 370 ? 1.44897 59.29614 76.70721 1.000 93.57887 457 GLN B CA 1
ATOM 5287 C C . GLN B 1 370 ? 2.62001 59.42183 75.74034 1.000 100.87334 457 GLN B C 1
ATOM 5288 O O . GLN B 1 370 ? 2.43639 59.52148 74.52348 1.000 93.97544 457 GLN B O 1
ATOM 5294 N N . ARG B 1 371 ? 3.83024 59.41669 76.28990 1.000 104.01546 458 ARG B N 1
ATOM 5295 C CA . ARG B 1 371 ? 5.03921 59.51678 75.48122 1.000 115.98518 458 ARG B CA 1
ATOM 5296 C C . ARG B 1 371 ? 5.81351 58.20262 75.48575 1.000 112.71366 458 ARG B C 1
ATOM 5297 O O . ARG B 1 371 ? 6.05719 57.60670 74.43531 1.000 121.01757 458 ARG B O 1
ATOM 5305 N N . GLY C 1 1 ? -27.40638 20.64819 52.39749 1.000 96.59842 88 GLY C N 1
ATOM 5306 C CA . GLY C 1 1 ? -26.83589 21.03868 53.67308 1.000 105.71753 88 GLY C CA 1
ATOM 5307 C C . GLY C 1 1 ? -27.88071 21.49130 54.67458 1.000 100.39663 88 GLY C C 1
ATOM 5308 O O . GLY C 1 1 ? -28.03727 22.68486 54.92419 1.000 91.59752 88 GLY C O 1
ATOM 5309 N N . GLN C 1 2 ? -28.59082 20.52839 55.25663 1.000 88.74139 89 GLN C N 1
ATOM 5310 C CA . GLN C 1 2 ? -29.69899 20.83668 56.14704 1.000 80.24898 89 GLN C CA 1
ATOM 5311 C C . GLN C 1 2 ? -29.20668 21.08463 57.56886 1.000 75.91168 89 GLN C C 1
ATOM 5312 O O . GLN C 1 2 ? -28.14817 20.59906 57.97952 1.000 68.92014 89 GLN C O 1
ATOM 5318 N N . GLN C 1 3 ? -29.99230 21.85188 58.31924 1.000 66.94175 90 GLN C N 1
ATOM 5319 C CA . GLN C 1 3 ? -29.71784 22.04477 59.73391 1.000 57.89225 90 GLN C CA 1
ATOM 5320 C C . GLN C 1 3 ? -29.91822 20.73692 60.49371 1.000 54.62355 90 GLN C C 1
ATOM 5321 O O . GLN C 1 3 ? -30.74263 19.89852 60.12328 1.000 58.32584 90 GLN C O 1
ATOM 5327 N N . ALA C 1 4 ? -29.14615 20.56266 61.56467 1.000 57.23485 91 ALA C N 1
ATOM 5328 C CA . ALA C 1 4 ? -29.30857 19.38827 62.41215 1.000 51.37295 91 ALA C CA 1
ATOM 5329 C C . ALA C 1 4 ? -30.70933 19.35576 63.01134 1.000 52.64173 91 ALA C C 1
ATOM 5330 O O . ALA C 1 4 ? -31.24410 20.38248 63.44091 1.000 57.03353 91 ALA C O 1
ATOM 5332 N N . ASN C 1 5 ? -31.30388 18.15893 63.05082 1.000 54.63041 92 ASN C N 1
ATOM 5333 C CA . ASN C 1 5 ? -32.66204 17.99713 63.55569 1.000 51.99898 92 ASN C CA 1
ATOM 5334 C C . ASN C 1 5 ? -32.81219 16.83918 64.53815 1.000 50.05453 92 ASN C C 1
ATOM 5335 O O . ASN C 1 5 ? -33.94527 16.47378 64.86858 1.000 55.83619 92 ASN C O 1
ATOM 5340 N N . SER C 1 6 ? -31.71635 16.24967 65.00975 1.000 49.53074 93 SER C N 1
ATOM 5341 C CA . SER C 1 6 ? -31.80019 15.04373 65.82223 1.000 47.55843 93 SER C CA 1
ATOM 5342 C C . SER C 1 6 ? -30.54298 14.91810 66.66869 1.000 44.17675 93 SER C C 1
ATOM 5343 O O . SER C 1 6 ? -29.52656 15.56406 66.40727 1.000 47.50101 93 SER C O 1
ATOM 5346 N N . LEU C 1 7 ? -30.61781 14.04684 67.67458 1.000 44.18142 94 LEU C N 1
ATOM 5347 C CA . LEU C 1 7 ? -29.46098 13.80011 68.52798 1.000 44.27718 94 LEU C CA 1
ATOM 5348 C C . LEU C 1 7 ? -28.30911 13.20458 67.72785 1.000 46.60259 94 LEU C C 1
ATOM 5349 O O . LEU C 1 7 ? -27.14577 13.57283 67.92950 1.000 48.57639 94 LEU C O 1
ATOM 5354 N N . LEU C 1 8 ? -28.60996 12.27822 66.81759 1.000 48.57536 95 LEU C N 1
ATOM 5355 C CA . LEU C 1 8 ? -27.55389 11.69309 65.99688 1.000 45.96679 95 LEU C CA 1
ATOM 5356 C C . LEU C 1 8 ? -26.82435 12.76425 65.19176 1.000 48.55225 95 LEU C C 1
ATOM 5357 O O . LEU C 1 8 ? -25.58910 12.77535 65.13096 1.000 52.11210 95 LEU C O 1
ATOM 5362 N N . ASP C 1 9 ? -27.57247 13.68177 64.57136 1.000 51.22765 96 ASP C N 1
ATOM 5363 C CA . ASP C 1 9 ? -26.93952 14.73878 63.78207 1.000 51.83446 96 ASP C CA 1
ATOM 5364 C C . ASP C 1 9 ? -25.92156 15.51195 64.60934 1.000 49.86712 96 ASP C C 1
ATOM 5365 O O . ASP C 1 9 ? -24.78113 15.72654 64.17849 1.000 49.16848 96 ASP C O 1
ATOM 5370 N N . LEU C 1 10 ? -26.32486 15.94105 65.80713 1.000 49.26983 97 LEU C N 1
ATOM 5371 C CA . LEU C 1 10 ? -25.43142 16.72005 66.65539 1.000 45.05527 97 LEU C CA 1
ATOM 5372 C C . LEU C 1 10 ? -24.23231 15.89413 67.09152 1.000 48.97331 97 LEU C C 1
ATOM 5373 O O . LEU C 1 10 ? -23.11213 16.41037 67.18512 1.000 47.70194 97 LEU C O 1
ATOM 5386 N N . THR C 1 12 ? -22.75722 13.44182 65.49090 1.000 47.26329 99 THR C N 1
ATOM 5387 C CA . THR C 1 12 ? -21.75589 13.23854 64.45520 1.000 45.75157 99 THR C CA 1
ATOM 5388 C C . THR C 1 12 ? -20.99090 14.52524 64.17977 1.000 50.75580 99 THR C C 1
ATOM 5389 O O . THR C 1 12 ? -19.78021 14.48477 63.93747 1.000 54.41774 99 THR C O 1
ATOM 5393 N N . ILE C 1 13 ? -21.66377 15.67832 64.22252 1.000 49.33282 100 ILE C N 1
ATOM 5394 C CA . ILE C 1 13 ? -20.93476 16.93605 64.09256 1.000 49.11332 100 ILE C CA 1
ATOM 5395 C C . ILE C 1 13 ? -19.92794 17.08430 65.22654 1.000 48.30796 100 ILE C C 1
ATOM 5396 O O . ILE C 1 13 ? -18.76476 17.44140 65.00588 1.000 55.22385 100 ILE C O 1
ATOM 5401 N N . ARG C 1 14 ? -20.35511 16.78851 66.45881 1.000 50.12418 101 ARG C N 1
ATOM 5402 C CA . ARG C 1 14 ? -19.44554 16.89453 67.59503 1.000 43.30782 101 ARG C CA 1
ATOM 5403 C C . ARG C 1 14 ? -18.25675 15.95832 67.44397 1.000 49.61233 101 ARG C C 1
ATOM 5404 O O . ARG C 1 14 ? -17.11150 16.34402 67.70893 1.000 53.89727 101 ARG C O 1
ATOM 5412 N N . ALA C 1 15 ? -18.50999 14.72315 67.00750 1.000 49.78858 102 ALA C N 1
ATOM 5413 C CA . ALA C 1 15 ? -17.42381 13.77255 66.80523 1.000 50.49003 102 ALA C CA 1
ATOM 5414 C C . ALA C 1 15 ? -16.49519 14.23171 65.69225 1.000 51.24350 102 ALA C C 1
ATOM 5415 O O . ALA C 1 15 ? -15.26986 14.12281 65.81079 1.000 53.97173 102 ALA C O 1
ATOM 5417 N N . PHE C 1 16 ? -17.06397 14.76114 64.60785 1.000 52.13760 103 PHE C N 1
ATOM 5418 C CA . PHE C 1 16 ? -16.25061 15.17092 63.46998 1.000 51.93314 103 PHE C CA 1
ATOM 5419 C C . PHE C 1 16 ? -15.25389 16.25782 63.84807 1.000 57.57034 103 PHE C C 1
ATOM 5420 O O . PHE C 1 16 ? -14.17836 16.34662 63.24491 1.000 58.35634 103 PHE C O 1
ATOM 5428 N N . HIS C 1 17 ? -15.58231 17.08469 64.84200 1.000 53.16377 104 HIS C N 1
ATOM 5429 C CA . HIS C 1 17 ? -14.70182 18.15785 65.28574 1.000 57.33973 104 HIS C CA 1
ATOM 5430 C C . HIS C 1 17 ? -14.13662 17.89307 66.67381 1.000 58.61921 104 HIS C C 1
ATOM 5431 O O . HIS C 1 17 ? -13.65342 18.82147 67.32777 1.000 60.45629 104 HIS C O 1
ATOM 5438 N N . SER C 1 18 ? -14.16466 16.64086 67.13016 1.000 58.35728 105 SER C N 1
ATOM 5439 C CA . SER C 1 18 ? -13.86759 16.37533 68.53296 1.000 61.77346 105 SER C CA 1
ATOM 5440 C C . SER C 1 18 ? -12.41305 16.67841 68.86480 1.000 62.82520 105 SER C C 1
ATOM 5441 O O . SER C 1 18 ? -12.11821 17.30298 69.89022 1.000 66.93255 105 SER C O 1
ATOM 5444 N N . LYS C 1 19 ? -11.48349 16.24347 68.01336 1.000 67.94933 106 LYS C N 1
ATOM 5445 C CA . LYS C 1 19 ? -10.07557 16.47410 68.31601 1.000 72.49165 106 LYS C CA 1
ATOM 5446 C C . LYS C 1 19 ? -9.78489 17.95838 68.50517 1.000 73.32179 106 LYS C C 1
ATOM 5447 O O . LYS C 1 19 ? -8.99802 18.33775 69.38228 1.000 74.59980 106 LYS C O 1
ATOM 5453 N N . ILE C 1 20 ? -10.40688 18.81519 67.69162 1.000 70.63642 107 ILE C N 1
ATOM 5454 C CA . ILE C 1 20 ? -10.20104 20.25112 67.85060 1.000 69.93155 107 ILE C CA 1
ATOM 5455 C C . ILE C 1 20 ? -10.99355 20.80662 69.03106 1.000 66.30841 107 ILE C C 1
ATOM 5456 O O . ILE C 1 20 ? -10.52196 21.70436 69.73738 1.000 71.08562 107 ILE C O 1
ATOM 5461 N N . LEU C 1 21 ? -12.20932 20.30030 69.26483 1.000 69.44043 108 LEU C N 1
ATOM 5462 C CA . LEU C 1 21 ? -13.02848 20.85768 70.33949 1.000 65.97585 108 LEU C CA 1
ATOM 5463 C C . LEU C 1 21 ? -12.45555 20.53798 71.71296 1.000 67.40833 108 LEU C C 1
ATOM 5464 O O . LEU C 1 21 ? -12.66274 21.30096 72.66342 1.000 66.18227 108 LEU C O 1
ATOM 5469 N N . ARG C 1 22 ? -11.71749 19.43441 71.83534 1.000 65.71284 109 ARG C N 1
ATOM 5470 C CA . ARG C 1 22 ? -11.08246 19.11339 73.10560 1.000 67.80400 109 ARG C CA 1
ATOM 5471 C C . ARG C 1 22 ? -9.89985 20.02601 73.38459 1.000 73.20540 109 ARG C C 1
ATOM 5472 O O . ARG C 1 22 ? -9.47429 20.14329 74.53887 1.000 78.14256 109 ARG C O 1
ATOM 5480 N N . ARG C 1 23 ? -9.36936 20.67701 72.34904 1.000 73.60195 110 ARG C N 1
ATOM 5481 C CA . ARG C 1 23 ? -8.24329 21.58515 72.51025 1.000 73.87198 110 ARG C CA 1
ATOM 5482 C C . ARG C 1 23 ? -8.61584 22.85119 73.26978 1.000 70.79743 110 ARG C C 1
ATOM 5483 O O . ARG C 1 23 ? -7.72937 23.50164 73.83162 1.000 75.11154 110 ARG C O 1
ATOM 5491 N N . PHE C 1 24 ? -9.89744 23.22860 73.28685 1.000 69.88376 111 PHE C N 1
ATOM 5492 C CA . PHE C 1 24 ? -10.31764 24.46815 73.93080 1.000 71.62165 111 PHE C CA 1
ATOM 5493 C C . PHE C 1 24 ? -11.50440 24.26780 74.86844 1.000 67.99537 111 PHE C C 1
ATOM 5494 O O . PHE C 1 24 ? -12.20360 25.23751 75.17947 1.000 67.05341 111 PHE C O 1
ATOM 5502 N N . SER C 1 25 ? -11.75025 23.04544 75.33444 1.000 67.73119 112 SER C N 1
ATOM 5503 C CA . SER C 1 25 ? -12.94839 22.79053 76.12196 1.000 57.51018 112 SER C CA 1
ATOM 5504 C C . SER C 1 25 ? -12.68089 21.71829 77.16742 1.000 56.17642 112 SER C C 1
ATOM 5505 O O . SER C 1 25 ? -11.78330 20.88493 77.01387 1.000 59.74436 112 SER C O 1
ATOM 5508 N N . LEU C 1 26 ? -13.47280 21.76072 78.24225 1.000 56.14923 113 LEU C N 1
ATOM 5509 C CA . LEU C 1 26 ? -13.49269 20.69457 79.23763 1.000 60.94457 113 LEU C CA 1
ATOM 5510 C C . LEU C 1 26 ? -14.31004 19.49166 78.78811 1.000 55.26308 113 LEU C C 1
ATOM 5511 O O . LEU C 1 26 ? -14.12803 18.39402 79.32598 1.000 59.63565 113 LEU C O 1
ATOM 5516 N N . GLY C 1 27 ? -15.21053 19.67994 77.83831 1.000 55.54406 114 GLY C N 1
ATOM 5517 C CA . GLY C 1 27 ? -16.06172 18.60428 77.37579 1.000 53.85963 114 GLY C CA 1
ATOM 5518 C C . GLY C 1 27 ? -17.15181 19.16810 76.50128 1.000 47.92783 114 GLY C C 1
ATOM 5519 O O . GLY C 1 27 ? -17.29102 20.38285 76.34061 1.000 52.92086 114 GLY C O 1
ATOM 5520 N N . THR C 1 28 ? -17.93598 18.25907 75.93263 1.000 46.39042 115 THR C N 1
ATOM 5521 C CA . THR C 1 28 ? -19.02149 18.65116 75.04840 1.000 46.49609 115 THR C CA 1
ATOM 5522 C C . THR C 1 28 ? -20.22852 17.76000 75.29521 1.000 42.38544 115 THR C C 1
ATOM 5523 O O . THR C 1 28 ? -20.12390 16.66914 75.86144 1.000 44.19886 115 THR C O 1
ATOM 5527 N N . ALA C 1 29 ? -21.37947 18.25295 74.85503 1.000 41.93325 116 ALA C N 1
ATOM 5528 C CA . ALA C 1 29 ? -22.63791 17.52235 74.88806 1.000 42.91193 116 ALA C CA 1
ATOM 5529 C C . ALA C 1 29 ? -23.51328 18.10800 73.79277 1.000 38.70646 116 ALA C C 1
ATOM 5530 O O . ALA C 1 29 ? -23.15514 19.10549 73.16326 1.000 41.93676 116 ALA C O 1
ATOM 5532 N N . VAL C 1 30 ? -24.66232 17.47915 73.56015 1.000 39.29315 117 VAL C N 1
ATOM 5533 C CA . VAL C 1 30 ? -25.57071 17.94574 72.52059 1.000 39.49738 117 VAL C CA 1
ATOM 5534 C C . VAL C 1 30 ? -26.93073 18.23813 73.13648 1.000 42.14901 117 VAL C C 1
ATOM 5535 O O . VAL C 1 30 ? -27.33179 17.63300 74.13593 1.000 45.15685 117 VAL C O 1
ATOM 5539 N N . GLY C 1 31 ? -27.63942 19.18364 72.52527 1.000 41.37176 118 GLY C N 1
ATOM 5540 C CA . GLY C 1 31 ? -28.95362 19.58762 72.98021 1.000 46.47923 118 GLY C CA 1
ATOM 5541 C C . GLY C 1 31 ? -29.45853 20.82163 72.25838 1.000 46.23374 118 GLY C C 1
ATOM 5542 O O . GLY C 1 31 ? -29.30693 20.93917 71.03765 1.000 52.17901 118 GLY C O 1
ATOM 5543 N N . PHE C 1 32 ? -30.05126 21.75128 73.00120 1.000 41.89195 119 PHE C N 1
ATOM 5544 C CA . PHE C 1 32 ? -30.50493 23.02326 72.46191 1.000 48.15390 119 PHE C CA 1
ATOM 5545 C C . PHE C 1 32 ? -29.60673 24.13956 72.97554 1.000 48.23136 119 PHE C C 1
ATOM 5546 O O . PHE C 1 32 ? -29.11203 24.08651 74.10514 1.000 47.66275 119 PHE C O 1
ATOM 5554 N N . ARG C 1 33 ? -29.40838 25.16209 72.14637 1.000 47.63697 120 ARG C N 1
ATOM 5555 C CA . ARG C 1 33 ? -28.64370 26.31606 72.59651 1.000 45.79354 120 ARG C CA 1
ATOM 5556 C C . ARG C 1 33 ? -29.31104 26.93194 73.81572 1.000 47.89394 120 ARG C C 1
ATOM 5557 O O . ARG C 1 33 ? -30.53527 27.08151 73.86590 1.000 49.87284 120 ARG C O 1
ATOM 5565 N N . ILE C 1 34 ? -28.49877 27.29380 74.80180 1.000 46.90097 121 ILE C N 1
ATOM 5566 C CA . ILE C 1 34 ? -28.96855 27.99938 75.98537 1.000 48.21966 121 ILE C CA 1
ATOM 5567 C C . ILE C 1 34 ? -28.48840 29.43417 75.86556 1.000 51.31164 121 ILE C C 1
ATOM 5568 O O . ILE C 1 34 ? -27.27983 29.69005 75.78557 1.000 48.62621 121 ILE C O 1
ATOM 5573 N N . ARG C 1 35 ? -29.43273 30.36879 75.86587 1.000 49.65883 122 ARG C N 1
ATOM 5574 C CA . ARG C 1 35 ? -29.14685 31.76874 75.59067 1.000 55.82497 122 ARG C CA 1
ATOM 5575 C C . ARG C 1 35 ? -29.75254 32.60960 76.69962 1.000 56.59659 122 ARG C C 1
ATOM 5576 O O . ARG C 1 35 ? -30.95365 32.50955 76.97224 1.000 58.91182 122 ARG C O 1
ATOM 5584 N N . LYS C 1 36 ? -28.92178 33.43393 77.33517 1.000 58.93357 123 LYS C N 1
ATOM 5585 C CA . LYS C 1 36 ? -29.36249 34.27679 78.44348 1.000 56.85393 123 LYS C CA 1
ATOM 5586 C C . LYS C 1 36 ? -30.10301 33.45200 79.49294 1.000 58.36369 123 LYS C C 1
ATOM 5587 O O . LYS C 1 36 ? -31.10461 33.88392 80.06550 1.000 62.24519 123 LYS C O 1
ATOM 5593 N N . GLY C 1 37 ? -29.60334 32.23963 79.73769 1.000 54.71911 124 GLY C N 1
ATOM 5594 C CA . GLY C 1 37 ? -30.13660 31.37493 80.76816 1.000 58.32064 124 GLY C CA 1
ATOM 5595 C C . GLY C 1 37 ? -31.35245 30.55886 80.38708 1.000 59.17201 124 GLY C C 1
ATOM 5596 O O . GLY C 1 37 ? -31.76363 29.69269 81.17154 1.000 57.68638 124 GLY C O 1
ATOM 5597 N N . ASP C 1 38 ? -31.93375 30.78024 79.21200 1.000 59.21826 125 ASP C N 1
ATOM 5598 C CA . ASP C 1 38 ? -33.15679 30.10286 78.80753 1.000 59.77205 125 ASP C CA 1
ATOM 5599 C C . ASP C 1 38 ? -32.86596 29.09089 77.70673 1.000 54.86631 125 ASP C C 1
ATOM 5600 O O . ASP C 1 38 ? -31.95273 29.27255 76.89580 1.000 50.95332 125 ASP C O 1
ATOM 5605 N N . LEU C 1 39 ? -33.65262 28.01717 77.69148 1.000 52.14862 126 LEU C N 1
ATOM 5606 C CA . LEU C 1 39 ? -33.54110 27.02984 76.62828 1.000 51.59971 126 LEU C CA 1
ATOM 5607 C C . LEU C 1 39 ? -34.12039 27.59092 75.33717 1.000 55.06056 126 LEU C C 1
ATOM 5608 O O . LEU C 1 39 ? -35.21731 28.15744 75.33214 1.000 60.07321 126 LEU C O 1
ATOM 5613 N N . THR C 1 40 ? -33.38559 27.43304 74.24112 1.000 53.97765 127 THR C N 1
ATOM 5614 C CA . THR C 1 40 ? -33.90241 27.73825 72.91925 1.000 53.56505 127 THR C CA 1
ATOM 5615 C C . THR C 1 40 ? -34.40445 26.45663 72.25824 1.000 55.58675 127 THR C C 1
ATOM 5616 O O . THR C 1 40 ? -34.36393 25.36735 72.83764 1.000 54.12601 127 THR C O 1
ATOM 5620 N N . ASP C 1 41 ? -34.88904 26.59578 71.02432 1.000 58.94635 128 ASP C N 1
ATOM 5621 C CA . ASP C 1 41 ? -35.17118 25.46484 70.15037 1.000 57.95516 128 ASP C CA 1
ATOM 5622 C C . ASP C 1 41 ? -34.11821 25.32204 69.05781 1.000 58.23503 128 ASP C C 1
ATOM 5623 O O . ASP C 1 41 ? -34.37108 24.67879 68.03274 1.000 61.40160 128 ASP C O 1
ATOM 5628 N N . ILE C 1 42 ? -32.94971 25.92726 69.25327 1.000 54.05057 129 ILE C N 1
ATOM 5629 C CA . ILE C 1 42 ? -31.88062 25.91570 68.25993 1.000 52.18847 129 ILE C CA 1
ATOM 5630 C C . ILE C 1 42 ? -30.96741 24.73429 68.58027 1.000 50.43339 129 ILE C C 1
ATOM 5631 O O . ILE C 1 42 ? -30.30517 24.75012 69.63289 1.000 51.41234 129 ILE C O 1
ATOM 5636 N N . PRO C 1 43 ? -30.90675 23.70778 67.73233 1.000 50.08401 130 PRO C N 1
ATOM 5637 C CA . PRO C 1 43 ? -30.01163 22.58219 68.01567 1.000 49.43585 130 PRO C CA 1
ATOM 5638 C C . PRO C 1 43 ? -28.57649 23.07051 68.12296 1.000 50.69864 130 PRO C C 1
ATOM 5639 O O . PRO C 1 43 ? -28.14317 23.94696 67.37071 1.000 49.99923 130 PRO C O 1
ATOM 5643 N N . ALA C 1 44 ? -27.83874 22.49889 69.07065 1.000 46.83821 131 ALA C N 1
ATOM 5644 C CA . ALA C 1 44 ? -26.48883 22.97163 69.31758 1.000 43.92957 131 ALA C CA 1
ATOM 5645 C C . ALA C 1 44 ? -25.64745 21.87028 69.93942 1.000 45.29670 131 ALA C C 1
ATOM 5646 O O . ALA C 1 44 ? -26.15930 20.92526 70.54719 1.000 45.72231 131 ALA C O 1
ATOM 5648 N N . ILE C 1 45 ? -24.34040 22.01411 69.76619 1.000 42.98126 132 ILE C N 1
ATOM 5649 C CA . ILE C 1 45 ? -23.35469 21.29627 70.56114 1.000 40.68045 132 ILE C CA 1
ATOM 5650 C C . ILE C 1 45 ? -22.99274 22.19839 71.72975 1.000 43.87718 132 ILE C C 1
ATOM 5651 O O . ILE C 1 45 ? -22.56732 23.33972 71.52720 1.000 46.26583 132 ILE C O 1
ATOM 5656 N N . LEU C 1 46 ? -23.16934 21.70251 72.94810 1.000 39.85148 133 LEU C N 1
ATOM 5657 C CA . LEU C 1 46 ? -22.82101 22.46330 74.13859 1.000 39.42109 133 LEU C CA 1
ATOM 5658 C C . LEU C 1 46 ? -21.35217 22.21390 74.45232 1.000 47.31946 133 LEU C C 1
ATOM 5659 O O . LEU C 1 46 ? -20.93668 21.06209 74.62864 1.000 50.04039 133 LEU C O 1
ATOM 5664 N N . VAL C 1 47 ? -20.56966 23.28635 74.51788 1.000 45.47027 134 VAL C N 1
ATOM 5665 C CA . VAL C 1 47 ? -19.14544 23.19824 74.80437 1.000 42.65590 134 VAL C CA 1
ATOM 5666 C C . VAL C 1 47 ? -18.92773 23.74899 76.20224 1.000 50.17098 134 VAL C C 1
ATOM 5667 O O . VAL C 1 47 ? -19.28385 24.89770 76.49126 1.000 46.96448 134 VAL C O 1
ATOM 5671 N N . PHE C 1 48 ? -18.34197 22.93008 77.06486 1.000 44.15443 135 PHE C N 1
ATOM 5672 C CA . PHE C 1 48 ? -18.11144 23.28195 78.45593 1.000 49.55147 135 PHE C CA 1
ATOM 5673 C C . PHE C 1 48 ? -16.68710 23.78957 78.61895 1.000 56.20016 135 PHE C C 1
ATOM 5674 O O . PHE C 1 48 ? -15.72930 23.10174 78.24763 1.000 56.21947 135 PHE C O 1
ATOM 5682 N N . VAL C 1 49 ? -16.55494 24.99029 79.17054 1.000 52.81319 136 VAL C N 1
ATOM 5683 C CA . VAL C 1 49 ? -15.25988 25.62211 79.36294 1.000 55.16570 136 VAL C CA 1
ATOM 5684 C C . VAL C 1 49 ? -15.10479 25.93919 80.84016 1.000 59.34325 136 VAL C C 1
ATOM 5685 O O . VAL C 1 49 ? -16.08799 26.16064 81.55490 1.000 63.56340 136 VAL C O 1
ATOM 5689 N N . ALA C 1 50 ? -13.85292 25.94556 81.30095 1.000 59.41577 137 ALA C N 1
ATOM 5690 C CA . ALA C 1 50 ? -13.60498 26.18840 82.71653 1.000 62.89108 137 ALA C CA 1
ATOM 5691 C C . ALA C 1 50 ? -14.11008 27.56137 83.14233 1.000 64.69814 137 ALA C C 1
ATOM 5692 O O . ALA C 1 50 ? -14.68855 27.70973 84.22594 1.000 67.56328 137 ALA C O 1
ATOM 5694 N N . ARG C 1 51 ? -13.90051 28.57861 82.30468 1.000 64.47023 138 ARG C N 1
ATOM 5695 C CA . ARG C 1 51 ? -14.29188 29.94935 82.61897 1.000 58.54511 138 ARG C CA 1
ATOM 5696 C C . ARG C 1 51 ? -14.78506 30.61966 81.34692 1.000 56.79338 138 ARG C C 1
ATOM 5697 O O . ARG C 1 51 ? -14.04416 30.68787 80.36197 1.000 55.40453 138 ARG C O 1
ATOM 5705 N N . LYS C 1 52 ? -16.01924 31.12197 81.36567 1.000 55.45913 139 LYS C N 1
ATOM 5706 C CA . LYS C 1 52 ? -16.60296 31.79464 80.20972 1.000 51.33915 139 LYS C CA 1
ATOM 5707 C C . LYS C 1 52 ? -16.39437 33.29932 80.34136 1.000 55.70062 139 LYS C C 1
ATOM 5708 O O . LYS C 1 52 ? -16.81571 33.90372 81.33352 1.000 66.78524 139 LYS C O 1
ATOM 5714 N N . VAL C 1 53 ? -15.74807 33.89918 79.34088 1.000 55.11021 140 VAL C N 1
ATOM 5715 C CA . VAL C 1 53 ? -15.39591 35.31233 79.35422 1.000 50.75733 140 VAL C CA 1
ATOM 5716 C C . VAL C 1 53 ? -15.87195 35.95851 78.05797 1.000 52.71919 140 VAL C C 1
ATOM 5717 O O . VAL C 1 53 ? -16.20527 35.28532 77.08240 1.000 57.06192 140 VAL C O 1
ATOM 5721 N N . HIS C 1 54 ? -15.89789 37.28807 78.06694 1.000 53.84904 141 HIS C N 1
ATOM 5722 C CA . HIS C 1 54 ? -16.31435 38.06080 76.90585 1.000 53.88498 141 HIS C CA 1
ATOM 5723 C C . HIS C 1 54 ? -15.31596 37.90441 75.76226 1.000 57.45734 141 HIS C C 1
ATOM 5724 O O . HIS C 1 54 ? -14.12981 37.63908 75.97643 1.000 55.41187 141 HIS C O 1
ATOM 5731 N N . LYS C 1 55 ? -15.81436 38.06610 74.52859 1.000 55.72315 142 LYS C N 1
ATOM 5732 C CA . LYS C 1 55 ? -14.95301 37.90469 73.36073 1.000 55.12595 142 LYS C CA 1
ATOM 5733 C C . LYS C 1 55 ? -13.72405 38.80065 73.42670 1.000 54.74406 142 LYS C C 1
ATOM 5734 O O . LYS C 1 55 ? -12.64925 38.41861 72.95023 1.000 59.05843 142 LYS C O 1
ATOM 5740 N N . LYS C 1 56 ? -13.85793 39.98829 74.02203 1.000 52.57684 143 LYS C N 1
ATOM 5741 C CA . LYS C 1 56 ? -12.75182 40.93743 74.03087 1.000 57.79329 143 LYS C CA 1
ATOM 5742 C C . LYS C 1 56 ? -11.53497 40.42182 74.78155 1.000 59.87254 143 LYS C C 1
ATOM 5743 O O . LYS C 1 56 ? -10.42029 40.89542 74.53305 1.000 64.19366 143 LYS C O 1
ATOM 5749 N N . TRP C 1 57 ? -11.72152 39.47508 75.69676 1.000 56.64460 144 TRP C N 1
ATOM 5750 C CA . TRP C 1 57 ? -10.63309 38.96769 76.51375 1.000 57.43913 144 TRP C CA 1
ATOM 5751 C C . TRP C 1 57 ? -10.07225 37.65425 75.99403 1.000 56.32137 144 TRP C C 1
ATOM 5752 O O . TRP C 1 57 ? -9.23346 37.04341 76.66312 1.000 58.69028 144 TRP C O 1
ATOM 5763 N N . LEU C 1 58 ? -10.51120 37.20351 74.82450 1.000 57.02626 145 LEU C N 1
ATO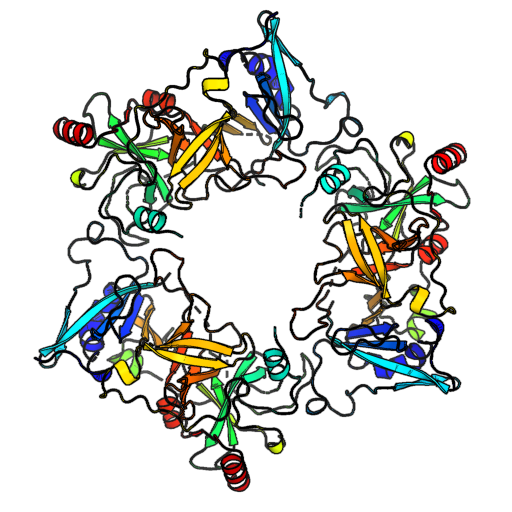M 5764 C CA . LEU C 1 58 ? -10.01906 35.95702 74.26393 1.000 63.32721 145 LEU C CA 1
ATOM 5765 C C . LEU C 1 58 ? -8.87672 36.23708 73.29970 1.000 68.56428 145 LEU C C 1
ATOM 5766 O O . LEU C 1 58 ? -8.84309 37.27317 72.62885 1.000 69.18438 145 LEU C O 1
ATOM 5771 N N . ASN C 1 59 ? -7.93152 35.30361 73.24944 1.000 69.69729 146 ASN C N 1
ATOM 5772 C CA . ASN C 1 59 ? -6.82156 35.40632 72.32125 1.000 66.46434 146 ASN C CA 1
ATOM 5773 C C . ASN C 1 59 ? -7.30740 35.22054 70.88533 1.000 71.04605 146 ASN C C 1
ATOM 5774 O O . ASN C 1 59 ? -8.31048 34.54342 70.64265 1.000 68.50604 146 ASN C O 1
ATOM 5779 N N . PRO C 1 60 ? -6.62902 35.83127 69.91932 1.000 71.38274 147 PRO C N 1
ATOM 5780 C CA . PRO C 1 60 ? -6.99455 35.61323 68.51537 1.000 75.15112 147 PRO C CA 1
ATOM 5781 C C . PRO C 1 60 ? -7.18319 34.13018 68.22480 1.000 75.86044 147 PRO C C 1
ATOM 5782 O O . PRO C 1 60 ? -6.35039 33.29557 68.58573 1.000 76.85591 147 PRO C O 1
ATOM 5786 N N . ALA C 1 61 ? -8.30285 33.80170 67.58392 1.000 78.19126 148 ALA C N 1
ATOM 5787 C CA . ALA C 1 61 ? -8.65438 32.44592 67.17519 1.000 72.75087 148 ALA C CA 1
ATOM 5788 C C . ALA C 1 61 ? -8.91940 31.52413 68.35694 1.000 69.57671 148 ALA C C 1
ATOM 5789 O O . ALA C 1 61 ? -9.02070 30.30360 68.17102 1.000 73.27226 148 ALA C O 1
ATOM 5791 N N . GLN C 1 62 ? -9.02837 32.06472 69.56990 1.000 71.86090 149 GLN C N 1
ATOM 5792 C CA . GLN C 1 62 ? -9.40905 31.26996 70.72771 1.000 71.07561 149 GLN C CA 1
ATOM 5793 C C . GLN C 1 62 ? -10.91230 31.25986 70.95366 1.000 63.30602 149 GLN C C 1
ATOM 5794 O O . GLN C 1 62 ? -11.41263 30.40696 71.69792 1.000 57.47600 149 GLN C O 1
ATOM 5800 N N . CYS C 1 63 ? -11.63420 32.17508 70.31021 1.000 62.93087 150 CYS C N 1
ATOM 5801 C CA . CYS C 1 63 ? -13.08208 32.24219 70.43961 1.000 60.52043 150 CYS C CA 1
ATOM 5802 C C . CYS C 1 63 ? -13.72384 31.08735 69.68538 1.000 56.76644 150 CYS C C 1
ATOM 5803 O O . CYS C 1 63 ? -13.45063 30.87906 68.49984 1.000 63.13468 150 CYS C O 1
ATOM 5806 N N . LEU C 1 64 ? -14.57711 30.33312 70.36985 1.000 52.08901 151 LEU C N 1
ATOM 5807 C CA . LEU C 1 64 ? -15.25006 29.23436 69.70611 1.000 56.96551 151 LEU C CA 1
ATOM 5808 C C . LEU C 1 64 ? -16.17169 29.78399 68.62118 1.000 57.20741 151 LEU C C 1
ATOM 5809 O O . LEU C 1 64 ? -16.70943 30.88853 68.75069 1.000 54.25773 151 LEU C O 1
ATOM 5814 N N . PRO C 1 65 ? -16.37442 29.03500 67.54169 1.000 56.64694 152 PRO C N 1
ATOM 5815 C CA . PRO C 1 65 ? -17.26814 29.50533 66.48095 1.000 54.35181 152 PRO C CA 1
ATOM 5816 C C . PRO C 1 65 ? -18.72340 29.37584 66.90216 1.000 50.05686 152 PRO C C 1
ATOM 5817 O O . PRO C 1 65 ? -19.06744 28.65383 67.83976 1.000 53.72469 152 PRO C O 1
ATOM 5821 N N . ALA C 1 66 ? -19.58574 30.08557 66.18097 1.000 53.34848 153 ALA C N 1
ATOM 5822 C CA . ALA C 1 66 ? -21.01134 30.00746 66.44356 1.000 56.12040 153 ALA C CA 1
ATOM 5823 C C . ALA C 1 66 ? -21.67661 28.84121 65.73278 1.000 57.63002 153 ALA C C 1
ATOM 5824 O O . ALA C 1 66 ? -22.73043 28.37535 66.18436 1.000 58.67884 153 ALA C O 1
ATOM 5826 N N . ILE C 1 67 ? -21.07375 28.34869 64.65221 1.000 61.65806 154 ILE C N 1
ATOM 5827 C CA . ILE C 1 67 ? -21.64150 27.29919 63.81614 1.000 57.68277 154 ILE C CA 1
ATOM 5828 C C . ILE C 1 67 ? -20.55990 26.27505 63.50480 1.000 63.07867 154 ILE C C 1
ATOM 5829 O O . ILE C 1 67 ? -19.38455 26.61958 63.34680 1.000 66.94175 154 ILE C O 1
ATOM 5834 N N . LEU C 1 68 ? -20.95988 25.00739 63.42086 1.000 62.59730 155 LEU C N 1
ATOM 5835 C CA . LEU C 1 68 ? -20.07140 23.94819 62.96555 1.000 62.62399 155 LEU C CA 1
ATOM 5836 C C . LEU C 1 68 ? -20.75266 23.14966 61.86660 1.000 60.44477 155 LEU C C 1
ATOM 5837 O O . LEU C 1 68 ? -21.96294 22.91124 61.91600 1.000 59.44479 155 LEU C O 1
ATOM 5842 N N . GLU C 1 69 ? -19.96229 22.73441 60.88362 1.000 60.65335 156 GLU C N 1
ATOM 5843 C CA . GLU C 1 69 ? -20.43646 21.96202 59.74712 1.000 63.26244 156 GLU C CA 1
ATOM 5844 C C . GLU C 1 69 ? -19.83597 20.56667 59.81983 1.000 69.10502 156 GLU C C 1
ATOM 5845 O O . GLU C 1 69 ? -18.61946 20.41797 59.97639 1.000 68.05665 156 GLU C O 1
ATOM 5851 N N . GLY C 1 70 ? -20.68814 19.55176 59.71443 1.000 64.65116 157 GLY C N 1
ATOM 5852 C CA . GLY C 1 70 ? -20.24274 18.18108 59.75496 1.000 63.30324 157 GLY C CA 1
ATOM 5853 C C . GLY C 1 70 ? -20.25784 17.54362 58.38162 1.000 68.02551 157 GLY C C 1
ATOM 5854 O O . GLY C 1 70 ? -20.26952 18.22718 57.35306 1.000 71.71410 157 GLY C O 1
ATOM 5855 N N . PRO C 1 71 ? -20.25038 16.21380 58.34136 1.000 68.11133 158 PRO C N 1
ATOM 5856 C CA . PRO C 1 71 ? -20.30663 15.51987 57.05150 1.000 69.75441 158 PRO C CA 1
ATOM 5857 C C . PRO C 1 71 ? -21.64959 15.74434 56.37506 1.000 73.73158 158 PRO C C 1
ATOM 5858 O O . PRO C 1 71 ? -22.69352 15.80459 57.03027 1.000 74.93370 158 PRO C O 1
ATOM 5862 N N . GLY C 1 72 ? -21.61215 15.87759 55.05001 1.000 71.51856 159 GLY C N 1
ATOM 5863 C CA . GLY C 1 72 ? -22.82516 16.03261 54.27810 1.000 74.54922 159 GLY C CA 1
ATOM 5864 C C . GLY C 1 72 ? -23.48034 17.39141 54.35935 1.000 76.12996 159 GLY C C 1
ATOM 5865 O O . GLY C 1 72 ? -24.63404 17.52925 53.93896 1.000 77.14582 159 GLY C O 1
ATOM 5866 N N . GLY C 1 73 ? -22.79196 18.39812 54.89123 1.000 71.23610 160 GLY C N 1
ATOM 5867 C CA . GLY C 1 73 ? -23.33661 19.73578 54.97838 1.000 74.56408 160 GLY C CA 1
ATOM 5868 C C . GLY C 1 73 ? -24.27307 19.97052 56.14072 1.000 69.47735 160 GLY C C 1
ATOM 5869 O O . GLY C 1 73 ? -24.80499 21.08156 56.27440 1.000 68.32664 160 GLY C O 1
ATOM 5870 N N . VAL C 1 74 ? -24.49866 18.96080 56.97780 1.000 65.96979 161 VAL C N 1
ATOM 5871 C CA . VAL C 1 74 ? -25.30935 19.12978 58.17511 1.000 62.08117 161 VAL C CA 1
ATOM 5872 C C . VAL C 1 74 ? -24.56561 20.01541 59.16377 1.000 60.01873 161 VAL C C 1
ATOM 5873 O O . VAL C 1 74 ? -23.38048 19.79718 59.45010 1.000 61.98349 161 VAL C O 1
ATOM 5877 N N . TRP C 1 75 ? -25.25472 21.02370 59.68898 1.000 55.82117 162 TRP C N 1
ATOM 5878 C CA . TRP C 1 75 ? -24.64209 22.01513 60.55612 1.000 54.75730 162 TRP C CA 1
ATOM 5879 C C . TRP C 1 75 ? -25.49191 22.18893 61.80695 1.000 54.61881 162 TRP C C 1
ATOM 5880 O O . TRP C 1 75 ? -26.61945 21.69737 61.89679 1.000 57.51843 162 TRP C O 1
ATOM 5891 N N . CYS C 1 76 ? -24.92824 22.89498 62.78270 1.000 54.68547 163 CYS C N 1
ATOM 5892 C CA . CYS C 1 76 ? -25.59445 23.13030 64.05582 1.000 51.87070 163 CYS C CA 1
ATOM 5893 C C . CYS C 1 76 ? -24.92449 24.31747 64.72793 1.000 51.42895 163 CYS C C 1
ATOM 5894 O O . CYS C 1 76 ? -23.86334 24.78052 64.30422 1.000 53.21080 163 CYS C O 1
ATOM 5897 N N . ASP C 1 77 ? -25.55873 24.80206 65.78893 1.000 51.45486 164 ASP C N 1
ATOM 5898 C CA . ASP C 1 77 ? -24.98458 25.88248 66.57094 1.000 51.62217 164 ASP C CA 1
ATOM 5899 C C . ASP C 1 77 ? -23.94151 25.34435 67.54535 1.000 52.65808 164 ASP C C 1
ATOM 5900 O O . ASP C 1 77 ? -23.87962 24.14591 67.83549 1.000 51.19570 164 ASP C O 1
ATOM 5905 N N . VAL C 1 78 ? -23.11341 26.25637 68.04830 1.000 50.98292 165 VAL C N 1
ATOM 5906 C CA . VAL C 1 78 ? -22.16125 25.96972 69.11356 1.000 48.98713 165 VAL C CA 1
ATOM 5907 C C . VAL C 1 78 ? -22.47675 26.89554 70.27799 1.000 49.05611 165 VAL C C 1
ATOM 5908 O O . VAL C 1 78 ? -22.56748 28.11556 70.09984 1.000 48.75074 165 VAL C O 1
ATOM 5912 N N . ASP C 1 79 ? -22.65480 26.31718 71.46312 1.000 45.35882 166 ASP C N 1
ATOM 5913 C CA . ASP C 1 79 ? -23.06638 27.05799 72.64959 1.000 48.41529 166 ASP C CA 1
ATOM 5914 C C . ASP C 1 79 ? -22.07293 26.83076 73.77926 1.000 44.26373 166 ASP C C 1
ATOM 5915 O O . ASP C 1 79 ? -21.72426 25.68492 74.08373 1.000 49.42039 166 ASP C O 1
ATOM 5920 N N . VAL C 1 80 ? -21.63389 27.92005 74.40601 1.000 45.99144 167 VAL C N 1
ATOM 5921 C CA . VAL C 1 80 ? -20.58629 27.88786 75.42022 1.000 45.31414 167 VAL C CA 1
ATOM 5922 C C . VAL C 1 80 ? -21.23480 27.91381 76.79662 1.000 49.35549 167 VAL C C 1
ATOM 5923 O O . VAL C 1 80 ? -22.08146 28.77343 77.07938 1.000 48.06376 167 VAL C O 1
ATOM 5927 N N . VAL C 1 81 ? -20.83750 26.97289 77.65356 1.000 51.08000 168 VAL C N 1
ATOM 5928 C CA . VAL C 1 81 ? -21.34971 26.86141 79.01565 1.000 49.71889 168 VAL C CA 1
ATOM 5929 C C . VAL C 1 81 ? -20.17372 26.67811 79.96630 1.000 51.66109 168 VAL C C 1
ATOM 5930 O O . VAL C 1 81 ? -19.30736 25.82879 79.72948 1.000 55.33926 168 VAL C O 1
ATOM 5934 N N . GLU C 1 82 ? -20.14779 27.46827 81.03816 1.000 58.87694 169 GLU C N 1
ATOM 5935 C CA . GLU C 1 82 ? -19.10620 27.35717 82.05252 1.000 59.56456 169 GLU C CA 1
ATOM 5936 C C . GLU C 1 82 ? -19.35141 26.15968 82.96707 1.000 60.88807 169 GLU C C 1
ATOM 5937 O O . GLU C 1 82 ? -20.47767 25.91902 83.41228 1.000 57.50488 169 GLU C O 1
ATOM 5943 N N . PHE C 1 83 ? -18.28667 25.39938 83.23241 1.000 68.83528 170 PHE C N 1
ATOM 5944 C CA . PHE C 1 83 ? -18.30606 24.27813 84.17574 1.000 76.88780 170 PHE C CA 1
ATOM 5945 C C . PHE C 1 83 ? -17.30502 24.58275 85.28718 1.000 86.73432 170 PHE C C 1
ATOM 5946 O O . PHE C 1 83 ? -16.09830 24.38125 85.11711 1.000 89.93106 170 PHE C O 1
ATOM 5954 N N . SER C 1 84 ? -17.80380 25.07276 86.41915 1.000 90.53906 171 SER C N 1
ATOM 5955 C CA . SER C 1 84 ? -16.94939 25.42118 87.55213 1.000 88.44707 171 SER C CA 1
ATOM 5956 C C . SER C 1 84 ? -16.52661 24.18113 88.33542 1.000 86.42459 171 SER C C 1
ATOM 5957 O O . SER C 1 84 ? -17.35321 23.32709 88.65964 1.000 85.08571 171 SER C O 1
ATOM 5968 N N . PHE C 1 98 ? -35.59204 14.97746 104.57980 1.000 72.36002 185 PHE C N 1
ATOM 5969 C CA . PHE C 1 98 ? -36.22114 14.34333 105.73310 1.000 75.28247 185 PHE C CA 1
ATOM 5970 C C . PHE C 1 98 ? -37.72685 14.42176 105.54061 1.000 72.00339 185 PHE C C 1
ATOM 5971 O O . PHE C 1 98 ? -38.29009 15.52059 105.49783 1.000 74.80192 185 PHE C O 1
ATOM 5979 N N . SER C 1 99 ? -38.37534 13.26542 105.43066 1.000 65.39417 186 SER C N 1
ATOM 5980 C CA . SER C 1 99 ? -39.80042 13.22107 105.12881 1.000 65.42746 186 SER C CA 1
ATOM 5981 C C . SER C 1 99 ? -40.31501 11.81211 105.38403 1.000 66.50024 186 SER C C 1
ATOM 5982 O O . SER C 1 99 ? -39.54333 10.87545 105.60341 1.000 68.15382 186 SER C O 1
ATOM 5985 N N . GLU C 1 100 ? -41.64076 11.67274 105.32854 1.000 67.38033 187 GLU C N 1
ATOM 5986 C CA . GLU C 1 100 ? -42.24820 10.34915 105.41147 1.000 65.44038 187 GLU C CA 1
ATOM 5987 C C . GLU C 1 100 ? -41.74903 9.44982 104.28975 1.000 65.78105 187 GLU C C 1
ATOM 5988 O O . GLU C 1 100 ? -41.47137 8.26436 104.50710 1.000 66.95155 187 GLU C O 1
ATOM 5994 N N . LEU C 1 101 ? -41.62358 10.00114 103.08030 1.000 61.59288 188 LEU C N 1
ATOM 5995 C CA . LEU C 1 101 ? -41.19454 9.20276 101.93690 1.000 58.78055 188 LEU C CA 1
ATOM 5996 C C . LEU C 1 101 ? -39.76657 8.70791 102.12090 1.000 55.35053 188 LEU C C 1
ATOM 5997 O O . LEU C 1 101 ? -39.48495 7.51274 101.97342 1.000 54.12683 188 LEU C O 1
ATOM 6002 N N . VAL C 1 102 ? -38.84767 9.61970 102.44430 1.000 60.42291 189 VAL C N 1
ATOM 6003 C CA . VAL C 1 102 ? -37.46039 9.23121 102.67444 1.000 56.47438 189 VAL C CA 1
ATOM 6004 C C . VAL C 1 102 ? -37.37547 8.21781 103.80270 1.000 57.52433 189 VAL C C 1
ATOM 6005 O O . VAL C 1 102 ? -36.54018 7.30605 103.77036 1.000 56.16216 189 VAL C O 1
ATOM 6009 N N . ASP C 1 103 ? -38.23854 8.35020 104.81147 1.000 57.44931 190 ASP C N 1
ATOM 6010 C CA . ASP C 1 103 ? -38.20848 7.42049 105.93312 1.000 64.55739 190 ASP C CA 1
ATOM 6011 C C . ASP C 1 103 ? -38.62077 6.01781 105.50017 1.000 61.06664 190 ASP C C 1
ATOM 6012 O O . ASP C 1 103 ? -38.00858 5.02685 105.91836 1.000 60.21848 190 ASP C O 1
ATOM 6017 N N . LYS C 1 104 ? -39.64380 5.91409 104.64920 1.000 54.01661 191 LYS C N 1
ATOM 6018 C CA . LYS C 1 104 ? -40.02660 4.61392 104.10981 1.000 58.47645 191 LYS C CA 1
ATOM 6019 C C . LYS C 1 104 ? -38.92972 4.02891 103.22743 1.000 55.53203 191 LYS C C 1
ATOM 6020 O O . LYS C 1 104 ? -38.66361 2.82257 103.27720 1.000 55.12951 191 LYS C O 1
ATOM 6026 N N . LEU C 1 105 ? -38.29250 4.86279 102.40163 1.000 51.22184 192 LEU C N 1
ATOM 6027 C CA . LEU C 1 105 ? -37.27436 4.35241 101.49024 1.000 49.78682 192 LEU C CA 1
ATOM 6028 C C . LEU C 1 105 ? -36.06599 3.79805 102.23284 1.000 50.78445 192 LEU C C 1
ATOM 6029 O O . LEU C 1 105 ? -35.40704 2.87616 101.73887 1.000 50.86815 192 LEU C O 1
ATOM 6034 N N . CYS C 1 106 ? -35.74593 4.35007 103.40050 1.000 53.94684 193 CYS C N 1
ATOM 6035 C CA . CYS C 1 106 ? -34.54095 3.97051 104.12540 1.000 50.45476 193 CYS C CA 1
ATOM 6036 C C . CYS C 1 106 ? -34.76164 2.86485 105.15014 1.000 58.04945 193 CYS C C 1
ATOM 6037 O O . CYS C 1 106 ? -33.86802 2.61420 105.96524 1.000 64.18617 193 CYS C O 1
ATOM 6040 N N . GLY C 1 107 ? -35.91717 2.20543 105.14503 1.000 53.78988 194 GLY C N 1
ATOM 6041 C CA . GLY C 1 107 ? -36.04591 1.00917 105.95247 1.000 55.85815 194 GLY C CA 1
ATOM 6042 C C . GLY C 1 107 ? -37.33455 0.85323 106.73076 1.000 57.91359 194 GLY C C 1
ATOM 6043 O O . GLY C 1 107 ? -37.55977 -0.20004 107.33682 1.000 63.07747 194 GLY C O 1
ATOM 6044 N N . SER C 1 108 ? -38.18610 1.87329 106.73614 1.000 53.91378 195 SER C N 1
ATOM 6045 C CA . SER C 1 108 ? -39.40070 1.82843 107.53949 1.000 58.47415 195 SER C CA 1
ATOM 6046 C C . SER C 1 108 ? -40.60166 1.30706 106.76371 1.000 56.68707 195 SER C C 1
ATOM 6047 O O . SER C 1 108 ? -41.67182 1.12273 107.35221 1.000 53.40674 195 SER C O 1
ATOM 6050 N N . ASP C 1 109 ? -40.45179 1.05812 105.46717 1.000 57.87526 196 ASP C N 1
ATOM 6051 C CA . ASP C 1 109 ? -41.55098 0.54351 104.67176 1.000 55.71603 196 ASP C CA 1
ATOM 6052 C C . ASP C 1 109 ? -41.59617 -0.98271 104.74126 1.000 61.34323 196 ASP C C 1
ATOM 6053 O O . ASP C 1 109 ? -40.58885 -1.65350 104.98403 1.000 58.20911 196 ASP C O 1
ATOM 6058 N N . GLU C 1 110 ? -42.78857 -1.52959 104.51503 1.000 60.86950 197 GLU C N 1
ATOM 6059 C CA . GLU C 1 110 ? -42.97686 -2.97265 104.51527 1.000 66.15788 197 GLU C CA 1
ATOM 6060 C C . GLU C 1 110 ? -42.70601 -3.60739 103.15852 1.000 62.22228 197 GLU C C 1
ATOM 6061 O O . GLU C 1 110 ? -42.92755 -4.81235 103.00316 1.000 64.23762 197 GLU C O 1
ATOM 6067 N N . CYS C 1 111 ? -42.24404 -2.83635 102.17521 1.000 56.97550 198 CYS C N 1
ATOM 6068 C CA . CYS C 1 111 ? -41.95133 -3.37937 100.85938 1.000 58.21742 198 CYS C CA 1
ATOM 6069 C C . CYS C 1 111 ? -40.66175 -2.76925 100.32989 1.000 55.14178 198 CYS C C 1
ATOM 6070 O O . CYS C 1 111 ? -40.20341 -1.72199 100.79334 1.000 54.17501 198 CYS C O 1
ATOM 6073 N N . ILE C 1 112 ? -40.07945 -3.44888 99.34554 1.000 51.66912 199 ILE C N 1
ATOM 6074 C CA . ILE C 1 112 ? -38.85719 -3.01015 98.68280 1.000 51.33406 199 ILE C CA 1
ATOM 6075 C C . ILE C 1 112 ? -39.18799 -2.70191 97.23063 1.000 50.13218 199 ILE C C 1
ATOM 6076 O O . ILE C 1 112 ? -39.85671 -3.49565 96.55689 1.000 52.74667 199 ILE C O 1
ATOM 6081 N N . GLY C 1 113 ? -38.72217 -1.55818 96.75097 1.000 47.16788 200 GLY C N 1
ATOM 6082 C CA . GLY C 1 113 ? -38.98083 -1.18901 95.37647 1.000 43.95117 200 GLY C CA 1
ATOM 6083 C C . GLY C 1 113 ? -38.10965 -0.02963 94.95557 1.000 47.28054 200 GLY C C 1
ATOM 6084 O O . GLY C 1 113 ? -37.14745 0.33215 95.63621 1.000 48.58884 200 GLY C O 1
ATOM 6085 N N . SER C 1 114 ? -38.45952 0.55222 93.81154 1.000 48.39070 201 SER C N 1
ATOM 6086 C CA . SER C 1 114 ? -37.72795 1.71204 93.32699 1.000 45.35410 201 SER C CA 1
ATOM 6087 C C . SER C 1 114 ? -37.67334 2.77090 94.41960 1.000 44.95228 201 SER C C 1
ATOM 6088 O O . SER C 1 114 ? -38.68175 3.07202 95.06342 1.000 45.05892 201 SER C O 1
ATOM 6091 N N . GLY C 1 115 ? -36.48367 3.31864 94.64036 1.000 44.35720 202 GLY C N 1
ATOM 6092 C CA . GLY C 1 115 ? -36.25914 4.29401 95.67610 1.000 39.55434 202 GLY C CA 1
ATOM 6093 C C . GLY C 1 115 ? -35.70060 3.72766 96.96570 1.000 49.41205 202 GLY C C 1
ATOM 6094 O O . GLY C 1 115 ? -35.10938 4.48055 97.75073 1.000 48.44686 202 GLY C O 1
ATOM 6095 N N . SER C 1 116 ? -35.86081 2.42809 97.20647 1.000 46.48014 203 SER C N 1
ATOM 6096 C CA . SER C 1 116 ? -35.40094 1.86173 98.46459 1.000 42.48145 203 SER C CA 1
ATOM 6097 C C . SER C 1 116 ? -33.88471 1.95873 98.56622 1.000 44.43668 203 SER C C 1
ATOM 6098 O O . SER C 1 116 ? -33.16224 1.87498 97.56965 1.000 45.12868 203 SER C O 1
ATOM 6101 N N . GLN C 1 117 ? -33.41138 2.14081 99.79397 1.000 44.57889 204 GLN C N 1
ATOM 6102 C CA . GLN C 1 117 ? -31.98157 2.17319 100.06349 1.000 44.98156 204 GLN C CA 1
ATOM 6103 C C . GLN C 1 117 ? -31.37020 0.79030 99.86442 1.000 49.72544 204 GLN C C 1
ATOM 6104 O O . GLN C 1 117 ? -31.89868 -0.21059 100.36034 1.000 50.94926 204 GLN C O 1
ATOM 6110 N N . VAL C 1 118 ? -30.24725 0.73328 99.15071 1.000 50.33773 205 VAL C N 1
ATOM 6111 C CA . VAL C 1 118 ? -29.46450 -0.48893 99.01903 1.000 48.67305 205 VAL C CA 1
ATOM 6112 C C . VAL C 1 118 ? -28.02954 -0.17494 99.41100 1.000 52.75945 205 VAL C C 1
ATOM 6113 O O . VAL C 1 118 ? -27.45988 0.82367 98.95534 1.000 53.88509 205 VAL C O 1
ATOM 6117 N N . ALA C 1 119 ? -27.44755 -1.02968 100.24581 1.000 55.86177 206 ALA C N 1
ATOM 6118 C CA . ALA C 1 119 ? -26.14399 -0.77570 100.83544 1.000 59.77516 206 ALA C CA 1
ATOM 6119 C C . ALA C 1 119 ? -25.32609 -2.05736 100.84433 1.000 65.29820 206 ALA C C 1
ATOM 6120 O O . ALA C 1 119 ? -25.86738 -3.15684 100.99259 1.000 63.97737 206 ALA C O 1
ATOM 6122 N N . SER C 1 120 ? -24.01747 -1.90599 100.69042 1.000 66.24994 207 SER C N 1
ATOM 6123 C CA . SER C 1 120 ? -23.08180 -3.00525 100.86184 1.000 72.80577 207 SER C CA 1
ATOM 6124 C C . SER C 1 120 ? -22.08919 -2.64575 101.96186 1.000 78.81797 207 SER C C 1
ATOM 6125 O O . SER C 1 120 ? -22.18132 -1.59112 102.59435 1.000 76.11147 207 SER C O 1
ATOM 6128 N N . HIS C 1 121 ? -21.12667 -3.53950 102.18970 1.000 84.20074 208 HIS C N 1
ATOM 6129 C CA . HIS C 1 121 ? -20.03832 -3.21907 103.10147 1.000 93.01684 208 HIS C CA 1
ATOM 6130 C C . HIS C 1 121 ? -19.20559 -2.04494 102.60198 1.000 93.05427 208 HIS C C 1
ATOM 6131 O O . HIS C 1 121 ? -18.46441 -1.44520 103.38849 1.000 99.22855 208 HIS C O 1
ATOM 6138 N N . GLU C 1 122 ? -19.31530 -1.69825 101.31835 1.000 87.37791 209 GLU C N 1
ATOM 6139 C CA . GLU C 1 122 ? -18.45703 -0.68424 100.72002 1.000 84.50642 209 GLU C CA 1
ATOM 6140 C C . GLU C 1 122 ? -19.18245 0.53666 100.16238 1.000 83.78572 209 GLU C C 1
ATOM 6141 O O . GLU C 1 122 ? -18.57755 1.60897 100.10077 1.000 84.13779 209 GLU C O 1
ATOM 6147 N N . THR C 1 123 ? -20.44330 0.41745 99.74606 1.000 78.97153 210 THR C N 1
ATOM 6148 C CA . THR C 1 123 ? -21.13474 1.53008 99.10290 1.000 78.81794 210 THR C CA 1
ATOM 6149 C C . THR C 1 123 ? -22.60495 1.51914 99.49190 1.000 68.48790 210 THR C C 1
ATOM 6150 O O . THR C 1 123 ? -23.11288 0.55292 100.06683 1.000 67.85195 210 THR C O 1
ATOM 6154 N N . PHE C 1 124 ? -23.29227 2.60908 99.15545 1.000 60.85818 211 PHE C N 1
ATOM 6155 C CA . PHE C 1 124 ? -24.72169 2.72003 99.39670 1.000 63.58644 211 PHE C CA 1
ATOM 6156 C C . PHE C 1 124 ? -25.35535 3.55392 98.29194 1.000 59.73742 211 PHE C C 1
ATOM 6157 O O . PHE C 1 124 ? -24.71496 4.43539 97.71137 1.000 60.66445 211 PHE C O 1
ATOM 6165 N N . GLY C 1 125 ? -26.62102 3.26967 98.01533 1.000 56.43787 212 GLY C N 1
ATOM 6166 C CA . GLY C 1 125 ? -27.32233 3.96953 96.96294 1.000 47.51910 212 GLY C CA 1
ATOM 6167 C C . GLY C 1 125 ? -28.79930 3.64943 96.96093 1.000 47.33207 212 GLY C C 1
ATOM 6168 O O . GLY C 1 125 ? -29.36578 3.23738 97.97371 1.000 48.78998 212 GLY C O 1
ATOM 6169 N N . THR C 1 126 ? -29.41586 3.84262 95.79850 1.000 44.83705 213 THR C N 1
ATOM 6170 C CA . THR C 1 126 ? -30.85367 3.70477 95.62253 1.000 39.52524 213 THR C CA 1
ATOM 6171 C C . THR C 1 126 ? -31.16317 2.61097 94.60849 1.000 44.37792 213 THR C C 1
ATOM 6172 O O . THR C 1 126 ? -30.48085 2.49111 93.58582 1.000 43.16746 213 THR C O 1
ATOM 6176 N N . LEU C 1 127 ? -32.18675 1.80479 94.89858 1.000 42.56939 214 LEU C N 1
ATOM 6177 C CA . LEU C 1 127 ? -32.64586 0.79868 93.94880 1.000 42.60202 214 LEU C CA 1
ATOM 6178 C C . LEU C 1 127 ? -33.42132 1.49125 92.83751 1.000 42.65702 214 LEU C C 1
ATOM 6179 O O . LEU C 1 127 ? -34.41080 2.18101 93.10590 1.000 45.26824 214 LEU C O 1
ATOM 6184 N N . GLY C 1 128 ? -32.98676 1.30191 91.59372 1.000 41.69124 215 GLY C N 1
ATOM 6185 C CA . GLY C 1 128 ? -33.64172 1.97161 90.48703 1.000 42.29627 215 GLY C CA 1
ATOM 6186 C C . GLY C 1 128 ? -34.91429 1.33251 89.97527 1.000 40.26321 215 GLY C C 1
ATOM 6187 O O . GLY C 1 128 ? -35.97421 1.96491 89.95232 1.000 41.31931 215 GLY C O 1
ATOM 6188 N N . ALA C 1 129 ? -34.82162 0.06753 89.57144 1.000 40.13159 216 ALA C N 1
ATOM 6189 C CA . ALA C 1 129 ? -35.94912 -0.61207 88.95358 1.000 39.26341 216 ALA C CA 1
ATOM 6190 C C . ALA C 1 129 ? -35.89488 -2.09560 89.27856 1.000 41.27853 216 ALA C C 1
ATOM 6191 O O . ALA C 1 129 ? -34.81938 -2.66402 89.48835 1.000 45.15660 216 ALA C O 1
ATOM 6193 N N . ILE C 1 130 ? -37.06422 -2.71856 89.28241 1.000 45.09349 217 ILE C N 1
ATOM 6194 C CA . ILE C 1 130 ? -37.17639 -4.16971 89.32379 1.000 46.91464 217 ILE C CA 1
ATOM 6195 C C . ILE C 1 130 ? -37.11668 -4.67193 87.88935 1.000 44.42711 217 ILE C C 1
ATOM 6196 O O . ILE C 1 130 ? -37.85704 -4.18959 87.02345 1.000 51.02916 217 ILE C O 1
ATOM 6201 N N . VAL C 1 131 ? -36.21519 -5.61487 87.62043 1.000 42.58534 218 VAL C N 1
ATOM 6202 C CA . VAL C 1 131 ? -35.96589 -6.08719 86.26497 1.000 43.75731 218 VAL C CA 1
ATOM 6203 C C . VAL C 1 131 ? -35.84067 -7.60413 86.28176 1.000 46.35068 218 VAL C C 1
ATOM 6204 O O . VAL C 1 131 ? -35.72173 -8.23455 87.33419 1.000 48.88596 218 VAL C O 1
ATOM 6208 N N . LYS C 1 132 ? -35.88152 -8.18994 85.08815 1.000 46.26922 219 LYS C N 1
ATOM 6209 C CA . LYS C 1 132 ? -35.68930 -9.62100 84.91805 1.000 47.21066 219 LYS C CA 1
ATOM 6210 C C . LYS C 1 132 ? -34.78533 -9.84838 83.71922 1.000 51.20273 219 LYS C C 1
ATOM 6211 O O . LYS C 1 132 ? -34.75389 -9.04043 82.78903 1.000 51.50383 219 LYS C O 1
ATOM 6217 N N . ARG C 1 133 ? -34.03600 -10.94464 83.75030 1.000 51.04289 220 ARG C N 1
ATOM 6218 C CA . ARG C 1 133 ? -33.21195 -11.28386 82.60117 1.000 51.65453 220 ARG C CA 1
ATOM 6219 C C . ARG C 1 133 ? -34.08560 -11.78785 81.45968 1.000 58.10258 220 ARG C C 1
ATOM 6220 O O . ARG C 1 133 ? -35.04053 -12.54049 81.67049 1.000 58.48962 220 ARG C O 1
ATOM 6228 N N . ARG C 1 134 ? -33.75625 -11.35836 80.23926 1.000 58.39009 221 ARG C N 1
ATOM 6229 C CA . ARG C 1 134 ? -34.52205 -11.77630 79.06874 1.000 62.98457 221 ARG C CA 1
ATOM 6230 C C . ARG C 1 134 ? -34.31929 -13.25592 78.76620 1.000 70.93988 221 ARG C C 1
ATOM 6231 O O . ARG C 1 134 ? -35.24219 -13.93303 78.29971 1.000 73.12068 221 ARG C O 1
ATOM 6239 N N . THR C 1 135 ? -33.11512 -13.76832 79.00447 1.000 69.55061 222 THR C N 1
ATOM 6240 C CA . THR C 1 135 ? -32.72999 -15.10682 78.58507 1.000 71.17463 222 THR C CA 1
ATOM 6241 C C . THR C 1 135 ? -32.09437 -15.85863 79.75098 1.000 70.15047 222 THR C C 1
ATOM 6242 O O . THR C 1 135 ? -31.96977 -15.34275 80.86552 1.000 71.04650 222 THR C O 1
ATOM 6246 N N . GLY C 1 136 ? -31.68243 -17.09372 79.47633 1.000 75.45816 223 GLY C N 1
ATOM 6247 C CA . GLY C 1 136 ? -30.99240 -17.88804 80.48280 1.000 73.38681 223 GLY C CA 1
ATOM 6248 C C . GLY C 1 136 ? -31.91779 -18.29035 81.61374 1.000 76.65215 223 GLY C C 1
ATOM 6249 O O . GLY C 1 136 ? -33.03572 -18.76817 81.39014 1.000 75.65633 223 GLY C O 1
ATOM 6250 N N . ASN C 1 137 ? -31.44857 -18.10728 82.85132 1.000 76.04180 224 ASN C N 1
ATOM 6251 C CA . ASN C 1 137 ? -32.25792 -18.43065 84.02054 1.000 75.40707 224 ASN C CA 1
ATOM 6252 C C . ASN C 1 137 ? -33.38397 -17.43258 84.24678 1.000 74.97798 224 ASN C C 1
ATOM 6253 O O . ASN C 1 137 ? -34.26420 -17.69532 85.07335 1.000 72.27031 224 ASN C O 1
ATOM 6258 N N . LYS C 1 138 ? -33.37606 -16.30333 83.53887 1.000 71.67233 225 LYS C N 1
ATOM 6259 C CA . LYS C 1 138 ? -34.46138 -15.32758 83.61069 1.000 67.40984 225 LYS C CA 1
ATOM 6260 C C . LYS C 1 138 ? -34.64913 -14.81582 85.03706 1.000 64.23083 225 LYS C C 1
ATOM 6261 O O . LYS C 1 138 ? -35.77100 -14.60068 85.49974 1.000 60.54676 225 LYS C O 1
ATOM 6267 N N . GLN C 1 139 ? -33.53847 -14.60954 85.73679 1.000 61.26448 226 GLN C N 1
ATOM 6268 C CA . GLN C 1 139 ? -33.60527 -14.22291 87.13648 1.000 60.29413 226 GLN C CA 1
ATOM 6269 C C . GLN C 1 139 ? -34.24396 -12.84913 87.31211 1.000 57.36761 226 GLN C C 1
ATOM 6270 O O . GLN C 1 139 ? -34.10706 -11.95397 86.47288 1.000 56.23664 226 GLN C O 1
ATOM 6276 N N . VAL C 1 140 ? -34.95082 -12.69639 88.42824 1.000 56.39589 227 VAL C N 1
ATOM 6277 C CA . VAL C 1 140 ? -35.54895 -11.43393 88.83877 1.000 47.81231 227 VAL C CA 1
ATOM 6278 C C . VAL C 1 140 ? -34.61178 -10.76186 89.82933 1.000 51.62785 227 VAL C C 1
ATOM 6279 O O . VAL C 1 140 ? -34.15006 -11.39428 90.78889 1.000 57.60754 227 VAL C O 1
ATOM 6283 N N . GLY C 1 141 ? -34.32734 -9.49502 89.60637 1.000 45.61812 228 GLY C N 1
ATOM 6284 C CA . GLY C 1 141 ? -33.45417 -8.74544 90.48506 1.000 48.58159 228 GLY C CA 1
ATOM 6285 C C . GLY C 1 141 ? -33.77777 -7.28035 90.38044 1.000 48.73245 228 GLY C C 1
ATOM 6286 O O . GLY C 1 141 ? -34.91300 -6.90548 90.07059 1.000 48.54981 228 GLY C O 1
ATOM 6287 N N . PHE C 1 142 ? -32.78558 -6.43607 90.64698 1.000 44.63926 229 PHE C N 1
ATOM 6288 C CA . PHE C 1 142 ? -32.98440 -5.00198 90.51764 1.000 46.53284 229 PHE C CA 1
ATOM 6289 C C . PHE C 1 142 ? -31.80297 -4.37420 89.79417 1.000 49.32630 229 PHE C C 1
ATOM 6290 O O . PHE C 1 142 ? -30.73821 -4.97744 89.63568 1.000 50.12722 229 PHE C O 1
ATOM 6298 N N . LEU C 1 143 ? -32.02438 -3.14103 89.34996 1.000 46.15251 230 LEU C N 1
ATOM 6299 C CA . LEU C 1 143 ? -31.06499 -2.36644 88.58081 1.000 40.62474 230 LEU C CA 1
ATOM 6300 C C . LEU C 1 143 ? -30.68754 -1.13338 89.38435 1.000 41.60416 230 LEU C C 1
ATOM 6301 O O . LEU C 1 143 ? -31.56336 -0.44985 89.92166 1.000 43.65011 230 LEU C O 1
ATOM 6306 N N . THR C 1 144 ? -29.39023 -0.85567 89.47117 1.000 42.86823 231 THR C N 1
ATOM 6307 C CA . THR C 1 144 ? -28.90487 0.32540 90.16745 1.000 39.63439 231 THR C CA 1
ATOM 6308 C C . THR C 1 144 ? -27.64869 0.80658 89.45097 1.000 46.84368 231 THR C C 1
ATOM 6309 O O . THR C 1 144 ? -27.21947 0.21965 88.45190 1.000 47.22384 231 THR C O 1
ATOM 6313 N N . ASN C 1 145 ? -27.04881 1.87697 89.96497 1.000 43.04663 232 ASN C N 1
ATOM 6314 C CA . ASN C 1 145 ? -25.84647 2.39985 89.33500 1.000 46.05696 232 ASN C CA 1
ATOM 6315 C C . ASN C 1 145 ? -24.67725 1.45186 89.56876 1.000 49.48621 232 ASN C C 1
ATOM 6316 O O . ASN C 1 145 ? -24.62251 0.73294 90.56970 1.000 53.82739 232 ASN C O 1
ATOM 6321 N N . ARG C 1 146 ? -23.73726 1.44435 88.62981 1.000 46.77929 233 ARG C N 1
ATOM 6322 C CA . ARG C 1 146 ? -22.51711 0.66286 88.78378 1.000 52.98020 233 ARG C CA 1
ATOM 6323 C C . ARG C 1 146 ? -21.49049 1.53522 89.49081 1.000 56.51412 233 ARG C C 1
ATOM 6324 O O . ARG C 1 146 ? -21.04426 2.54836 88.94248 1.000 58.35885 233 ARG C O 1
ATOM 6332 N N . HIS C 1 147 ? -21.13996 1.16119 90.71683 1.000 68.16319 234 HIS C N 1
ATOM 6333 C CA . HIS C 1 147 ? -20.13456 1.90291 91.45773 1.000 74.94823 234 HIS C CA 1
ATOM 6334 C C . HIS C 1 147 ? -18.74098 1.60234 90.92036 1.000 79.05159 234 HIS C C 1
ATOM 6335 O O . HIS C 1 147 ? -18.44878 0.49405 90.45934 1.000 74.98411 234 HIS C O 1
ATOM 6342 N N . VAL C 1 148 ? -17.88052 2.61657 90.98387 1.000 87.35612 235 VAL C N 1
ATOM 6343 C CA . VAL C 1 148 ? -16.61606 2.64406 90.25817 1.000 99.61145 235 VAL C CA 1
ATOM 6344 C C . VAL C 1 148 ? -15.47714 2.01724 91.05978 1.000 100.07371 235 VAL C C 1
ATOM 6345 O O . VAL C 1 148 ? -14.31401 2.07717 90.64547 1.000 103.83694 235 VAL C O 1
ATOM 6349 N N . ALA C 1 149 ? -15.78909 1.41642 92.20553 1.000 96.35672 236 ALA C N 1
ATOM 6350 C CA . ALA C 1 149 ? -14.76516 0.72435 92.98682 1.000 96.10762 236 ALA C CA 1
ATOM 6351 C C . ALA C 1 149 ? -14.47155 -0.65550 92.40267 1.000 97.17060 236 ALA C C 1
ATOM 6352 O O . ALA C 1 149 ? -15.38044 -1.36220 91.96000 1.000 92.14221 236 ALA C O 1
ATOM 6354 N N . PRO C 1 155 ? -16.75552 -6.92677 93.05526 1.000 109.59907 242 PRO C N 1
ATOM 6355 C CA . PRO C 1 155 ? -16.98743 -8.12532 92.23810 1.000 121.11966 242 PRO C CA 1
ATOM 6356 C C . PRO C 1 155 ? -18.10317 -9.01863 92.78682 1.000 120.54212 242 PRO C C 1
ATOM 6357 O O . PRO C 1 155 ? -19.02822 -9.37108 92.05450 1.000 108.13753 242 PRO C O 1
ATOM 6361 N N . ASN C 1 156 ? -18.01268 -9.36234 94.06878 1.000 137.48849 243 ASN C N 1
ATOM 6362 C CA . ASN C 1 156 ? -19.01207 -10.16468 94.76633 1.000 134.07107 243 ASN C CA 1
ATOM 6363 C C . ASN C 1 156 ? -19.74456 -9.30470 95.79060 1.000 125.22754 243 ASN C C 1
ATOM 6364 O O . ASN C 1 156 ? -20.08379 -9.75514 96.88619 1.000 133.62095 243 ASN C O 1
ATOM 6369 N N . GLN C 1 157 ? -19.98631 -8.04607 95.43400 1.000 97.88290 244 GLN C N 1
ATOM 6370 C CA . GLN C 1 157 ? -20.45336 -7.05718 96.39424 1.000 86.47851 244 GLN C CA 1
ATOM 6371 C C . GLN C 1 157 ? -21.87775 -7.38530 96.82355 1.000 79.40762 244 GLN C C 1
ATOM 6372 O O . GLN C 1 157 ? -22.78869 -7.45201 95.99245 1.000 73.84907 244 GLN C O 1
ATOM 6378 N N . LYS C 1 158 ? -22.06325 -7.59181 98.12539 1.000 82.19494 245 LYS C N 1
ATOM 6379 C CA . LYS C 1 158 ? -23.31264 -8.10284 98.67854 1.000 74.57088 245 LYS C CA 1
ATOM 6380 C C . LYS C 1 158 ? -24.23072 -6.93882 99.04046 1.000 69.41479 245 LYS C C 1
ATOM 6381 O O . LYS C 1 158 ? -23.85511 -6.06519 99.83183 1.000 67.69369 245 LYS C O 1
ATOM 6395 N N . PHE C 1 160 ? -27.70899 -5.28733 100.64510 1.000 58.24463 247 PHE C N 1
ATOM 6396 C CA . PHE C 1 160 ? -28.70285 -5.45512 101.69372 1.000 58.50987 247 PHE C CA 1
ATOM 6397 C C . PHE C 1 160 ? -29.62367 -4.24350 101.71533 1.000 57.67160 247 PHE C C 1
ATOM 6398 O O . PHE C 1 160 ? -29.25621 -3.14630 101.28636 1.000 53.98795 247 PHE C O 1
ATOM 6406 N N . HIS C 1 161 ? -30.83590 -4.45598 102.22012 1.000 55.60070 248 HIS C N 1
ATOM 6407 C CA . HIS C 1 161 ? -31.73197 -3.36601 102.55385 1.000 54.78182 248 HIS C CA 1
ATOM 6408 C C . HIS C 1 161 ? -32.12407 -3.46763 104.02257 1.000 56.62623 248 HIS C C 1
ATOM 6409 O O . HIS C 1 161 ? -32.60051 -4.52574 104.46018 1.000 59.22144 248 HIS C O 1
ATOM 6416 N N . PRO C 1 162 ? -31.95431 -2.39965 104.81291 1.000 53.21194 249 PRO C N 1
ATOM 6417 C CA . PRO C 1 162 ? -31.36894 -1.14596 104.33660 1.000 55.31248 249 PRO C CA 1
ATOM 6418 C C . PRO C 1 162 ? -29.85839 -1.06181 104.55755 1.000 61.22662 249 PRO C C 1
ATOM 6419 O O . PRO C 1 162 ? -29.19583 -0.23005 103.93643 1.000 62.61836 249 PRO C O 1
ATOM 6423 N N . LEU C 1 163 ? -29.32455 -1.91365 105.42665 1.000 56.33297 250 LEU C N 1
ATOM 6424 C CA . LEU C 1 163 ? -27.93089 -1.85653 105.83712 1.000 60.47015 250 LEU C CA 1
ATOM 6425 C C . LEU C 1 163 ? -27.31467 -3.24502 105.83252 1.000 68.64627 250 LEU C C 1
ATOM 6426 O O . LEU C 1 163 ? -28.01220 -4.23929 106.05292 1.000 70.73386 250 LEU C O 1
ATOM 6431 N N . PRO C 1 164 ? -26.00781 -3.34154 105.59896 1.000 71.15644 251 PRO C N 1
ATOM 6432 C CA . PRO C 1 164 ? -25.33042 -4.64013 105.66708 1.000 71.36186 251 PRO C CA 1
ATOM 6433 C C . PRO C 1 164 ? -25.14989 -5.07397 107.11022 1.000 76.69606 251 PRO C C 1
ATOM 6434 O O . PRO C 1 164 ? -25.24885 -4.24981 108.03154 1.000 80.21446 251 PRO C O 1
ATOM 6438 N N . PRO C 1 165 ? -24.87459 -6.35755 107.34878 1.000 77.26585 252 PRO C N 1
ATOM 6439 C CA . PRO C 1 165 ? -24.94652 -6.87497 108.72600 1.000 79.57773 252 PRO C CA 1
ATOM 6440 C C . PRO C 1 165 ? -24.05665 -6.13386 109.70522 1.000 87.11142 252 PRO C C 1
ATOM 6441 O O . PRO C 1 165 ? -24.41999 -6.00139 110.88097 1.000 90.58770 252 PRO C O 1
ATOM 6445 N N . ASN C 1 166 ? -22.90164 -5.64045 109.25958 1.000 86.93626 253 ASN C N 1
ATOM 6446 C CA . ASN C 1 166 ? -21.94793 -5.02539 110.17338 1.000 80.09809 253 ASN C CA 1
ATOM 6447 C C . ASN C 1 166 ? -22.40094 -3.65661 110.66529 1.000 80.86659 253 ASN C C 1
ATOM 6448 O O . ASN C 1 166 ? -21.91939 -3.19909 111.70718 1.000 87.04276 253 ASN C O 1
ATOM 6453 N N . LEU C 1 167 ? -23.30824 -2.99454 109.94929 1.000 78.79385 254 LEU C N 1
ATOM 6454 C CA . LEU C 1 167 ? -23.76647 -1.66246 110.32693 1.000 77.97051 254 LEU C CA 1
ATOM 6455 C C . LEU C 1 167 ? -25.13942 -1.66131 110.98036 1.000 79.14751 254 LEU C C 1
ATOM 6456 O O . LEU C 1 167 ? -25.44611 -0.74141 111.74639 1.000 78.86844 254 LEU C O 1
ATOM 6461 N N . GLY C 1 168 ? -25.96840 -2.66290 110.70299 1.000 76.86958 255 GLY C N 1
ATOM 6462 C CA . GLY C 1 168 ? -27.29347 -2.72357 111.26626 1.000 72.01342 255 GLY C CA 1
ATOM 6463 C C . GLY C 1 168 ? -28.14167 -3.79256 110.61065 1.000 71.62520 255 GLY C C 1
ATOM 6464 O O . GLY C 1 168 ? -27.65171 -4.62528 109.84195 1.000 76.31579 255 GLY C O 1
ATOM 6465 N N . PRO C 1 169 ? -29.43854 -3.78249 110.89635 1.000 70.31294 256 PRO C N 1
ATOM 6466 C CA . PRO C 1 169 ? -30.31543 -4.83989 110.38967 1.000 67.16472 256 PRO C CA 1
ATOM 6467 C C . PRO C 1 169 ? -30.65190 -4.64472 108.91938 1.000 65.28094 256 PRO C C 1
ATOM 6468 O O . PRO C 1 169 ? -30.56013 -3.54928 108.36479 1.000 65.44891 256 PRO C O 1
ATOM 6472 N N . GLY C 1 170 ? -31.05306 -5.73904 108.29596 1.000 64.10118 257 GLY C N 1
ATOM 6473 C CA . GLY C 1 170 ? -31.45817 -5.72718 106.90635 1.000 62.51829 257 GLY C CA 1
ATOM 6474 C C . GLY C 1 170 ? -31.46686 -7.12278 106.33795 1.000 60.62091 257 GLY C C 1
ATOM 6475 O O . GLY C 1 170 ? -30.88755 -8.05848 106.89211 1.000 68.80374 257 GLY C O 1
ATOM 6476 N N . VAL C 1 171 ? -32.14661 -7.26665 105.21018 1.000 60.15536 258 VAL C N 1
ATOM 6477 C CA . VAL C 1 171 ? -32.21873 -8.53960 104.49402 1.000 63.01825 258 VAL C CA 1
ATOM 6478 C C . VAL C 1 171 ? -31.21516 -8.51865 103.35306 1.000 59.92980 258 VAL C C 1
ATOM 6479 O O . VAL C 1 171 ? -30.98839 -7.47305 102.72795 1.000 58.11219 258 VAL C O 1
ATOM 6483 N N . TYR C 1 172 ? -30.62058 -9.67389 103.07025 1.000 59.83905 259 TYR C N 1
ATOM 6484 C CA . TYR C 1 172 ? -29.70612 -9.81163 101.94541 1.000 57.91066 259 TYR C CA 1
ATOM 6485 C C . TYR C 1 172 ? -30.49737 -9.84701 100.64133 1.000 59.77034 259 TYR C C 1
ATOM 6486 O O . TYR C 1 172 ? -31.39279 -10.68173 100.47164 1.000 64.08618 259 TYR C O 1
ATOM 6495 N N . LEU C 1 173 ? -30.18747 -8.92726 99.72930 1.000 56.10254 260 LEU C N 1
ATOM 6496 C CA . LEU C 1 173 ? -30.90067 -8.86140 98.45977 1.000 56.32507 260 LEU C CA 1
ATOM 6497 C C . LEU C 1 173 ? -30.23399 -9.69749 97.37964 1.000 59.64270 260 LEU C C 1
ATOM 6498 O O . LEU C 1 173 ? -30.91936 -10.40264 96.62966 1.000 61.48429 260 LEU C O 1
ATOM 6503 N N . GLY C 1 174 ? -28.91516 -9.63366 97.29164 1.000 57.55122 261 GLY C N 1
ATOM 6504 C CA . GLY C 1 174 ? -28.19698 -10.30436 96.22777 1.000 55.87011 261 GLY C CA 1
ATOM 6505 C C . GLY C 1 174 ? -26.85119 -9.65166 96.00890 1.000 61.13155 261 GLY C C 1
ATOM 6506 O O . GLY C 1 174 ? -26.50401 -8.65497 96.64444 1.000 60.07973 261 GLY C O 1
ATOM 6507 N N . ALA C 1 175 ? -26.09275 -10.24330 95.08939 1.000 59.20845 262 ALA C N 1
ATOM 6508 C CA . ALA C 1 175 ? -24.74487 -9.79635 94.77617 1.000 59.46569 262 ALA C CA 1
ATOM 6509 C C . ALA C 1 175 ? -24.72336 -9.09847 93.42448 1.000 60.08806 262 ALA C C 1
ATOM 6510 O O . ALA C 1 175 ? -25.45481 -9.47498 92.50772 1.000 62.13862 262 ALA C O 1
ATOM 6512 N N . VAL C 1 176 ? -23.87797 -8.07381 93.30858 1.000 63.81137 263 VAL C N 1
ATOM 6513 C CA . VAL C 1 176 ? -23.74766 -7.35402 92.04833 1.000 60.75424 263 VAL C CA 1
ATOM 6514 C C . VAL C 1 176 ? -23.13087 -8.27318 91.00399 1.000 63.98454 263 VAL C C 1
ATOM 6515 O O . VAL C 1 176 ? -22.10956 -8.92499 91.25326 1.000 66.76568 263 VAL C O 1
ATOM 6519 N N . GLU C 1 177 ? -23.75174 -8.32800 89.82931 1.000 63.62467 264 GLU C N 1
ATOM 6520 C CA . GLU C 1 177 ? -23.16794 -9.05008 88.70928 1.000 64.83897 264 GLU C CA 1
ATOM 6521 C C . GLU C 1 177 ? -22.01531 -8.24585 88.12527 1.000 75.33176 264 GLU C C 1
ATOM 6522 O O . GLU C 1 177 ? -22.15469 -7.04858 87.85249 1.000 74.59038 264 GLU C O 1
ATOM 6528 N N . ARG C 1 178 ? -20.87361 -8.90922 87.92815 1.000 80.30344 265 ARG C N 1
ATOM 6529 C CA . ARG C 1 178 ? -19.63627 -8.18789 87.64942 1.000 94.64971 265 ARG C CA 1
ATOM 6530 C C . ARG C 1 178 ? -19.66732 -7.52631 86.27528 1.000 90.98522 265 ARG C C 1
ATOM 6531 O O . ARG C 1 178 ? -19.14388 -6.41874 86.10564 1.000 96.57876 265 ARG C O 1
ATOM 6539 N N . ALA C 1 179 ? -20.26810 -8.17902 85.28590 1.000 96.73664 266 ALA C N 1
ATOM 6540 C CA . ALA C 1 179 ? -20.40933 -7.57291 83.96294 1.000 97.35295 266 ALA C CA 1
ATOM 6541 C C . ALA C 1 179 ? -21.71321 -7.99849 83.29618 1.000 99.71372 266 ALA C C 1
ATOM 6542 O O . ALA C 1 179 ? -22.18702 -7.34986 82.36185 1.000 102.25995 266 ALA C O 1
ATOM 6544 N N . ASP C 1 186 ? -12.13168 -0.86591 77.35474 1.000 81.63451 273 ASP C N 1
ATOM 6545 C CA . ASP C 1 186 ? -11.91301 -1.57470 76.10014 1.000 82.59845 273 ASP C CA 1
ATOM 6546 C C . ASP C 1 186 ? -10.88692 -0.83644 75.24262 1.000 83.63752 273 ASP C C 1
ATOM 6547 O O . ASP C 1 186 ? -10.76072 0.38769 75.31736 1.000 79.23215 273 ASP C O 1
ATOM 6552 N N . VAL C 1 187 ? -10.15413 -1.59561 74.42645 1.000 86.00313 274 VAL C N 1
ATOM 6553 C CA . VAL C 1 187 ? -9.05904 -1.01858 73.65253 1.000 79.01602 274 VAL C CA 1
ATOM 6554 C C . VAL C 1 187 ? -9.58780 -0.12357 72.53698 1.000 78.58579 274 VAL C C 1
ATOM 6555 O O . VAL C 1 187 ? -8.99062 0.91292 72.22115 1.000 75.81009 274 VAL C O 1
ATOM 6559 N N . TRP C 1 188 ? -10.70638 -0.50832 71.91596 1.000 79.86674 275 TRP C N 1
ATOM 6560 C CA . TRP C 1 188 ? -11.22659 0.23506 70.77081 1.000 76.33288 275 TRP C CA 1
ATOM 6561 C C . TRP C 1 188 ? -11.76014 1.60854 71.15452 1.000 70.78105 275 TRP C C 1
ATOM 6562 O O . TRP C 1 188 ? -11.89165 2.47559 70.28373 1.000 66.07550 275 TRP C O 1
ATOM 6573 N N . TYR C 1 189 ? -12.05676 1.82721 72.43395 1.000 68.08354 276 TYR C N 1
ATOM 6574 C CA . TYR C 1 189 ? -12.42878 3.16026 72.89501 1.000 68.71673 276 TYR C CA 1
ATOM 6575 C C . TYR C 1 189 ? -11.25854 4.12364 72.74542 1.000 67.10452 276 TYR C C 1
ATOM 6576 O O . TYR C 1 189 ? -11.39011 5.19060 72.13344 1.000 62.23712 276 TYR C O 1
ATOM 6585 N N . GLY C 1 190 ? -10.09831 3.75774 73.28804 1.000 66.22301 277 GLY C N 1
ATOM 6586 C CA . GLY C 1 190 ? -8.92640 4.60214 73.16375 1.000 66.89064 277 GLY C CA 1
ATOM 6587 C C . GLY C 1 190 ? -8.47424 4.78758 71.72921 1.000 68.32758 277 GLY C C 1
ATOM 6588 O O . GLY C 1 190 ? -7.76799 5.75696 71.43115 1.000 72.36983 277 GLY C O 1
ATOM 6589 N N . ILE C 1 191 ? -8.87091 3.88533 70.83022 1.000 69.88877 278 ILE C N 1
ATOM 6590 C CA . ILE C 1 191 ? -8.39745 3.93111 69.44903 1.000 73.99697 278 ILE C CA 1
ATOM 6591 C C . ILE C 1 191 ? -9.18885 4.95284 68.63969 1.000 66.58130 278 ILE C C 1
ATOM 6592 O O . ILE C 1 191 ? -8.60687 5.83337 67.99514 1.000 66.96676 278 ILE C O 1
ATOM 6597 N N . TYR C 1 192 ? -10.51910 4.85806 68.65255 1.000 59.15706 279 TYR C N 1
ATOM 6598 C CA . TYR C 1 192 ? -11.35749 5.68520 67.79339 1.000 58.97344 279 TYR C CA 1
ATOM 6599 C C . TYR C 1 192 ? -12.09834 6.78543 68.53547 1.000 59.48856 279 TYR C C 1
ATOM 6600 O O . TYR C 1 192 ? -12.37980 7.82716 67.93991 1.000 58.10439 279 TYR C O 1
ATOM 6609 N N . ALA C 1 193 ? -12.42070 6.58725 69.81125 1.000 59.58187 280 ALA C N 1
ATOM 6610 C CA . ALA C 1 193 ? -13.02677 7.63623 70.61841 1.000 55.45204 280 ALA C CA 1
ATOM 6611 C C . ALA C 1 193 ? -11.99721 8.54460 71.27856 1.000 60.05761 280 ALA C C 1
ATOM 6612 O O . ALA C 1 193 ? -12.36041 9.62845 71.74834 1.000 60.05164 280 ALA C O 1
ATOM 6614 N N . GLY C 1 194 ? -10.73255 8.13835 71.31870 1.000 63.73181 281 GLY C N 1
ATOM 6615 C CA . GLY C 1 194 ? -9.70919 8.90754 72.00356 1.000 58.58257 281 GLY C CA 1
ATOM 6616 C C . GLY C 1 194 ? -9.88297 8.96526 73.50551 1.000 65.16340 281 GLY C C 1
ATOM 6617 O O . GLY C 1 194 ? -9.57235 9.99339 74.12274 1.000 63.80077 281 GLY C O 1
ATOM 6618 N N . THR C 1 195 ? -10.37264 7.88541 74.11093 1.000 64.83635 282 THR C N 1
ATOM 6619 C CA . THR C 1 195 ? -10.49682 7.84133 75.55901 1.000 66.11252 282 THR C CA 1
ATOM 6620 C C . THR C 1 195 ? -9.12532 7.69177 76.20588 1.000 67.19169 282 THR C C 1
ATOM 6621 O O . THR C 1 195 ? -8.20692 7.08896 75.64142 1.000 71.55967 282 THR C O 1
ATOM 6625 N N . ASN C 1 196 ? -8.98909 8.25433 77.40307 1.000 66.21964 283 ASN C N 1
ATOM 6626 C CA . ASN C 1 196 ? -7.79025 7.98165 78.17874 1.000 67.99038 283 ASN C CA 1
ATOM 6627 C C . ASN C 1 196 ? -7.96606 6.63663 78.86776 1.000 71.79047 283 ASN C C 1
ATOM 6628 O O . ASN C 1 196 ? -8.71625 6.53339 79.84674 1.000 71.70066 283 ASN C O 1
ATOM 6633 N N . PRO C 1 197 ? -7.30417 5.58380 78.38564 1.000 71.24267 284 PRO C N 1
ATOM 6634 C CA . PRO C 1 197 ? -7.45685 4.27795 79.04312 1.000 74.88673 284 PRO C CA 1
ATOM 6635 C C . PRO C 1 197 ? -7.13773 4.30275 80.52978 1.000 80.22504 284 PRO C C 1
ATOM 6636 O O . PRO C 1 197 ? -7.72878 3.52579 81.29254 1.000 76.79855 284 PRO C O 1
ATOM 6640 N N . GLU C 1 198 ? -6.21663 5.16795 80.97016 1.000 80.33422 285 GLU C N 1
ATOM 6641 C CA . GLU C 1 198 ? -5.88029 5.22095 82.39013 1.000 86.15276 285 GLU C CA 1
ATOM 6642 C C . GLU C 1 198 ? -7.03371 5.73395 83.24642 1.000 83.87270 285 GLU C C 1
ATOM 6643 O O . GLU C 1 198 ? -7.18550 5.30446 84.39560 1.000 88.02540 285 GLU C O 1
ATOM 6649 N N . THR C 1 199 ? -7.85275 6.64665 82.71745 1.000 75.49778 286 THR C N 1
ATOM 6650 C CA . THR C 1 199 ? -8.83840 7.33802 83.53649 1.000 72.83154 286 THR C CA 1
ATOM 6651 C C . THR C 1 199 ? -10.27781 7.24852 83.04779 1.000 67.43860 286 THR C C 1
ATOM 6652 O O . THR C 1 199 ? -11.16755 7.72887 83.75692 1.000 70.18312 286 THR C O 1
ATOM 6656 N N . PHE C 1 200 ? -10.54330 6.65424 81.88593 1.000 63.60964 287 PHE C N 1
ATOM 6657 C CA . PHE C 1 200 ? -11.86778 6.76659 81.29025 1.000 57.34674 287 PHE C CA 1
ATOM 6658 C C . PHE C 1 200 ? -12.89492 5.92647 82.04052 1.000 56.98993 287 PHE C C 1
ATOM 6659 O O . PHE C 1 200 ? -12.64483 4.77105 82.39500 1.000 57.13902 287 PHE C O 1
ATOM 6667 N N . VAL C 1 201 ? -14.05649 6.53010 82.28712 1.000 57.16619 288 VAL C N 1
ATOM 6668 C CA . VAL C 1 201 ? -15.19138 5.86797 82.91740 1.000 48.96446 288 VAL C CA 1
ATOM 6669 C C . VAL C 1 201 ? -16.45161 6.27055 82.16705 1.000 52.68736 288 VAL C C 1
ATOM 6670 O O . VAL C 1 201 ? -16.71555 7.46353 81.98498 1.000 54.42475 288 VAL C O 1
ATOM 6674 N N . ARG C 1 202 ? -17.22832 5.28298 81.73189 1.000 49.72718 289 ARG C N 1
ATOM 6675 C CA . ARG C 1 202 ? -18.52644 5.52907 81.12501 1.000 46.75086 289 ARG C CA 1
ATOM 6676 C C . ARG C 1 202 ? -19.60206 5.20884 82.15431 1.000 46.81018 289 ARG C C 1
ATOM 6677 O O . ARG C 1 202 ? -19.63197 4.10148 82.69948 1.000 48.39602 289 ARG C O 1
ATOM 6685 N N . ALA C 1 203 ? -20.47901 6.17509 82.42139 1.000 46.03731 290 ALA C N 1
ATOM 6686 C CA . ALA C 1 203 ? -21.54282 5.94968 83.38733 1.000 43.69639 290 ALA C CA 1
ATOM 6687 C C . ALA C 1 203 ? -22.33001 4.71177 82.98620 1.000 43.93307 290 ALA C C 1
ATOM 6688 O O . ALA C 1 203 ? -22.69342 4.54460 81.81995 1.000 49.57654 290 ALA C O 1
ATOM 6690 N N . ASP C 1 204 ? -22.58126 3.83292 83.95296 1.000 45.69446 291 ASP C N 1
ATOM 6691 C CA . ASP C 1 204 ? -23.18608 2.54738 83.64265 1.000 47.82928 291 ASP C CA 1
ATOM 6692 C C . ASP C 1 204 ? -24.03375 2.09701 84.82101 1.000 43.51666 291 ASP C C 1
ATOM 6693 O O . ASP C 1 204 ? -23.90268 2.59912 85.93813 1.000 44.12853 291 ASP C O 1
ATOM 6698 N N . GLY C 1 205 ? -24.91328 1.13372 84.55194 1.000 42.21188 292 GLY C N 1
ATOM 6699 C CA . GLY C 1 205 ? -25.72983 0.51644 85.57020 1.000 44.28176 292 GLY C CA 1
ATOM 6700 C C . GLY C 1 205 ? -25.28210 -0.91198 85.83731 1.000 49.23392 292 GLY C C 1
ATOM 6701 O O . GLY C 1 205 ? -24.48450 -1.49622 85.10511 1.000 47.50740 292 GLY C O 1
ATOM 6702 N N . ALA C 1 206 ? -25.82436 -1.47755 86.91253 1.000 48.26908 293 ALA C N 1
ATOM 6703 C CA . ALA C 1 206 ? -25.46672 -2.83059 87.31009 1.000 50.25919 293 ALA C CA 1
ATOM 6704 C C . ALA C 1 206 ? -26.71626 -3.59416 87.71329 1.000 50.47115 293 ALA C C 1
ATOM 6705 O O . ALA C 1 206 ? -27.67837 -3.01731 88.22965 1.000 51.05234 293 ALA C O 1
ATOM 6707 N N . PHE C 1 207 ? -26.68289 -4.90178 87.47940 1.000 52.40669 294 PHE C N 1
ATOM 6708 C CA . PHE C 1 207 ? -27.78895 -5.80032 87.78095 1.000 50.02715 294 PHE C CA 1
ATOM 6709 C C . PHE C 1 207 ? -27.44341 -6.60665 89.02398 1.000 52.05736 294 PHE C C 1
ATOM 6710 O O . PHE C 1 207 ? -26.40106 -7.27226 89.06734 1.000 54.46815 294 PHE C O 1
ATOM 6718 N N . ILE C 1 208 ? -28.31606 -6.55270 90.02223 1.000 52.62878 295 ILE C N 1
ATOM 6719 C CA . ILE C 1 208 ? -28.22430 -7.41731 91.19372 1.000 52.26661 295 ILE C CA 1
ATOM 6720 C C . ILE C 1 208 ? -29.36175 -8.43141 91.12024 1.000 50.95845 295 ILE C C 1
ATOM 6721 O O . ILE C 1 208 ? -30.51975 -8.07130 91.37595 1.000 49.79629 295 ILE C O 1
ATOM 6726 N N . PRO C 1 209 ? -29.09041 -9.68614 90.77791 1.000 56.07958 296 PRO C N 1
ATOM 6727 C CA . PRO C 1 209 ? -30.15002 -10.69826 90.85265 1.000 52.92530 296 PRO C CA 1
ATOM 6728 C C . PRO C 1 209 ? -30.48142 -11.01313 92.29996 1.000 51.97172 296 PRO C C 1
ATOM 6729 O O . PRO C 1 209 ? -29.59362 -11.13513 93.14514 1.000 58.64075 296 PRO C O 1
ATOM 6733 N N . PHE C 1 210 ? -31.77458 -11.15990 92.57899 1.000 52.69294 297 PHE C N 1
ATOM 6734 C CA . PHE C 1 210 ? -32.20665 -11.46467 93.93678 1.000 50.70391 297 PHE C CA 1
ATOM 6735 C C . PHE C 1 210 ? -31.66227 -12.81655 94.38170 1.000 52.36362 297 PHE C C 1
ATOM 6736 O O . PHE C 1 210 ? -31.63637 -13.77936 93.61288 1.000 56.51488 297 PHE C O 1
ATOM 6744 N N . ALA C 1 211 ? -31.21837 -12.88305 95.63476 1.000 56.18528 298 ALA C N 1
ATOM 6745 C CA . ALA C 1 211 ? -30.71570 -14.13987 96.16240 1.000 57.15344 298 ALA C CA 1
ATOM 6746 C C . ALA C 1 211 ? -31.81594 -15.19664 96.13648 1.000 62.13837 298 ALA C C 1
ATOM 6747 O O . ALA C 1 211 ? -33.00925 -14.89122 96.08946 1.000 62.55515 298 ALA C O 1
ATOM 6749 N N . ASP C 1 212 ? -31.39527 -16.46286 96.17063 1.000 66.89918 299 ASP C N 1
ATOM 6750 C CA . ASP C 1 212 ? -32.35442 -17.55705 96.06236 1.000 71.60871 299 ASP C CA 1
ATOM 6751 C C . ASP C 1 212 ? -33.39340 -17.50464 97.17502 1.000 71.65652 299 ASP C C 1
ATOM 6752 O O . ASP C 1 212 ? -34.57258 -17.80160 96.94738 1.000 74.51827 299 ASP C O 1
ATOM 6757 N N . ASP C 1 213 ? -32.98262 -17.11624 98.38015 1.000 68.98825 300 ASP C N 1
ATOM 6758 C CA . ASP C 1 213 ? -33.85932 -17.15056 99.54166 1.000 73.17530 300 ASP C CA 1
ATOM 6759 C C . ASP C 1 213 ? -34.47156 -15.79480 99.86662 1.000 66.04067 300 ASP C C 1
ATOM 6760 O O . ASP C 1 213 ? -35.03948 -15.63001 100.94977 1.000 68.57401 300 ASP C O 1
ATOM 6765 N N . PHE C 1 214 ? -34.37885 -14.82646 98.95922 1.000 63.68627 301 PHE C N 1
ATOM 6766 C CA . PHE C 1 214 ? -35.00397 -13.52973 99.17865 1.000 60.39697 301 PHE C CA 1
ATOM 6767 C C . PHE C 1 214 ? -36.48793 -13.60405 98.83736 1.000 58.71962 301 PHE C C 1
ATOM 6768 O O . PHE C 1 214 ? -36.87687 -14.16606 97.80681 1.000 62.30777 301 PHE C O 1
ATOM 6776 N N . ASP C 1 215 ? -37.31584 -13.03574 99.70897 1.000 59.19064 302 ASP C N 1
ATOM 6777 C CA . ASP C 1 215 ? -38.76832 -13.11366 99.56639 1.000 56.90982 302 ASP C CA 1
ATOM 6778 C C . ASP C 1 215 ? -39.22080 -12.02952 98.59775 1.000 53.52074 302 ASP C C 1
ATOM 6779 O O . ASP C 1 215 ? -39.37002 -10.86539 98.97495 1.000 56.01139 302 ASP C O 1
ATOM 6784 N N . ILE C 1 216 ? -39.44812 -12.40536 97.33694 1.000 51.89094 303 ILE C N 1
ATOM 6785 C CA . ILE C 1 216 ? -39.84745 -11.41647 96.34306 1.000 53.95041 303 ILE C CA 1
ATOM 6786 C C . ILE C 1 216 ? -41.28003 -10.94017 96.51888 1.000 57.29319 303 ILE C C 1
ATOM 6787 O O . ILE C 1 216 ? -41.68767 -9.98136 95.85265 1.000 56.49998 303 ILE C O 1
ATOM 6792 N N . SER C 1 217 ? -42.06161 -11.57262 97.39681 1.000 54.21030 304 SER C N 1
ATOM 6793 C CA . SER C 1 217 ? -43.38136 -11.02585 97.68057 1.000 57.10390 304 SER C CA 1
ATOM 6794 C C . SER C 1 217 ? -43.31183 -9.70991 98.44310 1.000 55.42119 304 SER C C 1
ATOM 6795 O O . SER C 1 217 ? -44.33508 -9.02661 98.55790 1.000 57.39311 304 SER C O 1
ATOM 6798 N N . THR C 1 218 ? -42.13745 -9.33484 98.94878 1.000 53.09725 305 THR C N 1
ATOM 6799 C CA . THR C 1 218 ? -41.93785 -8.04789 99.59960 1.000 51.49159 305 THR C CA 1
ATOM 6800 C C . THR C 1 218 ? -41.57745 -6.94253 98.61738 1.000 56.64562 305 THR C C 1
ATOM 6801 O O . THR C 1 218 ? -41.28968 -5.81979 99.04750 1.000 59.05066 305 THR C O 1
ATOM 6805 N N . VAL C 1 219 ? -41.58403 -7.22612 97.31929 1.000 49.54303 306 VAL C N 1
ATOM 6806 C CA . VAL C 1 219 ? -41.17177 -6.26000 96.31017 1.000 46.61832 306 VAL C CA 1
ATOM 6807 C C . VAL C 1 219 ? -42.40749 -5.61199 95.70894 1.000 52.02286 306 VAL C C 1
ATOM 6808 O O . VAL C 1 219 ? -43.42406 -6.27722 95.47270 1.000 51.91200 306 VAL C O 1
ATOM 6812 N N . THR C 1 220 ? -42.31910 -4.31242 95.44975 1.000 53.95685 307 THR C N 1
ATOM 6813 C CA . THR C 1 220 ? -43.35704 -3.58116 94.74165 1.000 47.64691 307 THR C CA 1
ATOM 6814 C C . THR C 1 220 ? -42.77015 -3.00358 93.46391 1.000 49.59292 307 THR C C 1
ATOM 6815 O O . THR C 1 220 ? -41.60932 -2.58179 93.44018 1.000 47.99568 307 THR C O 1
ATOM 6819 N N . THR C 1 221 ? -43.57085 -2.99736 92.40291 1.000 48.46974 308 THR C N 1
ATOM 6820 C CA . THR C 1 221 ? -43.19005 -2.36614 91.14784 1.000 51.11283 308 THR C CA 1
ATOM 6821 C C . THR C 1 221 ? -43.62493 -0.90835 91.06495 1.000 47.54257 308 THR C C 1
ATOM 6822 O O . THR C 1 221 ? -43.43166 -0.27715 90.02084 1.000 47.14447 308 THR C O 1
ATOM 6826 N N . VAL C 1 222 ? -44.22310 -0.37083 92.12270 1.000 45.69013 309 VAL C N 1
ATOM 6827 C CA . VAL C 1 222 ? -44.62788 1.02919 92.15295 1.000 46.31568 309 VAL C CA 1
ATOM 6828 C C . VAL C 1 222 ? -43.42476 1.89958 92.49103 1.000 44.75702 309 VAL C C 1
ATOM 6829 O O . VAL C 1 222 ? -42.52759 1.49032 93.23564 1.000 50.32198 309 VAL C O 1
ATOM 6833 N N . VAL C 1 223 ? -43.38942 3.10754 91.93509 1.000 44.57699 310 VAL C N 1
ATOM 6834 C CA . VAL C 1 223 ? -42.46793 4.14349 92.38943 1.000 44.04559 310 VAL C CA 1
ATOM 6835 C C . VAL C 1 223 ? -43.23458 5.00008 93.38824 1.000 48.71894 310 VAL C C 1
ATOM 6836 O O . VAL C 1 223 ? -44.13502 5.75763 93.01029 1.000 49.57877 310 VAL C O 1
ATOM 6840 N N . ARG C 1 224 ? -42.87826 4.88356 94.66840 1.000 47.63004 311 ARG C N 1
ATOM 6841 C CA . ARG C 1 224 ? -43.76163 5.38766 95.71485 1.000 48.66153 311 ARG C CA 1
ATOM 6842 C C . ARG C 1 224 ? -44.08480 6.87213 95.55752 1.000 54.48428 311 ARG C C 1
ATOM 6843 O O . ARG C 1 224 ? -45.24149 7.27765 95.72626 1.000 67.75819 311 ARG C O 1
ATOM 6851 N N . GLY C 1 225 ? -43.09320 7.70153 95.23676 1.000 44.32756 312 GLY C N 1
ATOM 6852 C CA . GLY C 1 225 ? -43.42804 9.11519 95.15598 1.000 47.89458 312 GLY C CA 1
ATOM 6853 C C . GLY C 1 225 ? -44.16562 9.57170 93.91138 1.000 46.12234 312 GLY C C 1
ATOM 6854 O O . GLY C 1 225 ? -44.65468 10.70468 93.89090 1.000 47.61700 312 GLY C O 1
ATOM 6855 N N . VAL C 1 226 ? -44.26750 8.73343 92.87795 1.000 43.81051 313 VAL C N 1
ATOM 6856 C CA . VAL C 1 226 ? -44.89388 9.11695 91.62002 1.000 41.82526 313 VAL C CA 1
ATOM 6857 C C . VAL C 1 226 ? -46.13507 8.28590 91.31606 1.000 48.10812 313 VAL C C 1
ATOM 6858 O O . VAL C 1 226 ? -47.14877 8.82372 90.85573 1.000 55.92284 313 VAL C O 1
ATOM 6862 N N . GLY C 1 227 ? -46.07061 6.97335 91.53764 1.000 51.47784 314 GLY C N 1
ATOM 6863 C CA . GLY C 1 227 ? -47.16247 6.06577 91.23300 1.000 43.21121 314 GLY C CA 1
ATOM 6864 C C . GLY C 1 227 ? -46.76457 5.01842 90.21291 1.000 45.11502 314 GLY C C 1
ATOM 6865 O O . GLY C 1 227 ? -45.57164 4.75800 90.03069 1.000 50.99819 314 GLY C O 1
ATOM 6866 N N . ASP C 1 228 ? -47.73699 4.41260 89.53576 1.000 48.85070 315 ASP C N 1
ATOM 6867 C CA . ASP C 1 228 ? -47.42179 3.40818 88.52659 1.000 48.99248 315 ASP C CA 1
ATOM 6868 C C . ASP C 1 228 ? -46.70900 4.05053 87.34427 1.000 49.81231 315 ASP C C 1
ATOM 6869 O O . ASP C 1 228 ? -47.09542 5.12755 86.88090 1.000 52.24831 315 ASP C O 1
ATOM 6874 N N . ILE C 1 229 ? -45.66585 3.38778 86.85178 1.000 45.61622 316 ILE C N 1
ATOM 6875 C CA . ILE C 1 229 ? -44.95319 3.85120 85.67076 1.000 45.46380 316 ILE C CA 1
ATOM 6876 C C . ILE C 1 229 ? -45.24643 2.92123 84.49918 1.000 47.40074 316 ILE C C 1
ATOM 6877 O O . ILE C 1 229 ? -45.61621 1.75334 84.66557 1.000 49.64996 316 ILE C O 1
ATOM 6882 N N . GLY C 1 230 ? -45.07303 3.45771 83.29154 1.000 47.65211 317 GLY C N 1
ATOM 6883 C CA . GLY C 1 230 ? -45.14717 2.67351 82.07764 1.000 45.20755 317 GLY C CA 1
ATOM 6884 C C . GLY C 1 230 ? -43.80654 2.05332 81.73580 1.000 49.95748 317 GLY C C 1
ATOM 6885 O O . GLY C 1 230 ? -42.83820 2.12971 82.49523 1.000 49.34703 317 GLY C O 1
ATOM 6886 N N . ASP C 1 231 ? -43.75058 1.43594 80.55782 1.000 50.48144 318 ASP C N 1
ATOM 6887 C CA . ASP C 1 231 ? -42.51069 0.78994 80.15839 1.000 47.91489 318 ASP C CA 1
ATOM 6888 C C . ASP C 1 231 ? -41.45756 1.83123 79.78033 1.000 44.95648 318 ASP C C 1
ATOM 6889 O O . ASP C 1 231 ? -41.74923 3.01397 79.57305 1.000 48.81943 318 ASP C O 1
ATOM 6894 N N . VAL C 1 232 ? -40.20879 1.36544 79.70416 1.000 46.43099 319 VAL C N 1
ATOM 6895 C CA . VAL C 1 232 ? -39.08273 2.23837 79.40279 1.000 45.07551 319 VAL C CA 1
ATOM 6896 C C . VAL C 1 232 ? -39.37163 3.06116 78.15585 1.000 44.40793 319 VAL C C 1
ATOM 6897 O O . VAL C 1 232 ? -39.91473 2.55743 77.16783 1.000 49.14084 319 VAL C O 1
ATOM 6901 N N . LYS C 1 233 ? -39.03022 4.34764 78.20853 1.000 45.54715 320 LYS C N 1
ATOM 6902 C CA . LYS C 1 233 ? -39.14362 5.21720 77.04109 1.000 47.21195 320 LYS C CA 1
ATOM 6903 C C . LYS C 1 233 ? -37.79753 5.20748 76.32322 1.000 46.11043 320 LYS C C 1
ATOM 6904 O O . LYS C 1 233 ? -36.82209 5.79318 76.80186 1.000 44.46255 320 LYS C O 1
ATOM 6910 N N . VAL C 1 234 ? -37.74707 4.53117 75.17586 1.000 45.49320 321 VAL C N 1
ATOM 6911 C CA . VAL C 1 234 ? -36.51423 4.43515 74.40558 1.000 44.87969 321 VAL C CA 1
ATOM 6912 C C . VAL C 1 234 ? -36.17489 5.79714 73.81937 1.000 49.67089 321 VAL C C 1
ATOM 6913 O O . VAL C 1 234 ? -37.02995 6.46722 73.22475 1.000 49.80601 321 VAL C O 1
ATOM 6917 N N . ILE C 1 235 ? -34.91757 6.20467 73.96036 1.000 45.56271 322 ILE C N 1
ATOM 6918 C CA . ILE C 1 235 ? -34.45297 7.46797 73.40067 1.000 45.59172 322 ILE C CA 1
ATOM 6919 C C . ILE C 1 235 ? -34.02014 7.19281 71.96390 1.000 47.82685 322 ILE C C 1
ATOM 6920 O O . ILE C 1 235 ? -32.96456 6.60419 71.72013 1.000 49.75552 322 ILE C O 1
ATOM 6925 N N . ASP C 1 236 ? -34.84668 7.61513 71.00931 1.000 47.78833 323 ASP C N 1
ATOM 6926 C CA . ASP C 1 236 ? -34.50948 7.49446 69.59823 1.000 50.31205 323 ASP C CA 1
ATOM 6927 C C . ASP C 1 236 ? -33.62513 8.66548 69.18916 1.000 47.72635 323 ASP C C 1
ATOM 6928 O O . ASP C 1 236 ? -33.97158 9.82906 69.41801 1.000 47.65173 323 ASP C O 1
ATOM 6933 N N . LEU C 1 237 ? -32.47994 8.35543 68.59062 1.000 45.95692 324 LEU C N 1
ATOM 6934 C CA . LEU C 1 237 ? -31.49413 9.37094 68.24712 1.000 46.10326 324 LEU C CA 1
ATOM 6935 C C . LEU C 1 237 ? -31.79108 10.07721 66.93081 1.000 50.00352 324 LEU C C 1
ATOM 6936 O O . LEU C 1 237 ? -31.06222 11.00885 66.57204 1.000 54.82947 324 LEU C O 1
ATOM 6941 N N . GLN C 1 238 ? -32.81761 9.65318 66.19342 1.000 52.99937 325 GLN C N 1
ATOM 6942 C CA . GLN C 1 238 ? -33.16799 10.28234 64.92754 1.000 56.12525 325 GLN C CA 1
ATOM 6943 C C . GLN C 1 238 ? -34.43219 11.13079 64.97905 1.000 54.57038 325 GLN C C 1
ATOM 6944 O O . GLN C 1 238 ? -34.73238 11.81596 63.99503 1.000 51.00629 325 GLN C O 1
ATOM 6950 N N . CYS C 1 239 ? -35.16773 11.11674 66.08386 1.000 53.83703 326 CYS C N 1
ATOM 6951 C CA . CYS C 1 239 ? -36.39141 11.89331 66.20910 1.000 51.44437 326 CYS C CA 1
ATOM 6952 C C . CYS C 1 239 ? -36.06171 13.32675 66.60313 1.000 51.92614 326 CYS C C 1
ATOM 6953 O O . CYS C 1 239 ? -34.92380 13.64605 66.95086 1.000 51.03782 326 CYS C O 1
ATOM 6956 N N . PRO C 1 240 ? -37.04111 14.23076 66.54338 1.000 52.68115 327 PRO C N 1
ATOM 6957 C CA . PRO C 1 240 ? -36.75063 15.63382 66.85682 1.000 52.06742 327 PRO C CA 1
ATOM 6958 C C . PRO C 1 240 ? -36.20595 15.78376 68.26860 1.000 48.06538 327 PRO C C 1
ATOM 6959 O O . PRO C 1 240 ? -36.51316 14.99992 69.16902 1.000 53.74581 327 PRO C O 1
ATOM 6963 N N . LEU C 1 241 ? -35.38016 16.81460 68.45228 1.000 52.24320 328 LEU C N 1
ATOM 6964 C CA . LEU C 1 241 ? -34.69119 16.98802 69.72665 1.000 46.56866 328 LEU C CA 1
ATOM 6965 C C . LEU C 1 241 ? -35.64545 17.27049 70.87816 1.000 44.35371 328 LEU C C 1
ATOM 6966 O O . LEU C 1 241 ? -35.37766 16.86175 72.01329 1.000 44.21711 328 LEU C O 1
ATOM 6971 N N . ASN C 1 242 ? -36.75385 17.96665 70.62466 1.000 45.45146 329 ASN C N 1
ATOM 6972 C CA . ASN C 1 242 ? -37.62639 18.24770 71.75643 1.000 46.10202 329 ASN C CA 1
ATOM 6973 C C . ASN C 1 242 ? -38.32104 17.01016 72.30375 1.000 51.41948 329 ASN C C 1
ATOM 6974 O O . ASN C 1 242 ? -39.10781 17.14647 73.24781 1.000 49.72323 329 ASN C O 1
ATOM 6979 N N . SER C 1 243 ? -38.08147 15.81610 71.75086 1.000 50.49202 330 SER C N 1
ATOM 6980 C CA . SER C 1 243 ? -38.59805 14.62355 72.41065 1.000 46.40270 330 SER C CA 1
ATOM 6981 C C . SER C 1 243 ? -37.84859 14.32381 73.69946 1.000 44.15742 330 SER C C 1
ATOM 6982 O O . SER C 1 243 ? -38.43187 13.77255 74.63947 1.000 50.07178 330 SER C O 1
ATOM 6985 N N . LEU C 1 244 ? -36.56188 14.66841 73.76227 1.000 45.84845 331 LEU C N 1
ATOM 6986 C CA . LEU C 1 244 ? -35.76398 14.47982 74.96790 1.000 46.79908 331 LEU C CA 1
ATOM 6987 C C . LEU C 1 244 ? -35.28883 15.78132 75.59146 1.000 44.38976 331 LEU C C 1
ATOM 6988 O O . LEU C 1 244 ? -35.47543 15.99491 76.79531 1.000 47.44906 331 LEU C O 1
ATOM 6993 N N . ILE C 1 245 ? -34.67334 16.66396 74.80602 1.000 40.28490 332 ILE C N 1
ATOM 6994 C CA . ILE C 1 245 ? -34.07046 17.85687 75.38143 1.000 39.70087 332 ILE C CA 1
ATOM 6995 C C . ILE C 1 245 ? -35.16727 18.78121 75.88542 1.000 43.59034 332 ILE C C 1
ATOM 6996 O O . ILE C 1 245 ? -36.13324 19.07401 75.16919 1.000 48.90792 332 ILE C O 1
ATOM 7001 N N . GLY C 1 246 ? -35.02377 19.24933 77.12116 1.000 42.18849 333 GLY C N 1
ATOM 7002 C CA . GLY C 1 246 ? -35.98631 20.16078 77.69679 1.000 40.13482 333 GLY C CA 1
ATOM 7003 C C . GLY C 1 246 ? -37.16625 19.50081 78.37504 1.000 43.24080 333 GLY C C 1
ATOM 7004 O O . GLY C 1 246 ? -38.01530 20.20872 78.92764 1.000 42.95923 333 GLY C O 1
ATOM 7005 N N . ARG C 1 247 ? -37.26075 18.17467 78.33901 1.000 46.97752 334 ARG C N 1
ATOM 7006 C CA . ARG C 1 247 ? -38.37203 17.49355 78.98853 1.000 44.72426 334 ARG C CA 1
ATOM 7007 C C . ARG C 1 247 ? -38.21498 17.52520 80.50351 1.000 44.12106 334 ARG C C 1
ATOM 7008 O O . ARG C 1 247 ? -37.10484 17.42212 81.03304 1.000 45.49170 334 ARG C O 1
ATOM 7016 N N . GLN C 1 248 ? -39.33511 17.67037 81.20581 1.000 46.94912 335 GLN C N 1
ATOM 7017 C CA . GLN C 1 248 ? -39.31788 17.59602 82.65828 1.000 41.90436 335 GLN C CA 1
ATOM 7018 C C . GLN C 1 248 ? -39.21444 16.14594 83.10493 1.000 42.94527 335 GLN C C 1
ATOM 7019 O O . GLN C 1 248 ? -39.89023 15.26660 82.56492 1.000 47.78456 335 GLN C O 1
ATOM 7025 N N . VAL C 1 249 ? -38.37157 15.90081 84.10421 1.000 42.28483 336 VAL C N 1
ATOM 7026 C CA . VAL C 1 249 ? -38.19769 14.57427 84.67399 1.000 41.28728 336 VAL C CA 1
ATOM 7027 C C . VAL C 1 249 ? -38.29050 14.67801 86.18978 1.000 43.63125 336 VAL C C 1
ATOM 7028 O O . VAL C 1 249 ? -38.21421 15.76244 86.76956 1.000 43.02095 336 VAL C O 1
ATOM 7032 N N . CYS C 1 250 ? -38.46181 13.52312 86.82930 1.000 42.00490 337 CYS C N 1
ATOM 7033 C CA . CYS C 1 250 ? -38.43522 13.42744 88.27886 1.000 42.34151 337 CYS C CA 1
ATOM 7034 C C . CYS C 1 250 ? -37.67235 12.17178 88.67196 1.000 44.91827 337 CYS C C 1
ATOM 7035 O O . CYS C 1 250 ? -37.44922 11.27676 87.85426 1.000 44.80074 337 CYS C O 1
ATOM 7038 N N . LYS C 1 251 ? -37.25656 12.12175 89.93528 1.000 41.98913 338 LYS C N 1
ATOM 7039 C CA . LYS C 1 251 ? -36.57911 10.95218 90.47790 1.000 44.86223 338 LYS C CA 1
ATOM 7040 C C . LYS C 1 251 ? -36.90303 10.83306 91.95959 1.000 46.18521 338 LYS C C 1
ATOM 7041 O O . LYS C 1 251 ? -37.09992 11.84080 92.64671 1.000 49.04630 338 LYS C O 1
ATOM 7047 N N . VAL C 1 252 ? -36.93769 9.59839 92.45492 1.000 43.06062 339 VAL C N 1
ATOM 7048 C CA . VAL C 1 252 ? -37.11328 9.33651 93.87897 1.000 46.29487 339 VAL C CA 1
ATOM 7049 C C . VAL C 1 252 ? -35.92902 8.50509 94.35203 1.000 41.92845 339 VAL C C 1
ATOM 7050 O O . VAL C 1 252 ? -35.73059 7.37717 93.88216 1.000 41.47392 339 VAL C O 1
ATOM 7054 N N . GLY C 1 253 ? -35.16221 9.05483 95.29935 1.000 41.84095 340 GLY C N 1
ATOM 7055 C CA . GLY C 1 253 ? -33.99634 8.37245 95.82472 1.000 41.54238 340 GLY C CA 1
ATOM 7056 C C . GLY C 1 253 ? -33.94234 8.46211 97.33299 1.000 47.60986 340 GLY C C 1
ATOM 7057 O O . GLY C 1 253 ? -34.63839 9.26459 97.96382 1.000 46.60080 340 GLY C O 1
ATOM 7058 N N . ARG C 1 254 ? -33.09232 7.61032 97.92027 1.000 45.77146 341 ARG C N 1
ATOM 7059 C CA . ARG C 1 254 ? -33.03095 7.52466 99.37519 1.000 47.18471 341 ARG C CA 1
ATOM 7060 C C . ARG C 1 254 ? -32.57584 8.82679 100.02602 1.000 56.20115 341 ARG C C 1
ATOM 7061 O O . ARG C 1 254 ? -32.90330 9.07715 101.19177 1.000 55.88577 341 ARG C O 1
ATOM 7069 N N . SER C 1 255 ? -31.79376 9.64861 99.32086 1.000 50.67948 342 SER C N 1
ATOM 7070 C CA . SER C 1 255 ? -31.23754 10.82725 99.98229 1.000 50.08744 342 SER C CA 1
ATOM 7071 C C . SER C 1 255 ? -32.12679 12.06455 99.90533 1.000 50.74926 342 SER C C 1
ATOM 7072 O O . SER C 1 255 ? -32.27527 12.77558 100.90408 1.000 54.91594 342 SER C O 1
ATOM 7075 N N . SER C 1 256 ? -32.71913 12.34613 98.74200 1.000 52.07449 343 SER C N 1
ATOM 7076 C CA . SER C 1 256 ? -33.46169 13.58701 98.54184 1.000 51.83559 343 SER C CA 1
ATOM 7077 C C . SER C 1 256 ? -34.95304 13.37635 98.30349 1.000 51.89269 343 SER C C 1
ATOM 7078 O O . SER C 1 256 ? -35.65247 14.33529 97.95432 1.000 51.85787 343 SER C O 1
ATOM 7081 N N . GLY C 1 257 ? -35.45979 12.16042 98.47695 1.000 48.12213 344 GLY C N 1
ATOM 7082 C CA . GLY C 1 257 ? -36.87377 11.92347 98.23092 1.000 43.09819 344 GLY C CA 1
ATOM 7083 C C . GLY C 1 257 ? -37.23757 12.22017 96.78835 1.000 49.27550 344 GLY C C 1
ATOM 7084 O O . GLY C 1 257 ? -36.57352 11.76466 95.84869 1.000 48.56922 344 GLY C O 1
ATOM 7085 N N . HIS C 1 258 ? -38.30583 12.99419 96.60178 1.000 47.51096 345 HIS C N 1
ATOM 7086 C CA . HIS C 1 258 ? -38.79533 13.35694 95.27699 1.000 47.05237 345 HIS C CA 1
ATOM 7087 C C . HIS C 1 258 ? -38.22894 14.70976 94.85737 1.000 50.31902 345 HIS C C 1
ATOM 7088 O O . HIS C 1 258 ? -38.36244 15.69698 95.58756 1.000 42.63272 345 HIS C O 1
ATOM 7095 N N . THR C 1 259 ? -37.61484 14.75241 93.67536 1.000 45.87229 346 THR C N 1
ATOM 7096 C CA . THR C 1 259 ? -37.15889 15.99730 93.07317 1.000 44.70213 346 THR C CA 1
ATOM 7097 C C . THR C 1 259 ? -37.50977 15.97735 91.59451 1.000 42.64398 346 THR C C 1
ATOM 7098 O O . THR C 1 259 ? -37.68656 14.91480 90.99598 1.000 44.28195 346 THR C O 1
ATOM 7102 N N . THR C 1 260 ? -37.60776 17.16324 91.00135 1.000 42.85150 347 THR C N 1
ATOM 7103 C CA . THR C 1 260 ? -37.87104 17.27137 89.57638 1.000 47.03991 347 THR C CA 1
ATOM 7104 C C . THR C 1 260 ? -36.76418 18.07554 88.90767 1.000 50.22055 347 THR C C 1
ATOM 7105 O O . THR C 1 260 ? -36.14886 18.95618 89.52065 1.000 49.56518 347 THR C O 1
ATOM 7109 N N . GLY C 1 261 ? -36.52467 17.76986 87.63646 1.000 45.62646 348 GLY C N 1
ATOM 7110 C CA . GLY C 1 261 ? -35.49724 18.45562 86.88217 1.000 46.06984 348 GLY C CA 1
ATOM 7111 C C . GLY C 1 261 ? -35.82183 18.56052 85.40873 1.000 47.53858 348 GLY C C 1
ATOM 7112 O O . GLY C 1 261 ? -36.94696 18.27833 84.98500 1.000 48.39981 348 GLY C O 1
ATOM 7113 N N . THR C 1 262 ? -34.83609 18.97074 84.61902 1.000 44.04769 349 THR C N 1
ATOM 7114 C CA . THR C 1 262 ? -34.98148 19.10384 83.17971 1.000 41.96237 349 THR C CA 1
ATOM 7115 C C . THR C 1 262 ? -33.81352 18.41604 82.48904 1.000 42.93444 349 THR C C 1
ATOM 7116 O O . THR C 1 262 ? -32.66830 18.53132 82.93450 1.000 43.70982 349 THR C O 1
ATOM 7120 N N . VAL C 1 263 ? -34.10105 17.70994 81.39787 1.000 43.73538 350 VAL C N 1
ATOM 7121 C CA . VAL C 1 263 ? -33.02977 17.12735 80.59633 1.000 42.36643 350 VAL C CA 1
ATOM 7122 C C . VAL C 1 263 ? -32.36876 18.24214 79.80172 1.000 44.76162 350 VAL C C 1
ATOM 7123 O O . VAL C 1 263 ? -33.01498 18.90542 78.98141 1.000 49.57311 350 VAL C O 1
ATOM 7135 N N . ALA C 1 265 ? -28.99791 17.95808 78.21714 1.000 41.70995 352 ALA C N 1
ATOM 7136 C CA . ALA C 1 265 ? -28.05510 17.57851 77.17630 1.000 39.88927 352 ALA C CA 1
ATOM 7137 C C . ALA C 1 265 ? -27.96730 16.06402 77.09501 1.000 39.50011 352 ALA C C 1
ATOM 7138 O O . ALA C 1 265 ? -28.41447 15.34168 77.98955 1.000 40.37633 352 ALA C O 1
ATOM 7140 N N . TYR C 1 266 ? -27.38939 15.59664 75.99332 1.000 40.79036 353 TYR C N 1
ATOM 7141 C CA . TYR C 1 266 ? -27.19943 14.18149 75.73323 1.000 36.79892 353 TYR C CA 1
ATOM 7142 C C . TYR C 1 266 ? -25.75830 13.93731 75.30906 1.000 37.94507 353 TYR C C 1
ATOM 7143 O O . TYR C 1 266 ? -25.10946 14.81382 74.72863 1.000 42.51770 353 TYR C O 1
ATOM 7152 N N . ALA C 1 267 ? -25.26168 12.73680 75.60677 1.000 41.26701 354 ALA C N 1
ATOM 7153 C CA . ALA C 1 267 ? -23.94559 12.28504 75.15007 1.000 39.49654 354 ALA C CA 1
ATOM 7154 C C . ALA C 1 267 ? -22.83345 13.23672 75.59784 1.000 42.31080 354 ALA C C 1
ATOM 7155 O O . ALA C 1 267 ? -22.08405 13.78675 74.78609 1.000 39.34610 354 ALA C O 1
ATOM 7157 N N . LEU C 1 268 ? -22.72358 13.40732 76.91227 1.000 35.54193 355 LEU C N 1
ATOM 7158 C CA . LEU C 1 268 ? -21.69452 14.27150 77.47611 1.000 40.88689 355 LEU C CA 1
ATOM 7159 C C . LEU C 1 268 ? -20.33382 13.57675 77.45723 1.000 43.77828 355 LEU C C 1
ATOM 7160 O O . LEU C 1 268 ? -20.19447 12.44147 77.92710 1.000 41.91686 355 LEU C O 1
ATOM 7165 N N . GLU C 1 269 ? -19.33152 14.26904 76.92020 1.000 44.62845 356 GLU C N 1
ATOM 7166 C CA . GLU C 1 269 ? -17.93922 13.84234 76.96035 1.000 41.67518 356 GLU C CA 1
ATOM 7167 C C . GLU C 1 269 ? -17.16004 14.81146 77.83472 1.000 49.97336 356 GLU C C 1
ATOM 7168 O O . GLU C 1 269 ? -17.26719 16.02999 77.66255 1.000 52.93255 356 GLU C O 1
ATOM 7174 N N . TYR C 1 270 ? -16.38058 14.27798 78.76519 1.000 50.99258 357 TYR C N 1
ATOM 7175 C CA . TYR C 1 270 ? -15.55220 15.08824 79.64475 1.000 51.98303 357 TYR C CA 1
ATOM 7176 C C . TYR C 1 270 ? -14.08326 14.80206 79.36847 1.000 55.21985 357 TYR C C 1
ATOM 7177 O O . TYR C 1 270 ? -13.70577 13.64965 79.13449 1.000 59.54760 357 TYR C O 1
ATOM 7186 N N . ASN C 1 271 ? -13.25075 15.84517 79.40161 1.000 60.24894 358 ASN C N 1
ATOM 7187 C CA . ASN C 1 271 ? -11.86229 15.73226 78.97485 1.000 57.77415 358 ASN C CA 1
ATOM 7188 C C . ASN C 1 271 ? -10.90710 16.05161 80.11570 1.000 68.14402 358 ASN C C 1
ATOM 7189 O O . ASN C 1 271 ? -11.07102 17.05099 80.82401 1.000 68.88139 358 ASN C O 1
ATOM 7194 N N . ASP C 1 272 ? -9.91772 15.18079 80.26811 1.000 73.56977 359 ASP C N 1
ATOM 7195 C CA . ASP C 1 272 ? -8.67213 15.28744 81.01000 1.000 78.50877 359 ASP C CA 1
ATOM 7196 C C . ASP C 1 272 ? -7.56075 15.59355 80.00307 1.000 80.43219 359 ASP C C 1
ATOM 7197 O O . ASP C 1 272 ? -7.81491 15.81382 78.81491 1.000 80.73233 359 ASP C O 1
ATOM 7202 N N . GLU C 1 273 ? -6.31541 15.62207 80.47262 1.000 79.21607 360 GLU C N 1
ATOM 7203 C CA . GLU C 1 273 ? -5.20688 16.20044 79.72277 1.000 88.38029 360 GLU C CA 1
ATOM 7204 C C . GLU C 1 273 ? -4.85983 15.36977 78.49059 1.000 85.61621 360 GLU C C 1
ATOM 7205 O O . GLU C 1 273 ? -4.29895 15.91462 77.53325 1.000 76.04894 360 GLU C O 1
ATOM 7211 N N . LYS C 1 274 ? -5.17238 14.07266 78.48742 1.000 83.47122 361 LYS C N 1
ATOM 7212 C CA . LYS C 1 274 ? -4.71552 13.14677 77.45605 1.000 78.48523 361 LYS C CA 1
ATOM 7213 C C . LYS C 1 274 ? -5.87311 12.47719 76.71956 1.000 75.29653 361 LYS C C 1
ATOM 7214 O O . LYS C 1 274 ? -5.65271 11.50003 75.99380 1.000 70.95037 361 LYS C O 1
ATOM 7220 N N . GLY C 1 275 ? -7.08998 12.97528 76.88482 1.000 76.83630 362 GLY C N 1
ATOM 7221 C CA . GLY C 1 275 ? -8.22036 12.54030 76.08983 1.000 69.82135 362 GLY C CA 1
ATOM 7222 C C . GLY C 1 275 ? -9.48431 12.54329 76.92728 1.000 67.55049 362 GLY C C 1
ATOM 7223 O O . GLY C 1 275 ? -9.52768 13.11229 78.01511 1.000 67.68549 362 GLY C O 1
ATOM 7224 N N . ILE C 1 276 ? -10.52913 11.91059 76.38791 1.000 62.12424 363 ILE C N 1
ATOM 7225 C CA . ILE C 1 276 ? -11.78323 11.83553 77.12312 1.000 59.84154 363 ILE C CA 1
ATOM 7226 C C . ILE C 1 276 ? -11.57924 10.96769 78.35472 1.000 60.84379 363 ILE C C 1
ATOM 7227 O O . ILE C 1 276 ? -10.94048 9.90842 78.29193 1.000 60.01639 363 ILE C O 1
ATOM 7232 N N . CYS C 1 277 ? -12.12047 11.40917 79.48895 1.000 56.64195 364 CYS C N 1
ATOM 7233 C CA . CYS C 1 277 ? -12.07054 10.61004 80.70251 1.000 55.61280 364 CYS C CA 1
ATOM 7234 C C . CYS C 1 277 ? -13.43685 10.31402 81.30159 1.000 55.50114 364 CYS C C 1
ATOM 7235 O O . CYS C 1 277 ? -13.50758 9.59166 82.30190 1.000 57.20104 364 CYS C O 1
ATOM 7238 N N . PHE C 1 278 ? -14.51923 10.83861 80.73203 1.000 49.91421 365 PHE C N 1
ATOM 7239 C CA . PHE C 1 278 ? -15.84703 10.55305 81.25691 1.000 48.51065 365 PHE C CA 1
ATOM 7240 C C . PHE C 1 278 ? -16.88644 10.66792 80.15197 1.000 49.70828 365 PHE C C 1
ATOM 7241 O O . PHE C 1 278 ? -16.86591 11.62986 79.37854 1.000 49.57053 365 PHE C O 1
ATOM 7249 N N . PHE C 1 279 ? -17.77005 9.67574 80.06310 1.000 43.80686 366 PHE C N 1
ATOM 7250 C CA . PHE C 1 279 ? -18.95416 9.76046 79.22072 1.000 43.28844 366 PHE C CA 1
ATOM 7251 C C . PHE C 1 279 ? -20.19335 9.35054 80.00324 1.000 43.97760 366 PHE C C 1
ATOM 7252 O O . PHE C 1 279 ? -20.17293 8.36146 80.74167 1.000 43.83537 366 PHE C O 1
ATOM 7260 N N . THR C 1 280 ? -21.27524 10.10893 79.82772 1.000 41.70405 367 THR C N 1
ATOM 7261 C CA . THR C 1 280 ? -22.57934 9.71108 80.33720 1.000 39.36163 367 THR C CA 1
ATOM 7262 C C . THR C 1 280 ? -23.64886 10.12845 79.33812 1.000 41.79426 367 THR C C 1
ATOM 7263 O O . THR C 1 280 ? -23.47710 11.09216 78.58594 1.000 44.26671 367 THR C O 1
ATOM 7267 N N . ASP C 1 281 ? -24.76358 9.39398 79.34289 1.000 38.44405 368 ASP C N 1
ATOM 7268 C CA . ASP C 1 281 ? -25.77437 9.56621 78.30340 1.000 41.49136 368 ASP C CA 1
ATOM 7269 C C . ASP C 1 281 ? -26.58889 10.83897 78.49721 1.000 40.53679 368 ASP C C 1
ATOM 7270 O O . ASP C 1 281 ? -26.85351 11.57036 77.53566 1.000 38.05039 368 ASP C O 1
ATOM 7275 N N . ILE C 1 282 ? -27.01979 11.09876 79.72556 1.000 39.40597 369 ILE C N 1
ATOM 7276 C CA . ILE C 1 282 ? -28.02745 12.10827 80.01406 1.000 39.71678 369 ILE C CA 1
ATOM 7277 C C . ILE C 1 282 ? -27.46250 13.11363 81.00387 1.000 39.74468 369 ILE C C 1
ATOM 7278 O O . ILE C 1 282 ? -26.73178 12.74463 81.92919 1.000 46.05524 369 ILE C O 1
ATOM 7283 N N . LEU C 1 283 ? -27.79041 14.38600 80.79988 1.000 40.51979 370 LEU C N 1
ATOM 7284 C CA . LEU C 1 283 ? -27.48354 15.43980 81.75417 1.000 42.91997 370 LEU C CA 1
ATOM 7285 C C . LEU C 1 283 ? -28.80089 16.02007 82.24642 1.000 44.01822 370 LEU C C 1
ATOM 7286 O O . LEU C 1 283 ? -29.64258 16.42403 81.43788 1.000 41.69254 370 LEU C O 1
ATOM 7291 N N . VAL C 1 284 ? -28.97643 16.06810 83.56506 1.000 40.19318 371 VAL C N 1
ATOM 7292 C CA . VAL C 1 284 ? -30.18198 16.61366 84.17599 1.000 41.39138 371 VAL C CA 1
ATOM 7293 C C . VAL C 1 284 ? -29.79369 17.73763 85.12400 1.000 41.90578 371 VAL C C 1
ATOM 7294 O O . VAL C 1 284 ? -28.78885 17.64178 85.83698 1.000 43.82840 371 VAL C O 1
ATOM 7298 N N . VAL C 1 285 ? -30.59828 18.79673 85.13966 1.000 42.41877 372 VAL C N 1
ATOM 7299 C CA . VAL C 1 285 ? -30.44851 19.89058 86.09214 1.000 43.12364 372 VAL C CA 1
ATOM 7300 C C . VAL C 1 285 ? -31.75541 20.04249 86.85607 1.000 46.33819 372 VAL C C 1
ATOM 7301 O O . VAL C 1 285 ? -32.83699 20.05123 86.25404 1.000 47.12055 372 VAL C O 1
ATOM 7305 N N . GLY C 1 286 ? -31.65376 20.15396 88.17809 1.000 47.44213 373 GLY C N 1
ATOM 7306 C CA . GLY C 1 286 ? -32.84874 20.29891 88.98653 1.000 46.48222 373 GLY C CA 1
ATOM 7307 C C . GLY C 1 286 ? -33.56678 21.60090 88.69392 1.000 51.03075 373 GLY C C 1
ATOM 7308 O O . GLY C 1 286 ? -32.95538 22.60398 88.31639 1.000 51.71640 373 GLY C O 1
ATOM 7309 N N . GLU C 1 287 ? -34.88544 21.58722 88.87812 1.000 50.82906 374 GLU C N 1
ATOM 7310 C CA . GLU C 1 287 ? -35.67487 22.77989 88.63007 1.000 52.06484 374 GLU C CA 1
ATOM 7311 C C . GLU C 1 287 ? -35.48600 23.79977 89.74990 1.000 54.37711 374 GLU C C 1
ATOM 7312 O O . GLU C 1 287 ? -35.14018 23.46694 90.88693 1.000 56.38938 374 GLU C O 1
ATOM 7318 N N . ASN C 1 288 ? -35.71322 25.06556 89.40242 1.000 56.85456 375 ASN C N 1
ATOM 7319 C CA . ASN C 1 288 ? -35.73538 26.15102 90.37956 1.000 58.39195 375 ASN C CA 1
ATOM 7320 C C . ASN C 1 288 ? -34.41228 26.26738 91.13210 1.000 61.92141 375 ASN C C 1
ATOM 7321 O O . ASN C 1 288 ? -34.38556 26.55536 92.33044 1.000 59.31941 375 ASN C O 1
ATOM 7326 N N . ARG C 1 289 ? -33.30031 26.03464 90.43481 1.000 62.26520 376 ARG C N 1
ATOM 7327 C CA . ARG C 1 289 ? -31.97371 26.16104 91.03373 1.000 65.06080 376 ARG C CA 1
ATOM 7328 C C . ARG C 1 289 ? -31.79093 25.23474 92.23028 1.000 65.91524 376 ARG C C 1
ATOM 7329 O O . ARG C 1 289 ? -30.94338 25.48799 93.09182 1.000 67.25528 376 ARG C O 1
ATOM 7337 N N . GLN C 1 290 ? -32.57180 24.16288 92.29754 1.000 60.08689 377 GLN C N 1
ATOM 7338 C CA . GLN C 1 290 ? -32.48053 23.19424 93.37616 1.000 60.54282 377 GLN C CA 1
ATOM 7339 C C . GLN C 1 290 ? -31.79066 21.94659 92.85236 1.000 54.84012 377 GLN C C 1
ATOM 7340 O O . GLN C 1 290 ? -32.02540 21.52803 91.71673 1.000 56.28360 377 GLN C O 1
ATOM 7346 N N . THR C 1 291 ? -30.93848 21.35395 93.68065 1.000 53.31551 378 THR C N 1
ATOM 7347 C CA . THR C 1 291 ? -30.19454 20.19310 93.22166 1.000 54.16563 378 THR C CA 1
ATOM 7348 C C . THR C 1 291 ? -31.16143 19.06219 92.89684 1.000 54.89195 378 THR C C 1
ATOM 7349 O O . THR C 1 291 ? -32.17662 18.87433 93.57189 1.000 58.40909 378 THR C O 1
ATOM 7353 N N . PHE C 1 292 ? -30.84380 18.30981 91.84636 1.000 48.76871 379 PHE C N 1
ATOM 7354 C CA . PHE C 1 292 ? -31.70469 17.20660 91.44059 1.000 48.37043 379 PHE C CA 1
ATOM 7355 C C . PHE C 1 292 ? -31.42853 15.94992 92.25103 1.000 50.01652 379 PHE C C 1
ATOM 7356 O O . PHE C 1 292 ? -32.34297 15.15114 92.48440 1.000 51.20905 379 PHE C O 1
ATOM 7364 N N . ASP C 1 293 ? -30.18621 15.76018 92.68708 1.000 45.87543 380 ASP C N 1
ATOM 7365 C CA . ASP C 1 293 ? -29.80615 14.54957 93.39642 1.000 51.12355 380 ASP C CA 1
ATOM 7366 C C . ASP C 1 293 ? -28.73530 14.88050 94.42286 1.000 53.74096 380 ASP C C 1
ATOM 7367 O O . ASP C 1 293 ? -28.01298 15.87326 94.30486 1.000 53.90024 380 ASP C O 1
ATOM 7372 N N . LEU C 1 294 ? -28.64141 14.02266 95.43144 1.000 54.01406 381 LEU C N 1
ATOM 7373 C CA . LEU C 1 294 ? -27.60604 14.08663 96.44955 1.000 53.14870 381 LEU C CA 1
ATOM 7374 C C . LEU C 1 294 ? -26.86225 12.76159 96.46428 1.000 51.99607 381 LEU C C 1
ATOM 7375 O O . LEU C 1 294 ? -27.29709 11.77457 95.86647 1.000 57.66565 381 LEU C O 1
ATOM 7380 N N . GLU C 1 295 ? -25.72128 12.74295 97.14409 1.000 54.79548 382 GLU C N 1
ATOM 7381 C CA . GLU C 1 295 ? -25.00262 11.48911 97.29306 1.000 55.45466 382 GLU C CA 1
ATOM 7382 C C . GLU C 1 295 ? -25.92046 10.46770 97.94449 1.000 58.66348 382 GLU C C 1
ATOM 7383 O O . GLU C 1 295 ? -26.59383 10.76393 98.93564 1.000 61.70799 382 GLU C O 1
ATOM 7389 N N . GLY C 1 296 ? -25.95840 9.26813 97.37726 1.000 58.06969 383 GLY C N 1
ATOM 7390 C CA . GLY C 1 296 ? -26.88198 8.24547 97.79864 1.000 52.59538 383 GLY C CA 1
ATOM 7391 C C . GLY C 1 296 ? -28.09011 8.09765 96.90065 1.000 47.23349 383 GLY C C 1
ATOM 7392 O O . GLY C 1 296 ? -28.77478 7.07215 96.97325 1.000 51.26654 383 GLY C O 1
ATOM 7393 N N . ASP C 1 297 ? -28.37036 9.09538 96.05995 1.000 46.39832 384 ASP C N 1
ATOM 7394 C CA . ASP C 1 297 ? -29.43360 8.97717 95.07398 1.000 44.24551 384 ASP C CA 1
ATOM 7395 C C . ASP C 1 297 ? -29.00266 8.21163 93.83529 1.000 47.29907 384 ASP C C 1
ATOM 7396 O O . ASP C 1 297 ? -29.85003 7.92656 92.98081 1.000 46.86217 384 ASP C O 1
ATOM 7401 N N . SER C 1 298 ? -27.72199 7.86950 93.71126 1.000 45.11099 385 SER C N 1
ATOM 7402 C CA . SER C 1 298 ? -27.27748 7.16249 92.51981 1.000 48.83551 385 SER C CA 1
ATOM 7403 C C . SER C 1 298 ? -28.04542 5.85682 92.38979 1.000 45.68685 385 SER C C 1
ATOM 7404 O O . SER C 1 298 ? -28.32986 5.18109 93.38256 1.000 43.11480 385 SER C O 1
ATOM 7407 N N . GLY C 1 299 ? -28.39932 5.51361 91.15582 1.000 43.67466 386 GLY C N 1
ATOM 7408 C CA . GLY C 1 299 ? -29.28660 4.40603 90.89301 1.000 43.77873 386 GLY C CA 1
ATOM 7409 C C . GLY C 1 299 ? -30.74801 4.77965 90.78084 1.000 41.81624 386 GLY C C 1
ATOM 7410 O O . GLY C 1 299 ? -31.53832 3.97861 90.26504 1.000 42.05300 386 GLY C O 1
ATOM 7411 N N . SER C 1 300 ? -31.12949 5.97873 91.22149 1.000 41.74311 387 SER C N 1
ATOM 7412 C CA . SER C 1 300 ? -32.52874 6.37959 91.16918 1.000 38.96912 387 SER C CA 1
ATOM 7413 C C . SER C 1 300 ? -33.03599 6.34292 89.73558 1.000 44.38430 387 SER C C 1
ATOM 7414 O O . SER C 1 300 ? -32.28682 6.56675 88.78025 1.000 44.92070 387 SER C O 1
ATOM 7417 N N . LEU C 1 301 ? -34.32497 6.05014 89.59364 1.000 43.08540 388 LEU C N 1
ATOM 7418 C CA . LEU C 1 301 ? -34.96512 6.05447 88.28765 1.000 42.72129 388 LEU C CA 1
ATOM 7419 C C . LEU C 1 301 ? -35.23709 7.49136 87.85252 1.000 40.03206 388 LEU C C 1
ATOM 7420 O O . LEU C 1 301 ? -35.82178 8.27598 88.60434 1.000 40.20028 388 LEU C O 1
ATOM 7425 N N . ILE C 1 302 ? -34.81381 7.83313 86.63831 1.000 42.60879 389 ILE C N 1
ATOM 7426 C CA . ILE C 1 302 ? -35.12622 9.12125 86.02738 1.000 41.63481 389 ILE C CA 1
ATOM 7427 C C . ILE C 1 302 ? -36.35752 8.93777 85.15236 1.000 40.42483 389 ILE C C 1
ATOM 7428 O O . ILE C 1 302 ? -36.34190 8.15796 84.19306 1.000 39.81839 389 ILE C O 1
ATOM 7433 N N . ILE C 1 303 ? -37.42544 9.66034 85.47502 1.000 43.18881 390 ILE C N 1
ATOM 7434 C CA . ILE C 1 303 ? -38.74803 9.40562 84.92225 1.000 40.28378 390 ILE C CA 1
ATOM 7435 C C . ILE C 1 303 ? -39.27492 10.68235 84.28428 1.000 43.72079 390 ILE C C 1
ATOM 7436 O O . ILE C 1 303 ? -39.20508 11.76144 84.88787 1.000 42.92093 390 ILE C O 1
ATOM 7441 N N . LEU C 1 304 ? -39.80203 10.55588 83.06608 1.000 40.53801 391 LEU C N 1
ATOM 7442 C CA . LEU C 1 304 ? -40.50966 11.65599 82.42363 1.000 42.72571 391 LEU C CA 1
ATOM 7443 C C . LEU C 1 304 ? -41.84508 11.88306 83.11968 1.000 45.42734 391 LEU C C 1
ATOM 7444 O O . LEU C 1 304 ? -42.68662 10.98013 83.16059 1.000 47.06826 391 LEU C O 1
ATOM 7449 N N . THR C 1 305 ? -42.05737 13.08547 83.64641 1.000 43.28493 392 THR C N 1
ATOM 7450 C CA . THR C 1 305 ? -43.35220 13.38769 84.23502 1.000 44.52433 392 THR C CA 1
ATOM 7451 C C . THR C 1 305 ? -44.41550 13.41280 83.14126 1.000 50.84584 392 THR C C 1
ATOM 7452 O O . THR C 1 305 ? -44.12936 13.70405 81.97390 1.000 52.93503 392 THR C O 1
ATOM 7456 N N . SER C 1 306 ? -45.65704 13.11928 83.53135 1.000 51.48051 393 SER C N 1
ATOM 7457 C CA . SER C 1 306 ? -46.74041 12.97647 82.56649 1.000 54.79571 393 SER C CA 1
ATOM 7458 C C . SER C 1 306 ? -47.32646 14.34637 82.26099 1.000 62.95392 393 SER C C 1
ATOM 7459 O O . SER C 1 306 ? -47.76391 15.05860 83.17145 1.000 60.31296 393 SER C O 1
ATOM 7462 N N . GLN C 1 307 ? -47.32540 14.72057 80.98332 1.000 62.45292 394 GLN C N 1
ATOM 7463 C CA . GLN C 1 307 ? -47.86302 16.00723 80.56723 1.000 62.78394 394 GLN C CA 1
ATOM 7464 C C . GLN C 1 307 ? -49.31276 15.94588 80.10450 1.000 68.41816 394 GLN C C 1
ATOM 7465 O O . GLN C 1 307 ? -49.95780 16.99480 80.01368 1.000 70.84122 394 GLN C O 1
ATOM 7471 N N . ASP C 1 308 ? -49.85126 14.75295 79.82603 1.000 68.69992 395 ASP C N 1
ATOM 7472 C CA . ASP C 1 308 ? -51.19195 14.66355 79.26023 1.000 71.67896 395 ASP C CA 1
ATOM 7473 C C . ASP C 1 308 ? -52.06875 13.60051 79.91568 1.000 68.35513 395 ASP C C 1
ATOM 7474 O O . ASP C 1 308 ? -53.15121 13.31059 79.39097 1.000 76.09345 395 ASP C O 1
ATOM 7479 N N . GLY C 1 309 ? -51.64176 12.99343 81.02026 1.000 66.65560 396 GLY C N 1
ATOM 7480 C CA . GLY C 1 309 ? -52.44631 12.00566 81.71557 1.000 66.47716 396 GLY C CA 1
ATOM 7481 C C . GLY C 1 309 ? -51.93720 10.58895 81.59624 1.000 66.19108 396 GLY C C 1
ATOM 7482 O O . GLY C 1 309 ? -52.46612 9.69543 82.27005 1.000 70.95450 396 GLY C O 1
ATOM 7483 N N . GLU C 1 310 ? -50.91891 10.36011 80.77618 1.000 62.29902 397 GLU C N 1
ATOM 7484 C CA . GLU C 1 310 ? -50.34945 9.03685 80.60609 1.000 57.73651 397 GLU C CA 1
ATOM 7485 C C . GLU C 1 310 ? -49.50273 8.67684 81.82231 1.000 59.42508 397 GLU C C 1
ATOM 7486 O O . GLU C 1 310 ? -49.15114 9.52942 82.64260 1.000 60.97067 397 GLU C O 1
ATOM 7492 N N . LYS C 1 311 ? -49.17833 7.39491 81.94467 1.000 59.43272 398 LYS C N 1
ATOM 7493 C CA . LYS C 1 311 ? -48.30393 6.98808 83.02880 1.000 50.05939 398 LYS C CA 1
ATOM 7494 C C . LYS C 1 311 ? -46.90037 7.53234 82.77646 1.000 51.76514 398 LYS C C 1
ATOM 7495 O O . LYS C 1 311 ? -46.44476 7.56425 81.62891 1.000 48.93753 398 LYS C O 1
ATOM 7501 N N . PRO C 1 312 ? -46.20335 7.98884 83.81524 1.000 48.74976 399 PRO C N 1
ATOM 7502 C CA . PRO C 1 312 ? -44.81616 8.42865 83.62965 1.000 47.56755 399 PRO C CA 1
ATOM 7503 C C . PRO C 1 312 ? -43.93925 7.26984 83.17809 1.000 46.51894 399 PRO C C 1
ATOM 7504 O O . PRO C 1 312 ? -44.12610 6.12648 83.59961 1.000 47.73932 399 PRO C O 1
ATOM 7508 N N . ARG C 1 313 ? -42.96189 7.57500 82.32679 1.000 44.99809 400 ARG C N 1
ATOM 7509 C CA . ARG C 1 313 ? -42.11804 6.55038 81.73558 1.000 41.67804 400 ARG C CA 1
ATOM 7510 C C . ARG C 1 313 ? -40.65100 6.81812 82.04061 1.000 44.63082 400 ARG C C 1
ATOM 7511 O O . ARG C 1 313 ? -40.18856 7.95916 81.89188 1.000 43.53356 400 ARG C O 1
ATOM 7519 N N . PRO C 1 314 ? -39.89427 5.81266 82.47567 1.000 38.84439 401 PRO C N 1
ATOM 7520 C CA . PRO C 1 314 ? -38.48780 6.03490 82.81612 1.000 44.40756 401 PRO C CA 1
ATOM 7521 C C . PRO C 1 314 ? -37.61022 6.13815 81.57886 1.000 46.10111 401 PRO C C 1
ATOM 7522 O O . PRO C 1 314 ? -37.84747 5.48860 80.55685 1.000 45.88326 401 PRO C O 1
ATOM 7526 N N . ILE C 1 315 ? -36.57247 6.96385 81.69237 1.000 45.54513 402 ILE C N 1
ATOM 7527 C CA . ILE C 1 315 ? -35.60087 7.12196 80.61676 1.000 41.51792 402 ILE C CA 1
ATOM 7528 C C . ILE C 1 315 ? -34.17430 6.82191 81.04856 1.000 40.43429 402 ILE C C 1
ATOM 7529 O O . ILE C 1 315 ? -33.30749 6.63592 80.17518 1.000 41.33941 402 ILE C O 1
ATOM 7534 N N . GLY C 1 316 ? -33.88114 6.75311 82.34437 1.000 41.40583 403 GLY C N 1
ATOM 7535 C CA . GLY C 1 316 ? -32.50245 6.52757 82.73711 1.000 37.56017 403 GLY C CA 1
ATOM 7536 C C . GLY C 1 316 ? -32.36496 6.21115 84.20930 1.000 41.39671 403 GLY C C 1
ATOM 7537 O O . GLY C 1 316 ? -33.34434 6.15309 84.95753 1.000 41.05348 403 GLY C O 1
ATOM 7538 N N . ILE C 1 317 ? -31.10972 6.01916 84.60509 1.000 37.03218 404 ILE C N 1
ATOM 7539 C CA . ILE C 1 317 ? -30.69745 5.71367 85.96793 1.000 39.97146 404 ILE C CA 1
ATOM 7540 C C . ILE C 1 317 ? -29.66734 6.75402 86.38074 1.000 41.52596 404 ILE C C 1
ATOM 7541 O O . ILE C 1 317 ? -28.78871 7.10783 85.58830 1.000 43.84861 404 ILE C O 1
ATOM 7546 N N . ILE C 1 318 ? -29.77765 7.26119 87.60812 1.000 41.72441 405 ILE C N 1
ATOM 7547 C CA . ILE C 1 318 ? -28.80214 8.23983 88.07115 1.000 40.33530 405 ILE C CA 1
ATOM 7548 C C . ILE C 1 318 ? -27.48350 7.53431 88.34990 1.000 40.88887 405 ILE C C 1
ATOM 7549 O O . ILE C 1 318 ? -27.44380 6.49671 89.02304 1.000 43.21762 405 ILE C O 1
ATOM 7554 N N . TRP C 1 319 ? -26.39833 8.08750 87.82065 1.000 41.35645 406 TRP C N 1
ATOM 7555 C CA . TRP C 1 319 ? -25.05448 7.58985 88.07900 1.000 46.65962 406 TRP C CA 1
ATOM 7556 C C . TRP C 1 319 ? -24.37163 8.47058 89.12040 1.000 49.71187 406 TRP C C 1
ATOM 7557 O O . TRP C 1 319 ? -24.40653 9.70178 89.01898 1.000 53.87529 406 TRP C O 1
ATOM 7568 N N . GLY C 1 320 ? -23.75184 7.84328 90.11249 1.000 56.29682 407 GLY C N 1
ATOM 7569 C CA . GLY C 1 320 ? -23.09982 8.58315 91.17700 1.000 56.83621 407 GLY C CA 1
ATOM 7570 C C . GLY C 1 320 ? -21.59807 8.68890 91.02326 1.000 57.04442 407 GLY C C 1
ATOM 7571 O O . GLY C 1 320 ? -20.84584 8.14682 91.83495 1.000 81.75858 407 GLY C O 1
ATOM 7572 N N . GLY C 1 326 ? -19.07752 18.44149 90.21637 1.000 71.75379 413 GLY C N 1
ATOM 7573 C CA . GLY C 1 326 ? -18.93655 19.68410 89.47735 1.000 75.09747 413 GLY C CA 1
ATOM 7574 C C . GLY C 1 326 ? -20.20037 20.52327 89.43394 1.000 78.32447 413 GLY C C 1
ATOM 7575 O O . GLY C 1 326 ? -21.30425 20.01665 89.65445 1.000 73.82796 413 GLY C O 1
ATOM 7576 N N . ARG C 1 327 ? -20.03796 21.81542 89.14205 1.000 72.46816 414 ARG C N 1
ATOM 7577 C CA . ARG C 1 327 ? -21.15007 22.75452 89.09835 1.000 71.16674 414 ARG C CA 1
ATOM 7578 C C . ARG C 1 327 ? -21.19524 23.46519 87.75087 1.000 75.74403 414 ARG C C 1
ATOM 7579 O O . ARG C 1 327 ? -20.18531 23.59944 87.05545 1.000 81.37592 414 ARG C O 1
ATOM 7587 N N . LEU C 1 328 ? -22.39604 23.92151 87.39891 1.000 69.08987 415 LEU C N 1
ATOM 7588 C CA . LEU C 1 328 ? -22.72647 24.34535 86.04189 1.000 63.42779 415 LEU C CA 1
ATOM 7589 C C . LEU C 1 328 ? -23.31400 25.75050 86.07901 1.000 63.28125 415 LEU C C 1
ATOM 7590 O O . LEU C 1 328 ? -24.36023 25.96613 86.69845 1.000 63.97254 415 LEU C O 1
ATOM 7595 N N . LYS C 1 329 ? -22.65160 26.70024 85.41233 1.000 66.77809 416 LYS C N 1
ATOM 7596 C CA . LYS C 1 329 ? -23.06882 28.10836 85.41934 1.000 65.95462 416 LYS C CA 1
ATOM 7597 C C . LYS C 1 329 ? -24.12855 28.33385 84.34554 1.000 69.62952 416 LYS C C 1
ATOM 7598 O O . LYS C 1 329 ? -23.81464 28.45507 83.15697 1.000 67.51869 416 LYS C O 1
ATOM 7604 N N . LEU C 1 330 ? -25.38829 28.42914 84.76762 1.000 78.67387 417 LEU C N 1
ATOM 7605 C CA . LEU C 1 330 ? -26.51760 28.62704 83.86444 1.000 74.39021 417 LEU C CA 1
ATOM 7606 C C . LEU C 1 330 ? -27.04106 30.05428 83.85302 1.000 79.10592 417 LEU C C 1
ATOM 7607 O O . LEU C 1 330 ? -27.49320 30.52965 82.80693 1.000 78.94569 417 LEU C O 1
ATOM 7612 N N . THR C 1 331 ? -27.01291 30.73468 84.99238 1.000 80.49519 418 THR C N 1
ATOM 7613 C CA . THR C 1 331 ? -27.49889 32.09717 85.11360 1.000 79.53791 418 THR C CA 1
ATOM 7614 C C . THR C 1 331 ? -26.35577 33.00428 85.54346 1.000 83.09853 418 THR C C 1
ATOM 7615 O O . THR C 1 331 ? -25.43477 32.57920 86.24506 1.000 87.07931 418 THR C O 1
ATOM 7619 N N . SER C 1 332 ? -26.41761 34.25777 85.10335 1.000 82.41086 419 SER C N 1
ATOM 7620 C CA . SER C 1 332 ? -25.47362 35.26764 85.54823 1.000 79.85623 419 SER C CA 1
ATOM 7621 C C . SER C 1 332 ? -25.92285 35.94863 86.83106 1.000 82.14129 419 SER C C 1
ATOM 7622 O O . SER C 1 332 ? -25.10996 36.61386 87.48202 1.000 79.82726 419 SER C O 1
ATOM 7625 N N . ASP C 1 333 ? -27.18946 35.78710 87.20275 1.000 83.76593 420 ASP C N 1
ATOM 7626 C CA . ASP C 1 333 ? -27.72817 36.39855 88.40591 1.000 86.56745 420 ASP C CA 1
ATOM 7627 C C . ASP C 1 333 ? -27.47683 35.56542 89.65021 1.000 88.15010 420 ASP C C 1
ATOM 7628 O O . ASP C 1 333 ? -27.27824 36.12809 90.73422 1.000 84.34860 420 ASP C O 1
ATOM 7633 N N . HIS C 1 334 ? -27.46499 34.24513 89.51633 1.000 95.70952 421 HIS C N 1
ATOM 7634 C CA . HIS C 1 334 ? -27.29885 33.31669 90.62388 1.000 94.99074 421 HIS C CA 1
ATOM 7635 C C . HIS C 1 334 ? -26.07329 32.43906 90.39790 1.000 84.19004 421 HIS C C 1
ATOM 7636 O O . HIS C 1 334 ? -25.50333 32.39600 89.30520 1.000 83.44814 421 HIS C O 1
ATOM 7643 N N . GLY C 1 335 ? -25.65879 31.73906 91.44954 1.000 78.27528 422 GLY C N 1
ATOM 7644 C CA . GLY C 1 335 ? -24.45795 30.94251 91.38234 1.000 74.70796 422 GLY C CA 1
ATOM 7645 C C . GLY C 1 335 ? -24.65154 29.69364 90.54945 1.000 72.26827 422 GLY C C 1
ATOM 7646 O O . GLY C 1 335 ? -25.76282 29.36941 90.12064 1.000 70.23056 422 GLY C O 1
ATOM 7647 N N . PRO C 1 336 ? -23.56586 28.96605 90.30563 1.000 67.56822 423 PRO C N 1
ATOM 7648 C CA . PRO C 1 336 ? -23.66244 27.75021 89.49179 1.000 65.06153 423 PRO C CA 1
ATOM 7649 C C . PRO C 1 336 ? -24.50969 26.68323 90.16728 1.000 65.95113 423 PRO C C 1
ATOM 7650 O O . PRO C 1 336 ? -24.62832 26.62768 91.39438 1.000 66.34827 423 PRO C O 1
ATOM 7654 N N . GLU C 1 337 ? -25.10624 25.83129 89.33720 1.000 63.77562 424 GLU C N 1
ATOM 7655 C CA . GLU C 1 337 ? -26.03451 24.80263 89.77910 1.000 56.02708 424 GLU C CA 1
ATOM 7656 C C . GLU C 1 337 ? -25.40506 23.42225 89.65011 1.000 59.91644 424 GLU C C 1
ATOM 7657 O O . GLU C 1 337 ? -24.52856 23.19445 88.81106 1.000 64.03262 424 GLU C O 1
ATOM 7663 N N . ASN C 1 338 ? -25.86813 22.49882 90.48727 1.000 58.04492 425 ASN C N 1
ATOM 7664 C CA . ASN C 1 338 ? -25.44625 21.11239 90.36830 1.000 55.89104 425 ASN C CA 1
ATOM 7665 C C . ASN C 1 338 ? -26.05749 20.48457 89.12262 1.000 50.31098 425 ASN C C 1
ATOM 7666 O O . ASN C 1 338 ? -27.11664 20.89902 88.64488 1.000 51.34899 425 ASN C O 1
ATOM 7671 N N . TRP C 1 339 ? -25.37149 19.48129 88.58607 1.000 49.43282 426 TRP C N 1
ATOM 7672 C CA . TRP C 1 339 ? -25.89530 18.70991 87.47362 1.000 45.94227 426 TRP C CA 1
ATOM 7673 C C . TRP C 1 339 ? -25.80212 17.22934 87.80935 1.000 47.80455 426 TRP C C 1
ATOM 7674 O O . TRP C 1 339 ? -25.02704 16.80959 88.67296 1.000 48.66025 426 TRP C O 1
ATOM 7685 N N . THR C 1 340 ? -26.61473 16.44319 87.11200 1.000 45.61944 427 THR C N 1
ATOM 7686 C CA . THR C 1 340 ? -26.77619 15.02378 87.38278 1.000 44.76973 427 THR C CA 1
ATOM 7687 C C . THR C 1 340 ? -26.45499 14.21417 86.13523 1.000 42.74374 427 THR C C 1
ATOM 7688 O O . THR C 1 340 ? -26.89526 14.55610 85.03261 1.000 44.51122 427 THR C O 1
ATOM 7692 N N . SER C 1 341 ? -25.68750 13.14168 86.31381 1.000 38.25186 428 SER C N 1
ATOM 7693 C CA . SER C 1 341 ? -25.39159 12.21566 85.23029 1.000 42.88404 428 SER C CA 1
ATOM 7694 C C . SER C 1 341 ? -26.43234 11.10652 85.20991 1.000 44.34572 428 SER C C 1
ATOM 7695 O O . SER C 1 341 ? -26.74846 10.52338 86.25190 1.000 41.65849 428 SER C O 1
ATOM 7698 N N . GLY C 1 342 ? -26.95464 10.81551 84.02412 1.000 41.16258 429 GLY C N 1
ATOM 7699 C CA . GLY C 1 342 ? -27.89825 9.73308 83.84441 1.000 38.77181 429 GLY C CA 1
ATOM 7700 C C . GLY C 1 342 ? -27.38646 8.74985 82.81093 1.000 44.76705 429 GLY C C 1
ATOM 7701 O O . GLY C 1 342 ? -26.69279 9.12392 81.86226 1.000 42.69546 429 GLY C O 1
ATOM 7702 N N . VAL C 1 343 ? -27.72142 7.48127 83.01614 1.000 42.35962 430 VAL C N 1
ATOM 7703 C CA . VAL C 1 343 ? -27.43694 6.41480 82.06525 1.000 41.51455 430 VAL C CA 1
ATOM 7704 C C . VAL C 1 343 ? -28.68766 6.18566 81.22957 1.000 41.58942 430 VAL C C 1
ATOM 7705 O O . VAL C 1 343 ? -29.78728 6.04333 81.77981 1.000 40.30311 430 VAL C O 1
ATOM 7709 N N . ASP C 1 344 ? -28.53385 6.18063 79.90754 1.000 39.35473 431 ASP C N 1
ATOM 7710 C CA . ASP C 1 344 ? -29.65376 5.87048 79.02911 1.000 41.59632 431 ASP C CA 1
ATOM 7711 C C . ASP C 1 344 ? -30.25400 4.52095 79.40872 1.000 45.51854 431 ASP C C 1
ATOM 7712 O O . ASP C 1 344 ? -29.58629 3.48302 79.31394 1.000 42.31930 431 ASP C O 1
ATOM 7717 N N . LEU C 1 345 ? -31.52084 4.53268 79.83804 1.000 39.62189 432 LEU C N 1
ATOM 7718 C CA . LEU C 1 345 ? -32.11688 3.30634 80.36822 1.000 42.36197 432 LEU C CA 1
ATOM 7719 C C . LEU C 1 345 ? -32.28060 2.24834 79.28574 1.000 43.81056 432 LEU C C 1
ATOM 7720 O O . LEU C 1 345 ? -31.86018 1.09971 79.45945 1.000 46.80310 432 LEU C O 1
ATOM 7725 N N . GLY C 1 346 ? -32.89221 2.61795 78.16003 1.000 44.48782 433 GLY C N 1
ATOM 7726 C CA . GLY C 1 346 ? -33.16957 1.63398 77.12652 1.000 41.10271 433 GLY C CA 1
ATOM 7727 C C . GLY C 1 346 ? -31.92048 0.92282 76.65056 1.000 44.39764 433 GLY C C 1
ATOM 7728 O O . GLY C 1 346 ? -31.93012 -0.29042 76.42716 1.000 46.49883 433 GLY C O 1
ATOM 7729 N N . ARG C 1 347 ? -30.82891 1.66883 76.48713 1.000 44.17548 434 ARG C N 1
ATOM 7730 C CA . ARG C 1 347 ? -29.57621 1.06613 76.04816 1.000 46.74378 434 ARG C CA 1
ATOM 7731 C C . ARG C 1 347 ? -28.91307 0.28343 77.17195 1.000 46.98497 434 ARG C C 1
ATOM 7732 O O . ARG C 1 347 ? -28.19227 -0.68501 76.90701 1.000 50.69134 434 ARG C O 1
ATOM 7740 N N . LEU C 1 348 ? -29.13905 0.68726 78.42347 1.000 43.96825 435 LEU C N 1
ATOM 7741 C CA . LEU C 1 348 ? -28.65195 -0.10097 79.54954 1.000 46.49175 435 LEU C CA 1
ATOM 7742 C C . LEU C 1 348 ? -29.34513 -1.45783 79.59446 1.000 45.83290 435 LEU C C 1
ATOM 7743 O O . LEU C 1 348 ? -28.69257 -2.49777 79.73823 1.000 50.17502 435 LEU C O 1
ATOM 7748 N N . LEU C 1 349 ? -30.67182 -1.46566 79.45649 1.000 43.19613 436 LEU C N 1
ATOM 7749 C CA . LEU C 1 349 ? -31.41254 -2.72106 79.47051 1.000 48.23509 436 LEU C CA 1
ATOM 7750 C C . LEU C 1 349 ? -30.97227 -3.62898 78.32984 1.000 49.75980 436 LEU C C 1
ATOM 7751 O O . LEU C 1 349 ? -30.83859 -4.84545 78.50891 1.000 52.02267 436 LEU C O 1
ATOM 7756 N N . ASP C 1 350 ? -30.75048 -3.05883 77.14420 1.000 49.14454 437 ASP C N 1
ATOM 7757 C CA . ASP C 1 350 ? -30.25216 -3.85027 76.02339 1.000 48.86115 437 ASP C CA 1
ATOM 7758 C C . ASP C 1 350 ? -28.87066 -4.41639 76.32211 1.000 51.84050 437 ASP C C 1
ATOM 7759 O O . ASP C 1 350 ? -28.60375 -5.59418 76.05615 1.000 57.59960 437 ASP C O 1
ATOM 7764 N N . ARG C 1 351 ? -27.97415 -3.59272 76.86885 1.000 48.67849 438 ARG C N 1
ATOM 7765 C CA . ARG C 1 351 ? -26.61455 -4.05933 77.11937 1.000 52.03047 438 ARG C CA 1
ATOM 7766 C C . ARG C 1 351 ? -26.59926 -5.16917 78.16120 1.000 51.21302 438 ARG C C 1
ATOM 7767 O O . ARG C 1 351 ? -25.83954 -6.13791 78.03578 1.000 54.42216 438 ARG C O 1
ATOM 7775 N N . LEU C 1 352 ? -27.43098 -5.05237 79.19129 1.000 49.01887 439 LEU C N 1
ATOM 7776 C CA . LEU C 1 352 ? -27.52559 -6.08962 80.20662 1.000 53.30052 439 LEU C CA 1
ATOM 7777 C C . LEU C 1 352 ? -28.59044 -7.12612 79.87882 1.000 57.31966 439 LEU C C 1
ATOM 7778 O O . LEU C 1 352 ? -28.75871 -8.08431 80.64135 1.000 58.90179 439 LEU C O 1
ATOM 7783 N N . GLU C 1 353 ? -29.29663 -6.96090 78.76190 1.000 57.91562 440 GLU C N 1
ATOM 7784 C CA . GLU C 1 353 ? -30.37158 -7.85984 78.34794 1.000 58.99197 440 GLU C CA 1
ATOM 7785 C C . GLU C 1 353 ? -31.36710 -8.06929 79.48771 1.000 56.45259 440 GLU C C 1
ATOM 7786 O O . GLU C 1 353 ? -31.58151 -9.17847 79.97807 1.000 57.09082 440 GLU C O 1
ATOM 7792 N N . LEU C 1 354 ? -31.97703 -6.96338 79.90838 1.000 53.14685 441 LEU C N 1
ATOM 7793 C CA . LEU C 1 354 ? -32.95752 -6.97945 80.98052 1.000 53.97733 441 LEU C CA 1
ATOM 7794 C C . LEU C 1 354 ? -34.25450 -6.34566 80.49930 1.000 55.06738 441 LEU C C 1
ATOM 7795 O O . LEU C 1 354 ? -34.26762 -5.52381 79.57800 1.000 52.64681 441 LEU C O 1
ATOM 7800 N N . ASP C 1 355 ? -35.34940 -6.74066 81.14130 1.000 54.24800 442 ASP C N 1
ATOM 7801 C CA . ASP C 1 355 ? -36.66190 -6.14314 80.94303 1.000 47.99281 442 ASP C CA 1
ATOM 7802 C C . ASP C 1 355 ? -37.10864 -5.51226 82.25107 1.000 48.26745 442 ASP C C 1
ATOM 7803 O O . ASP C 1 355 ? -36.93075 -6.09905 83.32333 1.000 48.74303 442 ASP C O 1
ATOM 7808 N N . ILE C 1 356 ? -37.67213 -4.31676 82.16808 1.000 47.40965 443 ILE C N 1
ATOM 7809 C CA . ILE C 1 356 ? -38.18400 -3.66273 83.36456 1.000 51.28937 443 ILE C CA 1
ATOM 7810 C C . ILE C 1 356 ? -39.53551 -4.27010 83.70688 1.000 48.55142 443 ILE C C 1
ATOM 7811 O O . ILE C 1 356 ? -40.30960 -4.64734 82.81862 1.000 51.44122 443 ILE C O 1
ATOM 7816 N N . ILE C 1 357 ? -39.82055 -4.38246 85.00052 1.000 48.05937 444 ILE C N 1
ATOM 7817 C CA . ILE C 1 357 ? -41.08378 -4.92540 85.48928 1.000 50.78823 444 ILE C CA 1
ATOM 7818 C C . ILE C 1 357 ? -41.86042 -3.77994 86.12269 1.000 51.21912 444 ILE C C 1
ATOM 7819 O O . ILE C 1 357 ? -41.38838 -3.15971 87.08445 1.000 50.12453 444 ILE C O 1
ATOM 7824 N N . ILE C 1 358 ? -43.05928 -3.51288 85.60483 1.000 45.99469 445 ILE C N 1
ATOM 7825 C CA . ILE C 1 358 ? -43.79920 -2.30078 85.93207 1.000 49.57501 445 ILE C CA 1
ATOM 7826 C C . ILE C 1 358 ? -45.17761 -2.58383 86.50462 1.000 51.19834 445 ILE C C 1
ATOM 7827 O O . ILE C 1 358 ? -45.90975 -1.63942 86.81785 1.000 55.70673 445 ILE C O 1
ATOM 7832 N N . THR C 1 359 ? -45.56825 -3.84778 86.62819 1.000 51.97798 446 THR C N 1
ATOM 7833 C CA . THR C 1 359 ? -46.79892 -4.21601 87.30788 1.000 51.94514 446 THR C CA 1
ATOM 7834 C C . THR C 1 359 ? -46.52178 -5.39199 88.23030 1.000 53.47702 446 THR C C 1
ATOM 7835 O O . THR C 1 359 ? -45.56818 -6.15101 88.03716 1.000 54.99174 446 THR C O 1
ATOM 7839 N N . ASN C 1 360 ? -47.37932 -5.53269 89.24132 1.000 55.02710 447 ASN C N 1
ATOM 7840 C CA . ASN C 1 360 ? -47.28460 -6.67903 90.13663 1.000 52.37625 447 ASN C CA 1
ATOM 7841 C C . ASN C 1 360 ? -47.62077 -7.96603 89.39821 1.000 58.39673 447 ASN C C 1
ATOM 7842 O O . ASN C 1 360 ? -47.03689 -9.01884 89.68230 1.000 57.49385 447 ASN C O 1
ATOM 7847 N N . GLU C 1 361 ? -48.52933 -7.88234 88.42684 1.000 55.45803 448 GLU C N 1
ATOM 7848 C CA . GLU C 1 361 ? -48.83995 -9.01950 87.56781 1.000 60.05878 448 GLU C CA 1
ATOM 7849 C C . GLU C 1 361 ? -47.60474 -9.46409 86.79395 1.000 55.30212 448 GLU C C 1
ATOM 7850 O O . GLU C 1 361 ? -47.23515 -10.64313 86.81319 1.000 55.12545 448 GLU C O 1
ATOM 7856 N N . SER C 1 362 ? -46.95655 -8.53049 86.09748 1.000 51.34357 449 SER C N 1
ATOM 7857 C CA . SER C 1 362 ? -45.73449 -8.85785 85.37096 1.000 52.51032 449 SER C CA 1
ATOM 7858 C C . SER C 1 362 ? -44.68787 -9.44433 86.31089 1.000 52.59669 449 SER C C 1
ATOM 7859 O O . SER C 1 362 ? -43.96761 -10.38151 85.94481 1.000 53.08769 449 SER C O 1
ATOM 7862 N N . LEU C 1 363 ? -44.59288 -8.90923 87.52949 1.000 49.30738 450 LEU C N 1
ATOM 7863 C CA . LEU C 1 363 ? -43.59820 -9.39520 88.47913 1.000 49.01747 450 LEU C CA 1
ATOM 7864 C C . LEU C 1 363 ? -43.88283 -10.84247 88.87107 1.000 52.59087 450 LEU C C 1
ATOM 7865 O O . LEU C 1 363 ? -42.97589 -11.68300 88.87624 1.000 53.61671 450 LEU C O 1
ATOM 7870 N N . GLN C 1 364 ? -45.13838 -11.15565 89.20058 1.000 48.78242 451 GLN C N 1
ATOM 7871 C CA . GLN C 1 364 ? -45.48439 -12.54009 89.51435 1.000 52.17707 451 GLN C CA 1
ATOM 7872 C C . GLN C 1 364 ? -45.22462 -13.45569 88.32198 1.000 53.76999 451 GLN C C 1
ATOM 7873 O O . GLN C 1 364 ? -44.79093 -14.60081 88.49350 1.000 52.37708 451 GLN C O 1
ATOM 7879 N N . ASP C 1 365 ? -45.47964 -12.97224 87.10561 1.000 52.98789 452 ASP C N 1
ATOM 7880 C CA . ASP C 1 365 ? -45.12183 -13.74992 85.92181 1.000 58.17242 452 ASP C CA 1
ATOM 7881 C C . ASP C 1 365 ? -43.61917 -13.99653 85.86411 1.000 56.43222 452 ASP C C 1
ATOM 7882 O O . ASP C 1 365 ? -43.17357 -15.11835 85.59041 1.000 60.67823 452 ASP C O 1
ATOM 7887 N N . ALA C 1 366 ? -42.82300 -12.95710 86.12243 1.000 48.30338 453 ALA C N 1
ATOM 7888 C CA . ALA C 1 366 ? -41.37241 -13.10195 86.06971 1.000 55.09655 453 ALA C CA 1
ATOM 7889 C C . ALA C 1 366 ? -40.87063 -14.09147 87.11560 1.000 57.07373 453 ALA C C 1
ATOM 7890 O O . ALA C 1 366 ? -39.98071 -14.90670 86.83484 1.000 55.23568 453 ALA C O 1
ATOM 7892 N N . VAL C 1 367 ? -41.43410 -14.04205 88.32435 1.000 53.29957 454 VAL C N 1
ATOM 7893 C CA . VAL C 1 367 ? -40.96054 -14.90714 89.40466 1.000 56.98226 454 VAL C CA 1
ATOM 7894 C C . VAL C 1 367 ? -41.17827 -16.37089 89.04671 1.000 57.25825 454 VAL C C 1
ATOM 7895 O O . VAL C 1 367 ? -40.27694 -17.20728 89.19319 1.000 58.29573 454 VAL C O 1
ATOM 7899 N N . GLN C 1 368 ? -42.37462 -16.69955 88.56104 1.000 53.61015 455 GLN C N 1
ATOM 7900 C CA . GLN C 1 368 ? -42.70145 -18.08764 88.27417 1.000 55.74011 455 GLN C CA 1
ATOM 7901 C C . GLN C 1 368 ? -41.94604 -18.60981 87.06075 1.000 58.92096 455 GLN C C 1
ATOM 7902 O O . GLN C 1 368 ? -41.85445 -19.82861 86.87805 1.000 60.01148 455 GLN C O 1
ATOM 7908 N N . GLN C 1 369 ? -41.39612 -17.72023 86.23941 1.000 58.59766 456 GLN C N 1
ATOM 7909 C CA . GLN C 1 369 ? -40.63625 -18.11017 85.06097 1.000 63.04030 456 GLN C CA 1
ATOM 7910 C C . GLN C 1 369 ? -39.13983 -18.21794 85.33089 1.000 68.01664 456 GLN C C 1
ATOM 7911 O O . GLN C 1 369 ? -38.38563 -18.56832 84.41708 1.000 73.11650 456 GLN C O 1
ATOM 7917 N N . GLN C 1 370 ? -38.69778 -17.93745 86.55669 1.000 65.79614 457 GLN C N 1
ATOM 7918 C CA . GLN C 1 370 ? -37.30094 -18.14069 86.91630 1.000 64.16988 457 GLN C CA 1
ATOM 7919 C C . GLN C 1 370 ? -36.96884 -19.62702 86.90982 1.000 69.07428 457 GLN C C 1
ATOM 7920 O O . GLN C 1 370 ? -37.77077 -20.46316 87.33455 1.000 67.67771 457 GLN C O 1
ATOM 7926 N N . ARG C 1 371 ? -35.77541 -19.95263 86.42833 1.000 76.77817 458 ARG C N 1
ATOM 7927 C CA . ARG C 1 371 ? -35.38026 -21.34180 86.24245 1.000 90.21522 458 ARG C CA 1
ATOM 7928 C C . ARG C 1 371 ? -34.31004 -21.77759 87.23887 1.000 94.16113 458 ARG C C 1
ATOM 7929 O O . ARG C 1 371 ? -33.12268 -21.51896 87.04574 1.000 111.36146 458 ARG C O 1
#

Radius of gyration: 35.46 Å; Cα contacts (8 Å, |Δi|>4): 2729; chains: 3; bounding box: 62×93×106 Å

Solvent-accessible surface area: 44889 Å² total

Organism: Oryza sativa (NCBI:txid4530)

InterPro domains:
  IPR009003 Peptidase S1, PA clan [SSF50494] (208-412)
  IPR057904 Nal1, C-terminal domain [PF25819] (181-448)
  IPR057905 Nal1, N-terminal domain [PF25608] (89-168)
  IPR057906 Narrow leaf 1 [PTHR31521] (6-574)